Protein AF-A0A8T2ERB6-F1 (afdb_monomer_lite)

Foldseek 3Di:
DDDPVNDDPVVVQVVPVVDDVVVLVVVCVVDPVSVVCCPPPNFPPRPPQFWAWWWWDDQLFIKIWIFGFDDDVPQDGGDDIDIGTDVLCVVFRFDDWDDAQQKIWTAGLQQQWIWIARPQVRDIDIGGDPDGGDPLKAKDWFAAPVLDIDMDIDDDDDDDDFDPFDWDDAPQKIKTWDWDWDQDPNDTFIFTWIWIAHPVVRDIFDTEHDPVTTADPPKDKHWDDDPSHKIKMWIFHPPPQGWIWIWIWPDDDRHYTDIDTLAGTANDDHFRNRPWDKDDDSVQSKIWIWGWDDDDDDDQWTWIWIWIAHYPNDTDIDTPGTDQRPPPDPDDPQDWAQQSEHWHYAPRKTKGWTWTWDQDPNDIFIFTWIWIQDPHVRDIFDTEHDPVTTADPPKAKHKAAAPSPKIKMWIFHPVQQRKIWIWIWPDDDRVYTDIDTLDIARDDDNFPPSYWEKAADNVQSKIWIWWWDDDDVVDPWIWIWIWIAHPPRDTDIDTPGIWDWSWDPDPPTDTDTDTIDTHRHNGNDPSDDDDPPDRDDDDPDPPFDADDAFDDPDDDPDDDFAFDEQQLLLLLLLLLFALFLFLLLLLCLFFNLQRSLCLLVCVCLLPLVLVLQLLLQQCLLHQDAQFLLVLLCVQPNDQRSLLLLLLLLLLLLLVLLVLLLQLLVLVCVVPVVCVDDDVVLVSSVVLLVVLLVQLLQASNSLSVLSSVLSCQLLVLLVVLLVLLVVQFDPVLSVDRADDDHDPLSNLLSSDRNRDSSNLCSNSRNRHDPSLPSSSVSSVSSSVVSSCRNNSSSNSLSGRDDDHSNCSDRLVSLVSSCVRPRNVSSVSNSVSSSSSSSSSSSSSLQSSLSSQLVCQSLQLDFVLQVDADPNHRGSSSSSVVSSVSSSVSNPDDPVLSSLLSLLSVLVSLVSSLSSSLSCVVVVVSRDGSDDDPDDSVVSVVSSVSNNVSSVVSVVSRDPVSCVVNVVSSVVSSVSSVVSVVCVVVVVGHGDDNPSVPPVPPPPDDPDPPDDDD

Sequence (1012 aa):
MTTISDLPEDVVEEILPRVPLTSLSAVRSICKTWNTLSKNRVLCKAAVKKQFLGFIMMDYRVCSMKFHLRNDEGGDLVDDLSIKQVGILDQIEISEVLHCDGLLLFVTKDNSSLVVWNPYLGQTRLIQPSNNFHCSDRYAIGYDNNRNLKILRNFSDYGSSGSNKRGVSFKGNTYILAQGKIRVDSRWKIEAILLSFDFTTERFGPRLQLPFGFYYPQDLFSLSCVREEQLVVLHQSWMVSGELEIWITNKIDPGVVSWTKFLRSISCCRISIQAGSFFINEENQVAVVFDLDEYKGSETCRNQTAYIIGQDEYFKSVNIGEAPNLGRPEKYAPHIYWSNKRGVSFKGNTYILAQGKIRVDSRWKIEAILLSFDFTTERFGPRLQLPFGFYYPQDLFSLSCVREEQLVVLHQSWMVSGELEIWITNKIDPGVVSWTKFLRSISCCRISIQAGSFFINEENQVAVVFDLDEYKGSETCRNQTAYIIGQDEYFKSVNIGEAPNLGRPEKYAPHIYCRPLVCSSYVPSLVKTKQNTKMAISEASKSSHELPVTTAESSGKKATAKKLTLIPLVFLIYFEVAGGPFGEEPAVQAAGPLLAILGFLIFPFIWSIPEALITAELSTAFPGNGGFVIWAHRAFGSFVGSMMGSLKFLSGVINVASFPVLCVTYLDKLFPVLESGWPRNVCIFASTVVLSFLNYTGLAIVGYAAVVLGLVSLSPFLVMSAMAIPKIKPHRWGSLGTKKKDWNLYFNTLFWNLNFWDNVSTLAGEVDEPQKTFPLALLIAVIFTCVAYLIPLFAVTGAVSVDQSRWENGFHAEAAEMIAGKWLKIWIEIGAVLSSIGLFEAQLSSSAYQLEGMAELGFLPKFFGVRSKWFNTPWVGILISALMSLGLSYMNFTDIISSANFLYTLGMFLEFASFIWLRRKLPQLKRPYRVPLKIPGLVVMCLIPSAFLVLILVFATKIVYLICGVMTIGAIGWYFLINYFRKTKIFEFNEVIDDLDNNVNGEHPKVDDHNS

Radius of gyration: 40.87 Å; chains: 1; bounding box: 116×90×105 Å

pLDDT: mean 70.81, std 20.86, range [22.7, 97.44]

Structure (mmCIF, N/CA/C/O backbone):
data_AF-A0A8T2ERB6-F1
#
_entry.id   AF-A0A8T2ERB6-F1
#
loop_
_atom_site.group_PDB
_atom_site.id
_atom_site.type_symbol
_atom_site.label_atom_id
_atom_site.label_alt_id
_atom_site.label_comp_id
_atom_site.label_asym_id
_atom_site.label_entity_id
_atom_site.label_seq_id
_atom_site.pdbx_PDB_ins_code
_atom_site.Cartn_x
_atom_site.Cartn_y
_atom_site.Cartn_z
_atom_site.occupancy
_atom_site.B_iso_or_equiv
_atom_site.auth_seq_id
_atom_site.auth_comp_id
_atom_site.auth_asym_id
_atom_site.auth_atom_id
_atom_site.pdbx_PDB_model_num
ATOM 1 N N . MET A 1 1 ? 10.621 -53.515 16.589 1.00 36.19 1 MET A N 1
ATOM 2 C CA . MET A 1 1 ? 10.397 -52.095 16.931 1.00 36.19 1 MET A CA 1
ATOM 3 C C . MET A 1 1 ? 9.510 -52.066 18.152 1.00 36.19 1 MET A C 1
ATOM 5 O O . MET A 1 1 ? 8.456 -52.682 18.093 1.00 36.19 1 MET A O 1
ATOM 9 N N . THR A 1 2 ? 9.928 -51.401 19.225 1.00 37.09 2 THR A N 1
ATOM 10 C CA . THR A 1 2 ? 9.003 -50.983 20.283 1.00 37.09 2 THR A CA 1
ATOM 11 C C . THR A 1 2 ? 8.103 -49.884 19.730 1.00 37.09 2 THR A C 1
ATOM 13 O O . THR A 1 2 ? 8.566 -48.960 19.057 1.00 37.09 2 THR A O 1
ATOM 16 N N . THR A 1 3 ? 6.806 -50.009 19.962 1.00 45.59 3 THR A N 1
ATOM 17 C CA . THR A 1 3 ? 5.817 -48.974 19.680 1.00 45.59 3 THR A CA 1
ATOM 18 C C . THR A 1 3 ? 5.646 -48.099 20.917 1.00 45.59 3 THR A C 1
ATOM 20 O O . THR A 1 3 ? 5.880 -48.532 22.041 1.00 45.59 3 THR A O 1
ATOM 23 N N . ILE A 1 4 ? 5.216 -46.849 20.744 1.00 50.66 4 ILE A N 1
ATOM 24 C CA . ILE A 1 4 ? 5.045 -45.934 21.887 1.00 50.66 4 ILE A CA 1
ATOM 25 C C . ILE A 1 4 ? 3.852 -46.330 22.792 1.00 50.66 4 ILE A C 1
ATOM 27 O O . ILE A 1 4 ? 3.691 -45.796 23.883 1.00 50.66 4 ILE A O 1
ATOM 31 N N . SER A 1 5 ? 3.042 -47.293 22.337 1.00 53.94 5 SER A N 1
ATOM 32 C CA . SER A 1 5 ? 2.012 -48.021 23.092 1.00 53.94 5 SER A CA 1
ATOM 33 C C . SER A 1 5 ? 2.564 -49.074 24.063 1.00 53.94 5 SER A C 1
ATOM 35 O O . SER A 1 5 ? 1.801 -49.552 24.894 1.00 53.94 5 SER A O 1
ATOM 37 N N . ASP A 1 6 ? 3.856 -49.409 23.985 1.00 56.53 6 ASP A N 1
ATOM 38 C CA . ASP A 1 6 ? 4.522 -50.380 24.869 1.00 56.53 6 ASP A CA 1
ATOM 39 C C . ASP A 1 6 ? 5.173 -49.704 26.102 1.00 56.53 6 ASP A C 1
ATOM 41 O O . ASP A 1 6 ? 5.935 -50.333 26.836 1.00 56.53 6 ASP A O 1
ATOM 45 N N . LEU A 1 7 ? 4.909 -48.407 26.320 1.00 60.31 7 LEU A N 1
ATOM 46 C CA . LEU A 1 7 ? 5.360 -47.652 27.494 1.00 60.31 7 LEU A CA 1
ATOM 47 C C . LEU A 1 7 ? 4.428 -47.878 28.701 1.00 60.31 7 LEU A C 1
ATOM 49 O O . LEU A 1 7 ? 3.208 -47.925 28.519 1.00 60.31 7 LEU A O 1
ATOM 53 N N . PRO A 1 8 ? 4.965 -47.952 29.934 1.00 62.78 8 PRO A N 1
ATOM 54 C CA . PRO A 1 8 ? 4.151 -48.041 31.143 1.00 62.78 8 PRO A CA 1
ATOM 55 C C . PRO A 1 8 ? 3.387 -46.730 31.415 1.00 62.78 8 PRO A C 1
ATOM 57 O O . PRO A 1 8 ? 3.765 -45.648 30.954 1.00 62.78 8 PRO A O 1
ATOM 60 N N . GLU A 1 9 ? 2.257 -46.836 32.124 1.00 54.22 9 GLU A N 1
ATOM 61 C CA . GLU A 1 9 ? 1.271 -45.748 32.231 1.00 54.22 9 GLU A CA 1
ATOM 62 C C . GLU A 1 9 ? 1.795 -44.496 32.956 1.00 54.22 9 GLU A C 1
ATOM 64 O O . GLU A 1 9 ? 1.390 -43.382 32.627 1.00 54.22 9 GLU A O 1
ATOM 69 N N . ASP A 1 10 ? 2.715 -44.669 33.902 1.00 53.75 10 ASP A N 1
ATOM 70 C CA . ASP A 1 10 ? 3.384 -43.608 34.660 1.00 53.75 10 ASP A CA 1
ATOM 71 C C . ASP A 1 10 ? 4.221 -42.685 33.757 1.00 53.75 10 ASP A C 1
ATOM 73 O O . ASP A 1 10 ? 4.076 -41.460 33.801 1.00 53.75 10 ASP A O 1
ATOM 77 N N . VAL A 1 11 ? 5.021 -43.267 32.861 1.00 57.78 11 VAL A N 1
ATOM 78 C CA . VAL A 1 11 ? 5.818 -42.530 31.867 1.00 57.78 11 VAL A CA 1
ATOM 79 C C . VAL A 1 11 ? 4.910 -41.791 30.875 1.00 57.78 11 VAL A C 1
ATOM 81 O O . VAL A 1 11 ? 5.204 -40.664 30.469 1.00 57.78 11 VAL A O 1
ATOM 84 N N . VAL A 1 12 ? 3.768 -42.380 30.508 1.00 58.66 12 VAL A N 1
ATOM 85 C CA . VAL A 1 12 ? 2.775 -41.735 29.629 1.00 58.66 12 VAL A CA 1
ATOM 86 C C . VAL A 1 12 ? 2.089 -40.547 30.325 1.00 58.66 12 VAL A C 1
ATOM 88 O O . VAL A 1 12 ? 1.861 -39.515 29.681 1.00 58.66 12 VAL A O 1
ATOM 91 N N . GLU A 1 13 ? 1.804 -40.645 31.628 1.00 52.09 13 GLU A N 1
ATOM 92 C CA . GLU A 1 13 ? 1.230 -39.551 32.425 1.00 52.09 13 GLU A CA 1
ATOM 93 C C . GLU A 1 13 ? 2.214 -38.383 32.658 1.00 52.09 13 GLU A C 1
ATOM 95 O O . GLU A 1 13 ? 1.760 -37.240 32.753 1.00 52.09 13 GLU A O 1
ATOM 100 N N . GLU A 1 14 ? 3.536 -38.607 32.654 1.00 53.56 14 GLU A N 1
ATOM 101 C CA . GLU A 1 14 ? 4.538 -37.523 32.736 1.00 53.56 14 GLU A CA 1
ATOM 102 C C . GLU A 1 14 ? 4.848 -36.862 31.373 1.00 53.56 14 GLU A C 1
ATOM 104 O O . GLU A 1 14 ? 5.102 -35.654 31.302 1.00 53.56 14 GLU A O 1
ATOM 109 N N . ILE A 1 15 ? 4.807 -37.622 30.270 1.00 59.84 15 ILE A N 1
ATOM 110 C CA . ILE A 1 15 ? 5.082 -37.097 28.921 1.00 59.84 15 ILE A CA 1
ATOM 111 C C . ILE A 1 15 ? 3.943 -36.198 28.423 1.00 59.84 15 ILE A C 1
ATOM 113 O O . ILE A 1 15 ? 4.202 -35.112 27.899 1.00 59.84 15 ILE A O 1
ATOM 117 N N . LEU A 1 16 ? 2.682 -36.620 28.561 1.00 54.81 16 LEU A N 1
ATOM 118 C CA . LEU A 1 16 ? 1.553 -35.934 27.916 1.00 54.81 16 LEU A CA 1
ATOM 119 C C . LEU A 1 16 ? 1.355 -34.459 28.325 1.00 54.81 16 LEU A C 1
ATOM 121 O O . LEU A 1 16 ? 1.078 -33.659 27.429 1.00 54.81 16 LEU A O 1
ATOM 125 N N . PRO A 1 17 ? 1.545 -34.045 29.595 1.00 48.50 17 PRO A N 1
ATOM 126 C CA . PRO A 1 17 ? 1.497 -32.634 29.991 1.00 48.50 17 PRO A CA 1
ATOM 127 C C . PRO A 1 17 ? 2.600 -31.757 29.374 1.00 48.50 17 PRO A C 1
ATOM 129 O O . PRO A 1 17 ? 2.464 -30.535 29.364 1.00 48.50 17 PRO A O 1
ATOM 132 N N . ARG A 1 18 ? 3.691 -32.352 28.870 1.00 50.34 18 ARG A N 1
ATOM 133 C CA . ARG A 1 18 ? 4.835 -31.640 28.267 1.00 50.34 18 ARG A CA 1
ATOM 134 C C . ARG A 1 18 ? 4.725 -31.485 26.743 1.00 50.34 18 ARG A C 1
ATOM 136 O O . ARG A 1 18 ? 5.527 -30.767 26.149 1.00 50.34 18 ARG A O 1
ATOM 143 N N . VAL A 1 19 ? 3.750 -32.131 26.098 1.00 51.59 19 VAL A N 1
ATOM 144 C CA . VAL A 1 19 ? 3.559 -32.083 24.638 1.00 51.59 19 VAL A CA 1
ATOM 145 C C . VAL A 1 19 ? 2.648 -30.907 24.241 1.00 51.59 19 VAL A C 1
ATOM 147 O O . VAL A 1 19 ? 1.550 -30.784 24.785 1.00 51.59 19 VAL A O 1
ATOM 150 N N . PRO A 1 20 ? 3.025 -30.069 23.251 1.00 44.97 20 PRO A N 1
ATOM 151 C CA . PRO A 1 20 ? 2.169 -28.990 22.757 1.00 44.97 20 PRO A CA 1
ATOM 152 C C . PRO A 1 20 ? 0.775 -29.461 22.313 1.00 44.97 20 PRO A C 1
ATOM 154 O O . PRO A 1 20 ? 0.626 -30.425 21.556 1.00 44.97 20 PRO A O 1
ATOM 157 N N . LEU A 1 21 ? -0.261 -28.734 22.745 1.00 43.56 21 LEU A N 1
ATOM 158 C CA . LEU A 1 21 ? -1.674 -29.089 22.536 1.00 43.56 21 LEU A CA 1
ATOM 159 C C . LEU A 1 21 ? -2.077 -29.210 21.056 1.00 43.56 21 LEU A C 1
ATOM 161 O O . LEU A 1 21 ? -2.963 -29.999 20.726 1.00 43.56 21 LEU A O 1
ATOM 165 N N . THR A 1 22 ? -1.407 -28.485 20.157 1.00 46.78 22 THR A N 1
ATOM 166 C CA . THR A 1 22 ? -1.567 -28.612 18.700 1.00 46.78 22 THR A CA 1
ATOM 167 C C . THR A 1 22 ? -1.198 -30.016 18.215 1.00 46.78 22 THR A C 1
ATOM 169 O O . THR A 1 22 ? -2.026 -30.676 17.587 1.00 46.78 22 THR A O 1
ATOM 172 N N . SER A 1 23 ? -0.019 -30.524 18.585 1.00 49.19 23 SER A N 1
ATOM 173 C CA . SER A 1 23 ? 0.424 -31.897 18.295 1.00 49.19 23 SER A CA 1
ATOM 174 C C . SER A 1 23 ? -0.510 -32.937 18.923 1.00 49.19 23 SER A C 1
ATOM 176 O O . SER A 1 23 ? -0.891 -33.914 18.279 1.00 49.19 23 SER A O 1
ATOM 178 N N . LEU A 1 24 ? -0.957 -32.689 20.157 1.00 51.69 24 LEU A N 1
ATOM 179 C CA . LEU A 1 24 ? -1.904 -33.547 20.878 1.00 51.69 24 LEU A CA 1
ATOM 180 C C . LEU A 1 24 ? -3.277 -33.629 20.173 1.00 51.69 24 LEU A C 1
ATOM 182 O O . LEU A 1 24 ? -3.916 -34.684 20.171 1.00 51.69 24 LEU A O 1
ATOM 186 N N . SER A 1 25 ? -3.718 -32.549 19.515 1.00 49.78 25 SER A N 1
ATOM 187 C CA . SER A 1 25 ? -4.937 -32.543 18.692 1.00 49.78 25 SER A CA 1
ATOM 188 C C . SER A 1 25 ? -4.812 -33.404 17.428 1.00 49.78 25 SER A C 1
ATOM 190 O O . SER A 1 25 ? -5.775 -34.077 17.062 1.00 49.78 25 SER A O 1
ATOM 192 N N . ALA A 1 26 ? -3.621 -33.464 16.819 1.00 52.09 26 ALA A N 1
ATOM 193 C CA . ALA A 1 26 ? -3.350 -34.329 15.674 1.00 52.09 26 ALA A CA 1
ATOM 194 C C . ALA A 1 26 ? -3.304 -35.811 16.087 1.00 52.09 26 ALA A C 1
ATOM 196 O O . ALA A 1 26 ? -3.971 -36.637 15.474 1.00 52.09 26 ALA A O 1
ATOM 197 N N . VAL A 1 27 ? -2.617 -36.158 17.182 1.00 54.28 27 VAL A N 1
ATOM 198 C CA . VAL A 1 27 ? -2.558 -37.548 17.687 1.00 54.28 27 VAL A CA 1
ATOM 199 C C . VAL A 1 27 ? -3.957 -38.108 18.005 1.00 54.28 27 VAL A C 1
ATOM 201 O O . VAL A 1 27 ? -4.238 -39.279 17.740 1.00 54.28 27 VAL A O 1
ATOM 204 N N . ARG A 1 28 ? -4.880 -37.264 18.490 1.00 51.28 28 ARG A N 1
ATOM 205 C CA . ARG A 1 28 ? -6.286 -37.627 18.763 1.00 51.28 28 ARG A CA 1
ATOM 206 C C . ARG A 1 28 ? -7.097 -38.065 17.532 1.00 51.28 28 ARG A C 1
ATOM 208 O O . ARG A 1 28 ? -8.116 -38.733 17.727 1.00 51.28 28 ARG A O 1
ATOM 215 N N . SER A 1 29 ? -6.695 -37.712 16.305 1.00 54.12 29 SER A N 1
ATOM 216 C CA . SER A 1 29 ? -7.382 -38.156 15.077 1.00 54.12 29 SER A CA 1
ATOM 217 C C . SER A 1 29 ? -6.906 -39.526 14.580 1.00 54.12 29 SER A C 1
ATOM 219 O O . SER A 1 29 ? -7.647 -40.205 13.874 1.00 54.12 29 SER A O 1
ATOM 221 N N . ILE A 1 30 ? -5.704 -39.954 14.982 1.00 50.56 30 ILE A N 1
ATOM 222 C CA . ILE A 1 30 ? -5.019 -41.135 14.434 1.00 50.56 30 ILE A CA 1
ATOM 223 C C . ILE A 1 30 ? -5.494 -42.440 15.097 1.00 50.56 30 ILE A C 1
ATOM 225 O O . ILE A 1 30 ? -5.525 -43.483 14.447 1.00 50.56 30 ILE A O 1
ATOM 229 N N . CYS A 1 31 ? -5.873 -42.423 16.383 1.00 53.69 31 CYS A N 1
ATOM 230 C CA . CYS A 1 31 ? -6.185 -43.652 17.119 1.00 53.69 31 CYS A CA 1
ATOM 231 C C . CYS A 1 31 ? -7.271 -43.486 18.198 1.00 53.69 31 CYS A C 1
ATOM 233 O O . CYS A 1 31 ? -7.237 -42.561 19.014 1.00 53.69 31 CYS A O 1
ATOM 235 N N . LYS A 1 32 ? -8.206 -44.450 18.258 1.00 61.25 32 LYS A N 1
ATOM 236 C CA . LYS A 1 32 ? -9.266 -44.513 19.283 1.00 61.25 32 LYS A CA 1
ATOM 237 C C . LYS A 1 32 ? -8.700 -44.649 20.703 1.00 61.25 32 LYS A C 1
ATOM 239 O O . LYS A 1 32 ? -9.186 -43.969 21.598 1.00 61.25 32 LYS A O 1
ATOM 244 N N . THR A 1 33 ? -7.658 -45.456 20.908 1.00 59.28 33 THR A N 1
ATOM 245 C CA . THR A 1 33 ? -7.029 -45.663 22.228 1.00 59.28 33 THR A CA 1
ATOM 246 C C . THR A 1 33 ? -6.432 -44.366 22.777 1.00 59.28 33 THR A C 1
ATOM 248 O O . THR A 1 33 ? -6.688 -44.007 23.924 1.00 59.28 33 THR A O 1
ATOM 251 N N . TRP A 1 34 ? -5.734 -43.599 21.930 1.00 61.50 34 TRP A N 1
ATOM 252 C CA . TRP A 1 34 ? -5.220 -42.266 22.270 1.00 61.50 34 TRP A CA 1
ATOM 253 C C . TRP A 1 34 ? -6.338 -41.259 22.563 1.00 61.50 34 TRP A C 1
ATOM 255 O O . TRP A 1 34 ? -6.242 -40.478 23.511 1.00 61.50 34 TRP A O 1
ATOM 265 N N . ASN A 1 35 ? -7.435 -41.309 21.803 1.00 57.19 35 ASN A N 1
ATOM 266 C CA . ASN A 1 35 ? -8.628 -40.506 22.066 1.00 57.19 35 ASN A CA 1
ATOM 267 C C . ASN A 1 35 ? -9.190 -40.801 23.475 1.00 57.19 35 ASN A C 1
ATOM 269 O O . ASN A 1 35 ? -9.388 -39.865 24.246 1.00 57.19 35 ASN A O 1
ATOM 273 N N . THR A 1 36 ? -9.335 -42.078 23.850 1.00 51.94 36 THR A N 1
ATOM 274 C CA . THR A 1 36 ? -9.806 -42.514 25.180 1.00 51.94 36 THR A CA 1
ATOM 275 C C . THR A 1 36 ? -8.845 -42.139 26.314 1.00 51.94 36 THR A C 1
ATOM 277 O O . THR A 1 36 ? -9.280 -41.537 27.294 1.00 51.94 36 THR A O 1
ATOM 280 N N . LEU A 1 37 ? -7.538 -42.402 26.185 1.00 52.97 37 LEU A N 1
ATOM 281 C CA . LEU A 1 37 ? -6.527 -42.004 27.183 1.00 52.97 37 LEU A CA 1
ATOM 282 C C . LEU A 1 37 ? -6.536 -40.485 27.423 1.00 52.97 37 LEU A C 1
ATOM 284 O O . LEU A 1 37 ? -6.601 -40.019 28.563 1.00 52.97 37 LEU A O 1
ATOM 288 N N . SER A 1 38 ? -6.578 -39.704 26.338 1.00 53.06 38 SER A N 1
ATOM 289 C CA . SER A 1 38 ? -6.616 -38.235 26.391 1.00 53.06 38 SER A CA 1
ATOM 290 C C . SER A 1 38 ? -7.948 -37.637 26.871 1.00 53.06 38 SER A C 1
ATOM 292 O O . SER A 1 38 ? -8.026 -36.416 27.025 1.00 53.06 38 SER A O 1
ATOM 294 N N . LYS A 1 39 ? -8.983 -38.465 27.070 1.00 44.03 39 LYS A N 1
ATOM 295 C CA . LYS A 1 39 ? -10.269 -38.099 27.685 1.00 44.03 39 LYS A CA 1
ATOM 296 C C . LYS A 1 39 ? -10.333 -38.501 29.156 1.00 44.03 39 LYS A C 1
ATOM 298 O O . LYS A 1 39 ? -10.782 -37.705 29.967 1.00 44.03 39 LYS A O 1
ATOM 303 N N . ASN A 1 40 ? -9.867 -39.705 29.493 1.00 41.16 40 ASN A N 1
ATOM 304 C CA . ASN A 1 40 ? -10.120 -40.311 30.802 1.00 41.16 40 ASN A CA 1
ATOM 305 C C . ASN A 1 40 ? -9.043 -40.021 31.864 1.00 41.16 40 ASN A C 1
ATOM 307 O O . ASN A 1 40 ? -9.307 -40.261 33.038 1.00 41.16 40 ASN A O 1
ATOM 311 N N . ARG A 1 41 ? -7.836 -39.552 31.495 1.00 44.75 41 ARG A N 1
ATOM 312 C CA . ARG A 1 41 ? -6.744 -39.320 32.474 1.00 44.75 41 ARG A CA 1
ATOM 313 C C . ARG A 1 41 ? -6.082 -37.941 32.424 1.00 44.75 41 ARG A C 1
ATOM 315 O O . ARG A 1 41 ? -5.825 -37.349 33.469 1.00 44.75 41 ARG A O 1
ATOM 322 N N . VAL A 1 42 ? -5.824 -37.412 31.225 1.00 39.97 42 VAL A N 1
ATOM 323 C CA . VAL A 1 42 ? -4.901 -36.270 31.023 1.00 39.97 42 VAL A CA 1
ATOM 324 C C . VAL A 1 42 ? -5.360 -34.953 31.673 1.00 39.97 42 VAL A C 1
ATOM 326 O O . VAL A 1 42 ? -4.518 -34.130 32.020 1.00 39.97 42 VAL A O 1
ATOM 329 N N . LEU A 1 43 ? -6.667 -34.733 31.858 1.00 38.59 43 LEU A N 1
ATOM 330 C CA . LEU A 1 43 ? -7.196 -33.430 32.289 1.00 38.59 43 LEU A CA 1
ATOM 331 C C . LEU A 1 43 ? -7.246 -33.196 33.809 1.00 38.59 43 LEU A C 1
ATOM 333 O O . LEU A 1 43 ? -7.253 -32.037 34.212 1.00 38.59 43 LEU A O 1
ATOM 337 N N . CYS A 1 44 ? -7.254 -34.241 34.648 1.00 34.59 44 CYS A N 1
ATOM 338 C CA . CYS A 1 44 ? -7.618 -34.080 36.068 1.00 34.59 44 CYS A CA 1
ATOM 339 C C . CYS A 1 44 ? -6.506 -34.379 37.091 1.00 34.59 44 CYS A C 1
ATOM 341 O O . CYS A 1 44 ? -6.569 -33.847 38.195 1.00 34.59 44 CYS A O 1
ATOM 343 N N . LYS A 1 45 ? -5.501 -35.221 36.782 1.00 31.41 45 LYS A N 1
ATOM 344 C CA . LYS A 1 45 ? -4.582 -35.763 37.817 1.00 31.41 45 LYS A CA 1
ATOM 345 C C . LYS A 1 45 ? -3.157 -35.200 37.862 1.00 31.41 45 LYS A C 1
ATOM 347 O O . LYS A 1 45 ? -2.577 -35.175 38.945 1.00 31.41 45 LYS A O 1
ATOM 352 N N . ALA A 1 46 ? -2.588 -34.764 36.736 1.00 30.77 46 ALA A N 1
ATOM 353 C CA . ALA A 1 46 ? -1.183 -34.337 36.678 1.00 30.77 46 ALA A CA 1
ATOM 354 C C . ALA A 1 46 ? -1.007 -32.812 36.811 1.00 30.77 46 ALA A C 1
ATOM 356 O O . ALA A 1 46 ? -0.318 -32.339 37.709 1.00 30.77 46 ALA A O 1
ATOM 357 N N . ALA A 1 47 ? -1.654 -32.031 35.939 1.00 35.78 47 ALA A N 1
ATOM 358 C CA . ALA A 1 47 ? -1.412 -30.587 35.827 1.00 35.78 47 ALA A CA 1
ATOM 359 C C . ALA A 1 47 ? -2.091 -29.725 36.914 1.00 35.78 47 ALA A C 1
ATOM 361 O O . ALA A 1 47 ? -1.665 -28.599 37.153 1.00 35.78 47 ALA A O 1
ATOM 362 N N . VAL A 1 48 ? -3.141 -30.234 37.567 1.00 40.69 48 VAL A N 1
ATOM 363 C CA . VAL A 1 48 ? -4.003 -29.451 38.480 1.00 40.69 48 VAL A CA 1
ATOM 364 C C . VAL A 1 48 ? -3.401 -29.294 39.887 1.00 40.69 48 VAL A C 1
ATOM 366 O O . VAL A 1 48 ? -3.703 -28.330 40.582 1.00 40.69 48 VAL A O 1
ATOM 369 N N . LYS A 1 49 ? -2.500 -30.196 40.300 1.00 40.47 49 LYS A N 1
ATOM 370 C CA . LYS A 1 49 ? -2.094 -30.416 41.706 1.00 40.47 49 LYS A CA 1
ATOM 371 C C . LYS A 1 49 ? -1.487 -29.233 42.481 1.00 40.47 49 LYS A C 1
ATOM 373 O O . LYS A 1 49 ? -1.292 -29.368 43.681 1.00 40.47 49 LYS A O 1
ATOM 378 N N . LYS A 1 50 ? -1.132 -28.108 41.844 1.00 40.94 50 LYS A N 1
ATOM 379 C CA . LYS A 1 50 ? -0.492 -26.956 42.528 1.00 40.94 50 LYS A CA 1
ATOM 380 C C . LYS A 1 50 ? -0.910 -25.558 42.041 1.00 40.94 50 LYS A C 1
ATOM 382 O O . LYS A 1 50 ? -0.316 -24.582 42.488 1.00 40.94 50 LYS A O 1
ATOM 387 N N . GLN A 1 51 ? -1.872 -25.421 41.121 1.00 48.12 51 GLN A N 1
ATOM 388 C CA . GLN A 1 51 ? -2.241 -24.107 40.557 1.00 48.12 51 GLN A CA 1
ATOM 389 C C . GLN A 1 51 ? -3.751 -23.976 40.333 1.00 48.12 51 GLN A C 1
ATOM 391 O O . GLN A 1 51 ? -4.309 -24.645 39.463 1.00 48.12 51 GLN A O 1
ATOM 396 N N . PHE A 1 52 ? -4.393 -23.054 41.053 1.00 50.84 52 PHE A N 1
ATOM 397 C CA . PHE A 1 52 ? -5.774 -22.646 40.780 1.00 50.84 52 PHE A CA 1
ATOM 398 C C . PHE A 1 52 ? -5.797 -21.491 39.768 1.00 50.84 52 PHE A C 1
ATOM 400 O O . PHE A 1 52 ? -4.960 -20.587 39.831 1.00 50.84 52 PHE A O 1
ATOM 407 N N . LEU A 1 53 ? -6.762 -21.516 38.841 1.00 51.44 53 LEU A N 1
ATOM 408 C CA . LEU A 1 53 ? -6.990 -20.478 37.829 1.00 51.44 53 LEU A CA 1
ATOM 409 C C . LEU A 1 53 ? -8.454 -20.017 37.880 1.00 51.44 53 LEU A C 1
ATOM 411 O O . LEU A 1 53 ? -9.351 -20.763 37.492 1.00 51.44 53 LEU A O 1
ATOM 415 N N . GLY A 1 54 ? -8.671 -18.783 38.332 1.00 54.72 54 GLY A N 1
ATOM 416 C CA . GLY A 1 54 ? -9.977 -18.126 38.415 1.00 54.72 54 GLY A CA 1
ATOM 417 C C . GLY A 1 54 ? -10.102 -16.898 37.506 1.00 54.72 54 GLY A C 1
ATOM 418 O O . GLY A 1 54 ? -9.137 -16.477 36.865 1.00 54.72 54 GLY A O 1
ATOM 419 N N . PHE A 1 55 ? -11.297 -16.302 37.492 1.00 58.75 55 PHE A N 1
ATOM 420 C CA . PHE A 1 55 ? -11.622 -15.078 36.752 1.00 58.75 55 PHE A CA 1
ATOM 421 C C . PHE A 1 55 ? -12.380 -14.095 37.657 1.00 58.75 55 PHE A C 1
ATOM 423 O O . PHE A 1 55 ? -13.564 -14.298 37.925 1.00 58.75 55 PHE A O 1
ATOM 430 N N . ILE A 1 56 ? -11.690 -13.047 38.110 1.00 57.03 56 ILE A N 1
ATOM 431 C CA . ILE A 1 56 ? -12.196 -11.982 38.990 1.00 57.03 56 ILE A CA 1
ATOM 432 C C . ILE A 1 56 ? -12.603 -10.740 38.174 1.00 57.03 56 ILE A C 1
ATOM 434 O O . ILE A 1 56 ? -12.179 -10.578 37.030 1.00 57.03 56 ILE A O 1
ATOM 438 N N . MET A 1 57 ? -13.420 -9.857 38.754 1.00 57.38 57 MET A N 1
ATOM 439 C CA . MET A 1 57 ? -13.823 -8.575 38.163 1.00 57.38 57 MET A CA 1
ATOM 440 C C . MET A 1 57 ? -13.134 -7.404 38.871 1.00 57.38 57 MET A C 1
ATOM 442 O O . MET A 1 57 ? -13.314 -7.239 40.074 1.00 57.38 57 MET A O 1
ATOM 446 N N . MET A 1 58 ? -12.418 -6.564 38.124 1.00 54.66 58 MET A N 1
ATOM 447 C CA . MET A 1 58 ? -11.798 -5.312 38.594 1.00 54.66 58 MET A CA 1
ATOM 448 C C . MET A 1 58 ? -12.169 -4.204 37.603 1.00 54.66 58 MET A C 1
ATOM 450 O O . MET A 1 58 ? -12.080 -4.441 36.405 1.00 54.66 58 MET A O 1
ATOM 454 N N . ASP A 1 59 ? -12.614 -3.029 38.053 1.00 59.16 59 ASP A N 1
ATOM 455 C CA . ASP A 1 59 ? -12.935 -1.866 37.196 1.00 59.16 59 ASP A CA 1
ATOM 456 C C . ASP A 1 59 ? -13.729 -2.186 35.914 1.00 59.16 59 ASP A C 1
ATOM 458 O O . ASP A 1 59 ? -13.364 -1.797 34.805 1.00 59.16 59 ASP A O 1
ATOM 462 N N . TYR A 1 60 ? -14.830 -2.932 36.070 1.00 59.91 60 TYR A N 1
ATOM 463 C CA . TYR A 1 60 ? -15.689 -3.410 34.972 1.00 59.91 60 TYR A CA 1
ATOM 464 C C . TYR A 1 60 ? -14.984 -4.310 33.932 1.00 59.91 60 TYR A C 1
ATOM 466 O O . TYR A 1 60 ? -15.539 -4.577 32.868 1.00 59.91 60 TYR A O 1
ATOM 474 N N . ARG A 1 61 ? -13.794 -4.833 34.237 1.00 60.94 61 ARG A N 1
ATOM 475 C CA . ARG A 1 61 ? -12.979 -5.709 33.383 1.00 60.94 61 ARG A CA 1
ATOM 476 C C . ARG A 1 61 ? -12.779 -7.076 34.031 1.00 60.94 61 ARG A C 1
ATOM 478 O O . ARG A 1 61 ? -12.722 -7.204 35.254 1.00 60.94 61 ARG A O 1
ATOM 485 N N . VAL A 1 62 ? -12.630 -8.101 33.196 1.00 61.00 62 VAL A N 1
ATOM 486 C CA . VAL A 1 62 ? -12.320 -9.466 33.641 1.00 61.00 62 VAL A CA 1
ATOM 487 C C . VAL A 1 62 ? -10.808 -9.632 33.762 1.00 61.00 62 VAL A C 1
ATOM 489 O O . VAL A 1 62 ? -10.062 -9.395 32.811 1.00 61.00 62 VAL A O 1
ATOM 492 N N . CYS A 1 63 ? -10.356 -10.113 34.915 1.00 57.00 63 CYS A N 1
ATOM 493 C CA . CYS A 1 63 ? -8.967 -10.453 35.186 1.00 57.00 63 CYS A CA 1
ATOM 494 C C . CYS A 1 63 ? -8.835 -11.948 35.480 1.00 57.00 63 CYS A C 1
ATOM 496 O O . CYS A 1 63 ? -9.545 -12.501 36.315 1.00 57.00 63 CYS A O 1
ATOM 498 N N . SER A 1 64 ? -7.888 -12.608 34.819 1.00 62.47 64 SER A N 1
ATOM 499 C CA . SER A 1 64 ? -7.443 -13.941 35.219 1.00 62.47 64 SER A CA 1
ATOM 500 C C . SER A 1 64 ? -6.648 -13.847 36.523 1.00 62.47 64 SER A C 1
ATOM 502 O O . SER A 1 64 ? -5.849 -12.928 36.711 1.00 62.47 64 SER A O 1
ATOM 504 N N . MET A 1 65 ? -6.876 -14.794 37.425 1.00 57.66 65 MET A N 1
ATOM 505 C CA . MET A 1 65 ? -6.281 -14.847 38.757 1.00 57.66 65 MET A CA 1
ATOM 506 C C . MET A 1 65 ? -5.640 -16.219 38.939 1.00 57.66 65 MET A C 1
ATOM 508 O O . MET A 1 65 ? -6.311 -17.237 38.768 1.00 57.66 65 MET A O 1
ATOM 512 N N . LYS A 1 66 ? -4.349 -16.258 39.271 1.00 59.50 66 LYS A N 1
ATOM 513 C CA . LYS A 1 66 ? -3.650 -17.486 39.661 1.00 59.50 66 LYS A CA 1
ATOM 514 C C . LYS A 1 66 ? -3.359 -17.470 41.148 1.00 59.50 66 LYS A C 1
ATOM 516 O O . LYS A 1 66 ? -2.876 -16.463 41.663 1.00 59.50 66 LYS A O 1
ATOM 521 N N . PHE A 1 67 ? -3.640 -18.597 41.791 1.00 56.41 67 PHE A N 1
ATOM 522 C CA . PHE A 1 67 ? -3.426 -18.797 43.215 1.00 56.41 67 PHE A CA 1
ATOM 523 C C . PHE A 1 67 ? -2.592 -20.063 43.430 1.00 56.41 67 PHE A C 1
ATOM 525 O O . PHE A 1 67 ? -2.990 -21.157 43.009 1.00 56.41 67 PHE A O 1
ATOM 532 N N . HIS A 1 68 ? -1.441 -19.905 44.082 1.00 56.94 68 HIS A N 1
ATOM 533 C CA . HIS A 1 68 ? -0.535 -20.994 44.437 1.00 56.94 68 HIS A CA 1
ATOM 534 C C . HIS A 1 68 ? -0.632 -21.250 45.942 1.00 56.94 68 HIS A C 1
ATOM 536 O O . HIS A 1 68 ? -0.329 -20.371 46.744 1.00 56.94 68 HIS A O 1
ATOM 542 N N . LEU A 1 69 ? -1.053 -22.460 46.316 1.00 55.75 69 LEU A N 1
ATOM 543 C CA . LEU A 1 69 ? -1.005 -22.948 47.696 1.00 55.75 69 LEU A CA 1
ATOM 544 C C . LEU A 1 69 ? 0.243 -23.809 47.877 1.00 55.75 69 LEU A C 1
ATOM 546 O O . LEU A 1 69 ? 0.551 -24.645 47.020 1.00 55.75 69 LEU A O 1
ATOM 550 N N . ARG A 1 70 ? 0.935 -23.629 49.001 1.00 53.75 70 ARG A N 1
ATOM 551 C CA . ARG A 1 70 ? 2.169 -24.346 49.313 1.00 53.75 70 ARG A CA 1
ATOM 552 C C . ARG A 1 70 ? 2.178 -24.785 50.774 1.00 53.75 70 ARG A C 1
ATOM 554 O O . ARG A 1 70 ? 1.878 -23.991 51.655 1.00 53.75 70 ARG A O 1
ATOM 561 N N . ASN A 1 71 ? 2.534 -26.047 51.007 1.00 46.44 71 ASN A N 1
ATOM 562 C CA . ASN A 1 71 ? 2.676 -26.609 52.347 1.00 46.44 71 ASN A CA 1
ATOM 563 C C . ASN A 1 71 ? 4.169 -26.642 52.688 1.00 46.44 71 ASN A C 1
ATOM 565 O O . ASN A 1 71 ? 4.815 -27.673 52.514 1.00 46.44 71 ASN A O 1
ATOM 569 N N . ASP A 1 72 ? 4.704 -25.508 53.133 1.00 44.59 72 ASP A N 1
ATOM 570 C CA . ASP A 1 72 ? 5.991 -25.463 53.826 1.00 44.59 72 ASP A CA 1
ATOM 571 C C . ASP A 1 72 ? 5.685 -25.413 55.338 1.00 44.59 72 ASP A C 1
ATOM 573 O O . ASP A 1 72 ? 4.764 -24.719 55.766 1.00 44.59 72 ASP A O 1
ATOM 577 N N . GLU A 1 73 ? 6.436 -26.141 56.170 1.00 44.25 73 GLU A N 1
ATOM 578 C CA . GLU A 1 73 ? 6.162 -26.306 57.619 1.00 44.25 73 GLU A CA 1
ATOM 579 C C . GLU A 1 73 ? 6.392 -25.016 58.455 1.00 44.25 73 GLU A C 1
ATOM 581 O O . GLU A 1 73 ? 6.358 -25.032 59.683 1.00 44.25 73 GLU A O 1
ATOM 586 N N . GLY A 1 74 ? 6.625 -23.883 57.782 1.00 45.25 74 GLY A N 1
ATOM 587 C CA . GLY A 1 74 ? 6.988 -22.574 58.327 1.00 45.25 74 GLY A CA 1
ATOM 588 C C . GLY A 1 74 ? 5.860 -21.536 58.322 1.00 45.25 74 GLY A C 1
ATOM 589 O O . GLY A 1 74 ? 6.111 -20.373 58.025 1.00 45.25 74 GLY A O 1
ATOM 590 N N . GLY A 1 75 ? 4.629 -21.935 58.644 1.00 46.06 75 GLY A N 1
ATOM 591 C CA . GLY A 1 75 ? 3.559 -21.025 59.082 1.00 46.06 75 GLY A CA 1
ATOM 592 C C . GLY A 1 75 ? 2.833 -20.177 58.027 1.00 46.06 75 GLY A C 1
ATOM 593 O O . GLY A 1 75 ? 1.744 -19.693 58.340 1.00 46.06 75 GLY A O 1
ATOM 594 N N . ASP A 1 76 ? 3.353 -20.009 56.804 1.00 47.47 76 ASP A N 1
ATOM 595 C CA . ASP A 1 76 ? 2.664 -19.238 55.758 1.00 47.47 76 ASP A CA 1
ATOM 596 C C . ASP A 1 76 ? 2.397 -20.031 54.463 1.00 47.47 76 ASP A C 1
ATOM 598 O O . ASP A 1 76 ? 3.297 -20.577 53.832 1.00 47.47 76 ASP A O 1
ATOM 602 N N . LEU A 1 77 ? 1.118 -20.096 54.080 1.00 51.78 77 LEU A N 1
ATOM 603 C CA . LEU A 1 77 ? 0.552 -21.020 53.081 1.00 51.78 77 LEU A CA 1
ATOM 604 C C . LEU A 1 77 ? 0.451 -20.419 51.663 1.00 51.78 77 LEU A C 1
ATOM 606 O O . LEU A 1 77 ? -0.095 -21.052 50.751 1.00 51.78 77 LEU A O 1
ATOM 610 N N . VAL A 1 78 ? 0.912 -19.172 51.491 1.00 52.22 78 VAL A N 1
ATOM 611 C CA . VAL A 1 78 ? 0.652 -18.318 50.319 1.00 52.22 78 VAL A CA 1
ATOM 612 C C . VAL A 1 78 ? 1.910 -17.538 49.926 1.00 52.22 78 VAL A C 1
ATOM 614 O O . VAL A 1 78 ? 2.183 -16.488 50.503 1.00 52.22 78 VAL A O 1
ATOM 617 N N . ASP A 1 79 ? 2.633 -18.027 48.914 1.00 50.06 79 ASP A N 1
ATOM 618 C CA . ASP A 1 79 ? 3.799 -17.336 48.334 1.00 50.06 79 ASP A CA 1
ATOM 619 C C . ASP A 1 79 ? 3.387 -16.189 47.387 1.00 50.06 79 ASP A C 1
ATOM 621 O O . ASP A 1 79 ? 3.935 -15.092 47.464 1.00 50.06 79 ASP A O 1
ATOM 625 N N . ASP A 1 80 ? 2.455 -16.442 46.455 1.00 53.53 80 ASP A N 1
ATOM 626 C CA . ASP A 1 80 ? 2.344 -15.634 45.229 1.00 53.53 80 ASP A CA 1
ATOM 627 C C . ASP A 1 80 ? 0.894 -15.485 44.721 1.00 53.53 80 ASP A C 1
ATOM 629 O O . ASP A 1 80 ? 0.166 -16.471 44.549 1.00 53.53 80 ASP A O 1
ATOM 633 N N . LEU A 1 81 ? 0.482 -14.243 44.432 1.00 56.50 81 LEU A N 1
ATOM 634 C CA . LEU A 1 81 ? -0.838 -13.895 43.889 1.00 56.50 81 LEU A CA 1
ATOM 635 C C . LEU A 1 81 ? -0.692 -13.173 42.544 1.00 56.50 81 LEU A C 1
ATOM 637 O O . LEU A 1 81 ? -0.427 -11.973 42.489 1.00 56.50 81 LEU A O 1
ATOM 641 N N . SER A 1 82 ? -0.914 -13.884 41.435 1.00 57.34 82 SER A N 1
ATOM 642 C CA . SER A 1 82 ? -0.735 -13.320 40.089 1.00 57.34 82 SER A CA 1
ATOM 643 C C . SER A 1 82 ? -2.087 -12.977 39.451 1.00 57.34 82 SER A C 1
ATOM 645 O O . SER A 1 82 ? -2.830 -13.880 39.054 1.00 57.34 82 SER A O 1
ATOM 647 N N . ILE A 1 83 ? -2.380 -11.685 39.281 1.00 58.69 83 ILE A N 1
ATOM 648 C CA . ILE A 1 83 ? -3.573 -11.180 38.580 1.00 58.69 83 ILE A CA 1
ATOM 649 C C . ILE A 1 83 ? -3.156 -10.595 37.224 1.00 58.69 83 ILE A C 1
ATOM 651 O O . ILE A 1 83 ? -2.182 -9.847 37.140 1.00 58.69 83 ILE A O 1
ATOM 655 N N . LYS A 1 84 ? -3.872 -10.944 36.147 1.00 54.81 84 LYS A N 1
ATOM 656 C CA . LYS A 1 84 ? -3.628 -10.443 34.781 1.00 54.81 84 LYS A CA 1
ATOM 657 C C . LYS A 1 84 ? -4.942 -10.203 34.039 1.00 54.81 84 LYS A C 1
ATOM 659 O O . LYS A 1 84 ? -5.735 -11.134 33.892 1.00 54.81 84 LYS A O 1
ATOM 664 N N . GLN A 1 85 ? -5.150 -8.981 33.548 1.00 49.91 85 GLN A N 1
ATOM 665 C CA . GLN A 1 85 ? -6.339 -8.598 32.776 1.00 49.91 85 GLN A CA 1
ATOM 666 C C . GLN A 1 85 ? -6.497 -9.459 31.505 1.00 49.91 85 GLN A C 1
ATOM 668 O O . GLN A 1 85 ? -5.510 -9.813 30.856 1.00 49.91 85 GLN A O 1
ATOM 673 N N . VAL A 1 86 ? -7.735 -9.826 31.163 1.00 56.00 86 VAL A N 1
ATOM 674 C CA . VAL A 1 86 ? -8.061 -10.667 30.002 1.00 56.00 86 VAL A CA 1
ATOM 675 C C . VAL A 1 86 ? -8.269 -9.793 28.762 1.00 56.00 86 VAL A C 1
ATOM 677 O O . VAL A 1 86 ? -9.389 -9.389 28.461 1.00 56.00 86 VAL A O 1
ATOM 680 N N . GLY A 1 87 ? -7.185 -9.584 28.005 1.00 46.41 87 GLY A N 1
ATOM 681 C CA . GLY A 1 87 ? -7.115 -8.680 26.842 1.00 46.41 87 GLY A CA 1
ATOM 682 C C . GLY A 1 87 ? -8.201 -8.835 25.762 1.00 46.41 87 GLY A C 1
ATOM 683 O O . GLY A 1 87 ? -8.457 -7.903 25.005 1.00 46.41 87 GLY A O 1
ATOM 684 N N . ILE A 1 88 ? -8.862 -9.995 25.686 1.00 51.84 88 ILE A N 1
ATOM 685 C CA . ILE A 1 88 ? -9.984 -10.269 24.766 1.00 51.84 88 ILE A CA 1
ATOM 686 C C . ILE A 1 88 ? -11.230 -9.423 25.102 1.00 51.84 88 ILE A C 1
ATOM 688 O O . ILE A 1 88 ? -12.063 -9.186 24.227 1.00 51.84 88 ILE A O 1
ATOM 692 N N . LEU A 1 89 ? -11.369 -8.967 26.351 1.00 52.75 89 LEU A N 1
ATOM 693 C CA . LEU A 1 89 ? -12.574 -8.312 26.874 1.00 52.75 89 LEU A CA 1
ATOM 694 C C . LEU A 1 89 ? -12.370 -6.817 27.183 1.00 52.75 89 LEU A C 1
ATOM 696 O O . LEU A 1 89 ? -13.317 -6.146 27.574 1.00 52.75 89 LEU A O 1
ATOM 700 N N . ASP A 1 90 ? -11.174 -6.270 26.946 1.00 54.34 90 ASP A N 1
ATOM 701 C CA . ASP A 1 90 ? -10.773 -4.891 27.286 1.00 54.34 90 ASP A CA 1
ATOM 702 C C . ASP A 1 90 ? -11.643 -3.782 26.664 1.00 54.34 90 ASP A C 1
ATOM 704 O O . ASP A 1 90 ? -11.630 -2.647 27.139 1.00 54.34 90 ASP A O 1
ATOM 708 N N . GLN A 1 91 ? -12.382 -4.102 25.598 1.00 55.12 91 GLN A N 1
ATOM 709 C CA . GLN A 1 91 ? -13.295 -3.193 24.895 1.00 55.12 91 GLN A CA 1
ATOM 710 C C . GLN A 1 91 ? -14.737 -3.226 25.439 1.00 55.12 91 GLN A C 1
ATOM 712 O O . GLN A 1 91 ? -15.593 -2.512 24.920 1.00 55.12 91 GLN A O 1
ATOM 717 N N . ILE A 1 92 ? -15.033 -4.069 26.435 1.00 60.97 92 ILE A N 1
ATOM 718 C CA . ILE A 1 92 ? -16.389 -4.310 26.938 1.00 60.97 92 ILE A CA 1
ATOM 719 C C . ILE A 1 92 ? -16.405 -4.138 28.457 1.00 60.97 92 ILE A C 1
ATOM 721 O O . ILE A 1 92 ? -15.836 -4.940 29.192 1.00 60.97 92 ILE A O 1
ATOM 725 N N . GLU A 1 93 ? -17.118 -3.119 28.937 1.00 59.19 93 GLU A N 1
ATOM 726 C CA . GLU A 1 93 ? -17.387 -2.963 30.367 1.00 59.19 93 GLU A CA 1
ATOM 727 C C . GLU A 1 93 ? -18.463 -3.970 30.810 1.00 59.19 93 GLU A C 1
ATOM 729 O O . GLU A 1 93 ? -19.602 -3.945 30.334 1.00 59.19 93 GLU A O 1
ATOM 734 N N . ILE A 1 94 ? -18.095 -4.869 31.721 1.00 62.66 94 ILE A N 1
ATOM 735 C CA . ILE A 1 94 ? -18.888 -6.016 32.184 1.00 62.66 94 ILE A CA 1
ATOM 736 C C . ILE A 1 94 ? -19.420 -5.752 33.601 1.00 62.66 94 ILE A C 1
ATOM 738 O O . ILE A 1 94 ? -18.706 -5.238 34.463 1.00 62.66 94 ILE A O 1
ATOM 742 N N . SER A 1 95 ? -20.684 -6.106 33.845 1.00 55.50 95 SER A N 1
ATOM 743 C CA . SER A 1 95 ? -21.398 -5.920 35.121 1.00 55.50 95 SER A CA 1
ATOM 744 C C . SER A 1 95 ? -21.615 -7.216 35.907 1.00 55.50 95 SER A C 1
ATOM 746 O O . SER A 1 95 ? -21.563 -7.197 37.135 1.00 55.50 95 SER A O 1
ATOM 748 N N . GLU A 1 96 ? -21.830 -8.349 35.233 1.00 59.06 96 GLU A N 1
ATOM 749 C CA . GLU A 1 96 ? -21.998 -9.664 35.866 1.00 59.06 96 GLU A CA 1
ATOM 750 C C . GLU A 1 96 ? -21.282 -10.762 35.059 1.00 59.06 96 GLU A C 1
ATOM 752 O O . GLU A 1 96 ? -21.200 -10.700 33.830 1.00 59.06 96 GLU A O 1
ATOM 757 N N . VAL A 1 97 ? -20.756 -11.765 35.773 1.00 57.09 97 VAL A N 1
ATOM 758 C CA . VAL A 1 97 ? -20.052 -12.938 35.230 1.00 57.09 97 VAL A CA 1
ATOM 759 C C . VAL A 1 97 ? -20.691 -14.217 35.772 1.00 57.09 97 VAL A C 1
ATOM 761 O O . VAL A 1 97 ? -20.950 -14.325 36.975 1.00 57.09 97 VAL A O 1
ATOM 764 N N . LEU A 1 98 ? -20.902 -15.192 34.889 1.00 58.31 98 LEU A N 1
ATOM 765 C CA . LEU A 1 98 ? -21.469 -16.515 35.158 1.00 58.31 98 LEU A CA 1
ATOM 766 C C . LEU A 1 98 ? -20.649 -17.599 34.437 1.00 58.31 98 LEU A C 1
ATOM 768 O O . LEU A 1 98 ? -20.010 -17.312 33.426 1.00 58.31 98 LEU A O 1
ATOM 772 N N . HIS A 1 99 ? -20.694 -18.847 34.918 1.00 59.66 99 HIS A N 1
ATOM 773 C CA . HIS A 1 99 ? -19.972 -19.982 34.320 1.00 59.66 99 HIS A CA 1
ATOM 774 C C . HIS A 1 99 ? -20.847 -21.234 34.119 1.00 59.66 99 HIS A C 1
ATOM 776 O O . HIS A 1 99 ? -21.797 -21.457 34.875 1.00 59.66 99 HIS A O 1
ATOM 782 N N . CYS A 1 100 ? -20.494 -22.071 33.140 1.00 60.00 100 CYS A N 1
ATOM 783 C CA . CYS A 1 100 ? -20.988 -23.443 32.965 1.00 60.00 100 CYS A CA 1
ATOM 784 C C . CYS A 1 100 ? -19.992 -24.251 32.128 1.00 60.00 100 CYS A C 1
ATOM 786 O O . CYS A 1 100 ? -19.719 -23.862 30.996 1.00 60.00 100 CYS A O 1
ATOM 788 N N . ASP A 1 101 ? -19.495 -25.371 32.660 1.00 58.09 101 ASP A N 1
ATOM 789 C CA . ASP A 1 101 ? -18.772 -26.426 31.930 1.00 58.09 101 ASP A CA 1
ATOM 790 C C . ASP A 1 101 ? -17.709 -25.863 30.950 1.00 58.09 101 ASP A C 1
ATOM 792 O O . ASP A 1 101 ? -17.747 -26.098 29.734 1.00 58.09 101 ASP A O 1
ATOM 796 N N . GLY A 1 102 ? -16.811 -25.023 31.482 1.00 54.97 102 GLY A N 1
ATOM 797 C CA . GLY A 1 102 ? -15.755 -24.318 30.739 1.00 54.97 102 GLY A CA 1
ATOM 798 C C . GLY A 1 102 ? -16.181 -23.161 29.817 1.00 54.97 102 GLY A C 1
ATOM 799 O O . GLY A 1 102 ? -15.367 -22.677 29.029 1.00 54.97 102 GLY A O 1
ATOM 800 N N . LEU A 1 103 ? -17.432 -22.709 29.882 1.00 61.50 103 LEU A N 1
ATOM 801 C CA . LEU A 1 103 ? -17.930 -21.495 29.230 1.00 61.50 103 LEU A CA 1
ATOM 802 C C . LEU A 1 103 ? -18.174 -20.394 30.266 1.00 61.50 103 LEU A C 1
ATOM 804 O O . LEU A 1 103 ? -18.625 -20.664 31.381 1.00 61.50 103 LEU A O 1
ATOM 808 N N . LEU A 1 104 ? -17.930 -19.147 29.869 1.00 62.59 104 LEU A N 1
ATOM 809 C CA . LEU A 1 104 ? -18.249 -17.944 30.633 1.00 62.59 104 LEU A CA 1
ATOM 810 C C . LEU A 1 104 ? -19.342 -17.145 29.916 1.00 62.59 104 LEU A C 1
ATOM 812 O O . LEU A 1 104 ? -19.361 -17.071 28.687 1.00 62.59 104 LEU A O 1
ATOM 816 N N . LEU A 1 105 ? -20.245 -16.543 30.686 1.00 65.19 105 LEU A N 1
ATOM 817 C CA . LEU A 1 105 ? -21.279 -15.622 30.221 1.00 65.19 105 LEU A CA 1
ATOM 818 C C . LEU A 1 105 ? -21.121 -14.292 30.956 1.00 65.19 105 LEU A C 1
ATOM 820 O O . LEU A 1 105 ? -21.097 -14.254 32.186 1.00 65.19 105 LEU A O 1
ATOM 824 N N . PHE A 1 106 ? -21.041 -13.216 30.186 1.00 66.62 106 PHE A N 1
ATOM 825 C CA . PHE A 1 106 ? -20.885 -11.848 30.654 1.00 66.62 106 PHE A CA 1
ATOM 826 C C . PHE A 1 106 ? -22.125 -11.017 30.327 1.00 66.62 106 PHE A C 1
ATOM 828 O O . PHE A 1 106 ? -22.682 -11.139 29.233 1.00 66.62 106 PHE A O 1
ATOM 835 N N . VAL A 1 107 ? -22.514 -10.142 31.251 1.00 64.44 107 VAL A N 1
ATOM 836 C CA . VAL A 1 107 ? -23.519 -9.088 31.042 1.00 64.44 107 VAL A CA 1
ATOM 837 C C . VAL A 1 107 ? -22.791 -7.758 30.864 1.00 64.44 107 VAL A C 1
ATOM 839 O O . VAL A 1 107 ? -21.864 -7.475 31.625 1.00 64.44 107 VAL A O 1
ATOM 842 N N . THR A 1 108 ? -23.170 -6.937 29.881 1.00 67.12 108 THR A N 1
ATOM 843 C CA . THR A 1 108 ? -22.551 -5.613 29.696 1.00 67.12 108 THR A CA 1
ATOM 844 C C . THR A 1 108 ? -23.137 -4.564 30.646 1.00 67.12 108 THR A C 1
ATOM 846 O O . THR A 1 108 ? -24.313 -4.604 31.013 1.00 67.12 108 THR A O 1
ATOM 849 N N . LYS A 1 109 ? -22.311 -3.603 31.073 1.00 60.66 109 LYS A N 1
ATOM 850 C CA . LYS A 1 109 ? -22.650 -2.548 32.050 1.00 60.66 109 LYS A CA 1
ATOM 851 C C . LYS A 1 109 ? -23.815 -1.658 31.621 1.00 60.66 109 LYS A C 1
ATOM 853 O O . LYS A 1 109 ? -24.627 -1.255 32.449 1.00 60.66 109 LYS A O 1
ATOM 858 N N . ASP A 1 110 ? -23.901 -1.372 30.329 1.00 58.88 110 ASP A N 1
ATOM 859 C CA . ASP A 1 110 ? -24.993 -0.623 29.705 1.00 58.88 110 ASP A CA 1
ATOM 860 C C . ASP A 1 110 ? -26.307 -1.421 29.611 1.00 58.88 110 ASP A C 1
ATOM 862 O O . ASP A 1 110 ? -27.345 -0.848 29.291 1.00 58.88 110 ASP A O 1
ATOM 866 N N . ASN A 1 111 ? -26.282 -2.723 29.928 1.00 56.53 111 ASN A N 1
ATOM 867 C CA . ASN A 1 111 ? -27.402 -3.654 29.803 1.00 56.53 111 ASN A CA 1
ATOM 868 C C . ASN A 1 111 ? -27.937 -3.750 28.351 1.00 56.53 111 ASN A C 1
ATOM 870 O O . ASN A 1 111 ? -29.130 -3.967 28.123 1.00 56.53 111 ASN A O 1
ATOM 874 N N . SER A 1 112 ? -27.053 -3.613 27.350 1.00 59.62 112 SER A N 1
ATOM 875 C CA . SER A 1 112 ? -27.404 -3.749 25.924 1.00 59.62 112 SER A CA 1
ATOM 876 C C . SER A 1 112 ? -27.140 -5.137 25.336 1.00 59.62 112 SER A C 1
ATOM 878 O O . SER A 1 112 ? -27.783 -5.508 24.354 1.00 59.62 112 SER A O 1
ATOM 880 N N . SER A 1 113 ? -26.206 -5.918 25.893 1.00 66.00 113 SER A N 1
ATOM 881 C CA . SER A 1 113 ? -25.779 -7.190 25.298 1.00 66.00 113 SER A CA 1
ATOM 882 C C . SER A 1 113 ? -25.289 -8.221 26.324 1.00 66.00 113 SER A C 1
ATOM 884 O O . SER A 1 113 ? -24.978 -7.910 27.475 1.00 66.00 113 SER A O 1
ATOM 886 N N . LEU A 1 114 ? -25.247 -9.481 25.889 1.00 69.56 114 LEU A N 1
ATOM 887 C CA . LEU A 1 114 ? -24.599 -10.586 26.593 1.00 69.56 114 LEU A CA 1
ATOM 888 C C . LEU A 1 114 ? -23.423 -11.094 25.752 1.00 69.56 114 LEU A C 1
ATOM 890 O O . LEU A 1 114 ? -23.525 -11.157 24.527 1.00 69.56 114 LEU A O 1
ATOM 894 N N . VAL A 1 115 ? -22.330 -11.519 26.384 1.00 70.38 115 VAL A N 1
ATOM 895 C CA . VAL A 1 115 ? -21.175 -12.119 25.694 1.00 70.38 115 VAL A CA 1
ATOM 896 C C . VAL A 1 115 ? -20.909 -13.502 26.268 1.00 70.38 115 VAL A C 1
ATOM 898 O O . VAL A 1 115 ? -20.599 -13.632 27.447 1.00 70.38 115 VAL A O 1
ATOM 901 N N . VAL A 1 116 ? -20.986 -14.542 25.441 1.00 69.19 116 VAL A N 1
ATOM 902 C CA . VAL A 1 116 ? -20.461 -15.869 25.797 1.00 69.19 116 VAL A CA 1
ATOM 903 C C . VAL A 1 116 ? -18.999 -15.950 25.369 1.00 69.19 116 VAL A C 1
ATOM 905 O O . VAL A 1 116 ? -18.671 -15.548 24.254 1.00 69.19 116 VAL A O 1
ATOM 908 N N . TRP A 1 117 ? -18.132 -16.518 26.204 1.00 62.81 117 TRP A N 1
ATOM 909 C CA . TRP A 1 117 ? -16.735 -16.819 25.887 1.00 62.81 117 TRP A CA 1
ATOM 910 C C . TRP A 1 117 ? -16.399 -18.274 26.235 1.00 62.81 117 TRP A C 1
ATOM 912 O O . TRP A 1 117 ? -16.780 -18.780 27.288 1.00 62.81 117 TRP A O 1
ATOM 922 N N . ASN A 1 118 ? -15.661 -18.944 25.353 1.00 66.06 118 ASN A N 1
ATOM 923 C CA . ASN A 1 118 ? -14.976 -20.207 25.607 1.00 66.06 118 ASN A CA 1
ATOM 924 C C . ASN A 1 118 ? -13.458 -19.925 25.638 1.00 66.06 118 ASN A C 1
ATOM 926 O O . ASN A 1 118 ? -12.848 -19.837 24.564 1.00 66.06 118 ASN A O 1
ATOM 930 N N . PRO A 1 119 ? -12.836 -19.801 26.828 1.00 57.16 119 PRO A N 1
ATOM 931 C CA . PRO A 1 119 ? -11.398 -19.546 26.958 1.00 57.16 119 PRO A CA 1
ATOM 932 C C . PRO A 1 119 ? -10.494 -20.648 26.383 1.00 57.16 119 PRO A C 1
ATOM 934 O O . PRO A 1 119 ? -9.324 -20.397 26.127 1.00 57.16 119 PRO A O 1
ATOM 937 N N . TYR A 1 120 ? -11.000 -21.871 26.173 1.00 53.94 120 TYR A N 1
ATOM 938 C CA . TYR A 1 120 ? -10.212 -22.998 25.653 1.00 53.94 120 TYR A CA 1
ATOM 939 C C . TYR A 1 120 ? -10.202 -23.069 24.122 1.00 53.94 120 TYR A C 1
ATOM 941 O O . TYR A 1 120 ? -9.212 -23.490 23.528 1.00 53.94 120 TYR A O 1
ATOM 949 N N . LEU A 1 121 ? -11.294 -22.651 23.475 1.00 52.84 121 LEU A N 1
ATOM 950 C CA . LEU A 1 121 ? -11.392 -22.571 22.013 1.00 52.84 121 LEU A CA 1
ATOM 951 C C . LEU A 1 121 ? -11.100 -21.164 21.462 1.00 52.84 121 LEU A C 1
ATOM 953 O O . LEU A 1 121 ? -11.142 -20.982 20.247 1.00 52.84 121 LEU A O 1
ATOM 957 N N . GLY A 1 122 ? -10.867 -20.169 22.327 1.00 56.09 122 GLY A N 1
ATOM 958 C CA . GLY A 1 122 ? -10.689 -18.764 21.936 1.00 56.09 122 GLY A CA 1
ATOM 959 C C . GLY A 1 122 ? -11.933 -18.139 21.287 1.00 56.09 122 GLY A C 1
ATOM 960 O O . GLY A 1 122 ? -11.822 -17.155 20.562 1.00 56.09 122 GLY A O 1
ATOM 961 N N . GLN A 1 123 ? -13.119 -18.726 21.494 1.00 61.28 123 GLN A N 1
ATOM 962 C CA . GLN A 1 123 ? -14.363 -18.314 20.832 1.00 61.28 123 GLN A CA 1
ATOM 963 C C . GLN A 1 123 ? -15.164 -17.370 21.724 1.00 61.28 123 GLN A C 1
ATOM 965 O O . GLN A 1 123 ? -15.577 -17.778 22.808 1.00 61.28 123 GLN A O 1
ATOM 970 N N . THR A 1 124 ? -15.472 -16.161 21.256 1.00 64.94 124 THR A N 1
ATOM 971 C CA . THR A 1 124 ? -16.543 -15.335 21.833 1.00 64.94 124 THR A CA 1
ATOM 972 C C . THR A 1 124 ? -17.768 -15.298 20.917 1.00 64.94 124 THR A C 1
ATOM 974 O O . THR A 1 124 ? -17.684 -15.472 19.700 1.00 64.94 124 THR A O 1
ATOM 977 N N . ARG A 1 125 ? -18.939 -15.080 21.518 1.00 70.31 125 ARG A N 1
ATOM 978 C CA . ARG A 1 125 ? -20.226 -14.900 20.844 1.00 70.31 125 ARG A CA 1
ATOM 979 C C . ARG A 1 125 ? -20.993 -13.785 21.547 1.00 70.31 125 ARG A C 1
ATOM 981 O O . ARG A 1 125 ? -21.531 -13.997 22.633 1.00 70.31 125 ARG A O 1
ATOM 988 N N . LEU A 1 126 ? -21.073 -12.625 20.901 1.00 66.31 126 LEU A N 1
ATOM 989 C CA . LEU A 1 126 ? -22.000 -11.564 21.287 1.00 66.31 126 LEU A CA 1
ATOM 990 C C . LEU A 1 126 ? -23.446 -12.015 21.022 1.00 66.31 126 LEU A C 1
ATOM 992 O O . LEU A 1 126 ? -23.741 -12.645 20.002 1.00 66.31 126 LEU A O 1
ATOM 996 N N . ILE A 1 127 ? -24.344 -11.685 21.943 1.00 65.38 127 ILE A N 1
ATOM 997 C CA . ILE A 1 127 ? -25.779 -11.953 21.887 1.00 65.38 127 ILE A CA 1
ATOM 998 C C . ILE A 1 127 ? -26.487 -10.627 22.180 1.00 65.38 127 ILE A C 1
ATOM 1000 O O . ILE A 1 127 ? -26.530 -10.159 23.318 1.00 65.38 127 ILE A O 1
ATOM 1004 N N . GLN A 1 128 ? -27.021 -10.010 21.128 1.00 55.53 128 GLN A N 1
ATOM 1005 C CA . GLN A 1 128 ? -27.893 -8.841 21.230 1.00 55.53 128 GLN A CA 1
ATOM 1006 C C . GLN A 1 128 ? -29.337 -9.314 21.479 1.00 55.53 128 GLN A C 1
ATOM 1008 O O . GLN A 1 128 ? -29.773 -10.261 20.817 1.00 55.53 128 GLN A O 1
ATOM 1013 N N . PRO A 1 129 ? -30.085 -8.706 22.415 1.00 49.62 129 PRO A N 1
ATOM 1014 C CA . PRO A 1 129 ? -31.476 -9.051 22.662 1.00 49.62 129 PRO A CA 1
ATOM 1015 C C . PRO A 1 129 ? -32.428 -8.344 21.692 1.00 49.62 129 PRO A C 1
ATOM 1017 O O . PRO A 1 129 ? -32.102 -7.319 21.099 1.00 49.62 129 PRO A O 1
ATOM 1020 N N . SER A 1 130 ? -33.660 -8.845 21.618 1.00 43.50 130 SER A N 1
ATOM 1021 C CA . SER A 1 130 ? -34.798 -8.138 21.016 1.00 43.50 130 SER A CA 1
ATOM 1022 C C . SER A 1 130 ? -35.366 -7.024 21.911 1.00 43.50 130 SER A C 1
ATOM 1024 O O . SER A 1 130 ? -35.905 -6.050 21.396 1.00 43.50 130 SER A O 1
ATOM 1026 N N . ASN A 1 131 ? -35.218 -7.151 23.237 1.00 51.75 131 ASN A N 1
ATOM 1027 C CA . ASN A 1 131 ? -35.712 -6.218 24.255 1.00 51.75 131 ASN A CA 1
ATOM 1028 C C . ASN A 1 131 ? -34.591 -5.866 25.247 1.00 51.75 131 ASN A C 1
ATOM 1030 O O . ASN A 1 131 ? -33.933 -6.784 25.747 1.00 51.75 131 ASN A O 1
ATOM 1034 N N . ASN A 1 132 ? -34.450 -4.582 25.605 1.00 50.09 132 ASN A N 1
ATOM 1035 C CA . ASN A 1 132 ? -33.487 -4.074 26.598 1.00 50.09 132 ASN A CA 1
ATOM 1036 C C . ASN A 1 132 ? -33.369 -4.988 27.837 1.00 50.09 132 ASN A C 1
ATOM 1038 O O . ASN A 1 132 ? -34.379 -5.496 28.343 1.00 50.09 132 ASN A O 1
ATOM 1042 N N . PHE A 1 133 ? -32.151 -5.182 28.349 1.00 55.75 133 PHE A N 1
ATOM 1043 C CA . PHE A 1 133 ? -31.948 -5.844 29.637 1.00 55.75 133 PHE A CA 1
ATOM 1044 C C . PHE A 1 133 ? -32.192 -4.857 30.785 1.00 55.75 133 PHE A C 1
ATOM 1046 O O . PHE A 1 133 ? -31.891 -3.668 30.662 1.00 55.75 133 PHE A O 1
ATOM 1053 N N . HIS A 1 134 ? -32.743 -5.335 31.901 1.00 52.28 134 HIS A N 1
ATOM 1054 C CA . HIS A 1 134 ? -32.814 -4.554 33.134 1.00 52.28 134 HIS A CA 1
ATOM 1055 C C . HIS A 1 134 ? -31.724 -5.018 34.105 1.00 52.28 134 HIS A C 1
ATOM 1057 O O . HIS A 1 134 ? -31.423 -6.208 34.179 1.00 52.28 134 HIS A O 1
ATOM 1063 N N . CYS A 1 135 ? -31.154 -4.103 34.891 1.00 47.16 135 CYS A N 1
ATOM 1064 C CA . CYS A 1 135 ? -30.038 -4.402 35.802 1.00 47.16 135 CYS A CA 1
ATOM 1065 C C . CYS A 1 135 ? -30.404 -5.320 36.989 1.00 47.16 135 CYS A C 1
ATOM 1067 O O . CYS A 1 135 ? -29.535 -5.703 37.772 1.00 47.16 135 CYS A O 1
ATOM 1069 N N . SER A 1 136 ? -31.687 -5.663 37.138 1.00 47.44 136 SER A N 1
ATOM 1070 C CA . SER A 1 136 ? -32.207 -6.633 38.107 1.00 47.44 136 SER A CA 1
ATOM 1071 C C . SER A 1 136 ? -32.534 -8.003 37.497 1.00 47.44 136 SER A C 1
ATOM 1073 O O . SER A 1 136 ? -32.858 -8.922 38.254 1.00 47.44 136 SER A O 1
ATOM 1075 N N . ASP A 1 137 ? -32.468 -8.155 36.170 1.00 52.94 137 ASP A N 1
ATOM 1076 C CA . ASP A 1 137 ? -32.679 -9.438 35.495 1.00 52.94 137 ASP A CA 1
ATOM 1077 C C . ASP A 1 137 ? -31.564 -10.427 35.861 1.00 52.94 137 ASP A C 1
ATOM 1079 O O . ASP A 1 137 ? -30.413 -10.042 36.075 1.00 52.94 137 ASP A O 1
ATOM 1083 N N . ARG A 1 138 ? -31.896 -11.719 35.923 1.00 55.91 138 ARG A N 1
ATOM 1084 C CA . ARG A 1 138 ? -30.943 -12.787 36.261 1.00 55.91 138 ARG A CA 1
ATOM 1085 C C . ARG A 1 138 ? -30.795 -13.780 35.126 1.00 55.91 138 ARG A C 1
ATOM 1087 O O . ARG A 1 138 ? -31.778 -14.147 34.486 1.00 55.91 138 ARG A O 1
ATOM 1094 N N . TYR A 1 139 ? -29.568 -14.243 34.920 1.00 58.16 139 TYR A N 1
ATOM 1095 C CA . TYR A 1 139 ? -29.214 -15.145 33.830 1.00 58.16 139 TYR A CA 1
ATOM 1096 C C . TYR A 1 139 ? -28.699 -16.480 34.368 1.00 58.16 139 TYR A C 1
ATOM 1098 O O . TYR A 1 139 ? -28.051 -16.544 35.411 1.00 58.16 139 TYR A O 1
ATOM 1106 N N . ALA A 1 140 ? -28.983 -17.546 33.632 1.00 58.59 140 ALA A N 1
ATOM 1107 C CA . ALA A 1 140 ? -28.424 -18.877 33.828 1.00 58.59 140 ALA A CA 1
ATOM 1108 C C . ALA A 1 140 ? -28.080 -19.485 32.461 1.00 58.59 140 ALA A C 1
ATOM 1110 O O . ALA A 1 140 ? -28.677 -19.123 31.446 1.00 58.59 140 ALA A O 1
ATOM 1111 N N . ILE A 1 141 ? -27.101 -20.385 32.425 1.00 61.00 141 ILE A N 1
ATOM 1112 C CA . ILE A 1 141 ? -26.489 -20.890 31.191 1.00 61.00 141 ILE A CA 1
ATOM 1113 C C . ILE A 1 141 ? -26.241 -22.395 31.300 1.00 61.00 141 ILE A C 1
ATOM 1115 O O . ILE A 1 141 ? -25.723 -22.870 32.310 1.00 61.00 141 ILE A O 1
ATOM 1119 N N . GLY A 1 142 ? -26.614 -23.128 30.255 1.00 61.94 142 GLY A N 1
ATOM 1120 C CA . GLY A 1 142 ? -26.512 -24.584 30.178 1.00 61.94 142 GLY A CA 1
ATOM 1121 C C . GLY A 1 142 ? -26.761 -25.080 28.757 1.00 61.94 142 GLY A C 1
ATOM 1122 O O . GLY A 1 142 ? -26.756 -24.289 27.807 1.00 61.94 142 GLY A O 1
ATOM 1123 N N . TYR A 1 143 ? -26.952 -26.385 28.576 1.00 64.00 143 TYR A N 1
ATOM 1124 C CA . TYR A 1 143 ? -27.061 -26.976 27.239 1.00 64.00 143 TYR A CA 1
ATOM 1125 C C . TYR A 1 143 ? -28.041 -28.148 27.159 1.00 64.00 143 TYR A C 1
ATOM 1127 O O . TYR A 1 143 ? -28.303 -28.833 28.143 1.00 64.00 143 TYR A O 1
ATOM 1135 N N . ASP A 1 144 ? -28.579 -28.381 25.961 1.00 67.44 144 ASP A N 1
ATOM 1136 C CA . ASP A 1 144 ? -29.411 -29.555 25.674 1.00 67.44 144 ASP A CA 1
ATOM 1137 C C . ASP A 1 144 ? -28.575 -30.827 25.409 1.00 67.44 144 ASP A C 1
ATOM 1139 O O . ASP A 1 144 ? -27.352 -30.777 25.256 1.00 67.44 144 ASP A O 1
ATOM 1143 N N . ASN A 1 145 ? -29.245 -31.977 25.275 1.00 64.56 145 ASN A N 1
ATOM 1144 C CA . ASN A 1 145 ? -28.645 -33.257 24.861 1.00 64.56 145 ASN A CA 1
ATOM 1145 C C . ASN A 1 145 ? -27.758 -33.182 23.595 1.00 64.56 145 ASN A C 1
ATOM 1147 O O . ASN A 1 145 ? -26.849 -33.997 23.437 1.00 64.56 145 ASN A O 1
ATOM 1151 N N . ASN A 1 146 ? -27.995 -32.221 22.695 1.00 60.25 146 ASN A N 1
ATOM 1152 C CA . ASN A 1 146 ? -27.216 -32.019 21.468 1.00 60.25 146 ASN A CA 1
ATOM 1153 C C . ASN A 1 146 ? -26.024 -31.059 21.668 1.00 60.25 146 ASN A C 1
ATOM 1155 O O . ASN A 1 146 ? -25.315 -30.746 20.710 1.00 60.25 146 ASN A O 1
ATOM 1159 N N . ARG A 1 147 ? -25.791 -30.598 22.906 1.00 62.25 147 ARG A N 1
ATOM 1160 C CA . ARG A 1 147 ? -24.821 -29.564 23.303 1.00 62.25 147 ARG A CA 1
ATOM 1161 C C . ARG A 1 147 ? -25.066 -28.195 22.654 1.00 62.25 147 ARG A C 1
ATOM 1163 O O . ARG A 1 147 ? -24.129 -27.405 22.520 1.00 62.25 147 ARG A O 1
ATOM 1170 N N . ASN A 1 148 ? -26.308 -27.874 22.280 1.00 63.91 148 ASN A N 1
ATOM 1171 C CA . ASN A 1 148 ? -26.661 -26.498 21.933 1.00 63.91 148 ASN A CA 1
ATOM 1172 C C . ASN A 1 148 ? -26.706 -25.654 23.208 1.00 63.91 148 ASN A C 1
ATOM 1174 O O . ASN A 1 148 ? -27.413 -25.986 24.159 1.00 63.91 148 ASN A O 1
ATOM 1178 N N . LEU A 1 149 ? -25.985 -24.535 23.200 1.00 65.06 149 LEU A N 1
ATOM 1179 C CA . LEU A 1 149 ? -25.972 -23.590 24.309 1.00 65.06 149 LEU A CA 1
ATOM 1180 C C . LEU A 1 149 ? -27.303 -22.832 24.412 1.00 65.06 149 LEU A C 1
ATOM 1182 O O . LEU A 1 149 ? -27.707 -22.168 23.451 1.00 65.06 149 LEU A O 1
ATOM 1186 N N . LYS A 1 150 ? -27.922 -22.871 25.593 1.00 63.31 150 LYS A N 1
ATOM 1187 C CA . LYS A 1 150 ? -29.142 -22.138 25.949 1.00 63.31 150 LYS A CA 1
ATOM 1188 C C . LYS A 1 150 ? -28.863 -21.175 27.110 1.00 63.31 150 LYS A C 1
ATOM 1190 O O . LYS A 1 150 ? -27.993 -21.421 27.945 1.00 63.31 150 LYS A O 1
ATOM 1195 N N . ILE A 1 151 ? -29.608 -20.071 27.150 1.00 67.56 151 ILE A N 1
ATOM 1196 C CA . ILE A 1 151 ? -29.545 -19.064 28.218 1.00 67.56 151 ILE A CA 1
ATOM 1197 C C . ILE A 1 151 ? -30.966 -18.828 28.727 1.00 67.56 151 ILE A C 1
ATOM 1199 O O . ILE A 1 151 ? -31.865 -18.527 27.945 1.00 67.56 151 ILE A O 1
ATOM 1203 N N . LEU A 1 152 ? -31.155 -18.952 30.037 1.00 60.19 152 LEU A N 1
ATOM 1204 C CA . LEU A 1 152 ? -32.396 -18.647 30.740 1.00 60.19 152 LEU A CA 1
ATOM 1205 C C . LEU A 1 152 ? -32.298 -17.221 31.308 1.00 60.19 152 LEU A C 1
ATOM 1207 O O . LEU A 1 152 ? -31.384 -16.942 32.080 1.00 60.19 152 LEU A O 1
ATOM 1211 N N . ARG A 1 153 ? -33.231 -16.331 30.939 1.00 63.47 153 ARG A N 1
ATOM 1212 C CA . ARG A 1 153 ? -33.397 -14.981 31.517 1.00 63.47 153 ARG A CA 1
ATOM 1213 C C . ARG A 1 153 ? -34.620 -14.983 32.433 1.00 63.47 153 ARG A C 1
ATOM 1215 O O . ARG A 1 153 ? -35.726 -15.260 31.977 1.00 63.47 153 ARG A O 1
ATOM 1222 N N . ASN A 1 154 ? -34.422 -14.654 33.704 1.00 55.66 154 ASN A N 1
ATOM 1223 C CA . ASN A 1 154 ? -35.482 -14.408 34.675 1.00 55.66 154 ASN A CA 1
ATOM 1224 C C . ASN A 1 154 ? -35.653 -12.889 34.838 1.00 55.66 154 ASN A C 1
ATOM 1226 O O . ASN A 1 154 ? -34.687 -12.193 35.158 1.00 55.66 154 ASN A O 1
ATOM 1230 N N . PHE A 1 155 ? -36.857 -12.385 34.570 1.00 53.69 155 PHE A N 1
ATOM 1231 C CA . PHE A 1 155 ? -37.154 -10.953 34.513 1.00 53.69 155 PHE A CA 1
ATOM 1232 C C . PHE A 1 155 ? -37.560 -10.421 35.892 1.00 53.69 155 PHE A C 1
ATOM 1234 O O . PHE A 1 155 ? -38.364 -11.046 36.585 1.00 53.69 155 PHE A O 1
ATOM 1241 N N . SER A 1 156 ? -37.040 -9.258 36.284 1.00 42.47 156 SER A N 1
ATOM 1242 C CA . SER A 1 156 ? -37.260 -8.686 37.622 1.00 42.47 156 SER A CA 1
ATOM 1243 C C . SER A 1 156 ? -37.918 -7.307 37.551 1.00 42.47 156 SER A C 1
ATOM 1245 O O . SER A 1 156 ? -37.244 -6.274 37.574 1.00 42.47 156 SER A O 1
ATOM 1247 N N . ASP A 1 157 ? -39.250 -7.305 37.454 1.00 38.03 157 ASP A N 1
ATOM 1248 C CA . ASP A 1 157 ? -40.065 -6.095 37.311 1.00 38.03 157 ASP A CA 1
ATOM 1249 C C . ASP A 1 157 ? -40.225 -5.345 38.651 1.00 38.03 157 ASP A C 1
ATOM 1251 O O . ASP A 1 157 ? -40.869 -5.819 39.590 1.00 38.03 157 ASP A O 1
ATOM 1255 N N . TYR A 1 158 ? -39.608 -4.165 38.736 1.00 29.94 158 TYR A N 1
ATOM 1256 C CA . TYR A 1 158 ? -39.656 -3.243 39.874 1.00 29.94 158 TYR A CA 1
ATOM 1257 C C . TYR A 1 158 ? -39.799 -1.804 39.351 1.00 29.94 158 TYR A C 1
ATOM 1259 O O . TYR A 1 158 ? -38.816 -1.064 39.298 1.00 29.94 158 TYR A O 1
ATOM 1267 N N . GLY A 1 159 ? -41.005 -1.383 38.943 1.00 27.70 159 GLY A N 1
ATOM 1268 C CA . GLY A 1 159 ? -41.120 -0.031 38.375 1.00 27.70 159 GLY A CA 1
ATOM 1269 C C . GLY A 1 159 ? -42.479 0.587 38.045 1.00 27.70 159 GLY A C 1
ATOM 1270 O O . GLY A 1 159 ? -42.471 1.676 37.479 1.00 27.70 159 GLY A O 1
ATOM 1271 N N . SER A 1 160 ? -43.639 0.002 38.376 1.00 25.36 160 SER A N 1
ATOM 1272 C CA . SER A 1 160 ? -44.901 0.768 38.290 1.00 25.36 160 SER A CA 1
ATOM 1273 C C . SER A 1 160 ? -45.987 0.311 39.267 1.00 25.36 160 SER A C 1
ATOM 1275 O O . SER A 1 160 ? -46.124 -0.870 39.577 1.00 25.36 160 SER A O 1
ATOM 1277 N N . SER A 1 161 ? -46.763 1.271 39.775 1.00 28.39 161 SER A N 1
ATOM 1278 C CA . SER A 1 161 ? -47.893 1.026 40.671 1.00 28.39 161 SER A CA 1
ATOM 1279 C C . SER A 1 161 ? -49.174 0.741 39.876 1.00 28.39 161 SER A C 1
ATOM 1281 O O . SER A 1 161 ? -49.787 1.669 39.349 1.00 28.39 161 SER A O 1
ATOM 1283 N N . GLY A 1 162 ? -49.602 -0.524 39.844 1.00 33.16 162 GLY A N 1
ATOM 1284 C CA . GLY A 1 162 ? -50.903 -0.950 39.309 1.00 33.16 162 GLY A CA 1
ATOM 1285 C C . GLY A 1 162 ? -50.838 -1.730 37.988 1.00 33.16 162 GLY A C 1
ATOM 1286 O O . GLY A 1 162 ? -50.127 -1.360 37.058 1.00 33.16 162 GLY A O 1
ATOM 1287 N N . SER A 1 163 ? -51.654 -2.788 37.891 1.00 36.62 163 SER A N 1
ATOM 1288 C CA . SER A 1 163 ? -51.782 -3.741 36.766 1.00 36.62 163 SER A CA 1
ATOM 1289 C C . SER A 1 163 ? -50.537 -4.603 36.457 1.00 36.62 163 SER A C 1
ATOM 1291 O O . SER A 1 163 ? -49.621 -4.197 35.743 1.00 36.62 163 SER A O 1
ATOM 1293 N N . ASN A 1 164 ? -50.550 -5.862 36.919 1.00 34.41 164 ASN A N 1
ATOM 1294 C CA . ASN A 1 164 ? -49.635 -6.907 36.436 1.00 34.41 164 ASN A CA 1
ATOM 1295 C C . ASN A 1 164 ? -49.997 -7.298 34.988 1.00 34.41 164 ASN A C 1
ATOM 1297 O O . ASN A 1 164 ? -50.871 -8.142 34.775 1.00 34.41 164 ASN A O 1
ATOM 1301 N N . LYS A 1 165 ? -49.335 -6.712 33.984 1.00 45.38 165 LYS A N 1
ATOM 1302 C CA . LYS A 1 165 ? -49.624 -6.974 32.561 1.00 45.38 165 LYS A CA 1
ATOM 1303 C C . LYS A 1 165 ? -49.020 -8.303 32.093 1.00 45.38 165 LYS A C 1
ATOM 1305 O O . LYS A 1 165 ? -47.931 -8.341 31.525 1.00 45.38 165 LYS A O 1
ATOM 1310 N N . ARG A 1 166 ? -49.732 -9.406 32.332 1.00 44.88 166 ARG A N 1
ATOM 1311 C CA . ARG A 1 166 ? -49.368 -10.727 31.795 1.00 44.88 166 ARG A CA 1
ATOM 1312 C C . ARG A 1 166 ? -49.625 -10.783 30.285 1.00 44.88 166 ARG A C 1
ATOM 1314 O O . ARG A 1 166 ? -50.641 -10.282 29.810 1.00 44.88 166 ARG A O 1
ATOM 1321 N N . GLY A 1 167 ? -48.717 -11.420 29.549 1.00 42.56 167 GLY A N 1
ATOM 1322 C CA . GLY A 1 167 ? -48.993 -11.886 28.189 1.00 42.56 167 GLY A CA 1
ATOM 1323 C C . GLY A 1 167 ? -49.791 -13.194 28.206 1.00 42.56 167 GLY A C 1
ATOM 1324 O O . GLY A 1 167 ? -49.734 -13.942 29.183 1.00 42.56 167 GLY A O 1
ATOM 1325 N N . VAL A 1 168 ? -50.511 -13.470 27.121 1.00 48.69 168 VAL A N 1
ATOM 1326 C CA . VAL A 1 168 ? -51.305 -14.690 26.916 1.00 48.69 168 VAL A CA 1
ATOM 1327 C C . VAL A 1 168 ? -50.817 -15.392 25.650 1.00 48.69 168 VAL A C 1
ATOM 1329 O O . VAL A 1 168 ? -50.704 -14.768 24.594 1.00 48.69 168 VAL A O 1
ATOM 1332 N N . SER A 1 169 ? -50.515 -16.685 25.750 1.00 46.44 169 SER A N 1
ATOM 1333 C CA . SER A 1 169 ? -50.149 -17.516 24.598 1.00 46.44 169 SER A CA 1
ATOM 1334 C C . SER A 1 169 ? -51.403 -17.980 23.857 1.00 46.44 169 SER A C 1
ATOM 1336 O O . SER A 1 169 ? -52.375 -18.393 24.483 1.00 46.44 169 SER A O 1
ATOM 1338 N N . PHE A 1 170 ? -51.388 -17.914 22.528 1.00 51.19 170 PHE A N 1
ATOM 1339 C CA . PHE A 1 170 ? -52.532 -18.216 21.671 1.00 51.19 170 PHE A CA 1
ATOM 1340 C C . PHE A 1 170 ? -52.061 -18.685 20.289 1.00 51.19 170 PHE A C 1
ATOM 1342 O O . PHE A 1 170 ? -51.293 -17.990 19.624 1.00 51.19 170 PHE A O 1
ATOM 1349 N N . LYS A 1 171 ? -52.509 -19.872 19.854 1.00 51.47 171 LYS A N 1
ATOM 1350 C CA . LYS A 1 171 ? -52.203 -20.473 18.534 1.00 51.47 171 LYS A CA 1
ATOM 1351 C C . LYS A 1 171 ? -50.712 -20.410 18.140 1.00 51.47 171 LYS A C 1
ATOM 1353 O O . LYS A 1 171 ? -50.371 -20.098 17.005 1.00 51.47 171 LYS A O 1
ATOM 1358 N N . GLY A 1 172 ? -49.825 -20.703 19.097 1.00 47.38 172 GLY A N 1
ATOM 1359 C CA . GLY A 1 172 ? -48.365 -20.726 18.910 1.00 47.38 172 GLY A CA 1
ATOM 1360 C C . GLY A 1 172 ? -47.649 -19.375 19.051 1.00 47.38 172 GLY A C 1
ATOM 1361 O O . GLY A 1 172 ? -46.423 -19.353 19.077 1.00 47.38 172 GLY A O 1
ATOM 1362 N N . ASN A 1 173 ? -48.387 -18.272 19.206 1.00 50.19 173 ASN A N 1
ATOM 1363 C CA . ASN A 1 173 ? -47.864 -16.909 19.335 1.00 50.19 173 ASN A CA 1
ATOM 1364 C C . ASN A 1 173 ? -48.146 -16.343 20.739 1.00 50.19 173 ASN A C 1
ATOM 1366 O O . ASN A 1 173 ? -49.109 -16.748 21.388 1.00 50.19 173 ASN A O 1
ATOM 1370 N N . THR A 1 174 ? -47.360 -15.369 21.209 1.00 51.72 174 THR A N 1
ATOM 1371 C CA . THR A 1 174 ? -47.618 -14.690 22.501 1.00 51.72 174 THR A CA 1
ATOM 1372 C C . THR A 1 174 ? -48.171 -13.292 22.274 1.00 51.72 174 THR A C 1
ATOM 1374 O O . THR A 1 174 ? -47.553 -12.483 21.585 1.00 51.72 174 THR A O 1
ATOM 1377 N N . TYR A 1 175 ? -49.311 -12.990 22.893 1.00 53.50 175 TYR A N 1
ATOM 1378 C CA . TYR A 1 175 ? -50.008 -11.711 22.798 1.00 53.50 175 TYR A CA 1
ATOM 1379 C C . TYR A 1 175 ? -49.836 -10.916 24.096 1.00 53.50 175 TYR A C 1
ATOM 1381 O O . TYR A 1 175 ? -50.068 -11.434 25.188 1.00 53.50 175 TYR A O 1
ATOM 1389 N N . ILE A 1 176 ? -49.405 -9.659 23.992 1.00 56.12 176 ILE A N 1
ATOM 1390 C CA . ILE A 1 176 ? -49.011 -8.814 25.128 1.00 56.12 176 ILE A CA 1
ATOM 1391 C C . ILE A 1 176 ? -49.742 -7.471 25.052 1.00 56.12 176 ILE A C 1
ATOM 1393 O O . ILE A 1 176 ? -49.740 -6.812 24.011 1.00 56.12 176 ILE A O 1
ATOM 1397 N N . LEU A 1 177 ? -50.331 -7.050 26.174 1.00 56.94 177 LEU A N 1
ATOM 1398 C CA . LEU A 1 177 ? -50.877 -5.704 26.354 1.00 56.94 177 LEU A CA 1
ATOM 1399 C C . LEU A 1 177 ? -49.740 -4.694 26.563 1.00 56.94 177 LEU A C 1
ATOM 1401 O O . LEU A 1 177 ? -49.069 -4.711 27.597 1.00 56.94 177 LEU A O 1
ATOM 1405 N N . ALA A 1 178 ? -49.553 -3.789 25.606 1.00 53.88 178 ALA A N 1
ATOM 1406 C CA . ALA A 1 178 ? -48.571 -2.712 25.660 1.00 53.88 178 ALA A CA 1
ATOM 1407 C C . ALA A 1 178 ? -49.244 -1.328 25.612 1.00 53.88 178 ALA A C 1
ATOM 1409 O O . ALA A 1 178 ? -50.417 -1.185 25.267 1.00 53.88 178 ALA A O 1
ATOM 1410 N N . GLN A 1 179 ? -48.488 -0.294 25.985 1.00 57.44 179 GLN A N 1
ATOM 1411 C CA . GLN A 1 179 ? -48.954 1.094 26.016 1.00 57.44 179 GLN A CA 1
ATOM 1412 C C . GLN A 1 179 ? -48.266 1.887 24.902 1.00 57.44 179 GLN A C 1
ATOM 1414 O O . GLN A 1 179 ? -47.039 1.997 24.884 1.00 57.44 179 GLN A O 1
ATOM 1419 N N . GLY A 1 180 ? -49.044 2.454 23.983 1.00 51.03 180 GLY A N 1
ATOM 1420 C CA . GLY A 1 180 ? -48.553 3.425 23.009 1.00 51.03 180 GLY A CA 1
ATOM 1421 C C . GLY A 1 180 ? -48.802 4.858 23.481 1.00 51.03 180 GLY A C 1
ATOM 1422 O O . GLY A 1 180 ? -49.701 5.126 24.276 1.00 51.03 180 GLY A O 1
ATOM 1423 N N . LYS A 1 181 ? -48.011 5.810 22.981 1.00 56.03 181 LYS A N 1
ATOM 1424 C CA . LYS A 1 181 ? -48.256 7.249 23.156 1.00 56.03 181 LYS A CA 1
ATOM 1425 C C . LYS A 1 181 ? -48.441 7.885 21.786 1.00 56.03 181 LYS A C 1
ATOM 1427 O O . LYS A 1 181 ? -47.514 7.871 20.979 1.00 56.03 181 LYS A O 1
ATOM 1432 N N . ILE A 1 182 ? -49.613 8.468 21.548 1.00 56.59 182 ILE A N 1
ATOM 1433 C CA . ILE A 1 182 ? -49.924 9.213 20.324 1.00 56.59 182 ILE A CA 1
ATOM 1434 C C . ILE A 1 182 ? -50.171 10.678 20.682 1.00 56.59 182 ILE A C 1
ATOM 1436 O O . ILE A 1 182 ? -50.755 11.005 21.717 1.00 56.59 182 ILE A O 1
ATOM 1440 N N . ARG A 1 183 ? -49.692 11.577 19.824 1.00 55.94 183 ARG A N 1
ATOM 1441 C CA . ARG A 1 183 ? -49.872 13.020 19.968 1.00 55.94 183 ARG A CA 1
ATOM 1442 C C . ARG A 1 183 ? -51.106 13.447 19.174 1.00 55.94 183 ARG A C 1
ATOM 1444 O O . ARG A 1 183 ? -51.102 13.352 17.952 1.00 55.94 183 ARG A O 1
ATOM 1451 N N . VAL A 1 184 ? -52.148 13.893 19.870 1.00 56.94 184 VAL A N 1
ATOM 1452 C CA . VAL A 1 184 ? -53.439 14.312 19.300 1.00 56.94 184 VAL A CA 1
ATOM 1453 C C . VAL A 1 184 ? -53.777 15.684 19.879 1.00 56.94 184 VAL A C 1
ATOM 1455 O O . VAL A 1 184 ? -53.689 15.873 21.093 1.00 56.94 184 VAL A O 1
ATOM 1458 N N . ASP A 1 185 ? -54.117 16.650 19.026 1.00 48.88 185 ASP A N 1
ATOM 1459 C CA . ASP A 1 185 ? -54.464 18.029 19.415 1.00 48.88 185 ASP A CA 1
ATOM 1460 C C . ASP A 1 185 ? -53.418 18.660 20.357 1.00 48.88 185 ASP A C 1
ATOM 1462 O O . ASP A 1 185 ? -53.713 19.157 21.447 1.00 48.88 185 ASP A O 1
ATOM 1466 N N . SER A 1 186 ? -52.147 18.548 19.956 1.00 48.59 186 SER A N 1
ATOM 1467 C CA . SER A 1 186 ? -50.942 18.967 20.693 1.00 48.59 186 SER A CA 1
ATOM 1468 C C . SER A 1 186 ? -50.689 18.307 22.058 1.00 48.59 186 SER A C 1
ATOM 1470 O O . SER A 1 186 ? -49.596 18.486 22.603 1.00 48.59 186 SER A O 1
ATOM 1472 N N . ARG A 1 187 ? -51.608 17.488 22.585 1.00 48.22 187 ARG A N 1
ATOM 1473 C CA . ARG A 1 187 ? -51.449 16.729 23.838 1.00 48.22 187 ARG A CA 1
ATOM 1474 C C . ARG A 1 187 ? -51.078 15.266 23.578 1.00 48.22 187 ARG A C 1
ATOM 1476 O O . ARG A 1 187 ? -51.348 14.707 22.519 1.00 48.22 187 ARG A O 1
ATOM 1483 N N . TRP A 1 188 ? -50.436 14.637 24.557 1.00 52.59 188 TRP A N 1
ATOM 1484 C CA . TRP A 1 188 ? -50.169 13.198 24.535 1.00 52.59 188 TRP A CA 1
ATOM 1485 C C . TRP A 1 188 ? -51.385 12.440 25.075 1.00 52.59 188 TRP A C 1
ATOM 1487 O O . TRP A 1 188 ? -51.776 12.655 26.222 1.00 52.59 188 TRP A O 1
ATOM 1497 N N . LYS A 1 189 ? -51.954 11.543 24.266 1.00 53.00 189 LYS A N 1
ATOM 1498 C CA . LYS A 1 189 ? -52.914 10.517 24.698 1.00 53.00 189 LYS A CA 1
ATOM 1499 C C . LYS A 1 189 ? -52.194 9.169 24.780 1.00 53.00 189 LYS A C 1
ATOM 1501 O O . LYS A 1 189 ? -51.229 8.934 24.045 1.00 53.00 189 LYS A O 1
ATOM 1506 N N . ILE A 1 190 ? -52.646 8.301 25.680 1.00 57.69 190 ILE A N 1
ATOM 1507 C CA . ILE A 1 190 ? -52.118 6.941 25.821 1.00 57.69 190 ILE A CA 1
ATOM 1508 C C . ILE A 1 190 ? -53.111 5.984 25.154 1.00 57.69 190 ILE A C 1
ATOM 1510 O O . ILE A 1 190 ? -54.306 6.028 25.442 1.00 57.69 190 ILE A O 1
ATOM 1514 N N . GLU A 1 191 ? -52.620 5.177 24.217 1.00 59.31 191 GLU A N 1
ATOM 1515 C CA . GLU A 1 191 ? -53.379 4.110 23.556 1.00 59.31 191 GLU A CA 1
ATOM 1516 C C . GLU A 1 191 ? -53.041 2.766 24.208 1.00 59.31 191 GLU A C 1
ATOM 1518 O O . GLU A 1 191 ? -51.883 2.509 24.559 1.00 59.31 191 GLU A O 1
ATOM 1523 N N . ALA A 1 192 ? -54.037 1.897 24.364 1.00 62.12 192 ALA A N 1
ATOM 1524 C CA . ALA A 1 192 ? -53.795 0.500 24.700 1.00 62.12 192 ALA A CA 1
ATOM 1525 C C . ALA A 1 192 ? -53.668 -0.286 23.388 1.00 62.12 192 ALA A C 1
ATOM 1527 O O . ALA A 1 192 ? -54.569 -0.253 22.548 1.00 62.12 192 ALA A O 1
ATOM 1528 N N . ILE A 1 193 ? -52.552 -0.993 23.208 1.00 64.75 193 ILE A N 1
ATOM 1529 C CA . ILE A 1 193 ? -52.275 -1.778 22.000 1.00 64.75 193 ILE A CA 1
ATOM 1530 C C . ILE A 1 193 ? -51.965 -3.227 22.358 1.00 64.75 193 ILE A C 1
ATOM 1532 O O . ILE A 1 193 ? -51.332 -3.520 23.374 1.00 64.75 193 ILE A O 1
ATOM 1536 N N . LEU A 1 194 ? -52.391 -4.139 21.492 1.00 67.00 194 LEU A N 1
ATOM 1537 C CA . LEU A 1 194 ? -52.072 -5.555 21.583 1.00 67.00 194 LEU A CA 1
ATOM 1538 C C . LEU A 1 194 ? -50.925 -5.861 20.606 1.00 67.00 194 LEU A C 1
ATOM 1540 O O . LEU A 1 194 ? -50.985 -5.515 19.424 1.00 67.00 194 LEU A O 1
ATOM 1544 N N . LEU A 1 195 ? -49.858 -6.480 21.108 1.00 57.28 195 LEU A N 1
ATOM 1545 C CA . LEU A 1 195 ? -48.698 -6.906 20.321 1.00 57.28 195 LEU A CA 1
ATOM 1546 C C . LEU A 1 195 ? -48.640 -8.431 20.278 1.00 57.28 195 LEU A C 1
ATOM 1548 O O . LEU A 1 195 ? -48.693 -9.063 21.328 1.00 57.28 195 LEU A O 1
ATOM 1552 N N . SER A 1 196 ? -48.484 -9.017 19.092 1.00 57.75 196 SER A N 1
ATOM 1553 C CA . SER A 1 196 ? -48.258 -10.456 18.912 1.00 57.75 196 SER A CA 1
ATOM 1554 C C . SER A 1 196 ? -46.790 -10.739 18.591 1.00 57.75 196 SER A C 1
ATOM 1556 O O . SER A 1 196 ? -46.239 -10.106 17.690 1.00 57.75 196 SER A O 1
ATOM 1558 N N . PHE A 1 197 ? -46.171 -11.706 19.263 1.00 44.53 197 PHE A N 1
ATOM 1559 C CA . PHE A 1 197 ? -44.863 -12.257 18.906 1.00 44.53 197 PHE A CA 1
ATOM 1560 C C . PHE A 1 197 ? -45.026 -13.647 18.282 1.00 44.53 197 PHE A C 1
ATOM 1562 O O . PHE A 1 197 ? -45.652 -14.522 18.883 1.00 44.53 197 PHE A O 1
ATOM 1569 N N . ASP A 1 198 ? -44.458 -13.824 17.092 1.00 47.41 198 ASP A N 1
ATOM 1570 C CA . ASP A 1 198 ? -44.427 -15.071 16.331 1.00 47.41 198 ASP A CA 1
ATOM 1571 C C . ASP A 1 198 ? -43.075 -15.771 16.523 1.00 47.41 198 ASP A C 1
ATOM 1573 O O . ASP A 1 198 ? -42.024 -15.262 16.125 1.00 47.41 198 ASP A O 1
ATOM 1577 N N . PHE A 1 199 ? -43.114 -16.958 17.132 1.00 40.66 199 PHE A N 1
ATOM 1578 C CA . PHE A 1 199 ? -41.931 -17.775 17.418 1.00 40.66 199 PHE A CA 1
ATOM 1579 C C . PHE A 1 199 ? -41.405 -18.544 16.198 1.00 40.66 199 PHE A C 1
ATOM 1581 O O . PHE A 1 199 ? -40.282 -19.037 16.236 1.00 40.66 199 PHE A O 1
ATOM 1588 N N . THR A 1 200 ? -42.179 -18.649 15.115 1.00 42.53 200 THR A N 1
ATOM 1589 C CA . THR A 1 200 ? -41.762 -19.321 13.872 1.00 42.53 200 THR A CA 1
ATOM 1590 C C . THR A 1 200 ? -40.977 -18.395 12.944 1.00 42.53 200 THR A C 1
ATOM 1592 O O . THR A 1 200 ? -40.097 -18.861 12.222 1.00 42.53 200 THR A O 1
ATOM 1595 N N . THR A 1 201 ? -41.242 -17.082 12.993 1.00 44.03 201 THR A N 1
ATOM 1596 C CA . THR A 1 201 ? -40.482 -16.058 12.245 1.00 44.03 201 THR A CA 1
ATOM 1597 C C . THR A 1 201 ? -39.579 -15.173 13.115 1.00 44.03 201 THR A C 1
ATOM 1599 O O . THR A 1 201 ? -38.875 -14.314 12.575 1.00 44.03 201 THR A O 1
ATOM 1602 N N . GLU A 1 202 ? -39.575 -15.396 14.436 1.00 47.06 202 GLU A N 1
ATOM 1603 C CA . GLU A 1 202 ? -38.861 -14.632 15.478 1.00 47.06 202 GLU A CA 1
ATOM 1604 C C . GLU A 1 202 ? -39.149 -13.115 15.442 1.00 47.06 202 GLU A C 1
ATOM 1606 O O . GLU A 1 202 ? -38.254 -12.280 15.618 1.00 47.06 202 GLU A O 1
ATOM 1611 N N . ARG A 1 203 ? -40.404 -12.723 15.175 1.00 43.66 203 ARG A N 1
ATOM 1612 C CA . ARG A 1 203 ? -40.788 -11.320 14.932 1.00 43.66 203 ARG A CA 1
ATOM 1613 C C . ARG A 1 203 ? -42.049 -10.895 15.669 1.00 43.66 203 ARG A C 1
ATOM 1615 O O . ARG A 1 203 ? -42.981 -11.666 15.873 1.00 43.66 203 ARG A O 1
ATOM 1622 N N . PHE A 1 204 ? -42.103 -9.605 15.994 1.00 46.16 204 PHE A N 1
ATOM 1623 C CA . PHE A 1 204 ? -43.348 -8.949 16.375 1.00 46.16 204 PHE A CA 1
ATOM 1624 C C . PHE A 1 204 ? -44.200 -8.652 15.135 1.00 46.16 204 PHE A C 1
ATOM 1626 O O . PHE A 1 204 ? -43.705 -8.114 14.142 1.00 46.16 204 PHE A O 1
ATOM 1633 N N . GLY A 1 205 ? -45.487 -8.977 15.220 1.00 54.47 205 GLY A N 1
ATOM 1634 C CA . GLY A 1 205 ? -46.506 -8.550 14.266 1.00 54.47 205 GLY A CA 1
ATOM 1635 C C . GLY A 1 205 ? -46.841 -7.055 14.395 1.00 54.47 205 GLY A C 1
ATOM 1636 O O . GLY A 1 205 ? -46.387 -6.385 15.329 1.00 54.47 205 GLY A O 1
ATOM 1637 N N . PRO A 1 206 ? -47.636 -6.503 13.463 1.00 62.19 206 PRO A N 1
ATOM 1638 C CA . PRO A 1 206 ? -48.079 -5.112 13.529 1.00 62.19 206 PRO A CA 1
ATOM 1639 C C . PRO A 1 206 ? -49.017 -4.875 14.727 1.00 62.19 206 PRO A C 1
ATOM 1641 O O . PRO A 1 206 ? -49.607 -5.806 15.274 1.00 62.19 206 PRO A O 1
ATOM 1644 N N . ARG A 1 207 ? -49.160 -3.607 15.137 1.00 67.12 207 ARG A N 1
ATOM 1645 C CA . ARG A 1 207 ? -49.980 -3.222 16.299 1.00 67.12 207 ARG A CA 1
ATOM 1646 C C . ARG A 1 207 ? -51.455 -3.548 16.060 1.00 67.12 207 ARG A C 1
ATOM 1648 O O . ARG A 1 207 ? -52.051 -3.028 15.120 1.00 67.12 207 ARG A O 1
ATOM 1655 N N . LEU A 1 208 ? -52.045 -4.342 16.947 1.00 71.56 208 LEU A N 1
ATOM 1656 C CA . LEU A 1 208 ? -53.472 -4.653 16.958 1.00 71.56 208 LEU A CA 1
ATOM 1657 C C . LEU A 1 208 ? -54.202 -3.688 17.908 1.00 71.56 208 LEU A C 1
ATOM 1659 O O . LEU A 1 208 ? -53.732 -3.428 19.018 1.00 71.56 208 LEU A O 1
ATOM 1663 N N . GLN A 1 209 ? -55.344 -3.147 17.477 1.00 70.94 209 GLN A N 1
ATOM 1664 C CA . GLN A 1 209 ? -56.128 -2.194 18.273 1.00 70.94 209 GLN A CA 1
ATOM 1665 C C . GLN A 1 209 ? -57.098 -2.895 19.238 1.00 70.94 209 GLN A C 1
ATOM 1667 O O . GLN A 1 209 ? -57.667 -3.949 18.939 1.00 70.94 209 GLN A O 1
ATOM 1672 N N . LEU A 1 210 ? -57.293 -2.277 20.403 1.00 75.31 210 LEU A N 1
ATOM 1673 C CA . LEU A 1 210 ? -58.259 -2.684 21.425 1.00 75.31 210 LEU A CA 1
ATOM 1674 C C . LEU A 1 210 ? -59.555 -1.862 21.293 1.00 75.31 210 LEU A C 1
ATOM 1676 O O . LEU A 1 210 ? -59.488 -0.709 20.862 1.00 75.31 210 LEU A O 1
ATOM 1680 N N . PRO A 1 211 ? -60.729 -2.413 21.661 1.00 72.00 211 PRO A N 1
ATOM 1681 C CA . PRO A 1 211 ? -62.029 -1.849 21.270 1.00 72.00 211 PRO A CA 1
ATOM 1682 C C . PRO A 1 211 ? -62.346 -0.478 21.889 1.00 72.00 211 PRO A C 1
ATOM 1684 O O . PRO A 1 211 ? -63.162 0.259 21.347 1.00 72.00 211 PRO A O 1
ATOM 1687 N N . PHE A 1 212 ? -61.675 -0.116 22.986 1.00 68.94 212 PHE A N 1
ATOM 1688 C CA . PHE A 1 212 ? -61.795 1.175 23.677 1.00 68.94 212 PHE A CA 1
ATOM 1689 C C . PHE A 1 212 ? -60.746 2.221 23.235 1.00 68.94 212 PHE A C 1
ATOM 1691 O O . PHE A 1 212 ? -60.916 3.410 23.493 1.00 68.94 212 PHE A O 1
ATOM 1698 N N . GLY A 1 213 ? -59.681 1.822 22.526 1.00 63.34 213 GLY A N 1
ATOM 1699 C CA . GLY A 1 213 ? -58.682 2.730 21.940 1.00 63.34 213 GLY A CA 1
ATOM 1700 C C . GLY A 1 213 ? -57.828 3.519 22.947 1.00 63.34 213 GLY A C 1
ATOM 1701 O O . GLY A 1 213 ? -56.727 3.095 23.310 1.00 63.34 213 GLY A O 1
ATOM 1702 N N . PHE A 1 214 ? -58.305 4.702 23.350 1.00 60.78 214 PHE A N 1
ATOM 1703 C CA . PHE A 1 214 ? -57.630 5.586 24.310 1.00 60.78 214 PHE A CA 1
ATOM 1704 C C . PHE A 1 214 ? -58.190 5.384 25.716 1.00 60.78 214 PHE A C 1
ATOM 1706 O O . PHE A 1 214 ? -59.401 5.286 25.888 1.00 60.78 214 PHE A O 1
ATOM 1713 N N . TYR A 1 215 ? -57.315 5.397 26.719 1.00 62.25 215 TYR A N 1
ATOM 1714 C CA . TYR A 1 215 ? -57.686 5.160 28.114 1.00 62.25 215 TYR A CA 1
ATOM 1715 C C . TYR A 1 215 ? -56.941 6.128 29.054 1.00 62.25 215 TYR A C 1
ATOM 1717 O O . TYR A 1 215 ? -55.884 6.677 28.714 1.00 62.25 215 TYR A O 1
ATOM 1725 N N . TYR A 1 216 ? -57.497 6.368 30.238 1.00 59.31 216 TYR A N 1
ATOM 1726 C CA . TYR A 1 216 ? -56.909 7.194 31.292 1.00 59.31 216 TYR A CA 1
ATOM 1727 C C . TYR A 1 216 ? -55.921 6.385 32.146 1.00 59.31 216 TYR A C 1
ATOM 1729 O O . TYR A 1 216 ? -56.110 5.187 32.324 1.00 59.31 216 TYR A O 1
ATOM 1737 N N . PRO A 1 217 ? -54.892 7.003 32.761 1.00 56.03 217 PRO A N 1
ATOM 1738 C CA . PRO A 1 217 ? -53.915 6.286 33.595 1.00 56.03 217 PRO A CA 1
ATOM 1739 C C . PRO A 1 217 ? -54.495 5.484 34.776 1.00 56.03 217 PRO A C 1
ATOM 1741 O O . PRO A 1 217 ? -53.764 4.705 35.382 1.00 56.03 217 PRO A O 1
ATOM 1744 N N . GLN A 1 218 ? -55.767 5.706 35.121 1.00 57.12 218 GLN A N 1
ATOM 1745 C CA . GLN A 1 218 ? -56.517 5.022 36.173 1.00 57.12 218 GLN A CA 1
ATOM 1746 C C . GLN A 1 218 ? -57.486 3.937 35.657 1.00 57.12 218 GLN A C 1
ATOM 1748 O O . GLN A 1 218 ? -58.039 3.210 36.481 1.00 57.12 218 GLN A O 1
ATOM 1753 N N . ASP A 1 219 ? -57.717 3.824 34.342 1.00 60.97 219 ASP A N 1
ATOM 1754 C CA . ASP A 1 219 ? -58.561 2.762 33.778 1.00 60.97 219 ASP A CA 1
ATOM 1755 C C . ASP A 1 219 ? -57.842 1.406 33.895 1.00 60.97 219 ASP A C 1
ATOM 1757 O O . ASP A 1 219 ? -56.626 1.301 33.696 1.00 60.97 219 ASP A O 1
ATOM 1761 N N . LEU A 1 220 ? -58.596 0.353 34.214 1.00 61.78 220 LEU A N 1
ATOM 1762 C CA . LEU A 1 220 ? -58.067 -0.989 34.463 1.00 61.78 220 LEU A CA 1
ATOM 1763 C C . LEU A 1 220 ? -58.443 -1.942 33.329 1.00 61.78 220 LEU A C 1
ATOM 1765 O O . LEU A 1 220 ? -59.560 -1.907 32.818 1.00 61.78 220 LEU A O 1
ATOM 1769 N N . PHE A 1 221 ? -57.518 -2.821 32.942 1.00 66.62 221 PHE A N 1
ATOM 1770 C CA . PHE A 1 221 ? -57.756 -3.808 31.890 1.00 66.62 221 PHE A CA 1
ATOM 1771 C C . PHE A 1 221 ? -56.931 -5.086 32.076 1.00 66.62 221 PHE A C 1
ATOM 1773 O O . PHE A 1 221 ? -55.812 -5.055 32.592 1.00 66.62 221 PHE A O 1
ATOM 1780 N N . SER A 1 222 ? -57.496 -6.214 31.642 1.00 62.75 222 SER A N 1
ATOM 1781 C CA . SER A 1 222 ? -56.905 -7.556 31.739 1.00 62.75 222 SER A CA 1
ATOM 1782 C C . SER A 1 222 ? -57.174 -8.351 30.455 1.00 62.75 222 SER A C 1
ATOM 1784 O O . SER A 1 222 ? -58.207 -8.154 29.814 1.00 62.75 222 SER A O 1
ATOM 1786 N N . LEU A 1 223 ? -56.253 -9.242 30.076 1.00 63.81 223 LEU A N 1
ATOM 1787 C CA . LEU A 1 223 ? -56.333 -10.099 28.884 1.00 63.81 223 LEU A CA 1
ATOM 1788 C C . LEU A 1 223 ? -56.424 -11.568 29.313 1.00 63.81 223 LEU A C 1
ATOM 1790 O O . LEU A 1 223 ? -55.683 -12.012 30.189 1.00 63.81 223 LEU A O 1
ATOM 1794 N N . SER A 1 224 ? -57.309 -12.319 28.665 1.00 64.06 224 SER A N 1
ATOM 1795 C CA . SER A 1 224 ? -57.519 -13.754 28.869 1.00 64.06 224 SER A CA 1
ATOM 1796 C C . SER A 1 224 ? -57.773 -14.454 27.526 1.00 64.06 224 SER A C 1
ATOM 1798 O O . SER A 1 224 ? -57.887 -13.801 26.484 1.00 64.06 224 SER A O 1
ATOM 1800 N N . CYS A 1 225 ? -57.863 -15.783 27.532 1.00 62.81 225 CYS A N 1
ATOM 1801 C CA . CYS A 1 225 ? -58.263 -16.576 26.368 1.00 62.81 225 CYS A CA 1
ATOM 1802 C C . CYS A 1 225 ? -59.372 -17.565 26.738 1.00 62.81 225 CYS A C 1
ATOM 1804 O O . CYS A 1 225 ? -59.490 -17.987 27.890 1.00 62.81 225 CYS A O 1
ATOM 1806 N N . VAL A 1 226 ? -60.194 -17.924 25.754 1.00 60.97 226 VAL A N 1
ATOM 1807 C CA . VAL A 1 226 ? -61.321 -18.849 25.908 1.00 60.97 226 VAL A CA 1
ATOM 1808 C C . VAL A 1 226 ? -61.131 -20.012 24.952 1.00 60.97 226 VAL A C 1
ATOM 1810 O O . VAL A 1 226 ? -60.912 -19.808 23.757 1.00 60.97 226 VAL A O 1
ATOM 1813 N N . ARG A 1 227 ? -61.173 -21.231 25.509 1.00 56.97 227 ARG A N 1
ATOM 1814 C CA . ARG A 1 227 ? -61.029 -22.514 24.789 1.00 56.97 227 ARG A CA 1
ATOM 1815 C C . ARG A 1 227 ? -59.760 -22.618 23.918 1.00 56.97 227 ARG A C 1
ATOM 1817 O O . ARG A 1 227 ? -59.706 -23.445 23.024 1.00 56.97 227 ARG A O 1
ATOM 1824 N N . GLU A 1 228 ? -58.760 -21.766 24.170 1.00 55.91 228 GLU A N 1
ATOM 1825 C CA . GLU A 1 228 ? -57.584 -21.519 23.310 1.00 55.91 228 GLU A CA 1
ATOM 1826 C C . GLU A 1 228 ? -57.916 -21.077 21.860 1.00 55.91 228 GLU A C 1
ATOM 1828 O O . GLU A 1 228 ? -57.031 -20.986 21.007 1.00 55.91 228 GLU A O 1
ATOM 1833 N N . GLU A 1 229 ? -59.175 -20.711 21.579 1.00 59.16 229 GLU A N 1
ATOM 1834 C CA . GLU A 1 229 ? -59.669 -20.368 20.237 1.00 59.16 229 GLU A CA 1
ATOM 1835 C C . GLU A 1 229 ? -59.998 -18.884 20.030 1.00 59.16 229 GLU A C 1
ATOM 1837 O O . GLU A 1 229 ? -59.888 -18.413 18.892 1.00 59.16 229 GLU A O 1
ATOM 1842 N N . GLN A 1 230 ? -60.298 -18.139 21.103 1.00 71.38 230 GLN A N 1
ATOM 1843 C CA . GLN A 1 230 ? -60.589 -16.695 21.081 1.00 71.38 230 GLN A CA 1
ATOM 1844 C C . GLN A 1 230 ? -59.872 -15.948 22.226 1.00 71.38 230 GLN A C 1
ATOM 1846 O O . GLN A 1 230 ? -59.610 -16.519 23.289 1.00 71.38 230 GLN A O 1
ATOM 1851 N N . LEU A 1 231 ? -59.561 -14.660 22.027 1.00 75.12 231 LEU A N 1
ATOM 1852 C CA . LEU A 1 231 ? -59.055 -13.763 23.076 1.00 75.12 231 LEU A CA 1
ATOM 1853 C C . LEU A 1 231 ? -60.203 -12.945 23.679 1.00 75.12 231 LEU A C 1
ATOM 1855 O O . LEU A 1 231 ? -61.158 -12.585 22.989 1.00 75.12 231 LEU A O 1
ATOM 1859 N N . VAL A 1 232 ? -60.081 -12.606 24.962 1.00 73.25 232 VAL A N 1
ATOM 1860 C CA . VAL A 1 232 ? -61.054 -11.776 25.684 1.00 73.25 232 VAL A CA 1
ATOM 1861 C C . VAL A 1 232 ? -60.323 -10.697 26.472 1.00 73.25 232 VAL A C 1
ATOM 1863 O O . VAL A 1 232 ? -59.328 -10.977 27.141 1.00 73.25 232 VAL A O 1
ATOM 1866 N N . VAL A 1 233 ? -60.829 -9.467 26.422 1.00 76.25 233 VAL A N 1
ATOM 1867 C CA . VAL A 1 233 ? -60.329 -8.330 27.201 1.00 76.25 233 VAL A CA 1
ATOM 1868 C C . VAL A 1 233 ? -61.439 -7.794 28.092 1.00 76.25 233 VAL A C 1
ATOM 1870 O O . VAL A 1 233 ? -62.541 -7.505 27.629 1.00 76.25 233 VAL A O 1
ATOM 1873 N N . LEU A 1 234 ? -61.121 -7.645 29.373 1.00 72.88 234 LEU A N 1
ATOM 1874 C CA . LEU A 1 234 ? -61.934 -6.929 30.348 1.00 72.88 234 LEU A CA 1
ATOM 1875 C C . LEU A 1 234 ? -61.374 -5.512 30.482 1.00 72.88 234 LEU A C 1
ATOM 1877 O O . LEU A 1 234 ? -60.157 -5.344 30.571 1.00 72.88 234 LEU A O 1
ATOM 1881 N N . HIS A 1 235 ? -62.254 -4.515 30.506 1.00 75.69 235 HIS A N 1
ATOM 1882 C CA . HIS A 1 235 ? -61.941 -3.100 30.706 1.00 75.69 235 HIS A CA 1
ATOM 1883 C C . HIS A 1 235 ? -62.897 -2.510 31.752 1.00 75.69 235 HIS A C 1
ATOM 1885 O O . HIS A 1 235 ? -64.096 -2.769 31.695 1.00 75.69 235 HIS A O 1
ATOM 1891 N N . GLN A 1 236 ? -62.386 -1.724 32.701 1.00 70.38 236 GLN A N 1
ATOM 1892 C CA . GLN A 1 236 ? -63.199 -0.959 33.648 1.00 70.38 236 GLN A CA 1
ATOM 1893 C C . GLN A 1 236 ? -62.744 0.503 33.653 1.00 70.38 236 GLN A C 1
ATOM 1895 O O . GLN A 1 236 ? -61.573 0.791 33.923 1.00 70.38 236 GLN A O 1
ATOM 1900 N N . SER A 1 237 ? -63.670 1.420 33.358 1.00 66.25 237 SER A N 1
ATOM 1901 C CA . SER A 1 237 ? -63.362 2.853 33.297 1.00 66.25 237 SER A CA 1
ATOM 1902 C C . SER A 1 237 ? -63.356 3.504 34.682 1.00 66.25 237 SER A C 1
ATOM 1904 O O . SER A 1 237 ? -64.159 3.190 35.563 1.00 66.25 237 SER A O 1
ATOM 1906 N N . TRP A 1 238 ? -62.453 4.464 34.858 1.00 60.81 238 TRP A N 1
ATOM 1907 C CA . TRP A 1 238 ? -62.344 5.307 36.037 1.00 60.81 238 TRP A CA 1
ATOM 1908 C C . TRP A 1 238 ? -63.299 6.508 36.009 1.00 60.81 238 TRP A C 1
ATOM 1910 O O . TRP A 1 238 ? -63.753 6.934 37.075 1.00 60.81 238 TRP A O 1
ATOM 1920 N N . MET A 1 239 ? -63.569 7.073 34.821 1.00 51.47 239 MET A N 1
ATOM 1921 C CA . MET A 1 239 ? -64.332 8.322 34.662 1.00 51.47 239 MET A CA 1
ATOM 1922 C C . MET A 1 239 ? -65.847 8.134 34.733 1.00 51.47 239 MET A C 1
ATOM 1924 O O . MET A 1 239 ? -66.515 8.924 35.398 1.00 51.47 239 MET A O 1
ATOM 1928 N N . VAL A 1 240 ? -66.389 7.111 34.068 1.00 54.62 240 VAL A N 1
ATOM 1929 C CA . VAL A 1 240 ? -67.791 6.707 34.262 1.00 54.62 240 VAL A CA 1
ATOM 1930 C C . VAL A 1 240 ? -67.847 5.777 35.477 1.00 54.62 240 VAL A C 1
ATOM 1932 O O . VAL A 1 240 ? -66.861 5.113 35.794 1.00 54.62 240 VAL A O 1
ATOM 1935 N N . SER A 1 241 ? -68.951 5.773 36.227 1.00 52.50 241 SER A N 1
ATOM 1936 C CA . SER A 1 241 ? -69.016 5.239 37.596 1.00 52.50 241 SER A CA 1
ATOM 1937 C C . SER A 1 241 ? -68.932 3.706 37.687 1.00 52.50 241 SER A C 1
ATOM 1939 O O . SER A 1 241 ? -69.927 3.033 37.942 1.00 52.50 241 SER A O 1
ATOM 1941 N N . GLY A 1 242 ? -67.723 3.166 37.516 1.00 56.06 242 GLY A N 1
ATOM 1942 C CA . GLY A 1 242 ? -67.412 1.743 37.655 1.00 56.06 242 GLY A CA 1
ATOM 1943 C C . GLY A 1 242 ? -67.804 0.878 36.457 1.00 56.06 242 GLY A C 1
ATOM 1944 O O . GLY A 1 242 ? -67.758 -0.340 36.590 1.00 56.06 242 GLY A O 1
ATOM 1945 N N . GLU A 1 243 ? -68.170 1.470 35.313 1.00 65.12 243 GLU A N 1
ATOM 1946 C CA . GLU A 1 243 ? -68.591 0.720 34.121 1.00 65.12 243 GLU A CA 1
ATOM 1947 C C . GLU A 1 243 ? -67.552 -0.332 33.719 1.00 65.12 243 GLU A C 1
ATOM 1949 O O . GLU A 1 243 ? -66.421 -0.001 33.347 1.00 65.12 243 GLU A O 1
ATOM 1954 N N . LEU A 1 244 ? -67.962 -1.599 33.802 1.00 70.00 244 LEU A N 1
ATOM 1955 C CA . LEU A 1 244 ? -67.170 -2.762 33.428 1.00 70.00 244 LEU A CA 1
ATOM 1956 C C . LEU A 1 244 ? -67.679 -3.325 32.100 1.00 70.00 244 LEU A C 1
ATOM 1958 O O . LEU A 1 244 ? -68.869 -3.583 31.919 1.00 70.00 244 LEU A O 1
ATOM 1962 N N . GLU A 1 245 ? -66.755 -3.540 31.172 1.00 74.88 245 GLU A N 1
ATOM 1963 C CA . GLU A 1 245 ? -67.009 -4.103 29.854 1.00 74.88 245 GLU A CA 1
ATOM 1964 C C . GLU A 1 245 ? -66.144 -5.341 29.625 1.00 74.88 245 GLU A C 1
ATOM 1966 O O . GLU A 1 245 ? -64.955 -5.358 29.950 1.00 74.88 245 GLU A O 1
ATOM 1971 N N . ILE A 1 246 ? -66.722 -6.367 29.001 1.00 75.44 246 ILE A N 1
ATOM 1972 C CA . ILE A 1 246 ? -65.990 -7.559 28.564 1.00 75.44 246 ILE A CA 1
ATOM 1973 C C . ILE A 1 246 ? -66.187 -7.713 27.059 1.00 75.44 246 ILE A C 1
ATOM 1975 O O . ILE A 1 246 ? -67.317 -7.720 26.568 1.00 75.44 246 ILE A O 1
ATOM 1979 N N . TRP A 1 247 ? -65.076 -7.823 26.336 1.00 79.94 247 TRP A N 1
ATOM 1980 C CA . TRP A 1 247 ? -65.009 -7.861 24.879 1.00 79.94 247 TRP A CA 1
ATOM 1981 C C . TRP A 1 247 ? -64.307 -9.135 24.407 1.00 79.94 247 TRP A C 1
ATOM 1983 O O . TRP A 1 247 ? -63.200 -9.423 24.856 1.00 79.94 247 TRP A O 1
ATOM 1993 N N . ILE A 1 248 ? -64.916 -9.873 23.479 1.00 82.12 248 ILE A N 1
ATOM 1994 C CA . ILE A 1 248 ? -64.383 -11.115 22.891 1.00 82.12 248 ILE A CA 1
ATOM 1995 C C . ILE A 1 248 ? -64.030 -10.917 21.413 1.00 82.12 248 ILE A C 1
ATOM 1997 O O . ILE A 1 248 ? -64.663 -10.117 20.722 1.00 82.12 248 ILE A O 1
ATOM 2001 N N . THR A 1 249 ? -63.005 -11.610 20.913 1.00 82.69 249 THR A N 1
ATOM 2002 C CA . THR A 1 249 ? -62.588 -11.509 19.508 1.00 82.69 249 THR A CA 1
ATOM 2003 C C . THR A 1 249 ? -63.413 -12.381 18.563 1.00 82.69 249 THR A C 1
ATOM 2005 O O . THR A 1 249 ? -63.248 -13.598 18.555 1.00 82.69 249 THR A O 1
ATOM 2008 N N . ASN A 1 250 ? -64.161 -11.767 17.645 1.00 77.06 250 ASN A N 1
ATOM 2009 C CA . ASN A 1 250 ? -64.810 -12.478 16.534 1.00 77.06 250 ASN A CA 1
ATOM 2010 C C . ASN A 1 250 ? -63.791 -13.060 15.545 1.00 77.06 250 ASN A C 1
ATOM 2012 O O . ASN A 1 250 ? -64.058 -14.054 14.873 1.00 77.06 250 ASN A O 1
ATOM 2016 N N . LYS A 1 251 ? -62.654 -12.372 15.382 1.00 73.62 251 LYS A N 1
ATOM 2017 C CA . LYS A 1 251 ? -61.616 -12.721 14.410 1.00 73.62 251 LYS A CA 1
ATOM 2018 C C . LYS A 1 251 ? -60.257 -12.181 14.846 1.00 73.62 251 LYS A C 1
ATOM 2020 O O . LYS A 1 251 ? -60.165 -11.017 15.243 1.00 73.62 251 LYS A O 1
ATOM 2025 N N . ILE A 1 252 ? -59.225 -13.014 14.709 1.00 70.75 252 ILE A N 1
ATOM 2026 C CA . ILE A 1 252 ? -57.807 -12.677 14.879 1.00 70.75 252 ILE A CA 1
ATOM 2027 C C . ILE A 1 252 ? -57.054 -13.249 13.671 1.00 70.75 252 ILE A C 1
ATOM 2029 O O . ILE A 1 252 ? -56.886 -14.462 13.575 1.00 70.75 252 ILE A O 1
ATOM 2033 N N . ASP A 1 253 ? -56.581 -12.371 12.792 1.00 67.19 253 ASP A N 1
ATOM 2034 C CA . ASP A 1 253 ? -55.641 -12.677 11.706 1.00 67.19 253 ASP A CA 1
ATOM 2035 C C . ASP A 1 253 ? -54.283 -11.999 11.994 1.00 67.19 253 ASP A C 1
ATOM 2037 O O . ASP A 1 253 ? -54.218 -11.080 12.820 1.00 67.19 253 ASP A O 1
ATOM 2041 N N . PRO A 1 254 ? -53.192 -12.369 11.292 1.00 58.22 254 PRO A N 1
ATOM 2042 C CA . PRO A 1 254 ? -51.917 -11.649 11.337 1.00 58.22 254 PRO A CA 1
ATOM 2043 C C . PRO A 1 254 ? -52.045 -10.167 10.925 1.00 58.22 254 PRO A C 1
ATOM 2045 O O . PRO A 1 254 ? -51.895 -9.798 9.764 1.00 58.22 254 PRO A O 1
ATOM 2048 N N . GLY A 1 255 ? -52.313 -9.305 11.908 1.00 60.59 255 GLY A N 1
ATOM 2049 C CA . GLY A 1 255 ? -52.441 -7.855 11.751 1.00 60.59 255 GLY A CA 1
ATOM 2050 C C . GLY A 1 255 ? -53.862 -7.293 11.674 1.00 60.59 255 GLY A C 1
ATOM 2051 O O . GLY A 1 255 ? -54.002 -6.086 11.492 1.00 60.59 255 GLY A O 1
ATOM 2052 N N . VAL A 1 256 ? -54.904 -8.108 11.875 1.00 73.12 256 VAL A N 1
ATOM 2053 C CA . VAL A 1 256 ? -56.285 -7.622 12.053 1.00 73.12 256 VAL A CA 1
ATOM 2054 C C . VAL A 1 256 ? -56.943 -8.339 13.229 1.00 73.12 256 VAL A C 1
ATOM 2056 O O . VAL A 1 256 ? -56.953 -9.566 13.291 1.00 73.12 256 VAL A O 1
ATOM 2059 N N . VAL A 1 257 ? -57.543 -7.572 14.139 1.00 78.81 257 VAL A N 1
ATOM 2060 C CA . VAL A 1 257 ? -58.396 -8.082 15.221 1.00 78.81 257 VAL A CA 1
ATOM 2061 C C . VAL A 1 257 ? -59.742 -7.363 15.185 1.00 78.81 257 VAL A C 1
ATOM 2063 O O . VAL A 1 257 ? -59.808 -6.180 14.856 1.00 78.81 257 VAL A O 1
ATOM 2066 N N . SER A 1 258 ? -60.818 -8.076 15.509 1.00 80.88 258 SER A N 1
ATOM 2067 C CA . SER A 1 258 ? -62.167 -7.510 15.628 1.00 80.88 258 SER A CA 1
ATOM 2068 C C . SER A 1 258 ? -62.862 -8.057 16.868 1.00 80.88 258 SER A C 1
ATOM 2070 O O . SER A 1 258 ? -62.715 -9.239 17.182 1.00 80.88 258 SER A O 1
ATOM 2072 N N . TRP A 1 259 ? -63.602 -7.194 17.564 1.00 85.12 259 TRP A N 1
ATOM 2073 C CA . TRP A 1 259 ? -64.159 -7.453 18.891 1.00 85.12 259 TRP A CA 1
ATOM 2074 C C . TRP A 1 259 ? -65.684 -7.283 18.896 1.00 85.12 259 TRP A C 1
ATOM 2076 O O . TRP A 1 259 ? -66.200 -6.362 18.263 1.00 85.12 259 TRP A O 1
ATOM 2086 N N . THR A 1 260 ? -66.394 -8.100 19.672 1.00 83.44 260 THR A N 1
ATOM 2087 C CA . THR A 1 260 ? -67.778 -7.841 20.107 1.00 83.44 260 THR A CA 1
ATOM 2088 C C . THR A 1 260 ? -67.855 -7.716 21.619 1.00 83.44 260 THR A C 1
ATOM 2090 O O . THR A 1 260 ? -67.011 -8.231 22.353 1.00 83.44 260 THR A O 1
ATOM 2093 N N . LYS A 1 261 ? -68.871 -6.994 22.094 1.00 77.94 261 LYS A N 1
ATOM 2094 C CA . LYS A 1 261 ? -69.134 -6.803 23.517 1.00 77.94 261 LYS A CA 1
ATOM 2095 C C . LYS A 1 261 ? -69.917 -8.010 24.040 1.00 77.94 261 LYS A C 1
ATOM 2097 O O . LYS A 1 261 ? -71.059 -8.210 23.639 1.00 77.94 261 LYS A O 1
ATOM 2102 N N . PHE A 1 262 ? -69.284 -8.812 24.894 1.00 73.00 262 PHE A N 1
ATOM 2103 C CA . PHE A 1 262 ? -69.834 -10.056 25.446 1.00 73.00 262 PHE A CA 1
ATOM 2104 C C . PHE A 1 262 ? -70.856 -9.789 26.559 1.00 73.00 262 PHE A C 1
ATOM 2106 O O . PHE A 1 262 ? -71.903 -10.425 26.608 1.00 73.00 262 PHE A O 1
ATOM 2113 N N . LEU A 1 263 ? -70.581 -8.806 27.424 1.00 69.50 263 LEU A N 1
ATOM 2114 C CA . LEU A 1 263 ? -71.504 -8.351 28.469 1.00 69.50 263 LEU A CA 1
ATOM 2115 C C . LEU A 1 263 ? -71.713 -6.836 28.384 1.00 69.50 263 LEU A C 1
ATOM 2117 O O . LEU A 1 263 ? -70.776 -6.063 28.155 1.00 69.50 263 LEU A O 1
ATOM 2121 N N . ARG A 1 264 ? -72.972 -6.412 28.537 1.00 62.22 264 ARG A N 1
ATOM 2122 C CA . ARG A 1 264 ? -73.365 -4.997 28.540 1.00 62.22 264 ARG A CA 1
ATOM 2123 C C . ARG A 1 264 ? -72.964 -4.356 29.873 1.00 62.22 264 ARG A C 1
ATOM 2125 O O . ARG A 1 264 ? -72.841 -5.055 30.867 1.00 62.22 264 ARG A O 1
ATOM 2132 N N . SER A 1 265 ? -72.718 -3.044 29.858 1.00 58.75 265 SER A N 1
ATOM 2133 C CA . SER A 1 265 ? -72.205 -2.309 31.023 1.00 58.75 265 SER A CA 1
ATOM 2134 C C . SER A 1 265 ? -73.095 -2.489 32.254 1.00 58.75 265 SER A C 1
ATOM 2136 O O . SER A 1 265 ? -74.316 -2.402 32.131 1.00 58.75 265 SER A O 1
ATOM 2138 N N . ILE A 1 266 ? -72.475 -2.707 33.416 1.00 60.78 266 ILE A N 1
ATOM 2139 C CA . ILE A 1 266 ? -73.148 -2.830 34.712 1.00 60.78 266 ILE A CA 1
ATOM 2140 C C . ILE A 1 266 ? -72.484 -1.855 35.686 1.00 60.78 266 ILE A C 1
ATOM 2142 O O . ILE A 1 266 ? -71.266 -1.887 35.875 1.00 60.78 266 ILE A O 1
ATOM 2146 N N . SER A 1 267 ? -73.271 -0.985 36.318 1.00 57.00 267 SER A N 1
ATOM 2147 C CA . SER A 1 267 ? -72.783 0.050 37.238 1.00 57.00 267 SER A CA 1
ATOM 2148 C C . SER A 1 267 ? -72.677 -0.447 38.689 1.00 57.00 267 SER A C 1
ATOM 2150 O O . SER A 1 267 ? -73.169 0.206 39.611 1.00 57.00 267 SER A O 1
ATOM 2152 N N . CYS A 1 268 ? -72.065 -1.617 38.909 1.00 51.53 268 CYS A N 1
ATOM 2153 C CA . CYS A 1 268 ? -71.935 -2.241 40.230 1.00 51.53 268 CYS A CA 1
ATOM 2154 C C . CYS A 1 268 ? -70.465 -2.356 40.689 1.00 51.53 268 CYS A C 1
ATOM 2156 O O . CYS A 1 268 ? -69.764 -3.308 40.360 1.00 51.53 268 CYS A O 1
ATOM 2158 N N . CYS A 1 269 ? -70.043 -1.401 41.527 1.00 52.81 269 CYS A N 1
ATOM 2159 C CA . CYS A 1 269 ? -68.750 -1.350 42.229 1.00 52.81 269 CYS A CA 1
ATOM 2160 C C . CYS A 1 269 ? -67.478 -1.235 41.353 1.00 52.81 269 CYS A C 1
ATOM 2162 O O . CYS A 1 269 ? -67.321 -1.842 40.297 1.00 52.81 269 CYS A O 1
ATOM 2164 N N . ARG A 1 270 ? -66.499 -0.461 41.842 1.00 53.81 270 ARG A N 1
ATOM 2165 C CA . ARG A 1 270 ? -65.124 -0.511 41.320 1.00 53.81 270 ARG A CA 1
ATOM 2166 C C . ARG A 1 270 ? -64.470 -1.800 41.815 1.00 53.81 270 ARG A C 1
ATOM 2168 O O . ARG A 1 270 ? -64.505 -2.060 43.014 1.00 53.81 270 ARG A O 1
ATOM 2175 N N . ILE A 1 271 ? -63.889 -2.573 40.902 1.00 57.12 271 ILE A N 1
ATOM 2176 C CA . ILE A 1 271 ? -63.223 -3.849 41.185 1.00 57.12 271 ILE A CA 1
ATOM 2177 C C . ILE A 1 271 ? -61.711 -3.592 41.216 1.00 57.12 271 ILE A C 1
ATOM 2179 O O . ILE A 1 271 ? -61.168 -2.884 40.363 1.00 57.12 271 ILE A O 1
ATOM 2183 N N . SER A 1 272 ? -61.000 -4.138 42.200 1.00 51.84 272 SER A N 1
ATOM 2184 C CA . SER A 1 272 ? -59.563 -3.903 42.394 1.00 51.84 272 SER A CA 1
ATOM 2185 C C . SER A 1 272 ? -58.716 -4.847 41.531 1.00 51.84 272 SER A C 1
ATOM 2187 O O . SER A 1 272 ? -58.007 -5.732 42.014 1.00 51.84 272 SER A O 1
ATOM 2189 N N . ILE A 1 273 ? -58.738 -4.624 40.208 1.00 51.28 273 ILE A N 1
ATOM 2190 C CA . ILE A 1 273 ? -58.050 -5.435 39.176 1.00 51.28 273 ILE A CA 1
ATOM 2191 C C . ILE A 1 273 ? -56.506 -5.242 39.213 1.00 51.28 273 ILE A C 1
ATOM 2193 O O . ILE A 1 273 ? -55.835 -5.009 38.208 1.00 51.28 273 ILE A O 1
ATOM 2197 N N . GLN A 1 274 ? -55.894 -5.347 40.395 1.00 43.31 274 GLN A N 1
ATOM 2198 C CA . GLN A 1 274 ? -54.445 -5.343 40.614 1.00 43.31 274 GLN A CA 1
ATOM 2199 C C . GLN A 1 274 ? -53.802 -6.708 40.287 1.00 43.31 274 GLN A C 1
ATOM 2201 O O . GLN A 1 274 ? -52.607 -6.765 39.972 1.00 43.31 274 GLN A O 1
ATOM 2206 N N . ALA A 1 275 ? -54.578 -7.802 40.339 1.00 41.66 275 ALA A N 1
ATOM 2207 C CA . ALA A 1 275 ? -54.079 -9.172 40.154 1.00 41.66 275 ALA A CA 1
ATOM 2208 C C . ALA A 1 275 ? -55.028 -10.151 39.416 1.00 41.66 275 ALA A C 1
ATOM 2210 O O . ALA A 1 275 ? -54.666 -11.317 39.247 1.00 41.66 275 ALA A O 1
ATOM 2211 N N . GLY A 1 276 ? -56.216 -9.710 38.984 1.00 43.12 276 GLY A N 1
ATOM 2212 C CA . GLY A 1 276 ? -57.292 -10.584 38.500 1.00 43.12 276 GLY A CA 1
ATOM 2213 C C . GLY A 1 276 ? -57.051 -11.227 37.126 1.00 43.12 276 GLY A C 1
ATOM 2214 O O . GLY A 1 276 ? -57.068 -10.555 36.091 1.00 43.12 276 GLY A O 1
ATOM 2215 N N . SER A 1 277 ? -56.922 -12.555 37.111 1.00 47.22 277 SER A N 1
ATOM 2216 C CA . SER A 1 277 ? -57.340 -13.385 35.974 1.00 47.22 277 SER A CA 1
ATOM 2217 C C . SER A 1 277 ? -58.865 -13.497 35.957 1.00 47.22 277 SER A C 1
ATOM 2219 O O . SER A 1 277 ? -59.474 -13.615 37.018 1.00 47.22 277 SER A O 1
ATOM 2221 N N . PHE A 1 278 ? -59.476 -13.522 34.776 1.00 59.47 278 PHE A N 1
ATOM 2222 C CA . PHE A 1 278 ? -60.915 -13.728 34.605 1.00 59.47 278 PHE A CA 1
ATOM 2223 C C . PHE A 1 278 ? -61.170 -14.746 33.487 1.00 59.47 278 PHE A C 1
ATOM 2225 O O . PHE A 1 278 ? -60.325 -14.936 32.604 1.00 59.47 278 PHE A O 1
ATOM 2232 N N . PHE A 1 279 ? -62.332 -15.390 33.519 1.00 55.88 279 PHE A N 1
ATOM 2233 C CA . PHE A 1 279 ? -62.807 -16.260 32.442 1.00 55.88 279 PHE A CA 1
ATOM 2234 C C . PHE A 1 279 ? -64.297 -16.031 32.195 1.00 55.88 279 PHE A C 1
ATOM 2236 O O . PHE A 1 279 ? -64.999 -15.463 33.033 1.00 55.88 279 PHE A O 1
ATOM 2243 N N . ILE A 1 280 ? -64.779 -16.484 31.040 1.00 64.31 280 ILE A N 1
ATOM 2244 C CA . ILE A 1 280 ? -66.199 -16.464 30.683 1.00 64.31 280 ILE A CA 1
ATOM 2245 C C . ILE A 1 280 ? -66.681 -17.875 30.340 1.00 64.31 280 ILE A C 1
ATOM 2247 O O . ILE A 1 280 ? -65.900 -18.735 29.930 1.00 64.31 280 ILE A O 1
ATOM 2251 N N . ASN A 1 281 ? -67.978 -18.099 30.502 1.00 64.38 281 ASN A N 1
ATOM 2252 C CA . ASN A 1 281 ? -68.703 -19.268 30.039 1.00 64.38 281 ASN A CA 1
ATOM 2253 C C . ASN A 1 281 ? -69.706 -18.801 28.975 1.00 64.38 281 ASN A C 1
ATOM 2255 O O . ASN A 1 281 ? -70.719 -18.178 29.295 1.00 64.38 281 ASN A O 1
ATOM 2259 N N . GLU A 1 282 ? -69.392 -19.083 27.711 1.00 63.31 282 GLU A N 1
ATOM 2260 C CA . GLU A 1 282 ? -70.184 -18.675 26.544 1.00 63.31 282 GLU A CA 1
ATOM 2261 C C . GLU A 1 282 ? -71.579 -19.316 26.534 1.00 63.31 282 GLU A C 1
ATOM 2263 O O . GLU A 1 282 ? -72.560 -18.641 26.230 1.00 63.31 282 GLU A O 1
ATOM 2268 N N . GLU A 1 283 ? -71.686 -20.587 26.933 1.00 63.59 283 GLU A N 1
ATOM 2269 C CA . GLU A 1 283 ? -72.943 -21.354 26.944 1.00 63.59 283 GLU A CA 1
ATOM 2270 C C . GLU A 1 283 ? -73.955 -20.808 27.958 1.00 63.59 283 GLU A C 1
ATOM 2272 O O . GLU A 1 283 ? -75.157 -20.892 27.732 1.00 63.59 283 GLU A O 1
ATOM 2277 N N . ASN A 1 284 ? -73.470 -20.222 29.057 1.00 63.66 284 ASN A N 1
ATOM 2278 C CA . ASN A 1 284 ? -74.307 -19.661 30.121 1.00 63.66 284 ASN A CA 1
ATOM 2279 C C . ASN A 1 284 ? -74.331 -18.121 30.135 1.00 63.66 284 ASN A C 1
ATOM 2281 O O . ASN A 1 284 ? -74.994 -17.545 30.990 1.00 63.66 284 ASN A O 1
ATOM 2285 N N . GLN A 1 285 ? -73.611 -17.452 29.222 1.00 69.00 285 GLN A N 1
ATOM 2286 C CA . GLN A 1 285 ? -73.484 -15.985 29.154 1.00 69.00 285 GLN A CA 1
ATOM 2287 C C . GLN A 1 285 ? -73.044 -15.332 30.484 1.00 69.00 285 GLN A C 1
ATOM 2289 O O . GLN A 1 285 ? -73.555 -14.288 30.890 1.00 69.00 285 GLN A O 1
ATOM 2294 N N . VAL A 1 286 ? -72.077 -15.956 31.169 1.00 68.00 286 VAL A N 1
ATOM 2295 C CA . VAL A 1 286 ? -71.565 -15.518 32.482 1.00 68.00 286 VAL A CA 1
ATOM 2296 C C . VAL A 1 286 ? -70.055 -15.295 32.436 1.00 68.00 286 VAL A C 1
ATOM 2298 O O . VAL A 1 286 ? -69.314 -16.139 31.936 1.00 68.00 286 VAL A O 1
ATOM 2301 N N . ALA A 1 287 ? -69.583 -14.196 33.017 1.00 64.75 287 ALA A N 1
ATOM 2302 C CA . ALA A 1 287 ? -68.183 -13.966 33.359 1.00 64.75 287 ALA A CA 1
ATOM 2303 C C . ALA A 1 287 ? -67.930 -14.222 34.852 1.00 64.75 287 ALA A C 1
ATOM 2305 O O . ALA A 1 287 ? -68.793 -13.967 35.692 1.00 64.75 287 ALA A O 1
ATOM 2306 N N . VAL A 1 288 ? -66.725 -14.681 35.194 1.00 64.06 288 VAL A N 1
ATOM 2307 C CA . VAL A 1 288 ? -66.254 -14.768 36.583 1.00 64.06 288 VAL A CA 1
ATOM 2308 C C . VAL A 1 288 ? -64.971 -13.953 36.721 1.00 64.06 288 VAL A C 1
ATOM 2310 O O . VAL A 1 288 ? -63.950 -14.252 36.092 1.00 64.06 288 VAL A O 1
ATOM 2313 N N . VAL A 1 289 ? -65.046 -12.902 37.536 1.00 60.50 289 VAL A N 1
ATOM 2314 C CA . VAL A 1 289 ? -63.980 -11.919 37.774 1.00 60.50 289 VAL A CA 1
ATOM 2315 C C . VAL A 1 289 ? -63.524 -12.034 39.228 1.00 60.50 289 VAL A 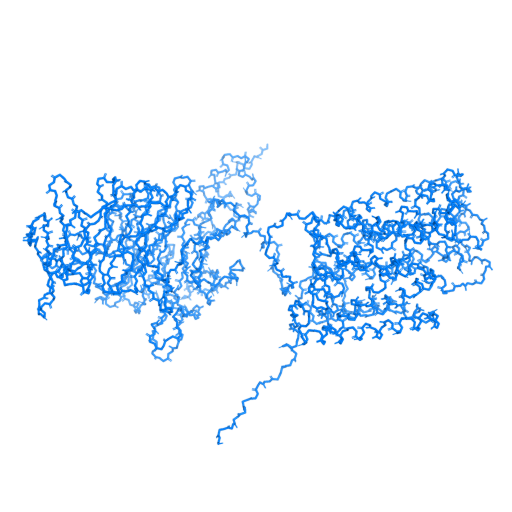C 1
ATOM 2317 O O . VAL A 1 289 ? -64.354 -12.091 40.130 1.00 60.50 289 VAL A O 1
ATOM 2320 N N . PHE A 1 290 ? -62.213 -12.089 39.462 1.00 57.56 290 PHE A N 1
ATOM 2321 C CA . PHE A 1 290 ? -61.630 -12.362 40.781 1.00 57.56 290 PHE A CA 1
ATOM 2322 C C . PHE A 1 290 ? -60.946 -11.113 41.350 1.00 57.56 290 PHE A C 1
ATOM 2324 O O . PHE A 1 290 ? -60.121 -10.501 40.665 1.00 57.56 290 PHE A O 1
ATOM 2331 N N . ASP A 1 291 ? -61.269 -10.765 42.598 1.00 55.50 291 ASP A N 1
ATOM 2332 C CA . ASP A 1 291 ? -60.880 -9.507 43.250 1.00 55.50 291 ASP A CA 1
ATOM 2333 C C . ASP A 1 291 ? -60.372 -9.682 44.700 1.00 55.50 291 ASP A C 1
ATOM 2335 O O . ASP A 1 291 ? -60.449 -10.770 45.281 1.00 55.50 291 ASP A O 1
ATOM 2339 N N . LEU A 1 292 ? -59.835 -8.597 45.271 1.00 53.19 292 LEU A N 1
ATOM 2340 C CA . LEU A 1 292 ? -59.281 -8.481 46.622 1.00 53.19 292 LEU A CA 1
ATOM 2341 C C . LEU A 1 292 ? -59.827 -7.231 47.337 1.00 53.19 292 LEU A C 1
ATOM 2343 O O . LEU A 1 292 ? -59.491 -6.109 46.951 1.00 53.19 292 LEU A O 1
ATOM 2347 N N . ASP A 1 293 ? -60.583 -7.433 48.420 1.00 51.56 293 ASP A N 1
ATOM 2348 C CA . ASP A 1 293 ? -61.274 -6.374 49.179 1.00 51.56 293 ASP A CA 1
ATOM 2349 C C . ASP A 1 293 ? -60.353 -5.214 49.653 1.00 51.56 293 ASP A C 1
ATOM 2351 O O . ASP A 1 293 ? -59.157 -5.393 49.920 1.00 51.56 293 ASP A O 1
ATOM 2355 N N . GLU A 1 294 ? -60.918 -4.006 49.807 1.00 45.28 294 GLU A N 1
ATOM 2356 C CA . GLU A 1 294 ? -60.185 -2.810 50.261 1.00 45.28 294 GLU A CA 1
ATOM 2357 C C . GLU A 1 294 ? -59.734 -2.861 51.737 1.00 45.28 294 GLU A C 1
ATOM 2359 O O . GLU A 1 294 ? -60.379 -3.429 52.619 1.00 45.28 294 GLU A O 1
ATOM 2364 N N . TYR A 1 295 ? -58.595 -2.218 52.016 1.00 39.91 295 TYR A N 1
ATOM 2365 C CA . TYR A 1 295 ? -57.846 -2.365 53.266 1.00 39.91 295 TYR A CA 1
ATOM 2366 C C . TYR A 1 295 ? -58.403 -1.521 54.428 1.00 39.91 295 TYR A C 1
ATOM 2368 O O . TYR A 1 295 ? -58.180 -0.310 54.500 1.00 39.91 295 TYR A O 1
ATOM 2376 N N . LYS A 1 296 ? -59.057 -2.170 55.400 1.00 41.50 296 LYS A N 1
ATOM 2377 C CA . LYS A 1 296 ? -59.592 -1.530 56.616 1.00 41.50 296 LYS A CA 1
ATOM 2378 C C . LYS A 1 296 ? -58.632 -1.585 57.811 1.00 41.50 296 LYS A C 1
ATOM 2380 O O . LYS A 1 296 ? -58.888 -2.267 58.795 1.00 41.50 296 LYS A O 1
ATOM 2385 N N . GLY A 1 297 ? -57.562 -0.793 57.746 1.00 40.66 297 GLY A N 1
ATOM 2386 C CA . GLY A 1 297 ? -56.883 -0.196 58.912 1.00 40.66 297 GLY A CA 1
ATOM 2387 C C . GLY A 1 297 ? -56.060 -1.090 59.857 1.00 40.66 297 GLY A C 1
ATOM 2388 O O . GLY A 1 297 ? -54.937 -0.709 60.180 1.00 40.66 297 GLY A O 1
ATOM 2389 N N . SER A 1 298 ? -56.584 -2.228 60.323 1.00 36.03 298 SER A N 1
ATOM 2390 C CA . SER A 1 298 ? -56.043 -2.971 61.479 1.00 36.03 298 SER A CA 1
ATOM 2391 C C . SER A 1 298 ? -55.914 -4.490 61.305 1.00 36.03 298 SER A C 1
ATOM 2393 O O . SER A 1 298 ? -55.356 -5.139 62.187 1.00 36.03 298 SER A O 1
ATOM 2395 N N . GLU A 1 299 ? -56.398 -5.069 60.205 1.00 42.19 299 GLU A N 1
ATOM 2396 C CA . GLU A 1 299 ? -56.355 -6.521 59.967 1.00 42.19 299 GLU A CA 1
ATOM 2397 C C . GLU A 1 299 ? -55.336 -6.909 58.886 1.00 42.19 299 GLU A C 1
ATOM 2399 O O . GLU A 1 299 ? -55.051 -6.154 57.955 1.00 42.19 299 GLU A O 1
ATOM 2404 N N . THR A 1 300 ? -54.737 -8.094 59.036 1.00 41.44 300 THR A N 1
ATOM 2405 C CA . THR A 1 300 ? -53.539 -8.520 58.289 1.00 41.44 300 THR A CA 1
ATOM 2406 C C . THR A 1 300 ? -53.812 -9.521 57.162 1.00 41.44 300 THR A C 1
ATOM 2408 O O . THR A 1 300 ? -52.858 -10.043 56.584 1.00 41.44 300 THR A O 1
ATOM 2411 N N . CYS A 1 301 ? -55.078 -9.728 56.792 1.00 42.31 301 CYS A N 1
ATOM 2412 C CA . CYS A 1 301 ? -55.530 -10.475 55.611 1.00 42.31 301 CYS A CA 1
ATOM 2413 C C . CYS A 1 301 ? -56.478 -9.602 54.762 1.00 42.31 301 CYS A C 1
ATOM 2415 O O . CYS A 1 301 ? -56.978 -8.579 55.224 1.00 42.31 301 CYS A O 1
ATOM 2417 N N . ARG A 1 302 ? -56.731 -10.004 53.512 1.00 49.22 302 ARG A N 1
ATOM 2418 C CA . ARG A 1 302 ? -57.865 -9.521 52.693 1.00 49.22 302 ARG A CA 1
ATOM 2419 C C . ARG A 1 302 ? -58.738 -10.727 52.359 1.00 49.22 302 ARG A C 1
ATOM 2421 O O . ARG A 1 302 ? -58.231 -11.841 52.423 1.00 49.22 302 ARG A O 1
ATOM 2428 N N . ASN A 1 303 ? -59.988 -10.551 51.943 1.00 50.91 303 ASN A N 1
ATOM 2429 C CA . ASN A 1 303 ? -60.742 -11.656 51.340 1.00 50.91 303 ASN A CA 1
ATOM 2430 C C . ASN A 1 303 ? -60.529 -11.709 49.828 1.00 50.91 303 ASN A C 1
ATOM 2432 O O . ASN A 1 303 ? -60.174 -10.709 49.200 1.00 50.91 303 ASN A O 1
ATOM 2436 N N . GLN A 1 304 ? -60.714 -12.901 49.263 1.00 51.59 304 GLN A N 1
ATOM 2437 C CA . GLN A 1 304 ? -60.737 -13.134 47.826 1.00 51.59 304 GLN A CA 1
ATOM 2438 C C . GLN A 1 304 ? -62.195 -13.298 47.399 1.00 51.59 304 GLN A C 1
ATOM 2440 O O . GLN A 1 304 ? -62.890 -14.183 47.900 1.00 51.59 304 GLN A O 1
ATOM 2445 N N . THR A 1 305 ? -62.655 -12.459 46.475 1.00 56.09 305 THR A N 1
ATOM 2446 C CA . THR A 1 305 ? -64.066 -12.417 46.072 1.00 56.09 305 THR A CA 1
ATOM 2447 C C . THR A 1 305 ? -64.186 -12.740 44.586 1.00 56.09 305 THR A C 1
ATOM 2449 O O . THR A 1 305 ? -63.596 -12.063 43.746 1.00 56.09 305 THR A O 1
ATOM 2452 N N . ALA A 1 306 ? -64.942 -13.788 44.251 1.00 54.59 306 ALA A N 1
ATOM 2453 C CA . ALA A 1 306 ? -65.363 -14.066 42.882 1.00 54.59 306 ALA A CA 1
ATOM 2454 C C . ALA A 1 306 ? -66.678 -13.334 42.614 1.00 54.59 306 ALA A C 1
ATOM 2456 O O . ALA A 1 306 ? -67.707 -13.655 43.210 1.00 54.59 306 ALA A O 1
ATOM 2457 N N . TYR A 1 307 ? -66.661 -12.378 41.695 1.00 63.25 307 TYR A N 1
ATOM 2458 C CA . TYR A 1 307 ? -67.867 -11.782 41.144 1.00 63.25 307 TYR A CA 1
ATOM 2459 C C . TYR A 1 307 ? -68.316 -12.611 39.945 1.00 63.25 307 TYR A C 1
ATOM 2461 O O . TYR A 1 307 ? -67.653 -12.643 38.906 1.00 63.25 307 TYR A O 1
ATOM 2469 N N . ILE A 1 308 ? -69.437 -13.307 40.116 1.00 65.25 308 ILE A N 1
ATOM 2470 C CA . ILE A 1 308 ? -70.155 -13.987 39.042 1.00 65.25 308 ILE A CA 1
ATOM 2471 C C . ILE A 1 308 ? -71.090 -12.950 38.417 1.00 65.25 308 ILE A C 1
ATOM 2473 O O . ILE A 1 308 ? -71.941 -12.390 39.112 1.00 65.25 308 ILE A O 1
ATOM 2477 N N . ILE A 1 309 ? -70.895 -12.679 37.129 1.00 70.00 309 ILE A N 1
ATOM 2478 C CA . ILE A 1 309 ? -71.536 -11.592 36.387 1.00 70.00 309 ILE A CA 1
ATOM 2479 C C . ILE A 1 309 ? -72.253 -12.192 35.175 1.00 70.00 309 ILE A C 1
ATOM 2481 O O . ILE A 1 309 ? -71.602 -12.743 34.290 1.00 70.00 309 ILE A O 1
ATOM 2485 N N . GLY A 1 310 ? -73.580 -12.109 35.139 1.00 64.38 310 GLY A N 1
ATOM 2486 C CA . GLY A 1 310 ? -74.419 -12.564 34.027 1.00 64.38 310 GLY A CA 1
ATOM 2487 C C . GLY A 1 310 ? -75.052 -11.411 33.247 1.00 64.38 310 GLY A C 1
ATOM 2488 O O . GLY A 1 310 ? -74.716 -10.243 33.440 1.00 64.38 310 GLY A O 1
ATOM 2489 N N . GLN A 1 311 ? -75.995 -11.753 32.369 1.00 63.88 311 GLN A N 1
ATOM 2490 C CA . GLN A 1 311 ? -76.892 -10.779 31.736 1.00 63.88 311 GLN A CA 1
ATOM 2491 C C . GLN A 1 311 ? -77.931 -10.237 32.746 1.00 63.88 311 GLN A C 1
ATOM 2493 O O . GLN A 1 311 ? -78.015 -10.716 33.877 1.00 63.88 311 GLN A O 1
ATOM 2498 N N . ASP A 1 312 ? -78.686 -9.209 32.344 1.00 62.78 312 ASP A N 1
ATOM 2499 C CA . ASP A 1 312 ? -79.771 -8.578 33.119 1.00 62.78 312 ASP A CA 1
ATOM 2500 C C . ASP A 1 312 ? -79.392 -8.192 34.564 1.00 62.78 312 ASP A C 1
ATOM 2502 O O . ASP A 1 312 ? -80.094 -8.495 35.526 1.00 62.78 312 ASP A O 1
ATOM 2506 N N . GLU A 1 313 ? -78.236 -7.530 34.703 1.00 59.88 313 GLU A N 1
ATOM 2507 C CA . GLU A 1 313 ? -77.650 -7.067 35.976 1.00 59.88 313 GLU A CA 1
ATOM 2508 C C . GLU A 1 313 ? -77.415 -8.177 37.024 1.00 59.88 313 GLU A C 1
ATOM 2510 O O . GLU A 1 313 ? -77.181 -7.887 38.200 1.00 59.88 313 GLU A O 1
ATOM 2515 N N . TYR A 1 314 ? -77.407 -9.456 36.619 1.00 62.69 314 TYR A N 1
ATOM 2516 C CA . TYR A 1 314 ? -77.126 -10.569 37.526 1.00 62.69 314 TYR A CA 1
ATOM 2517 C C . TYR A 1 314 ? -75.696 -10.487 38.075 1.00 62.69 314 TYR A C 1
ATOM 2519 O O . TYR A 1 314 ? -74.727 -10.884 37.426 1.00 62.69 314 TYR A O 1
ATOM 2527 N N . PHE A 1 315 ? -75.575 -10.007 39.309 1.00 65.94 315 PHE A N 1
ATOM 2528 C CA . PHE A 1 315 ? -74.322 -9.888 40.040 1.00 65.94 315 PHE A CA 1
ATOM 2529 C C . PHE A 1 315 ? -74.383 -10.721 41.320 1.00 65.94 315 PHE A C 1
ATOM 2531 O O . PHE A 1 315 ? -75.235 -10.507 42.186 1.00 65.94 315 PHE A O 1
ATOM 2538 N N . LYS A 1 316 ? -73.450 -11.664 41.468 1.00 63.88 316 LYS A N 1
ATOM 2539 C CA . LYS A 1 316 ? -73.305 -12.472 42.681 1.00 63.88 316 LYS A CA 1
ATOM 2540 C C . LYS A 1 316 ? -71.847 -12.539 43.115 1.00 63.88 316 LYS A C 1
ATOM 2542 O O . LYS A 1 316 ? -71.043 -13.265 42.534 1.00 63.88 316 LYS A O 1
ATOM 2547 N N . SER A 1 317 ? -71.527 -11.826 44.190 1.00 61.66 317 SER A N 1
ATOM 2548 C CA . SER A 1 317 ? -70.278 -12.003 44.928 1.00 61.66 317 SER A CA 1
ATOM 2549 C C . SER A 1 317 ? -70.281 -13.335 45.683 1.00 61.66 317 SER A C 1
ATOM 2551 O O . SER A 1 317 ? -71.205 -13.623 46.449 1.00 61.66 317 SER A O 1
ATOM 2553 N N . VAL A 1 318 ? -69.224 -14.121 45.513 1.00 56.72 318 VAL A N 1
ATOM 2554 C CA . VAL A 1 318 ? -68.925 -15.322 46.294 1.00 56.72 318 VAL A CA 1
ATOM 2555 C C . VAL A 1 318 ? -67.568 -15.108 46.954 1.00 56.72 318 VAL A C 1
ATOM 2557 O O . VAL A 1 318 ? -66.543 -15.066 46.275 1.00 56.72 318 VAL A O 1
ATOM 2560 N N . ASN A 1 319 ? -67.559 -14.957 48.280 1.00 58.47 319 ASN A N 1
ATOM 2561 C CA . ASN A 1 319 ? -66.319 -14.957 49.052 1.00 58.47 319 ASN A CA 1
ATOM 2562 C C . ASN A 1 319 ? -65.720 -16.374 48.986 1.00 58.47 319 ASN A C 1
ATOM 2564 O O . ASN A 1 319 ? -66.374 -17.344 49.372 1.00 58.47 319 ASN A O 1
ATOM 2568 N N . ILE A 1 320 ? -64.508 -16.484 48.445 1.00 50.34 320 ILE A N 1
ATOM 2569 C CA . ILE A 1 320 ? -63.790 -17.748 48.215 1.00 50.34 320 ILE A CA 1
ATOM 2570 C C . ILE A 1 320 ? -62.899 -18.107 49.426 1.00 50.34 320 ILE A C 1
ATOM 2572 O O . ILE A 1 320 ? -62.281 -19.170 49.458 1.00 50.34 320 ILE A O 1
ATOM 2576 N N . GLY A 1 321 ? -62.836 -17.226 50.427 1.00 47.88 321 GLY A N 1
ATOM 2577 C CA . GLY A 1 321 ? -62.016 -17.328 51.630 1.00 47.88 321 GLY A CA 1
ATOM 2578 C C . GLY A 1 321 ? -61.040 -16.159 51.779 1.00 47.88 321 GLY A C 1
ATOM 2579 O O . GLY A 1 321 ? -60.941 -15.274 50.924 1.00 47.88 321 GLY A O 1
ATOM 2580 N N . GLU A 1 322 ? -60.280 -16.178 52.874 1.00 43.53 322 GLU A N 1
ATOM 2581 C CA . GLU A 1 322 ? -59.181 -15.236 53.091 1.00 43.53 322 GLU A CA 1
ATOM 2582 C C . GLU A 1 322 ? -58.130 -15.371 51.979 1.00 43.53 322 GLU A C 1
ATOM 2584 O O . GLU A 1 322 ? -57.507 -16.420 51.792 1.00 43.53 322 GLU A O 1
ATOM 2589 N N . ALA A 1 323 ? -57.896 -14.278 51.258 1.00 38.94 323 ALA A N 1
ATOM 2590 C CA . ALA A 1 323 ? -56.753 -14.147 50.382 1.00 38.94 323 ALA A CA 1
ATOM 2591 C C . ALA A 1 323 ? -55.471 -14.076 51.233 1.00 38.94 323 ALA A C 1
ATOM 2593 O O . ALA A 1 323 ? -55.348 -13.182 52.081 1.00 38.94 323 ALA A O 1
ATOM 2594 N N . PRO A 1 324 ? -54.475 -14.946 50.984 1.00 33.44 324 PRO A N 1
ATOM 2595 C CA . PRO A 1 324 ? -53.177 -14.845 51.637 1.00 33.44 324 PRO A CA 1
ATOM 2596 C C . PRO A 1 324 ? -52.582 -13.465 51.349 1.00 33.44 324 PRO A C 1
ATOM 2598 O O . PRO A 1 324 ? -52.520 -13.037 50.193 1.00 33.44 324 PRO A O 1
ATOM 2601 N N . ASN A 1 325 ? -52.182 -12.747 52.400 1.00 33.50 325 ASN A N 1
ATOM 2602 C CA . ASN A 1 325 ? -51.798 -11.345 52.281 1.00 33.50 325 ASN A CA 1
ATOM 2603 C C . ASN A 1 325 ? -50.615 -11.176 51.315 1.00 33.50 325 ASN A C 1
ATOM 2605 O O . ASN A 1 325 ? -49.482 -11.550 51.613 1.00 33.50 325 ASN A O 1
ATOM 2609 N N . LEU A 1 326 ? -50.882 -10.567 50.157 1.00 30.81 326 LEU A N 1
ATOM 2610 C CA . LEU A 1 326 ? -49.923 -10.372 49.067 1.00 30.81 326 LEU A CA 1
ATOM 2611 C C . LEU A 1 326 ? -48.918 -9.227 49.317 1.00 30.81 326 LEU A C 1
ATOM 2613 O O . LEU A 1 326 ? -48.333 -8.687 48.377 1.00 30.81 326 LEU A O 1
ATOM 2617 N N . GLY A 1 327 ? -48.631 -8.920 50.587 1.00 35.09 327 GLY A N 1
ATOM 2618 C CA . GLY A 1 327 ? -47.454 -8.176 51.052 1.00 35.09 327 GLY A CA 1
ATOM 2619 C C . GLY A 1 327 ? -46.145 -8.950 50.830 1.00 35.09 327 GLY A C 1
ATOM 2620 O O . GLY A 1 327 ? -45.408 -9.224 51.773 1.00 35.09 327 GLY A O 1
ATOM 2621 N N . ARG A 1 328 ? -45.869 -9.282 49.560 1.00 31.62 328 ARG A N 1
ATOM 2622 C CA . ARG A 1 328 ? -45.022 -10.384 49.059 1.00 31.62 328 ARG A CA 1
ATOM 2623 C C . ARG A 1 328 ? -45.602 -11.770 49.413 1.00 31.62 328 ARG A C 1
ATOM 2625 O O . ARG A 1 328 ? -45.929 -12.031 50.563 1.00 31.62 328 ARG A O 1
ATOM 2632 N N . PRO A 1 329 ? -45.758 -12.663 48.419 1.00 28.83 329 PRO A N 1
ATOM 2633 C CA . PRO A 1 329 ? -46.721 -13.768 48.475 1.00 28.83 329 PRO A CA 1
ATOM 2634 C C . PRO A 1 329 ? -46.320 -14.858 49.473 1.00 28.83 329 PRO A C 1
ATOM 2636 O O . PRO A 1 329 ? -45.149 -15.231 49.486 1.00 28.83 329 PRO A O 1
ATOM 2639 N N . GLU A 1 330 ? -47.258 -15.423 50.246 1.00 29.17 330 GLU A N 1
ATOM 2640 C CA . GLU A 1 330 ? -47.040 -16.717 50.916 1.00 29.17 330 GLU A CA 1
ATOM 2641 C C . GLU A 1 330 ? -48.314 -17.473 51.336 1.00 29.17 330 GLU A C 1
ATOM 2643 O O . GLU A 1 330 ? -49.215 -16.898 51.945 1.00 29.17 330 GLU A O 1
ATOM 2648 N N . LYS A 1 331 ? -48.293 -18.792 51.077 1.00 30.11 331 LYS A N 1
ATOM 2649 C CA . LYS A 1 331 ? -49.395 -19.776 51.058 1.00 30.11 331 LYS A CA 1
ATOM 2650 C C . LYS A 1 331 ? -50.473 -19.478 49.990 1.00 30.11 331 LYS A C 1
ATOM 2652 O O . LYS A 1 331 ? -50.641 -18.340 49.581 1.00 30.11 331 LYS A O 1
ATOM 2657 N N . TYR A 1 332 ? -51.222 -20.441 49.434 1.00 30.27 332 TYR A N 1
ATOM 2658 C CA . TYR A 1 332 ? -51.271 -21.902 49.654 1.00 30.27 332 TYR A CA 1
ATOM 2659 C C . TYR A 1 332 ? -50.559 -22.764 48.588 1.00 30.27 332 TYR A C 1
ATOM 2661 O O . TYR A 1 332 ? -50.617 -23.991 48.657 1.00 30.27 332 TYR A O 1
ATOM 2669 N N . ALA A 1 333 ? -49.799 -22.169 47.665 1.00 29.06 333 ALA A N 1
ATOM 2670 C CA . ALA A 1 333 ? -48.599 -22.870 47.199 1.00 29.06 333 ALA A CA 1
ATOM 2671 C C . ALA A 1 333 ? -47.572 -22.880 48.357 1.00 29.06 333 ALA A C 1
ATOM 2673 O O . ALA A 1 333 ? -47.664 -22.035 49.244 1.00 29.06 333 ALA A O 1
ATOM 2674 N N . PRO A 1 334 ? -46.571 -23.772 48.403 1.00 34.31 334 PRO A N 1
ATOM 2675 C CA . PRO A 1 334 ? -45.417 -23.574 49.275 1.00 34.31 334 PRO A CA 1
ATOM 2676 C C . PRO A 1 334 ? -44.453 -22.644 48.529 1.00 34.31 334 PRO A C 1
ATOM 2678 O O . PRO A 1 334 ? -43.822 -23.088 47.565 1.00 34.31 334 PRO A O 1
ATOM 2681 N N . HIS A 1 335 ? -44.378 -21.355 48.876 1.00 42.44 335 HIS A N 1
ATOM 2682 C CA . HIS A 1 335 ? -43.802 -20.378 47.945 1.00 42.44 335 HIS A CA 1
ATOM 2683 C C . HIS A 1 335 ? -42.296 -20.521 47.849 1.00 42.44 335 HIS A C 1
ATOM 2685 O O . HIS A 1 335 ? -41.576 -20.469 48.841 1.00 42.44 335 HIS A O 1
ATOM 2691 N N . ILE A 1 336 ? -41.845 -20.665 46.609 1.00 41.84 336 ILE A N 1
ATOM 2692 C CA . ILE A 1 336 ? -40.445 -20.622 46.231 1.00 41.84 336 ILE A CA 1
ATOM 2693 C C . ILE A 1 336 ? -40.097 -19.150 46.025 1.00 41.84 336 ILE A C 1
ATOM 2695 O O . ILE A 1 336 ? -40.370 -18.580 44.968 1.00 41.84 336 ILE A O 1
ATOM 2699 N N . TYR A 1 337 ? -39.501 -18.520 47.034 1.00 44.72 337 TYR A N 1
ATOM 2700 C CA . TYR A 1 337 ? -38.808 -17.258 46.816 1.00 44.72 337 TYR A CA 1
ATOM 2701 C C . TYR A 1 337 ? -37.464 -17.574 46.166 1.00 44.72 337 TYR A C 1
ATOM 2703 O O . TYR A 1 337 ? -36.598 -18.204 46.780 1.00 44.72 337 TYR A O 1
ATOM 2711 N N . TRP A 1 338 ? -37.271 -17.119 44.930 1.00 44.28 338 TRP A N 1
ATOM 2712 C CA . TRP A 1 338 ? -35.947 -17.066 44.318 1.00 44.28 338 TRP A CA 1
ATOM 2713 C C . TRP A 1 338 ? -35.015 -16.280 45.240 1.00 44.28 338 TRP A C 1
ATOM 2715 O O . TRP A 1 338 ? -35.277 -15.111 45.535 1.00 44.28 338 TRP A O 1
ATOM 2725 N N . SER A 1 339 ? -33.953 -16.918 45.741 1.00 46.75 339 SER A N 1
ATOM 2726 C CA . SER A 1 339 ? -32.973 -16.180 46.533 1.00 46.75 339 SER A CA 1
ATOM 2727 C C . SER A 1 339 ? -32.213 -15.226 45.609 1.00 46.75 339 SER A C 1
ATOM 2729 O O . SER A 1 339 ? -32.008 -15.518 44.432 1.00 46.75 339 SER A O 1
ATOM 2731 N N . ASN A 1 340 ? -31.774 -14.076 46.122 1.00 44.56 340 ASN A N 1
ATOM 2732 C CA . ASN A 1 340 ? -31.035 -13.080 45.333 1.00 44.56 340 ASN A CA 1
ATOM 2733 C C . ASN A 1 340 ? -29.548 -13.487 45.155 1.00 44.56 340 ASN A C 1
ATOM 2735 O O . ASN A 1 340 ? -28.647 -12.658 45.267 1.00 44.56 340 ASN A O 1
ATOM 2739 N N . LYS A 1 341 ? -29.298 -14.792 44.976 1.00 50.09 341 LYS A N 1
ATOM 2740 C CA . LYS A 1 341 ? -27.992 -15.456 44.874 1.00 50.09 341 LYS A CA 1
ATOM 2741 C C . LYS A 1 341 ? -27.790 -15.974 43.447 1.00 50.09 341 LYS A C 1
ATOM 2743 O O . LYS A 1 341 ? -28.752 -16.284 42.749 1.00 50.09 341 LYS A O 1
ATOM 2748 N N . ARG A 1 342 ? -26.529 -16.103 43.033 1.00 53.06 342 ARG A N 1
ATOM 2749 C CA . ARG A 1 342 ? -26.154 -16.686 41.734 1.00 53.06 342 ARG A CA 1
ATOM 2750 C C . ARG A 1 342 ? -26.419 -18.200 41.726 1.00 53.06 342 ARG A C 1
ATOM 2752 O O . ARG A 1 342 ? -26.268 -18.860 42.753 1.00 53.06 342 ARG A O 1
ATOM 2759 N N . GLY A 1 343 ? -26.823 -18.735 40.574 1.00 59.97 343 GLY A N 1
ATOM 2760 C CA . GLY A 1 343 ? -26.924 -20.180 40.342 1.00 59.97 343 GLY A CA 1
ATOM 2761 C C . GLY A 1 343 ? -25.577 -20.787 39.941 1.00 59.97 343 GLY A C 1
ATOM 2762 O O . GLY A 1 343 ? -24.717 -20.091 39.404 1.00 59.97 343 GLY A O 1
ATOM 2763 N N . VAL A 1 344 ? -25.411 -22.089 40.170 1.00 61.69 344 VAL A N 1
ATOM 2764 C CA . VAL A 1 344 ? -24.232 -22.871 39.763 1.00 61.69 344 VAL A CA 1
ATOM 2765 C C . VAL A 1 344 ? -24.658 -23.870 38.699 1.00 61.69 344 VAL A C 1
ATOM 2767 O O . VAL A 1 344 ? -25.523 -24.707 38.952 1.00 61.69 344 VAL A O 1
ATOM 2770 N N . SER A 1 345 ? -24.059 -23.804 37.513 1.00 64.44 345 SER A N 1
ATOM 2771 C CA . SER A 1 345 ? -24.251 -24.845 36.502 1.00 64.44 345 SER A CA 1
ATOM 2772 C C . SER A 1 345 ? -23.342 -26.041 36.755 1.00 64.44 345 SER A C 1
ATOM 2774 O O . SER A 1 345 ? -22.190 -25.893 37.158 1.00 64.44 345 SER A O 1
ATOM 2776 N N . PHE A 1 346 ? -23.906 -27.229 36.565 1.00 62.19 346 PHE A N 1
ATOM 2777 C CA . PHE A 1 346 ? -23.306 -28.511 36.897 1.00 62.19 346 PHE A CA 1
ATOM 2778 C C . PHE A 1 346 ? -23.877 -29.586 35.967 1.00 62.19 346 PHE A C 1
ATOM 2780 O O . PHE A 1 346 ? -25.086 -29.839 35.973 1.00 62.19 346 PHE A O 1
ATOM 2787 N N . LYS A 1 347 ? -23.008 -30.220 35.167 1.00 65.06 347 LYS A N 1
ATOM 2788 C CA . LYS A 1 347 ? -23.381 -31.259 34.186 1.00 65.06 347 LYS A CA 1
ATOM 2789 C C . LYS A 1 347 ? -24.482 -30.771 33.225 1.00 65.06 347 LYS A C 1
ATOM 2791 O O . LYS A 1 347 ? -25.471 -31.463 33.001 1.00 65.06 347 LYS A O 1
ATOM 2796 N N . GLY A 1 348 ? -24.329 -29.545 32.715 1.00 60.94 348 GLY A N 1
ATOM 2797 C CA . GLY A 1 348 ? -25.248 -28.902 31.762 1.00 60.94 348 GLY A CA 1
ATOM 2798 C C . GLY A 1 348 ? -26.531 -28.281 32.330 1.00 60.94 348 GLY A C 1
ATOM 2799 O O . GLY A 1 348 ? -27.151 -27.475 31.635 1.00 60.94 348 GLY A O 1
ATOM 2800 N N . ASN A 1 349 ? -26.895 -28.580 33.581 1.00 65.56 349 ASN A N 1
ATOM 2801 C CA . ASN A 1 349 ? -28.087 -28.055 34.258 1.00 65.56 349 ASN A CA 1
ATOM 2802 C C . ASN A 1 349 ? -27.712 -26.965 35.272 1.00 65.56 349 ASN A C 1
ATOM 2804 O O . ASN A 1 349 ? -26.671 -27.067 35.920 1.00 65.56 349 ASN A O 1
ATOM 2808 N N . THR A 1 350 ? -28.554 -25.941 35.467 1.00 67.88 350 THR A N 1
ATOM 2809 C CA . THR A 1 350 ? -28.302 -24.911 36.500 1.00 67.88 350 THR A CA 1
ATOM 2810 C C . THR A 1 350 ? -29.017 -25.250 37.799 1.00 67.88 350 THR A C 1
ATOM 2812 O O . THR A 1 350 ? -30.227 -25.462 37.812 1.00 67.88 350 THR A O 1
ATOM 2815 N N . TYR A 1 351 ? -28.273 -25.237 38.901 1.00 67.50 351 TYR A N 1
ATOM 2816 C CA . TYR A 1 351 ? -28.764 -25.422 40.258 1.00 67.50 351 TYR A CA 1
ATOM 2817 C C . TYR A 1 351 ? -28.832 -24.065 40.965 1.00 67.50 351 TYR A C 1
ATOM 2819 O O . TYR A 1 351 ? -27.855 -23.315 41.006 1.00 67.50 351 TYR A O 1
ATOM 2827 N N . ILE A 1 352 ? -30.003 -23.727 41.498 1.00 67.00 352 ILE A N 1
ATOM 2828 C CA . ILE A 1 352 ? -30.318 -22.413 42.063 1.00 67.00 352 ILE A CA 1
ATOM 2829 C C . ILE A 1 352 ? -30.802 -22.592 43.501 1.00 67.00 352 ILE A C 1
ATOM 2831 O O . ILE A 1 352 ? -31.662 -23.428 43.786 1.00 67.00 352 ILE A O 1
ATOM 2835 N N . LEU A 1 353 ? -30.255 -21.782 44.407 1.00 65.25 353 LEU A N 1
ATOM 2836 C CA . LEU A 1 353 ? -30.722 -21.679 45.786 1.00 65.25 353 LEU A CA 1
ATOM 2837 C C . LEU A 1 353 ? -32.038 -20.892 45.833 1.00 65.25 353 LEU A C 1
ATOM 2839 O O . LEU A 1 353 ? -32.116 -19.756 45.354 1.00 65.25 353 LEU A O 1
ATOM 2843 N N . ALA A 1 354 ? -33.057 -21.457 46.466 1.00 62.97 354 ALA A N 1
ATOM 2844 C CA . ALA A 1 354 ? -34.325 -20.792 46.728 1.00 62.97 354 ALA A CA 1
ATOM 2845 C C . ALA A 1 354 ? -34.778 -21.028 48.174 1.00 62.97 354 ALA A C 1
ATOM 2847 O O . ALA A 1 354 ? -34.240 -21.868 48.895 1.00 62.97 354 ALA A O 1
ATOM 2848 N N . GLN A 1 355 ? -35.754 -20.241 48.612 1.00 62.72 355 GLN A N 1
ATOM 2849 C CA . GLN A 1 355 ? -36.295 -20.284 49.966 1.00 62.72 355 GLN A CA 1
ATOM 2850 C C . GLN A 1 355 ? -37.737 -20.779 49.880 1.00 62.72 355 GLN A C 1
ATOM 2852 O O . GLN A 1 355 ? -38.562 -20.140 49.225 1.00 62.72 355 GLN A O 1
ATOM 2857 N N . GLY A 1 356 ? -38.038 -21.904 50.522 1.00 58.78 356 GLY A N 1
ATOM 2858 C CA . GLY A 1 356 ? -39.410 -22.335 50.779 1.00 58.78 356 GLY A CA 1
ATOM 2859 C C . GLY A 1 356 ? -39.840 -21.906 52.180 1.00 58.78 356 GLY A C 1
ATOM 2860 O O . GLY A 1 356 ? -39.000 -21.734 53.061 1.00 58.78 356 GLY A O 1
ATOM 2861 N N . LYS A 1 357 ? -41.143 -21.775 52.440 1.00 60.50 357 LYS A N 1
ATOM 2862 C CA . LYS A 1 357 ? -41.660 -21.786 53.818 1.00 60.50 357 LYS A CA 1
ATOM 2863 C C . LYS A 1 357 ? -42.546 -23.009 54.025 1.00 60.50 357 LYS A C 1
ATOM 2865 O O . LYS A 1 357 ? -43.374 -23.342 53.181 1.00 60.50 357 LYS A O 1
ATOM 2870 N N . ILE A 1 358 ? -42.388 -23.659 55.175 1.00 60.91 358 ILE A N 1
ATOM 2871 C CA . ILE A 1 358 ? -43.186 -24.819 55.597 1.00 60.91 358 ILE A CA 1
ATOM 2872 C C . ILE A 1 358 ? -43.852 -24.514 56.946 1.00 60.91 358 ILE A C 1
ATOM 2874 O O . ILE A 1 358 ? -43.340 -23.739 57.762 1.00 60.91 358 ILE A O 1
ATOM 2878 N N . ARG A 1 359 ? -45.035 -25.098 57.184 1.00 56.88 359 ARG A N 1
ATOM 2879 C CA . ARG A 1 359 ? -45.693 -25.092 58.499 1.00 56.88 359 ARG A CA 1
ATOM 2880 C C . ARG A 1 359 ? -45.176 -26.276 59.314 1.00 56.88 359 ARG A C 1
ATOM 2882 O O . ARG A 1 359 ? -45.402 -27.413 58.922 1.00 56.88 359 ARG A O 1
ATOM 2889 N N . VAL A 1 360 ? -44.523 -26.006 60.439 1.00 57.62 360 VAL A N 1
ATOM 2890 C CA . VAL A 1 360 ? -44.081 -27.031 61.398 1.00 57.62 360 VAL A CA 1
ATOM 2891 C C . VAL A 1 360 ? -44.469 -26.545 62.789 1.00 57.62 360 VAL A C 1
ATOM 2893 O O . VAL A 1 360 ? -44.171 -25.402 63.138 1.00 57.62 360 VAL A O 1
ATOM 2896 N N . ASP A 1 361 ? -45.176 -27.378 63.553 1.00 50.53 361 ASP A N 1
ATOM 2897 C CA . ASP A 1 361 ? -45.641 -27.088 64.920 1.00 50.53 361 ASP A CA 1
ATOM 2898 C C . ASP A 1 361 ? -46.349 -25.723 65.023 1.00 50.53 361 ASP A C 1
ATOM 2900 O O . ASP A 1 361 ? -45.981 -24.837 65.797 1.00 50.53 361 ASP A O 1
ATOM 2904 N N . SER A 1 362 ? -47.329 -25.521 64.134 1.00 54.34 362 SER A N 1
ATOM 2905 C CA . SER A 1 362 ? -48.099 -24.284 63.913 1.00 54.34 362 SER A CA 1
ATOM 2906 C C . SER A 1 362 ? -47.319 -23.026 63.495 1.00 54.34 362 SER A C 1
ATOM 2908 O O . SER A 1 362 ? -47.945 -22.100 62.973 1.00 54.34 362 SER A O 1
ATOM 2910 N N . ARG A 1 363 ? -45.985 -22.994 63.607 1.00 51.03 363 ARG A N 1
ATOM 2911 C CA . ARG A 1 363 ? -45.122 -21.880 63.174 1.00 51.03 363 ARG A CA 1
ATOM 2912 C C . ARG A 1 363 ? -44.715 -22.004 61.697 1.00 51.03 363 ARG A C 1
ATOM 2914 O O . ARG A 1 363 ? -44.777 -23.080 61.100 1.00 51.03 363 ARG A O 1
ATOM 2921 N N . TRP A 1 364 ? -44.322 -20.887 61.078 1.00 58.69 364 TRP A N 1
ATOM 2922 C CA . TRP A 1 364 ? -43.604 -20.906 59.795 1.00 58.69 364 TRP A CA 1
ATOM 2923 C C . TRP A 1 364 ? -42.115 -21.117 60.079 1.00 58.69 364 TRP A C 1
ATOM 2925 O O . TRP A 1 364 ? -41.538 -20.380 60.877 1.00 58.69 364 TRP A O 1
ATOM 2935 N N . LYS A 1 365 ? -41.501 -22.099 59.418 1.00 57.88 365 LYS A N 1
ATOM 2936 C CA . LYS A 1 365 ? -40.042 -22.235 59.302 1.00 57.88 365 LYS A CA 1
ATOM 2937 C C . LYS A 1 365 ? -39.666 -21.993 57.840 1.00 57.88 365 LYS A C 1
ATOM 2939 O O . LYS A 1 365 ? -40.442 -22.347 56.950 1.00 57.88 365 LYS A O 1
ATOM 2944 N N . ILE A 1 366 ? -38.510 -21.379 57.598 1.00 64.88 366 ILE A N 1
ATOM 2945 C CA . ILE A 1 366 ? -37.986 -21.180 56.243 1.00 64.88 366 ILE A CA 1
ATOM 2946 C C . ILE A 1 366 ? -37.017 -22.330 55.951 1.00 64.88 366 ILE A C 1
ATOM 2948 O O . ILE A 1 366 ? -36.096 -22.577 56.730 1.00 64.88 366 ILE A O 1
ATOM 2952 N N . GLU A 1 367 ? -37.274 -23.069 54.874 1.00 67.25 367 GLU A N 1
ATOM 2953 C CA . GLU A 1 367 ? -36.399 -24.123 54.357 1.00 67.25 367 GLU A CA 1
ATOM 2954 C C . GLU A 1 367 ? -35.496 -23.549 53.261 1.00 67.25 367 GLU A C 1
ATOM 2956 O O . GLU A 1 367 ? -35.948 -22.786 52.399 1.00 67.25 367 GLU A O 1
ATOM 2961 N N . ALA A 1 368 ? -34.215 -23.913 53.278 1.00 66.69 368 ALA A N 1
ATOM 2962 C CA . ALA A 1 368 ? -33.331 -23.647 52.151 1.00 66.69 368 ALA A CA 1
ATOM 2963 C C . ALA A 1 368 ? -33.430 -24.836 51.186 1.00 66.69 368 ALA A C 1
ATOM 2965 O O . ALA A 1 368 ? -33.103 -25.968 51.547 1.00 66.69 368 ALA A O 1
ATOM 2966 N N . ILE A 1 369 ? -33.891 -24.579 49.962 1.00 72.44 369 ILE A N 1
ATOM 2967 C CA . ILE A 1 369 ? -34.095 -25.602 48.933 1.00 72.44 369 ILE A CA 1
ATOM 2968 C C . ILE A 1 369 ? -33.200 -25.342 47.728 1.00 72.44 369 ILE A C 1
ATOM 2970 O O . ILE A 1 369 ? -32.951 -24.201 47.332 1.00 72.44 369 ILE A O 1
ATOM 2974 N N . LEU A 1 370 ? -32.731 -26.427 47.126 1.00 70.69 370 LEU A N 1
ATOM 2975 C CA . LEU A 1 370 ? -31.963 -26.414 45.893 1.00 70.69 370 LEU A CA 1
ATOM 2976 C C . LEU A 1 370 ? -32.879 -26.856 44.742 1.00 70.69 370 LEU A C 1
ATOM 2978 O O . LEU A 1 370 ? -33.574 -27.869 44.840 1.00 70.69 370 LEU A O 1
ATOM 2982 N N . LEU A 1 371 ? -32.902 -26.080 43.660 1.00 69.81 371 LEU A N 1
ATOM 2983 C CA . LEU A 1 371 ? -33.722 -26.328 42.471 1.00 69.81 371 LEU A CA 1
ATOM 2984 C C . LEU A 1 371 ? -32.824 -26.510 41.255 1.00 69.81 371 LEU A C 1
ATOM 2986 O O . LEU A 1 371 ? -31.975 -25.660 41.004 1.00 69.81 371 LEU A O 1
ATOM 2990 N N . SER A 1 372 ? -33.034 -27.568 40.476 1.00 68.00 372 SER A N 1
ATOM 2991 C CA . SER A 1 372 ? -32.391 -27.738 39.171 1.00 68.00 372 SER A CA 1
ATOM 2992 C C . SER A 1 372 ? -33.296 -27.238 38.044 1.00 68.00 372 SER A C 1
ATOM 2994 O O . SER A 1 372 ? -34.496 -27.509 38.043 1.00 68.00 372 SER A O 1
ATOM 2996 N N . PHE A 1 373 ? -32.729 -26.537 37.063 1.00 64.44 373 PHE A N 1
ATOM 2997 C CA . PHE A 1 373 ? -33.340 -26.328 35.750 1.00 64.44 373 PHE A CA 1
ATOM 2998 C C . PHE A 1 373 ? -32.641 -27.218 34.723 1.00 64.44 373 PHE A C 1
ATOM 3000 O O . 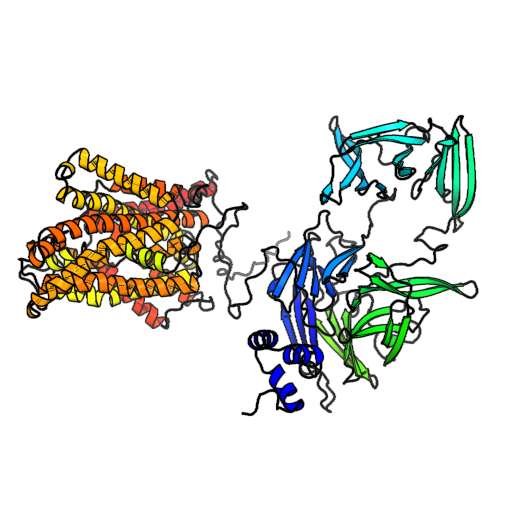PHE A 1 373 ? -31.417 -27.154 34.579 1.00 64.44 373 PHE A O 1
ATOM 3007 N N . ASP A 1 374 ? -33.422 -28.038 34.026 1.00 63.41 374 ASP A N 1
ATOM 3008 C CA . ASP A 1 374 ? -32.959 -28.890 32.936 1.00 63.41 374 ASP A CA 1
ATOM 3009 C C . ASP A 1 374 ? -33.160 -28.189 31.587 1.00 63.41 374 ASP A C 1
ATOM 3011 O O . ASP A 1 374 ? -34.289 -27.938 31.162 1.00 63.41 374 ASP A O 1
ATOM 3015 N N . PHE A 1 375 ? -32.060 -27.904 30.887 1.00 62.97 375 PHE A N 1
ATOM 3016 C CA . PHE A 1 375 ? -32.076 -27.260 29.568 1.00 62.97 375 PHE A CA 1
ATOM 3017 C C . PHE A 1 375 ? -32.443 -28.215 28.420 1.00 62.97 375 PHE A C 1
ATOM 3019 O O . PHE A 1 375 ? -32.693 -27.756 27.300 1.00 62.97 375 PHE A O 1
ATOM 3026 N N . THR A 1 376 ? -32.508 -29.525 28.670 1.00 64.00 376 THR A N 1
ATOM 3027 C CA . THR A 1 376 ? -32.992 -30.520 27.706 1.00 64.00 376 THR A CA 1
ATOM 3028 C C . THR A 1 376 ? -34.516 -30.573 27.678 1.00 64.00 376 THR A C 1
ATOM 3030 O O . THR A 1 376 ? -35.090 -30.474 26.596 1.00 64.00 376 THR A O 1
ATOM 3033 N N . THR A 1 377 ? -35.181 -30.699 28.834 1.00 61.91 377 THR A N 1
ATOM 3034 C CA . THR A 1 377 ? -36.659 -30.703 28.913 1.00 61.91 377 THR A CA 1
ATOM 3035 C C . THR A 1 377 ? -37.289 -29.322 29.119 1.00 61.91 377 THR A C 1
ATOM 3037 O O . THR A 1 377 ? -38.513 -29.209 29.048 1.00 61.91 377 THR A O 1
ATOM 3040 N N . GLU A 1 378 ? -36.470 -28.289 29.353 1.00 65.38 378 GLU A N 1
ATOM 3041 C CA . GLU A 1 378 ? -36.857 -26.894 29.634 1.00 65.38 378 GLU A CA 1
ATOM 3042 C C . GLU A 1 378 ? -37.779 -26.756 30.859 1.00 65.38 378 GLU A C 1
ATOM 3044 O O . GLU A 1 378 ? -38.735 -25.978 30.883 1.00 65.38 378 GLU A O 1
ATOM 3049 N N . ARG A 1 379 ? -37.493 -27.547 31.901 1.00 57.59 379 ARG A N 1
ATOM 3050 C CA . ARG A 1 379 ? -38.316 -27.673 33.112 1.00 57.59 379 ARG A CA 1
ATOM 3051 C C . ARG A 1 379 ? -37.482 -27.572 34.382 1.00 57.59 379 ARG A C 1
ATOM 3053 O O . ARG A 1 379 ? -36.305 -27.928 34.414 1.00 57.59 379 ARG A O 1
ATOM 3060 N N . PHE A 1 380 ? -38.131 -27.135 35.457 1.00 59.75 380 PHE A N 1
ATOM 3061 C CA . PHE A 1 380 ? -37.582 -27.258 36.803 1.00 59.75 380 PHE A CA 1
ATOM 3062 C C . PHE A 1 380 ? -37.793 -28.674 37.345 1.00 59.75 380 PHE A C 1
ATOM 3064 O O . PHE A 1 380 ? -38.874 -29.249 37.207 1.00 59.75 380 PHE A O 1
ATOM 3071 N N . GLY A 1 381 ? -36.752 -29.218 37.971 1.00 58.16 381 GLY A N 1
ATOM 3072 C CA . GLY A 1 381 ? -36.798 -30.475 38.704 1.00 58.16 381 GLY A CA 1
ATOM 3073 C C . GLY A 1 381 ? -37.484 -30.352 40.075 1.00 58.16 381 GLY A C 1
ATOM 3074 O O . GLY A 1 381 ? -37.898 -29.264 40.487 1.00 58.16 381 GLY A O 1
ATOM 3075 N N . PRO A 1 382 ? -37.608 -31.472 40.807 1.00 65.44 382 PRO A N 1
ATOM 3076 C CA . PRO A 1 382 ? -38.130 -31.485 42.173 1.00 65.44 382 PRO A CA 1
ATOM 3077 C C . PRO A 1 382 ? -37.217 -30.723 43.151 1.00 65.44 382 PRO A C 1
ATOM 3079 O O . PRO A 1 382 ? -36.046 -30.461 42.875 1.00 65.44 382 PRO A O 1
ATOM 3082 N N . ARG A 1 383 ? -37.753 -30.403 44.336 1.00 69.62 383 ARG A N 1
ATOM 3083 C CA . ARG A 1 383 ? -36.996 -29.754 45.419 1.00 69.62 383 ARG A CA 1
ATOM 3084 C C . ARG A 1 383 ? -35.949 -30.708 45.990 1.00 69.62 383 ARG A C 1
ATOM 3086 O O . ARG A 1 383 ? -36.296 -31.794 46.446 1.00 69.62 383 ARG A O 1
ATOM 3093 N N . LEU A 1 384 ? -34.697 -30.269 46.027 1.00 74.69 384 LEU A N 1
ATOM 3094 C CA . LEU A 1 384 ? -33.589 -30.970 46.670 1.00 74.69 384 LEU A CA 1
ATOM 3095 C C . LEU A 1 384 ? -33.286 -30.312 48.027 1.00 74.69 384 LEU A C 1
ATOM 3097 O O . LEU A 1 384 ? -33.274 -29.085 48.136 1.00 74.69 384 LEU A O 1
ATOM 3101 N N . GLN A 1 385 ? -33.052 -31.118 49.066 1.00 74.06 385 GLN A N 1
ATOM 3102 C CA . GLN A 1 385 ? -32.797 -30.625 50.426 1.00 74.06 385 GLN A CA 1
ATOM 3103 C C . GLN A 1 385 ? -31.313 -30.297 50.668 1.00 74.06 385 GLN A C 1
ATOM 3105 O O . GLN A 1 385 ? -30.408 -30.962 50.157 1.00 74.06 385 GLN A O 1
ATOM 3110 N N . LEU A 1 386 ? -31.072 -29.268 51.481 1.00 78.56 386 LEU A N 1
ATOM 3111 C CA . LEU A 1 386 ? -29.745 -28.847 51.942 1.00 78.56 386 LEU A CA 1
ATOM 3112 C C . LEU A 1 386 ? -29.464 -29.396 53.355 1.00 78.56 386 LEU A C 1
ATOM 3114 O O . LEU A 1 386 ? -30.410 -29.596 54.118 1.00 78.56 386 LEU A O 1
ATOM 3118 N N . PRO A 1 387 ? -28.192 -29.642 53.730 1.00 75.81 387 PRO A N 1
ATOM 3119 C CA . PRO A 1 387 ? -27.850 -30.459 54.903 1.00 75.81 387 PRO A CA 1
ATOM 3120 C C . PRO A 1 387 ? -28.252 -29.844 56.251 1.00 75.81 387 PRO A C 1
ATOM 3122 O O . PRO A 1 387 ? -28.423 -30.568 57.226 1.00 75.81 387 PRO A O 1
ATOM 3125 N N . PHE A 1 388 ? -28.437 -28.524 56.299 1.00 70.00 388 PHE A N 1
ATOM 3126 C CA . PHE A 1 388 ? -28.901 -27.772 57.470 1.00 70.00 388 PHE A CA 1
ATOM 3127 C C . PHE A 1 388 ? -30.438 -27.634 57.548 1.00 70.00 388 PHE A C 1
ATOM 3129 O O . PHE A 1 388 ? -30.973 -27.321 58.609 1.00 70.00 388 PHE A O 1
ATOM 3136 N N . GLY A 1 389 ? -31.175 -27.909 56.463 1.00 64.62 389 GLY A N 1
ATOM 3137 C CA . GLY A 1 389 ? -32.644 -27.920 56.432 1.00 64.62 389 GLY A CA 1
ATOM 3138 C C . GLY A 1 389 ? -33.310 -26.557 56.678 1.00 64.62 389 GLY A C 1
ATOM 3139 O O . GLY A 1 389 ? -33.618 -25.826 55.732 1.00 64.62 389 GLY A O 1
ATOM 3140 N N . PHE A 1 390 ? -33.575 -26.238 57.948 1.00 61.38 390 PHE A N 1
ATOM 3141 C CA . PHE A 1 390 ? -34.179 -24.972 58.377 1.00 61.38 390 PHE A CA 1
ATOM 3142 C C . PHE A 1 390 ? -33.101 -23.990 58.837 1.00 61.38 390 PHE A C 1
ATOM 3144 O O . PHE A 1 390 ? -32.194 -24.366 59.572 1.00 61.38 390 PHE A O 1
ATOM 3151 N N . TYR A 1 391 ? -33.241 -22.725 58.453 1.00 63.22 391 TYR A N 1
ATOM 3152 C CA . TYR A 1 391 ? -32.254 -21.678 58.726 1.00 63.22 391 TYR A CA 1
ATOM 3153 C C . TYR A 1 391 ? -32.937 -20.395 59.229 1.00 63.22 391 TYR A C 1
ATOM 3155 O O . TYR A 1 391 ? -34.135 -20.179 59.002 1.00 63.22 391 TYR A O 1
ATOM 3163 N N . TYR A 1 392 ? -32.194 -19.534 59.924 1.00 62.88 392 TYR A N 1
ATOM 3164 C CA . TYR A 1 392 ? -32.694 -18.231 60.370 1.00 62.88 392 TYR A CA 1
ATOM 3165 C C . TYR A 1 392 ? -32.584 -17.183 59.256 1.00 62.88 392 TYR A C 1
ATOM 3167 O O . TYR A 1 392 ? -31.639 -17.231 58.477 1.00 62.88 392 TYR A O 1
ATOM 3175 N N . PRO A 1 393 ? -33.467 -16.165 59.183 1.00 58.81 393 PRO A N 1
ATOM 3176 C CA . PRO A 1 393 ? -33.418 -15.143 58.125 1.00 58.81 393 PRO A CA 1
ATOM 3177 C C . PRO A 1 393 ? -32.101 -14.351 58.013 1.00 58.81 393 PRO A C 1
ATOM 3179 O O . PRO A 1 393 ? -31.920 -13.624 57.037 1.00 58.81 393 PRO A O 1
ATOM 3182 N N . GLN A 1 394 ? -31.221 -14.455 59.014 1.00 60.72 394 GLN A N 1
ATOM 3183 C CA . GLN A 1 394 ? -29.892 -13.841 59.062 1.00 60.72 394 GLN A CA 1
ATOM 3184 C C . GLN A 1 394 ? -28.748 -14.803 58.690 1.00 60.72 394 GLN A C 1
ATOM 3186 O O . GLN A 1 394 ? -27.637 -14.329 58.455 1.00 60.72 394 GLN A O 1
ATOM 3191 N N . ASP A 1 395 ? -28.990 -16.118 58.627 1.00 65.31 395 ASP A N 1
ATOM 3192 C CA . ASP A 1 395 ? -27.974 -17.088 58.214 1.00 65.31 395 ASP A CA 1
ATOM 3193 C C . ASP A 1 395 ? -27.623 -16.872 56.738 1.00 65.31 395 ASP A C 1
ATOM 3195 O O . ASP A 1 395 ? -28.492 -16.640 55.887 1.00 65.31 395 ASP A O 1
ATOM 3199 N N . LEU A 1 396 ? -26.337 -16.982 56.416 1.00 64.75 396 LEU A N 1
ATOM 3200 C CA . LEU A 1 396 ? -25.838 -16.767 55.064 1.00 64.75 396 LEU A CA 1
ATOM 3201 C C . LEU A 1 396 ? -25.435 -18.091 54.432 1.00 64.75 396 LEU A C 1
ATOM 3203 O O . LEU A 1 396 ? -24.853 -18.956 55.075 1.00 64.75 396 LEU A O 1
ATOM 3207 N N . PHE A 1 397 ? -25.728 -18.244 53.145 1.00 70.69 397 PHE A N 1
ATOM 3208 C CA . PHE A 1 397 ? -25.314 -19.412 52.379 1.00 70.69 397 PHE A CA 1
ATOM 3209 C C . PHE A 1 397 ? -24.912 -19.043 50.950 1.00 70.69 397 PHE A C 1
ATOM 3211 O O . PHE A 1 397 ? -25.381 -18.045 50.382 1.00 70.69 397 PHE A O 1
ATOM 3218 N N . SER A 1 398 ? -24.007 -19.844 50.392 1.00 67.38 398 SER A N 1
ATOM 3219 C CA . SER A 1 398 ? -23.495 -19.737 49.025 1.00 67.38 398 SER A CA 1
ATOM 3220 C C . SER A 1 398 ? -23.286 -21.136 48.442 1.00 67.38 398 SER A C 1
ATOM 3222 O O . SER A 1 398 ? -23.016 -22.084 49.180 1.00 67.38 398 SER A O 1
ATOM 3224 N N . LEU A 1 399 ? -23.424 -21.272 47.124 1.00 71.56 399 LEU A N 1
ATOM 3225 C CA . LEU A 1 399 ? -23.269 -22.532 46.393 1.00 71.56 399 LEU A CA 1
ATOM 3226 C C . LEU A 1 399 ? -22.056 -22.429 45.464 1.00 71.56 399 LEU A C 1
ATOM 3228 O O . LEU A 1 399 ? -21.832 -21.390 44.846 1.00 71.56 399 LEU A O 1
ATOM 3232 N N . SER A 1 400 ? -21.303 -23.517 45.356 1.00 67.94 400 SER A N 1
ATOM 3233 C CA . SER A 1 400 ? -20.168 -23.684 44.450 1.00 67.94 400 SER A CA 1
ATOM 3234 C C . SER A 1 400 ? -20.133 -25.122 43.914 1.00 67.94 400 SER A C 1
ATOM 3236 O O . SER A 1 400 ? -20.961 -25.961 44.283 1.00 67.94 400 SER A O 1
ATOM 3238 N N . CYS A 1 401 ? -19.180 -25.425 43.038 1.00 66.56 401 CYS A N 1
ATOM 3239 C CA . CYS A 1 401 ? -18.871 -26.780 42.583 1.00 66.56 401 CYS A CA 1
ATOM 3240 C C . CYS A 1 401 ? -17.386 -27.097 42.806 1.00 66.56 401 CYS A C 1
ATOM 3242 O O . CYS A 1 401 ? -16.569 -26.195 42.991 1.00 66.56 401 CYS A O 1
ATOM 3244 N N . VAL A 1 402 ? -17.023 -28.377 42.786 1.00 62.22 402 VAL A N 1
ATOM 3245 C CA . VAL A 1 402 ? -15.633 -28.852 42.873 1.00 62.22 402 VAL A CA 1
ATOM 3246 C C . VAL A 1 402 ? -15.373 -29.828 41.737 1.00 62.22 402 VAL A C 1
ATOM 3248 O O . VAL A 1 402 ? -16.143 -30.771 41.540 1.00 62.22 402 VAL A O 1
ATOM 3251 N N . ARG A 1 403 ? -14.298 -29.570 40.975 1.00 57.62 403 ARG A N 1
ATOM 3252 C CA . ARG A 1 403 ? -13.834 -30.374 39.824 1.00 57.62 403 ARG A CA 1
ATOM 3253 C C . ARG A 1 403 ? -14.899 -30.627 38.741 1.00 57.62 403 ARG A C 1
ATOM 3255 O O . ARG A 1 403 ? -14.754 -31.547 37.951 1.00 57.62 403 ARG A O 1
ATOM 3262 N N . GLU A 1 404 ? -15.976 -29.835 38.728 1.00 58.12 404 GLU A N 1
ATOM 3263 C CA . GLU A 1 404 ? -17.225 -30.079 37.978 1.00 58.12 404 GLU A CA 1
ATOM 3264 C C . GLU A 1 404 ? -17.910 -31.446 38.278 1.00 58.12 404 GLU A C 1
ATOM 3266 O O . GLU A 1 404 ? -18.876 -31.828 37.616 1.00 58.12 404 GLU A O 1
ATOM 3271 N N . GLU A 1 405 ? -17.483 -32.166 39.327 1.00 60.53 405 GLU A N 1
ATOM 3272 C CA . GLU A 1 405 ? -17.975 -33.508 39.694 1.00 60.53 405 GLU A CA 1
ATOM 3273 C C . GLU A 1 405 ? -18.937 -33.514 40.893 1.00 60.53 405 GLU A C 1
ATOM 3275 O O . GLU A 1 405 ? -19.856 -34.342 40.923 1.00 60.53 405 GLU A O 1
ATOM 3280 N N . GLN A 1 406 ? -18.788 -32.557 41.819 1.00 72.19 406 GLN A N 1
ATOM 3281 C CA . GLN A 1 406 ? -19.589 -32.410 43.045 1.00 72.19 406 GLN A CA 1
ATOM 3282 C C . GLN A 1 406 ? -20.057 -30.957 43.254 1.00 72.19 406 GLN A C 1
ATOM 3284 O O . GLN A 1 406 ? -19.396 -30.011 42.820 1.00 72.19 406 GLN A O 1
ATOM 3289 N N . LEU A 1 407 ? -21.182 -30.772 43.954 1.00 74.81 407 LEU A N 1
ATOM 3290 C CA . LEU A 1 407 ? -21.615 -29.468 44.471 1.00 74.81 407 LEU A CA 1
ATOM 3291 C C . LEU A 1 407 ? -21.108 -29.274 45.904 1.00 74.81 407 LEU A C 1
ATOM 3293 O O . LEU A 1 407 ? -20.949 -30.237 46.657 1.00 74.81 407 LEU A O 1
ATOM 3297 N N . VAL A 1 408 ? -20.896 -28.018 46.291 1.00 73.81 408 VAL A N 1
ATOM 3298 C CA . VAL A 1 408 ? -20.505 -27.628 47.650 1.00 73.81 408 VAL A CA 1
ATOM 3299 C C . VAL A 1 408 ? -21.372 -26.462 48.105 1.00 73.81 408 VAL A C 1
ATOM 3301 O O . VAL A 1 408 ? -21.529 -25.484 47.376 1.00 73.81 408 VAL A O 1
ATOM 3304 N N . VAL A 1 409 ? -21.925 -26.544 49.313 1.00 77.88 409 VAL A N 1
ATOM 3305 C CA . VAL A 1 409 ? -22.654 -25.448 49.959 1.00 77.88 409 VAL A CA 1
ATOM 3306 C C . VAL A 1 409 ? -21.884 -24.974 51.187 1.00 77.88 409 VAL A C 1
ATOM 3308 O O . VAL A 1 409 ? -21.455 -25.774 52.016 1.00 77.88 409 VAL A O 1
ATOM 3311 N N . LEU A 1 410 ? -21.706 -23.661 51.286 1.00 74.00 410 LEU A N 1
ATOM 3312 C CA . LEU A 1 410 ? -21.203 -22.982 52.475 1.00 74.00 410 LEU A CA 1
ATOM 3313 C C . LEU A 1 410 ? -22.407 -22.391 53.210 1.00 74.00 410 LEU A C 1
ATOM 3315 O O . LEU A 1 410 ? -23.250 -21.748 52.579 1.00 74.00 410 LEU A O 1
ATOM 3319 N N . HIS A 1 411 ? -22.483 -22.608 54.520 1.00 79.50 411 HIS A N 1
ATOM 3320 C CA . HIS A 1 411 ? -23.468 -22.034 55.439 1.00 79.50 411 HIS A CA 1
ATOM 3321 C C . HIS A 1 411 ? -22.734 -21.329 56.582 1.00 79.50 411 HIS A C 1
ATOM 3323 O O . HIS A 1 411 ? -21.731 -21.834 57.077 1.00 79.50 411 HIS A O 1
ATOM 3329 N N . GLN A 1 412 ? -23.214 -20.155 56.985 1.00 74.38 412 GLN A N 1
ATOM 3330 C CA . GLN A 1 412 ? -22.749 -19.444 58.170 1.00 74.38 412 GLN A CA 1
ATOM 3331 C C . GLN A 1 412 ? -23.938 -19.154 59.088 1.00 74.38 412 GLN A C 1
ATOM 3333 O O . GLN A 1 412 ? -24.920 -18.528 58.673 1.00 74.38 412 GLN A O 1
ATOM 3338 N N . SER A 1 413 ? -23.830 -19.617 60.332 1.00 70.75 413 SER A N 1
ATOM 3339 C CA . SER A 1 413 ? -24.848 -19.496 61.376 1.00 70.75 413 SER A CA 1
ATOM 3340 C C . SER A 1 413 ? -24.825 -18.108 62.013 1.00 70.75 413 SER A C 1
ATOM 3342 O O . SER A 1 413 ? -23.788 -17.643 62.493 1.00 70.75 413 SER A O 1
ATOM 3344 N N . TRP A 1 414 ? -25.981 -17.445 62.082 1.00 63.44 414 TRP A N 1
ATOM 3345 C CA . TRP A 1 414 ? -26.112 -16.176 62.800 1.00 63.44 414 TRP A CA 1
ATOM 3346 C C . TRP A 1 414 ? -26.149 -16.360 64.324 1.00 63.44 414 TRP A C 1
ATOM 3348 O O . TRP A 1 414 ? -25.695 -15.482 65.060 1.00 63.44 414 TRP A O 1
ATOM 3358 N N . MET A 1 415 ? -26.687 -17.488 64.809 1.00 54.31 415 MET A N 1
ATOM 3359 C CA . MET A 1 415 ? -26.876 -17.729 66.248 1.00 54.31 415 MET A CA 1
ATOM 3360 C C . MET A 1 415 ? -25.618 -18.213 66.973 1.00 54.31 415 MET A C 1
ATOM 3362 O O . MET A 1 415 ? -25.444 -17.891 68.146 1.00 54.31 415 MET A O 1
ATOM 3366 N N . VAL A 1 416 ? -24.745 -18.970 66.305 1.00 55.66 416 VAL A N 1
ATOM 3367 C CA . VAL A 1 416 ? -23.543 -19.555 66.922 1.00 55.66 416 VAL A CA 1
ATOM 3368 C C . VAL A 1 416 ? -22.317 -18.773 66.462 1.00 55.66 416 VAL A C 1
ATOM 3370 O O . VAL A 1 416 ? -21.658 -19.176 65.521 1.00 55.66 416 VAL A O 1
ATOM 3373 N N . SER A 1 417 ? -22.069 -17.606 67.066 1.00 54.59 417 SER A N 1
ATOM 3374 C CA . SER A 1 417 ? -20.824 -16.807 66.955 1.00 54.59 417 SER A CA 1
ATOM 3375 C C . SER A 1 417 ? -20.206 -16.565 65.556 1.00 54.59 417 SER A C 1
ATOM 3377 O O . SER A 1 417 ? -19.054 -16.155 65.481 1.00 54.59 417 SER A O 1
ATOM 3379 N N . GLY A 1 418 ? -20.950 -16.732 64.455 1.00 58.12 418 GLY A N 1
ATOM 3380 C CA . GLY A 1 418 ? -20.404 -16.663 63.092 1.00 58.12 418 GLY A CA 1
ATOM 3381 C C . GLY A 1 418 ? -19.820 -17.983 62.565 1.00 58.12 418 GLY A C 1
ATOM 3382 O O . GLY A 1 418 ? -19.116 -17.958 61.560 1.00 58.12 418 GLY A O 1
ATOM 3383 N N . GLU A 1 419 ? -20.122 -19.112 63.209 1.00 71.00 419 GLU A N 1
ATOM 3384 C CA . GLU A 1 419 ? -19.743 -20.472 62.816 1.00 71.00 419 GLU A CA 1
ATOM 3385 C C . GLU A 1 419 ? -20.008 -20.729 61.330 1.00 71.00 419 GLU A C 1
ATOM 3387 O O . GLU A 1 419 ? -21.128 -20.546 60.840 1.00 71.00 419 GLU A O 1
ATOM 3392 N N . LEU A 1 420 ? -18.962 -21.166 60.629 1.00 74.50 420 LEU A N 1
ATOM 3393 C CA . LEU A 1 420 ? -18.944 -21.390 59.190 1.00 74.50 420 LEU A CA 1
ATOM 3394 C C . LEU A 1 420 ? -18.747 -22.880 58.904 1.00 74.50 420 LEU A C 1
ATOM 3396 O O . LEU A 1 420 ? -17.742 -23.484 59.289 1.00 74.50 420 LEU A O 1
ATOM 3400 N N . GLU A 1 421 ? -19.705 -23.464 58.189 1.00 79.50 421 GLU A N 1
ATOM 3401 C CA . GLU A 1 421 ? -19.697 -24.858 57.762 1.00 79.50 421 GLU A CA 1
ATOM 3402 C C . GLU A 1 421 ? -19.656 -24.966 56.239 1.00 79.50 421 GLU A C 1
ATOM 3404 O O . GLU A 1 421 ? -20.377 -24.269 55.521 1.00 79.50 421 GLU A O 1
ATOM 3409 N N . ILE A 1 422 ? -18.852 -25.898 55.733 1.00 77.00 422 ILE A N 1
ATOM 3410 C CA . ILE A 1 422 ? -18.779 -26.226 54.309 1.00 77.00 422 ILE A CA 1
ATOM 3411 C C . ILE A 1 422 ? -19.132 -27.699 54.136 1.00 77.00 422 ILE A C 1
ATOM 3413 O O . ILE A 1 422 ? -18.571 -28.568 54.805 1.00 77.00 422 ILE A O 1
ATOM 3417 N N . TRP A 1 423 ? -20.060 -27.976 53.222 1.00 80.94 423 TRP A N 1
ATOM 3418 C CA . TRP A 1 423 ? -20.614 -29.301 52.962 1.00 80.94 423 TRP A CA 1
ATOM 3419 C C . TRP A 1 423 ? -20.499 -29.656 51.477 1.00 80.94 423 TRP A C 1
ATOM 3421 O O . TRP A 1 423 ? -20.929 -28.878 50.627 1.00 80.94 423 TRP A O 1
ATOM 3431 N N . ILE A 1 424 ? -19.974 -30.840 51.157 1.00 81.69 424 ILE A N 1
ATOM 3432 C CA . ILE A 1 424 ? -19.777 -31.354 49.790 1.00 81.69 424 ILE A CA 1
ATOM 3433 C C . ILE A 1 424 ? -20.743 -32.506 49.488 1.00 81.69 424 ILE A C 1
ATOM 3435 O O . ILE A 1 424 ? -21.125 -33.254 50.386 1.00 81.69 424 ILE A O 1
ATOM 3439 N N . THR A 1 425 ? -21.181 -32.661 48.236 1.00 81.12 425 THR A N 1
ATOM 3440 C CA . THR A 1 425 ? -22.105 -33.743 47.864 1.00 81.12 425 THR A CA 1
ATOM 3441 C C . THR A 1 425 ? -21.411 -35.088 47.669 1.00 81.12 425 THR A C 1
ATOM 3443 O O . THR A 1 425 ? -20.538 -35.213 46.810 1.00 81.12 425 THR A O 1
ATOM 3446 N N . ASN A 1 426 ? -21.900 -36.133 48.338 1.00 79.31 426 ASN A N 1
ATOM 3447 C CA . ASN A 1 426 ? -21.513 -37.521 48.053 1.00 79.31 426 ASN A CA 1
ATOM 3448 C C . ASN A 1 426 ? -22.173 -38.036 46.766 1.00 79.31 426 ASN A C 1
ATOM 3450 O O . ASN A 1 426 ? -21.584 -38.818 46.025 1.00 79.31 426 ASN A O 1
ATOM 3454 N N . LYS A 1 427 ? -23.427 -37.631 46.526 1.00 75.75 427 LYS A N 1
ATOM 3455 C CA . LYS A 1 427 ? -24.248 -38.096 45.403 1.00 75.75 427 LYS A CA 1
ATOM 3456 C C . LYS A 1 427 ? -25.286 -37.043 45.018 1.00 75.75 427 LYS A C 1
ATOM 3458 O O . LYS A 1 427 ? -25.914 -36.464 45.905 1.00 75.75 427 LYS A O 1
ATOM 3463 N N . ILE A 1 428 ? -25.480 -36.851 43.711 1.00 74.50 428 ILE A N 1
ATOM 3464 C CA . ILE A 1 428 ? -26.519 -36.009 43.100 1.00 74.50 428 ILE A CA 1
ATOM 3465 C C . ILE A 1 428 ? -27.154 -36.803 41.948 1.00 74.50 428 ILE A C 1
ATOM 3467 O O . ILE A 1 428 ? -26.483 -37.058 40.949 1.00 74.50 428 ILE A O 1
ATOM 3471 N N . ASP A 1 429 ? -28.437 -37.137 42.081 1.00 67.31 429 ASP A N 1
ATOM 3472 C CA . ASP A 1 429 ? -29.299 -37.712 41.037 1.00 67.31 429 ASP A CA 1
ATOM 3473 C C . ASP A 1 429 ? -30.487 -36.761 40.761 1.00 67.31 429 ASP A C 1
ATOM 3475 O O . ASP A 1 429 ? -30.797 -35.908 41.602 1.00 67.31 429 ASP A O 1
ATOM 3479 N N . PRO A 1 430 ? -31.226 -36.919 39.642 1.00 55.78 430 PRO A N 1
ATOM 3480 C CA . PRO A 1 430 ? -32.480 -36.202 39.388 1.00 55.78 430 PRO A CA 1
ATOM 3481 C C . PRO A 1 430 ? -33.571 -36.504 40.438 1.00 55.78 430 PRO A C 1
ATOM 3483 O O . PRO A 1 430 ? -34.416 -37.375 40.256 1.00 55.78 430 PRO A O 1
ATOM 3486 N N . GLY A 1 431 ? -33.550 -35.769 41.553 1.00 60.62 431 GLY A N 1
ATOM 3487 C CA . GLY A 1 431 ? -34.495 -35.896 42.669 1.00 60.62 431 GLY A CA 1
ATOM 3488 C C . GLY A 1 431 ? -33.896 -36.300 44.016 1.00 60.62 431 GLY A C 1
ATOM 3489 O O . GLY A 1 431 ? -34.623 -36.282 45.006 1.00 60.62 431 GLY A O 1
ATOM 3490 N N . VAL A 1 432 ? -32.597 -36.614 44.097 1.00 73.88 432 VAL A N 1
ATOM 3491 C CA . VAL A 1 432 ? -31.932 -36.972 45.364 1.00 73.88 432 VAL A CA 1
ATOM 3492 C C . VAL A 1 432 ? -30.552 -36.325 45.448 1.00 73.88 432 VAL A C 1
ATOM 3494 O O . VAL A 1 432 ? -29.750 -36.427 44.523 1.00 73.88 432 VAL A O 1
ATOM 3497 N N . VAL A 1 433 ? -30.246 -35.710 46.591 1.00 79.88 433 VAL A N 1
ATOM 3498 C CA . VAL A 1 433 ? -28.910 -35.202 46.929 1.00 79.88 433 VAL A CA 1
ATOM 3499 C C . VAL A 1 433 ? -28.511 -35.679 48.325 1.00 79.88 433 VAL A C 1
ATOM 3501 O O . VAL A 1 433 ? -29.365 -35.863 49.190 1.00 79.88 433 VAL A O 1
ATOM 3504 N N . SER A 1 434 ? -27.218 -35.901 48.546 1.00 81.81 434 SER A N 1
ATOM 3505 C CA . SER A 1 434 ? -26.655 -36.276 49.851 1.00 81.81 434 SER A CA 1
ATOM 3506 C C . SER A 1 434 ? -25.315 -35.582 50.075 1.00 81.81 434 SER A C 1
ATOM 3508 O O . SER A 1 434 ? -24.565 -35.375 49.120 1.00 81.81 434 SER A O 1
ATOM 3510 N N . TRP A 1 435 ? -25.023 -35.227 51.327 1.00 85.06 435 TRP A N 1
ATOM 3511 C CA . TRP A 1 435 ? -23.949 -34.306 51.704 1.00 85.06 435 TRP A CA 1
ATOM 3512 C C . TRP A 1 435 ? -23.066 -34.880 52.823 1.00 85.06 435 TRP A C 1
ATOM 3514 O O . TRP A 1 435 ? -23.566 -35.567 53.713 1.00 85.06 435 TRP A O 1
ATOM 3524 N N . THR A 1 436 ? -21.780 -34.535 52.822 1.00 85.44 436 THR A N 1
ATOM 3525 C CA . THR A 1 436 ? -20.846 -34.689 53.952 1.00 85.44 436 THR A CA 1
ATOM 3526 C C . THR A 1 436 ? -20.270 -33.338 54.353 1.00 85.44 436 THR A C 1
ATOM 3528 O O . THR A 1 436 ? -20.190 -32.416 53.541 1.00 85.44 436 THR A O 1
ATOM 3531 N N . LYS A 1 437 ? -19.891 -33.198 55.625 1.00 83.50 437 LYS A N 1
ATOM 3532 C CA . LYS A 1 437 ? -19.227 -31.996 56.136 1.00 83.50 437 LYS A CA 1
ATOM 3533 C C . LYS A 1 437 ? -17.747 -32.051 55.764 1.00 83.50 437 LYS A C 1
ATOM 3535 O O . LYS A 1 437 ? -17.076 -33.019 56.102 1.00 83.50 437 LYS A O 1
ATOM 3540 N N . PHE A 1 438 ? -17.275 -31.027 55.062 1.00 78.56 438 PHE A N 1
ATOM 3541 C CA . PHE A 1 438 ? -15.888 -30.879 54.624 1.00 78.56 438 PHE A CA 1
ATOM 3542 C C . PHE A 1 438 ? -15.062 -30.088 55.645 1.00 78.56 438 PHE A C 1
ATOM 3544 O O . PHE A 1 438 ? -13.999 -30.534 56.057 1.00 78.56 438 PHE A O 1
ATOM 3551 N N . LEU A 1 439 ? -15.564 -28.927 56.081 1.00 76.06 439 LEU A N 1
ATOM 3552 C CA . LEU A 1 439 ? -14.860 -28.036 57.007 1.00 76.06 439 LEU A CA 1
ATOM 3553 C C . LEU A 1 439 ? -15.849 -27.358 57.961 1.00 76.06 439 LEU A C 1
ATOM 3555 O O . LEU A 1 439 ? -16.998 -27.094 57.597 1.00 76.06 439 LEU A O 1
ATOM 3559 N N . ARG A 1 440 ? -15.391 -27.087 59.185 1.00 75.56 440 ARG A N 1
ATOM 3560 C CA . ARG A 1 440 ? -16.109 -26.352 60.233 1.00 75.56 440 ARG A CA 1
ATOM 3561 C C . ARG A 1 440 ? -15.121 -25.408 60.916 1.00 75.56 440 ARG A C 1
ATOM 3563 O O . ARG A 1 440 ? -14.092 -25.877 61.388 1.00 75.56 440 ARG A O 1
ATOM 3570 N N . SER A 1 441 ? -15.429 -24.116 60.974 1.00 66.25 441 SER A N 1
ATOM 3571 C CA . SER A 1 441 ? -14.630 -23.115 61.694 1.00 66.25 441 SER A CA 1
ATOM 3572 C C . SER A 1 441 ? -15.522 -22.281 62.612 1.00 66.25 441 SER A C 1
ATOM 3574 O O . SER A 1 441 ? -16.646 -21.934 62.244 1.00 66.25 441 SER A O 1
ATOM 3576 N N . ILE A 1 442 ? -15.037 -22.010 63.826 1.00 55.38 442 ILE A N 1
ATOM 3577 C CA . ILE A 1 442 ? -15.827 -21.452 64.938 1.00 55.38 442 ILE A CA 1
ATOM 3578 C C . ILE A 1 442 ? -15.467 -19.978 65.206 1.00 55.38 442 ILE A C 1
ATOM 3580 O O . ILE A 1 442 ? -16.305 -19.220 65.694 1.00 55.38 442 ILE A O 1
ATOM 3584 N N . SER A 1 443 ? -14.248 -19.558 64.854 1.00 54.84 443 SER A N 1
ATOM 3585 C CA . SER A 1 443 ? -13.643 -18.271 65.233 1.00 54.84 443 SER A CA 1
ATOM 3586 C C . SER A 1 443 ? -13.491 -17.258 64.090 1.00 54.84 443 SER A C 1
ATOM 3588 O O . SER A 1 443 ? -12.915 -16.187 64.288 1.00 54.84 443 SER A O 1
ATOM 3590 N N . CYS A 1 444 ? -14.018 -17.535 62.893 1.00 50.81 444 CYS A N 1
ATOM 3591 C CA . CYS A 1 444 ? -13.928 -16.592 61.779 1.00 50.81 444 CYS A CA 1
ATOM 3592 C C . CYS A 1 444 ? -14.750 -15.311 62.028 1.00 50.81 444 CYS A C 1
ATOM 3594 O O . CYS A 1 444 ? -15.941 -15.362 62.348 1.00 50.81 444 CYS A O 1
ATOM 3596 N N . CYS A 1 445 ? -14.136 -14.145 61.793 1.00 52.56 445 CYS A N 1
ATOM 3597 C CA . CYS A 1 445 ? -14.846 -12.865 61.729 1.00 52.56 445 CYS A CA 1
ATOM 3598 C C . CYS A 1 445 ? -16.024 -12.933 60.737 1.00 52.56 445 CYS A C 1
ATOM 3600 O O . CYS A 1 445 ? -15.985 -13.682 59.759 1.00 52.56 445 CYS A O 1
ATOM 3602 N N . ARG A 1 446 ? -17.075 -12.135 60.967 1.00 56.12 446 ARG A N 1
ATOM 3603 C CA . ARG A 1 446 ? -18.318 -12.150 60.172 1.00 56.12 446 ARG A CA 1
ATOM 3604 C C . ARG A 1 446 ? -18.094 -11.740 58.708 1.00 56.12 446 ARG A C 1
ATOM 3606 O O . ARG A 1 446 ? -18.247 -10.575 58.351 1.00 56.12 446 ARG A O 1
ATOM 3613 N N . ILE A 1 447 ? -17.787 -12.714 57.853 1.00 58.62 447 ILE A N 1
ATOM 3614 C CA . ILE A 1 447 ? -17.721 -12.544 56.397 1.00 58.62 447 ILE A CA 1
ATOM 3615 C C . ILE A 1 447 ? -19.098 -12.074 55.884 1.00 58.62 447 ILE A C 1
ATOM 3617 O O . ILE A 1 447 ? -20.147 -12.581 56.281 1.00 58.62 447 ILE A O 1
ATOM 3621 N N . SER A 1 448 ? -19.125 -11.097 54.979 1.00 56.16 448 SER A N 1
ATOM 3622 C CA . SER A 1 448 ? -20.346 -10.460 54.470 1.00 56.16 448 SER A CA 1
ATOM 3623 C C . SER A 1 448 ? -20.950 -11.236 53.283 1.00 56.16 448 SER A C 1
ATOM 3625 O O . SER A 1 448 ? -21.275 -10.645 52.245 1.00 56.16 448 SER A O 1
ATOM 3627 N N . ILE A 1 449 ? -21.144 -12.562 53.449 1.00 53.44 449 ILE A N 1
ATOM 3628 C CA . ILE A 1 449 ? -21.467 -13.598 52.425 1.00 53.44 449 ILE A CA 1
ATOM 3629 C C . ILE A 1 449 ? -22.838 -13.394 51.721 1.00 53.44 449 ILE A C 1
ATOM 3631 O O . ILE A 1 449 ? -23.481 -14.320 51.225 1.00 53.44 449 ILE A O 1
ATOM 3635 N N . GLN A 1 450 ? -23.342 -12.169 51.614 1.00 49.12 450 GLN A N 1
ATOM 3636 C CA . GLN A 1 450 ? -24.497 -11.814 50.800 1.00 49.12 450 GLN A CA 1
ATOM 3637 C C . GLN A 1 450 ? -24.336 -12.235 49.327 1.00 49.12 450 GLN A C 1
ATOM 3639 O O . GLN A 1 450 ? -25.321 -12.731 48.786 1.00 49.12 450 GLN A O 1
ATOM 3644 N N . ALA A 1 451 ? -23.145 -12.178 48.704 1.00 47.38 451 ALA A N 1
ATOM 3645 C CA . ALA A 1 451 ? -22.923 -12.815 47.386 1.00 47.38 451 ALA A CA 1
ATOM 3646 C C . ALA A 1 451 ? -21.468 -13.258 47.077 1.00 47.38 451 ALA A C 1
ATOM 3648 O O . ALA A 1 451 ? -21.074 -13.287 45.905 1.00 47.38 451 ALA A O 1
ATOM 3649 N N . GLY A 1 452 ? -20.678 -13.592 48.103 1.00 53.44 452 GLY A N 1
ATOM 3650 C CA . GLY A 1 452 ? -19.316 -14.110 47.935 1.00 53.44 452 GLY A CA 1
ATOM 3651 C C . GLY A 1 452 ? -19.263 -15.482 47.245 1.00 53.44 452 GLY A C 1
ATOM 3652 O O . GLY A 1 452 ? -20.144 -16.327 47.448 1.00 53.44 452 GLY A O 1
ATOM 3653 N N . SER A 1 453 ? -18.236 -15.694 46.419 1.00 60.81 453 SER A N 1
ATOM 3654 C CA . SER A 1 453 ? -17.925 -16.990 45.793 1.00 60.81 453 SER A CA 1
ATOM 3655 C C . SER A 1 453 ? -16.838 -17.712 46.590 1.00 60.81 453 SER A C 1
ATOM 3657 O O . SER A 1 453 ? -16.087 -17.071 47.319 1.00 60.81 453 SER A O 1
ATOM 3659 N N . PHE A 1 454 ? -16.751 -19.038 46.502 1.00 67.75 454 PHE A N 1
ATOM 3660 C CA . PHE A 1 454 ? -15.736 -19.795 47.237 1.00 67.75 454 PHE A CA 1
ATOM 3661 C C . PHE A 1 454 ? -15.333 -21.072 46.498 1.00 67.75 454 PHE A C 1
ATOM 3663 O O . PHE A 1 454 ? -16.101 -21.607 45.694 1.00 67.75 454 PHE A O 1
ATOM 3670 N N . PHE A 1 455 ? -14.143 -21.581 46.805 1.00 67.00 455 PHE A N 1
ATOM 3671 C CA . PHE A 1 455 ? -13.705 -22.922 46.421 1.00 67.00 455 PHE A CA 1
ATOM 3672 C C . PHE A 1 455 ? -13.035 -23.629 47.602 1.00 67.00 455 PHE A C 1
ATOM 3674 O O . PHE A 1 455 ? -12.739 -23.010 48.625 1.00 67.00 455 PHE A O 1
ATOM 3681 N N . ILE A 1 456 ? -12.795 -24.932 47.455 1.00 66.94 456 ILE A N 1
ATOM 3682 C CA . ILE A 1 456 ? -12.031 -25.735 48.413 1.00 66.94 456 ILE A CA 1
ATOM 3683 C C . ILE A 1 456 ? -10.897 -26.481 47.708 1.00 66.94 456 ILE A C 1
ATOM 3685 O O . ILE A 1 456 ? -11.014 -26.850 46.539 1.00 66.94 456 ILE A O 1
ATOM 3689 N N . ASN A 1 457 ? -9.811 -26.719 48.437 1.00 65.62 457 ASN A N 1
ATOM 3690 C CA . ASN A 1 457 ? -8.753 -27.650 48.085 1.00 65.62 457 ASN A CA 1
ATOM 3691 C C . ASN A 1 457 ? -8.837 -28.859 49.025 1.00 65.62 457 ASN A C 1
ATOM 3693 O O . ASN A 1 457 ? -8.506 -28.757 50.206 1.00 65.62 457 ASN A O 1
ATOM 3697 N N . GLU A 1 458 ? -9.263 -30.004 48.494 1.00 66.75 458 GLU A N 1
ATOM 3698 C CA . GLU A 1 458 ? -9.385 -31.247 49.262 1.00 66.75 458 GLU A CA 1
ATOM 3699 C C . GLU A 1 458 ? -8.038 -31.801 49.740 1.00 66.75 458 GLU A C 1
ATOM 3701 O O . GLU A 1 458 ? -7.982 -32.365 50.829 1.00 66.75 458 GLU A O 1
ATOM 3706 N N . GLU A 1 459 ? -6.958 -31.628 48.964 1.00 63.16 459 GLU A N 1
ATOM 3707 C CA . GLU A 1 459 ? -5.630 -32.167 49.312 1.00 63.16 459 GLU A CA 1
ATOM 3708 C C . GLU A 1 459 ? -5.027 -31.436 50.525 1.00 63.16 459 GLU A C 1
ATOM 3710 O O . GLU A 1 459 ? -4.365 -32.060 51.348 1.00 63.16 459 GLU A O 1
ATOM 3715 N N . ASN A 1 460 ? -5.318 -30.137 50.673 1.00 63.12 460 ASN A N 1
ATOM 3716 C CA . ASN A 1 460 ? -4.837 -29.307 51.786 1.00 63.12 460 ASN A CA 1
ATOM 3717 C C . ASN A 1 460 ? -5.878 -29.075 52.895 1.00 63.12 460 ASN A C 1
ATOM 3719 O O . ASN A 1 460 ? -5.557 -28.414 53.875 1.00 63.12 460 ASN A O 1
ATOM 3723 N N . GLN A 1 461 ? -7.121 -29.547 52.737 1.00 71.50 461 GLN A N 1
ATOM 3724 C CA . GLN A 1 461 ? -8.235 -29.271 53.663 1.00 71.50 461 GLN A CA 1
ATOM 3725 C C . GLN A 1 461 ? -8.465 -27.764 53.927 1.00 71.50 461 GLN A C 1
ATOM 3727 O O . GLN A 1 461 ? -8.774 -27.344 55.041 1.00 71.50 461 GLN A O 1
ATOM 3732 N N . VAL A 1 462 ? -8.321 -26.942 52.881 1.00 71.19 462 VAL A N 1
ATOM 3733 C CA . VAL A 1 462 ? -8.458 -25.474 52.935 1.00 71.19 462 VAL A CA 1
ATOM 3734 C C . VAL A 1 462 ? -9.618 -25.012 52.058 1.00 71.19 462 VAL A C 1
ATOM 3736 O O . VAL A 1 462 ? -9.764 -25.457 50.921 1.00 71.19 462 VAL A O 1
ATOM 3739 N N . ALA A 1 463 ? -10.408 -24.067 52.556 1.00 72.38 463 ALA A N 1
ATOM 3740 C CA . ALA A 1 463 ? -11.376 -23.292 51.791 1.00 72.38 463 ALA A CA 1
ATOM 3741 C C . ALA A 1 463 ? -10.852 -21.876 51.520 1.00 72.38 463 ALA A C 1
ATOM 3743 O O . ALA A 1 463 ? -10.190 -21.283 52.369 1.00 72.38 463 ALA A O 1
ATOM 3744 N N . VAL A 1 464 ? -11.187 -21.306 50.361 1.00 69.19 464 VAL A N 1
ATOM 3745 C CA . VAL A 1 464 ? -10.932 -19.890 50.061 1.00 69.19 464 VAL A CA 1
ATOM 3746 C C . VAL A 1 464 ? -12.246 -19.219 49.675 1.00 69.19 464 VAL A C 1
ATOM 3748 O O . VAL A 1 464 ? -12.880 -19.590 48.684 1.00 69.19 464 VAL A O 1
ATOM 3751 N N . VAL A 1 465 ? -12.664 -18.248 50.486 1.00 69.88 465 VAL A N 1
ATOM 3752 C CA . VAL A 1 465 ? -13.933 -17.516 50.391 1.00 69.88 465 VAL A CA 1
ATOM 3753 C C . VAL A 1 465 ? -13.647 -16.082 49.956 1.00 69.88 465 VAL A C 1
ATOM 3755 O O . VAL A 1 465 ? -12.886 -15.374 50.606 1.00 69.88 465 VAL A O 1
ATOM 3758 N N . PHE A 1 466 ? -14.261 -15.640 48.864 1.00 68.00 466 PHE A N 1
ATOM 3759 C CA . PHE A 1 466 ? -14.029 -14.336 48.248 1.00 68.00 466 PHE A CA 1
ATOM 3760 C C . PHE A 1 466 ? -15.237 -13.429 48.463 1.00 68.00 466 PHE A C 1
ATOM 3762 O O . PHE A 1 466 ? -16.343 -13.743 48.011 1.00 68.00 466 PHE A O 1
ATOM 3769 N N . ASP A 1 467 ? -15.033 -12.293 49.125 1.00 67.25 467 ASP A N 1
ATOM 3770 C CA . ASP A 1 467 ? -16.094 -11.340 49.469 1.00 67.25 467 ASP A CA 1
ATOM 3771 C C . ASP A 1 467 ? -15.537 -9.903 49.594 1.00 67.25 467 ASP A C 1
ATOM 3773 O O . ASP A 1 467 ? -14.462 -9.614 49.070 1.00 67.25 467 ASP A O 1
ATOM 3777 N N . LEU A 1 468 ? -16.278 -8.982 50.218 1.00 65.69 468 LEU A N 1
ATOM 3778 C CA . LEU A 1 468 ? -15.894 -7.584 50.418 1.00 65.69 468 LEU A CA 1
ATOM 3779 C C . LEU A 1 468 ? -15.554 -7.301 51.884 1.00 65.69 468 LEU A C 1
ATOM 3781 O O . LEU A 1 468 ? -16.266 -7.758 52.779 1.00 65.69 468 LEU A O 1
ATOM 3785 N N . ASP A 1 469 ? -14.536 -6.472 52.107 1.00 63.88 469 ASP A N 1
ATOM 3786 C CA . ASP A 1 469 ? -14.114 -5.981 53.426 1.00 63.88 469 ASP A CA 1
ATOM 3787 C C . ASP A 1 469 ? -15.241 -5.300 54.224 1.00 63.88 469 ASP A C 1
ATOM 3789 O O . ASP A 1 469 ? -16.250 -4.861 53.670 1.00 63.88 469 ASP A O 1
ATOM 3793 N N . GLU A 1 470 ? -15.115 -5.242 55.552 1.00 60.56 470 GLU A N 1
ATOM 3794 C CA . GLU A 1 470 ? -16.179 -4.716 56.413 1.00 60.56 470 GLU A CA 1
ATOM 3795 C C . GLU A 1 470 ? -16.462 -3.228 56.135 1.00 60.56 470 GLU A C 1
ATOM 3797 O O . GLU A 1 470 ? -15.550 -2.417 55.982 1.00 60.56 470 GLU A O 1
ATOM 3802 N N . TYR A 1 471 ? -17.747 -2.863 56.045 1.00 54.31 471 TYR A N 1
ATOM 3803 C CA . TYR A 1 471 ? -18.157 -1.526 55.613 1.00 54.31 471 TYR A CA 1
ATOM 3804 C C . TYR A 1 471 ? -17.853 -0.460 56.675 1.00 54.31 471 TYR A C 1
ATOM 3806 O O . TYR A 1 471 ? -18.614 -0.264 57.626 1.00 54.31 471 TYR A O 1
ATOM 3814 N N . LYS A 1 472 ? -16.759 0.277 56.468 1.00 58.22 472 LYS A N 1
ATOM 3815 C CA . LYS A 1 472 ? -16.420 1.480 57.231 1.00 58.22 472 LYS A CA 1
ATOM 3816 C C . LYS A 1 472 ? -17.249 2.653 56.708 1.00 58.22 472 LYS A C 1
ATOM 3818 O O . LYS A 1 472 ? -17.065 3.089 55.576 1.00 58.22 472 LYS A O 1
ATOM 3823 N N . GLY A 1 473 ? -18.134 3.204 57.541 1.00 46.03 473 GLY A N 1
ATOM 3824 C CA . GLY A 1 473 ? -19.090 4.262 57.160 1.00 46.03 473 GLY A CA 1
ATOM 3825 C C . GLY A 1 473 ? -18.499 5.619 56.733 1.00 46.03 473 GLY A C 1
ATOM 3826 O O . GLY A 1 473 ? -19.255 6.568 56.544 1.00 46.03 473 GLY A O 1
ATOM 3827 N N . SER A 1 474 ? -17.175 5.727 56.605 1.00 42.03 474 SER A N 1
ATOM 3828 C CA . SER A 1 474 ? -16.433 6.898 56.119 1.00 42.03 474 SER A CA 1
ATOM 3829 C C . SER A 1 474 ? -15.847 6.724 54.711 1.00 42.03 474 SER A C 1
ATOM 3831 O O . SER A 1 474 ? -15.351 7.696 54.147 1.00 42.03 474 SER A O 1
ATOM 3833 N N . GLU A 1 475 ? -15.854 5.511 54.151 1.00 52.78 475 GLU A N 1
ATOM 3834 C CA . GLU A 1 475 ? -15.183 5.178 52.887 1.00 52.78 475 GLU A CA 1
ATOM 3835 C C . GLU A 1 475 ? -16.202 5.012 51.742 1.00 52.78 475 GLU A C 1
ATOM 3837 O O . GLU A 1 475 ? -17.284 4.446 51.914 1.00 52.78 475 GLU A O 1
ATOM 3842 N N . THR A 1 476 ? -15.876 5.541 50.557 1.00 54.41 476 THR A N 1
ATOM 3843 C CA . THR A 1 476 ? -16.725 5.468 49.349 1.00 54.41 476 THR A CA 1
ATOM 3844 C C . THR A 1 476 ? -16.424 4.245 48.474 1.00 54.41 476 THR A C 1
ATOM 3846 O O . THR A 1 476 ? -17.273 3.829 47.676 1.00 54.41 476 THR A O 1
ATOM 3849 N N . CYS A 1 477 ? -15.248 3.641 48.643 1.00 57.72 477 CYS A N 1
ATOM 3850 C CA . CYS A 1 477 ? -14.844 2.359 48.071 1.00 57.72 477 CYS A CA 1
ATOM 3851 C C . CYS A 1 477 ? -14.963 1.221 49.107 1.00 57.72 477 CYS A C 1
ATOM 3853 O O . CYS A 1 477 ? -15.196 1.450 50.293 1.00 57.72 477 CYS A O 1
ATOM 3855 N N . ARG A 1 478 ? -14.840 -0.022 48.632 1.00 66.75 478 ARG A N 1
ATOM 3856 C CA . ARG A 1 478 ? -14.659 -1.252 49.426 1.00 66.75 478 ARG A CA 1
ATOM 3857 C C . ARG A 1 478 ? -13.607 -2.108 48.734 1.00 66.75 478 ARG A C 1
ATOM 3859 O O . ARG A 1 478 ? -13.438 -1.983 47.522 1.00 66.75 478 ARG A O 1
ATOM 3866 N N . ASN A 1 479 ? -12.935 -2.989 49.461 1.00 66.12 479 ASN A N 1
ATOM 3867 C CA . ASN A 1 479 ? -11.919 -3.892 48.924 1.00 66.12 479 ASN A CA 1
ATOM 3868 C C . ASN A 1 479 ? -12.455 -5.317 48.756 1.00 66.12 479 ASN A C 1
ATOM 3870 O O . ASN A 1 479 ? -13.169 -5.842 49.612 1.00 66.12 479 ASN A O 1
ATOM 3874 N N . GLN A 1 480 ? -12.051 -5.978 47.677 1.00 68.81 480 GLN A N 1
ATOM 3875 C CA . GLN A 1 480 ? -12.260 -7.408 47.469 1.00 68.81 480 GLN A CA 1
ATOM 3876 C C . GLN A 1 480 ? -11.221 -8.177 48.295 1.00 68.81 480 GLN A C 1
ATOM 3878 O O . GLN A 1 480 ? -10.030 -7.885 48.221 1.00 68.81 480 GLN A O 1
ATOM 3883 N N . THR A 1 481 ? -11.657 -9.148 49.096 1.00 67.31 481 THR A N 1
ATOM 3884 C CA . THR A 1 481 ? -10.799 -9.884 50.040 1.00 67.31 481 THR A CA 1
ATOM 3885 C C . THR A 1 481 ? -10.987 -11.390 49.882 1.00 67.31 481 THR A C 1
ATOM 3887 O O . THR A 1 481 ? -12.115 -11.880 49.795 1.00 67.31 481 THR A O 1
ATOM 3890 N N . ALA A 1 482 ? -9.876 -12.128 49.858 1.00 70.75 482 ALA A N 1
ATOM 3891 C CA . ALA A 1 482 ? -9.846 -13.584 49.934 1.00 70.75 482 ALA A CA 1
ATOM 3892 C C . ALA A 1 482 ? -9.594 -14.012 51.384 1.00 70.75 482 ALA A C 1
ATOM 3894 O O . ALA A 1 482 ? -8.544 -13.709 51.949 1.00 70.75 482 ALA A O 1
ATOM 3895 N N . TYR A 1 483 ? -10.546 -14.726 51.974 1.00 72.12 483 TYR A N 1
ATOM 3896 C CA . TYR A 1 483 ? -10.445 -15.338 53.294 1.00 72.12 483 TYR A CA 1
ATOM 3897 C C . TYR A 1 483 ? -10.092 -16.815 53.134 1.00 72.12 483 TYR A C 1
ATOM 3899 O O . TYR A 1 483 ? -10.875 -17.599 52.597 1.00 72.12 483 TYR A O 1
ATOM 3907 N N . ILE A 1 484 ? -8.899 -17.183 53.580 1.00 72.56 484 ILE A N 1
ATOM 3908 C CA . ILE A 1 484 ? -8.354 -18.537 53.535 1.00 72.56 484 ILE A CA 1
ATOM 3909 C C . ILE A 1 484 ? -8.630 -19.173 54.892 1.00 72.56 484 ILE A C 1
ATOM 3911 O O . ILE A 1 484 ? -8.212 -18.629 55.913 1.00 72.56 484 ILE A O 1
ATOM 3915 N N . ILE A 1 485 ? -9.349 -20.293 54.894 1.00 74.44 485 ILE A N 1
ATOM 3916 C CA . ILE A 1 485 ? -9.837 -20.982 56.091 1.00 74.44 485 ILE A CA 1
ATOM 3917 C C . ILE A 1 485 ? -9.344 -22.429 56.033 1.00 74.44 485 ILE A C 1
ATOM 3919 O O . ILE A 1 485 ? -9.715 -23.164 55.117 1.00 74.44 485 ILE A O 1
ATOM 3923 N N . GLY A 1 486 ? -8.493 -22.831 56.973 1.00 70.44 486 GLY A N 1
ATOM 3924 C CA . GLY A 1 486 ? -7.973 -24.196 57.085 1.00 70.44 486 GLY A CA 1
ATOM 3925 C C . GLY A 1 486 ? -8.599 -24.986 58.233 1.00 70.44 486 GLY A C 1
ATOM 3926 O O . GLY A 1 486 ? -9.591 -24.570 58.837 1.00 70.44 486 GLY A O 1
ATOM 3927 N N . GLN A 1 487 ? -7.989 -26.129 58.542 1.00 68.38 487 GLN A N 1
ATOM 3928 C CA . GLN A 1 487 ? -8.190 -26.822 59.817 1.00 68.38 487 GLN A CA 1
ATOM 3929 C C . GLN A 1 487 ? -7.494 -26.052 60.963 1.00 68.38 487 GLN A C 1
ATOM 3931 O O . GLN A 1 487 ? -6.803 -25.061 60.719 1.00 68.38 487 GLN A O 1
ATOM 3936 N N . ASP A 1 488 ? -7.732 -26.471 62.209 1.00 65.88 488 ASP A N 1
ATOM 3937 C CA . ASP A 1 488 ? -7.121 -25.917 63.432 1.00 65.88 488 ASP A CA 1
ATOM 3938 C C . ASP A 1 488 ? -7.201 -24.380 63.559 1.00 65.88 488 ASP A C 1
ATOM 3940 O O . ASP A 1 488 ? -6.260 -23.706 63.967 1.00 65.88 488 ASP A O 1
ATOM 3944 N N . GLU A 1 489 ? -8.359 -23.827 63.182 1.00 64.94 489 GLU A N 1
ATOM 3945 C CA . GLU A 1 489 ? -8.676 -22.388 63.183 1.00 64.94 489 GLU A CA 1
ATOM 3946 C C . GLU A 1 489 ? -7.756 -21.498 62.317 1.00 64.94 489 GLU A C 1
ATOM 3948 O O . GLU A 1 489 ? -7.789 -20.272 62.439 1.00 64.94 489 GLU A O 1
ATOM 3953 N N . TYR A 1 490 ? -6.995 -22.071 61.374 1.00 69.69 490 TYR A N 1
ATOM 3954 C CA . TYR A 1 490 ? -6.184 -21.283 60.440 1.00 69.69 490 TYR A CA 1
ATOM 3955 C C . TYR A 1 490 ? -7.051 -20.301 59.633 1.00 69.69 490 TYR A C 1
ATOM 3957 O O . TYR A 1 490 ? -7.917 -20.712 58.855 1.00 69.69 490 TYR A O 1
ATOM 3965 N N . PHE A 1 491 ? -6.775 -19.003 59.778 1.00 72.44 491 PHE A N 1
ATOM 3966 C CA . PHE A 1 491 ? -7.463 -17.917 59.083 1.00 72.44 491 PHE A CA 1
ATOM 3967 C C . PHE A 1 491 ? -6.456 -16.871 58.581 1.00 72.44 491 PHE A C 1
ATOM 3969 O O . PHE A 1 491 ? -5.776 -16.224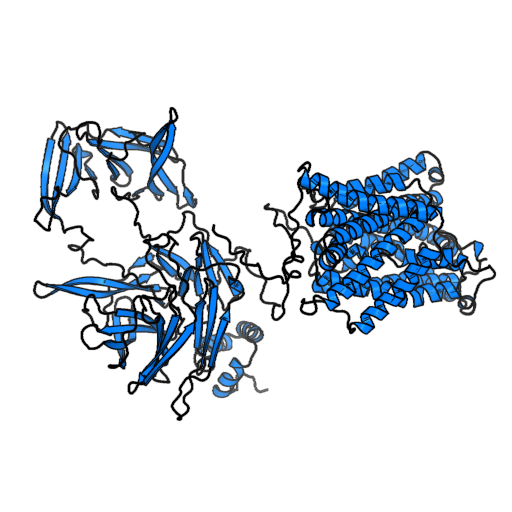 59.378 1.00 72.44 491 PHE A O 1
ATOM 3976 N N . LYS A 1 492 ? -6.386 -16.661 57.259 1.00 70.81 492 LYS A N 1
ATOM 3977 C CA . LYS A 1 492 ? -5.591 -15.586 56.632 1.00 70.81 492 LYS A CA 1
ATOM 3978 C C . LYS A 1 492 ? -6.447 -14.806 55.634 1.00 70.81 492 LYS A C 1
ATOM 3980 O O . LYS A 1 492 ? -7.049 -15.393 54.739 1.00 70.81 492 LYS A O 1
ATOM 3985 N N . SER A 1 493 ? -6.484 -13.481 55.763 1.00 69.81 493 SER A N 1
ATOM 3986 C CA . SER A 1 493 ? -7.163 -12.580 54.821 1.00 69.81 493 SER A CA 1
ATOM 3987 C C . SER A 1 493 ? -6.165 -11.894 53.886 1.00 69.81 493 SER A C 1
ATOM 3989 O O . SER A 1 493 ? -5.188 -11.312 54.357 1.00 69.81 493 SER A O 1
ATOM 3991 N N . VAL A 1 494 ? -6.433 -11.903 52.581 1.00 68.38 494 VAL A N 1
ATOM 3992 C CA . VAL A 1 494 ? -5.611 -11.251 51.548 1.00 68.38 494 VAL A CA 1
ATOM 3993 C C . VAL A 1 494 ? -6.466 -10.237 50.786 1.00 68.38 494 VAL A C 1
ATOM 3995 O O . VAL A 1 494 ? -7.462 -10.615 50.170 1.00 68.38 494 VAL A O 1
ATOM 3998 N N . ASN A 1 495 ? -6.087 -8.955 50.822 1.00 68.94 495 ASN A N 1
ATOM 3999 C CA . ASN A 1 495 ? -6.720 -7.911 50.010 1.00 68.94 495 ASN A CA 1
ATOM 4000 C C . ASN A 1 495 ? -6.306 -8.084 48.533 1.00 68.94 495 ASN A C 1
ATOM 4002 O O . ASN A 1 495 ? -5.132 -8.303 48.236 1.00 68.94 495 ASN A O 1
ATOM 4006 N N . ILE A 1 496 ? -7.279 -8.015 47.625 1.00 65.38 496 ILE A N 1
ATOM 4007 C CA . ILE A 1 496 ? -7.148 -8.247 46.180 1.00 65.38 496 ILE A CA 1
ATOM 4008 C C . ILE A 1 496 ? -7.208 -6.919 45.386 1.00 65.38 496 ILE A C 1
ATOM 4010 O O . ILE A 1 496 ? -6.848 -6.883 44.210 1.00 65.38 496 ILE A O 1
ATOM 4014 N N . GLY A 1 497 ? -7.635 -5.823 46.022 1.00 65.81 497 GLY A N 1
ATOM 4015 C CA . GLY A 1 497 ? -7.829 -4.496 45.428 1.00 65.81 497 GLY A CA 1
ATOM 4016 C C . GLY A 1 497 ? -9.278 -4.006 45.524 1.00 65.81 497 GLY A C 1
ATOM 4017 O O . GLY A 1 497 ? -10.151 -4.685 46.067 1.00 65.81 497 GLY A O 1
ATOM 4018 N N . GLU A 1 498 ? -9.548 -2.815 44.991 1.00 66.31 498 GLU A N 1
ATOM 4019 C CA . GLU A 1 498 ? -10.860 -2.171 45.118 1.00 66.31 498 GLU A CA 1
ATOM 4020 C C . GLU A 1 498 ? -11.994 -2.902 44.365 1.00 66.31 498 GLU A C 1
ATOM 4022 O O . GLU A 1 498 ? -11.806 -3.618 43.375 1.00 66.31 498 GLU A O 1
ATOM 4027 N N . ALA A 1 499 ? -13.214 -2.728 44.868 1.00 61.94 499 ALA A N 1
ATOM 4028 C CA . ALA A 1 499 ? -14.452 -3.238 44.301 1.00 61.94 499 ALA A CA 1
ATOM 4029 C C . ALA A 1 499 ? -15.203 -2.102 43.583 1.00 61.94 499 ALA A C 1
ATOM 4031 O O . ALA A 1 499 ? -15.623 -1.146 44.242 1.00 61.94 499 ALA A O 1
ATOM 4032 N N . PRO A 1 500 ? -15.438 -2.180 42.259 1.00 57.53 500 PRO A N 1
ATOM 4033 C CA . PRO A 1 500 ? -16.138 -1.117 41.549 1.00 57.53 500 PRO A CA 1
ATOM 4034 C C . PRO A 1 500 ? -17.619 -1.048 41.958 1.00 57.53 500 PRO A C 1
ATOM 4036 O O . PRO A 1 500 ? -18.312 -2.065 42.057 1.00 57.53 500 PRO A O 1
ATOM 4039 N N . ASN A 1 501 ? -18.112 0.173 42.179 1.00 59.81 501 ASN A N 1
ATOM 4040 C CA . ASN A 1 501 ? -19.513 0.456 42.497 1.00 59.81 501 ASN A CA 1
ATOM 4041 C C . ASN A 1 501 ? -20.356 0.555 41.209 1.00 59.81 501 ASN A C 1
ATOM 4043 O O . ASN A 1 501 ? -20.076 1.386 40.344 1.00 59.81 501 ASN A O 1
ATOM 4047 N N . LEU A 1 502 ? -21.400 -0.272 41.117 1.00 54.12 502 LEU A N 1
ATOM 4048 C CA . LEU A 1 502 ? -22.416 -0.331 40.056 1.00 54.12 502 LEU A CA 1
ATOM 4049 C C . LEU A 1 502 ? -23.599 0.633 40.287 1.00 54.12 502 LEU A C 1
ATOM 4051 O O . LEU A 1 502 ? -24.479 0.747 39.434 1.00 54.12 502 LEU A O 1
ATOM 4055 N N . GLY A 1 503 ? -23.674 1.283 41.453 1.00 51.56 503 GLY A N 1
ATOM 4056 C CA . GLY A 1 503 ? -24.743 2.226 41.787 1.00 51.56 503 GLY A CA 1
ATOM 4057 C C . GLY A 1 503 ? -24.700 3.494 40.927 1.00 51.56 503 GLY A C 1
ATOM 4058 O O . GLY A 1 503 ? -23.629 4.019 40.624 1.00 51.56 503 GLY A O 1
ATOM 4059 N N . ARG A 1 504 ? -25.874 4.023 40.556 1.00 44.19 504 ARG A N 1
ATOM 4060 C CA . ARG A 1 504 ? -25.971 5.332 39.885 1.00 44.19 504 ARG A CA 1
ATOM 4061 C C . ARG A 1 504 ? -25.556 6.469 40.831 1.00 44.19 504 ARG A C 1
ATOM 4063 O O . ARG A 1 504 ? -25.852 6.378 42.021 1.00 44.19 504 ARG A O 1
ATOM 4070 N N . PRO A 1 505 ? -24.986 7.577 40.318 1.00 38.03 505 PRO A N 1
ATOM 4071 C CA . PRO A 1 505 ? -24.646 8.766 41.105 1.00 38.03 505 PRO A CA 1
ATOM 4072 C C . PRO A 1 505 ? -25.886 9.626 41.444 1.00 38.03 505 PRO A C 1
ATOM 4074 O O . PRO A 1 505 ? -25.894 10.841 41.261 1.00 38.03 505 PRO A O 1
ATOM 4077 N N . GLU A 1 506 ? -26.955 8.997 41.933 1.00 40.31 506 GLU A N 1
ATOM 4078 C CA . GLU A 1 506 ? -28.156 9.663 42.446 1.00 40.31 506 GLU A CA 1
ATOM 4079 C C . GLU A 1 506 ? -28.131 9.624 43.981 1.00 40.31 506 GLU A C 1
ATOM 4081 O O . GLU A 1 506 ? -27.831 8.594 44.581 1.00 40.31 506 GLU A O 1
ATOM 4086 N N . LYS A 1 507 ? -28.457 10.750 44.632 1.00 35.00 507 LYS A N 1
ATOM 4087 C CA . LYS A 1 507 ? -28.123 11.058 46.044 1.00 35.00 507 LYS A CA 1
ATOM 4088 C C . LYS A 1 507 ? -28.748 10.146 47.124 1.00 35.00 507 LYS A C 1
ATOM 4090 O O . LYS A 1 507 ? -28.517 10.374 48.307 1.00 35.00 507 LYS A O 1
ATOM 4095 N N . TYR A 1 508 ? -29.539 9.152 46.719 1.00 39.06 508 TYR A N 1
ATOM 4096 C CA . TYR A 1 508 ? -30.243 8.187 47.575 1.00 39.06 508 TYR A CA 1
ATOM 4097 C C . TYR A 1 508 ? -30.222 6.748 47.015 1.00 39.06 508 TYR A C 1
ATOM 4099 O O . TYR A 1 508 ? -30.945 5.884 47.513 1.00 39.06 508 TYR A O 1
ATOM 4107 N N . ALA A 1 509 ? -29.425 6.467 45.977 1.00 39.66 509 ALA A N 1
ATOM 4108 C CA . ALA A 1 509 ? -29.275 5.113 45.446 1.00 39.66 509 ALA A CA 1
ATOM 4109 C C . ALA A 1 509 ? -28.361 4.265 46.358 1.00 39.66 509 ALA A C 1
ATOM 4111 O O . ALA A 1 509 ? -27.322 4.759 46.801 1.00 39.66 509 ALA A O 1
ATOM 4112 N N . PRO A 1 510 ? -28.689 2.990 46.641 1.00 43.47 510 PRO A N 1
ATOM 4113 C CA . PRO A 1 510 ? -27.796 2.117 47.397 1.00 43.47 510 PRO A CA 1
ATOM 4114 C C . PRO A 1 510 ? -26.525 1.814 46.590 1.00 43.47 510 PRO A C 1
ATOM 4116 O O . PRO A 1 510 ? -26.591 1.548 45.390 1.00 43.47 510 PRO A O 1
ATOM 4119 N N . HIS A 1 511 ? -25.370 1.800 47.257 1.00 46.31 511 HIS A N 1
ATOM 4120 C CA . HIS A 1 511 ? -24.110 1.368 46.651 1.00 46.31 511 HIS A CA 1
ATOM 4121 C C . HIS A 1 511 ? -24.156 -0.142 46.363 1.00 46.31 511 HIS A C 1
ATOM 4123 O O . HIS A 1 511 ? -24.397 -0.949 47.264 1.00 46.31 511 HIS A O 1
ATOM 4129 N N . ILE A 1 512 ? -23.919 -0.534 45.109 1.00 54.16 512 ILE A N 1
ATOM 4130 C CA . ILE A 1 512 ? -23.957 -1.932 44.657 1.00 54.16 512 ILE A CA 1
ATOM 4131 C C . ILE A 1 512 ? -22.555 -2.296 44.178 1.00 54.16 512 ILE A C 1
ATOM 4133 O O . ILE A 1 512 ? -22.212 -2.074 43.026 1.00 54.16 512 ILE A O 1
ATOM 4137 N N . TYR A 1 513 ? -21.719 -2.836 45.056 1.00 55.31 513 TYR A N 1
ATOM 4138 C CA . TYR A 1 513 ? -20.351 -3.211 44.694 1.00 55.31 513 TYR A CA 1
ATOM 4139 C C . TYR A 1 513 ? -20.308 -4.546 43.936 1.00 55.31 513 TYR A C 1
ATOM 4141 O O . TYR A 1 513 ? -20.964 -5.516 44.339 1.00 55.31 513 TYR A O 1
ATOM 4149 N N . CYS A 1 514 ? -19.496 -4.622 42.877 1.00 54.06 514 CYS A N 1
ATOM 4150 C CA . CYS A 1 514 ? -19.093 -5.898 42.286 1.00 54.06 514 CYS A CA 1
ATOM 4151 C C . CYS A 1 514 ? -18.454 -6.783 43.358 1.00 54.06 514 CYS A C 1
ATOM 4153 O O . CYS A 1 514 ? -17.548 -6.348 44.064 1.00 54.06 514 CYS A O 1
ATOM 4155 N N . ARG A 1 515 ? -18.903 -8.038 43.462 1.00 56.81 515 ARG A N 1
ATOM 4156 C CA . ARG A 1 515 ? -18.258 -9.040 44.318 1.00 56.81 515 ARG A CA 1
ATOM 4157 C C . ARG A 1 515 ? -17.384 -9.979 43.493 1.00 56.81 515 ARG A C 1
ATOM 4159 O O . ARG A 1 515 ? -17.829 -10.391 42.414 1.00 56.81 515 ARG A O 1
ATOM 4166 N N . PRO A 1 516 ? -16.219 -10.392 44.018 1.00 51.72 516 PRO A N 1
ATOM 4167 C CA . PRO A 1 516 ? -15.337 -11.324 43.332 1.00 51.72 516 PRO A CA 1
ATOM 4168 C C . PRO A 1 516 ? -16.072 -12.612 42.935 1.00 51.72 516 PRO A C 1
ATOM 4170 O O . PRO A 1 516 ? -16.873 -13.177 43.692 1.00 51.72 516 PRO A O 1
ATOM 4173 N N . LEU A 1 517 ? -15.787 -13.074 41.720 1.00 53.66 517 LEU A N 1
ATOM 4174 C CA . LEU A 1 517 ? -16.079 -14.428 41.271 1.00 53.66 517 LEU A CA 1
ATOM 4175 C C . LEU A 1 517 ? -14.756 -15.196 41.221 1.00 53.66 517 LEU A C 1
ATOM 4177 O O . LEU A 1 517 ? -13.746 -14.655 40.778 1.00 53.66 517 LEU A O 1
ATOM 4181 N N . VAL A 1 518 ? -14.770 -16.460 41.631 1.00 51.75 518 VAL A N 1
ATOM 4182 C CA . VAL A 1 518 ? -13.701 -17.413 41.336 1.00 51.75 518 VAL A CA 1
ATOM 4183 C C . VAL A 1 518 ? -14.331 -18.713 40.855 1.00 51.75 518 VAL A C 1
ATOM 4185 O O . VAL A 1 518 ? -15.189 -19.287 41.519 1.00 51.75 518 VAL A O 1
ATOM 4188 N N . CYS A 1 519 ? -13.901 -19.163 39.677 1.00 51.88 519 CYS A N 1
ATOM 4189 C CA . CYS A 1 519 ? -14.226 -20.483 39.151 1.00 51.88 519 CYS A CA 1
ATOM 4190 C C . CYS A 1 519 ? -13.318 -21.496 39.863 1.00 51.88 519 CYS A C 1
ATOM 4192 O O . CYS A 1 519 ? -12.099 -21.391 39.752 1.00 51.88 519 CYS A O 1
ATOM 4194 N N . SER A 1 520 ? -13.889 -22.446 40.602 1.00 46.28 520 SER A N 1
ATOM 4195 C CA . SER A 1 520 ? -13.138 -23.401 41.439 1.00 46.28 520 SER A CA 1
ATOM 4196 C C . SER A 1 520 ? -12.224 -24.339 40.643 1.00 46.28 520 SER A C 1
ATOM 4198 O O . SER A 1 520 ? -11.163 -24.733 41.122 1.00 46.28 520 SER A O 1
ATOM 4200 N N . SER A 1 521 ? -12.617 -24.675 39.414 1.00 46.03 521 SER A N 1
ATOM 4201 C CA . SER A 1 521 ? -11.810 -25.425 38.453 1.00 46.03 521 SER A CA 1
ATOM 4202 C C . SER A 1 521 ? -12.253 -25.088 37.031 1.00 46.03 521 SER A C 1
ATOM 4204 O O . SER A 1 521 ? -13.314 -25.532 36.602 1.00 46.03 521 SER A O 1
ATOM 4206 N N . TYR A 1 522 ? -11.460 -24.318 36.281 1.00 43.44 522 TYR A N 1
ATOM 4207 C CA . TYR A 1 522 ? -11.739 -24.095 34.860 1.00 43.44 522 TYR A CA 1
ATOM 4208 C C . TYR A 1 522 ? -11.426 -25.361 34.041 1.00 43.44 522 TYR A C 1
ATOM 4210 O O . TYR A 1 522 ? -10.255 -25.691 33.832 1.00 43.44 522 TYR A O 1
ATOM 4218 N N . VAL A 1 523 ? -12.459 -26.060 33.559 1.00 47.53 523 VAL A N 1
ATOM 4219 C CA . VAL A 1 523 ? -12.309 -27.259 32.718 1.00 47.53 523 VAL A CA 1
ATOM 4220 C C . VAL A 1 523 ? -12.425 -26.895 31.225 1.00 47.53 523 VAL A C 1
ATOM 4222 O O . VAL A 1 523 ? -13.403 -26.285 30.810 1.00 47.53 523 VAL A O 1
ATOM 4225 N N . PRO A 1 524 ? -11.459 -27.274 30.369 1.00 42.91 524 PRO A N 1
ATOM 4226 C CA . PRO A 1 524 ? -11.512 -27.115 28.911 1.00 42.91 524 PRO A CA 1
ATOM 4227 C C . PRO A 1 524 ? -12.795 -27.586 28.187 1.00 42.91 524 PRO A C 1
ATOM 4229 O O . PRO A 1 524 ? -12.963 -28.773 27.890 1.00 42.91 524 PRO A O 1
ATOM 4232 N N . SER A 1 525 ? -13.661 -26.645 27.790 1.00 44.84 525 SER A N 1
ATOM 4233 C CA . SER A 1 525 ? -14.911 -26.960 27.081 1.00 44.84 525 SER A CA 1
ATOM 4234 C C . SER A 1 525 ? -14.726 -27.233 25.585 1.00 44.84 525 SER A C 1
ATOM 4236 O O . SER A 1 525 ? -14.309 -26.365 24.816 1.00 44.84 525 SER A O 1
ATOM 4238 N N . LEU A 1 526 ? -15.143 -28.421 25.135 1.00 43.88 526 LEU A N 1
ATOM 4239 C CA . LEU A 1 526 ? -15.222 -28.791 23.711 1.00 43.88 526 LEU A CA 1
ATOM 4240 C C . LEU A 1 526 ? -16.545 -28.373 23.033 1.00 43.88 526 LEU A C 1
ATOM 4242 O O . LEU A 1 526 ? -16.790 -28.755 21.885 1.00 43.88 526 LEU A O 1
ATOM 4246 N N . VAL A 1 527 ? -17.416 -27.619 23.715 1.00 49.78 527 VAL A N 1
ATOM 4247 C CA . VAL A 1 527 ? -18.667 -27.110 23.130 1.00 49.78 527 VAL A CA 1
ATOM 4248 C C . VAL A 1 527 ? -18.342 -26.040 22.083 1.00 49.78 527 VAL A C 1
ATOM 4250 O O . VAL A 1 527 ? -17.864 -24.953 22.405 1.00 49.78 527 VAL A O 1
ATOM 4253 N N . LYS A 1 528 ? -18.606 -26.356 20.809 1.00 42.09 528 LYS A N 1
ATOM 4254 C CA . LYS A 1 528 ? -18.459 -25.416 19.691 1.00 42.09 528 LYS A CA 1
ATOM 4255 C C . LYS A 1 528 ? -19.655 -24.472 19.649 1.00 42.09 528 LYS A C 1
ATOM 4257 O O . LYS A 1 528 ? -20.788 -24.924 19.491 1.00 42.09 528 LYS A O 1
ATOM 4262 N N . THR A 1 529 ? -19.411 -23.167 19.691 1.00 47.22 529 THR A N 1
ATOM 4263 C CA . THR A 1 529 ? -20.455 -22.195 19.340 1.00 47.22 529 THR A CA 1
ATOM 4264 C C . THR A 1 529 ? -20.653 -22.167 17.817 1.00 47.22 529 THR A C 1
ATOM 4266 O O . THR A 1 529 ? -19.697 -22.333 17.056 1.00 47.22 529 THR A O 1
ATOM 4269 N N . LYS A 1 530 ? -21.896 -21.993 17.338 1.00 41.09 530 LYS A N 1
ATOM 4270 C CA . LYS A 1 530 ? -22.157 -21.784 15.901 1.00 41.09 530 LYS A CA 1
ATOM 4271 C C . LYS A 1 530 ? -21.540 -20.441 15.491 1.00 41.09 530 LYS A C 1
ATOM 4273 O O . LYS A 1 530 ? -21.929 -19.408 16.033 1.00 41.09 530 LYS A O 1
ATOM 4278 N N . GLN A 1 531 ? -20.585 -20.460 14.561 1.00 31.92 531 GLN A N 1
ATOM 4279 C CA . GLN A 1 531 ? -19.880 -19.255 14.119 1.00 31.92 531 GLN A CA 1
ATOM 4280 C C . GLN A 1 531 ? -20.816 -18.307 13.356 1.00 31.92 531 GLN A C 1
ATOM 4282 O O . GLN A 1 531 ? -21.152 -18.561 12.203 1.00 31.92 531 GLN A O 1
ATOM 4287 N N . ASN A 1 532 ? -21.141 -17.170 13.974 1.00 28.91 532 ASN A N 1
ATOM 4288 C CA . ASN A 1 532 ? -21.369 -15.925 13.245 1.00 28.91 532 ASN A CA 1
ATOM 4289 C C . ASN A 1 532 ? -20.056 -15.131 13.276 1.00 28.91 532 ASN A C 1
ATOM 4291 O O . ASN A 1 532 ? -19.529 -14.828 14.346 1.00 28.91 532 ASN A O 1
ATOM 4295 N N . THR A 1 533 ? -19.506 -14.818 12.105 1.00 38.22 533 THR A N 1
ATOM 4296 C CA . THR A 1 533 ? -18.147 -14.275 11.967 1.00 38.22 533 THR A CA 1
ATOM 4297 C C . THR A 1 533 ? -18.056 -12.788 12.333 1.00 38.22 533 THR A C 1
ATOM 4299 O O . THR A 1 533 ? -18.034 -11.934 11.451 1.00 38.22 533 THR A O 1
ATOM 4302 N N . LYS A 1 534 ? -17.963 -12.468 13.632 1.00 33.06 534 LYS A N 1
ATOM 4303 C CA . LYS A 1 534 ? -17.368 -11.210 14.142 1.00 33.06 534 LYS A CA 1
ATOM 4304 C C . LYS A 1 534 ? -16.935 -11.353 15.617 1.00 33.06 534 LYS A C 1
ATOM 4306 O O . LYS A 1 534 ? -17.572 -10.803 16.501 1.00 33.06 534 LYS A O 1
ATOM 4311 N N . MET A 1 535 ? -15.871 -12.131 15.858 1.00 31.42 535 MET A N 1
ATOM 4312 C CA . MET A 1 535 ? -14.879 -12.000 16.955 1.00 31.42 535 MET A CA 1
ATOM 4313 C C . MET A 1 535 ? -13.956 -13.241 16.975 1.00 31.42 535 MET A C 1
ATOM 4315 O O . MET A 1 535 ? -14.122 -14.157 17.774 1.00 31.42 535 MET A O 1
ATOM 4319 N N . ALA A 1 536 ? -12.991 -13.293 16.053 1.00 24.77 536 ALA A N 1
ATOM 4320 C CA . ALA A 1 536 ? -11.860 -14.225 16.104 1.00 24.77 536 ALA A CA 1
ATOM 4321 C C . ALA A 1 536 ? -10.777 -13.782 15.104 1.00 24.77 536 ALA A C 1
ATOM 4323 O O . ALA A 1 536 ? -10.890 -14.097 13.927 1.00 24.77 536 ALA A O 1
ATOM 4324 N N . ILE A 1 537 ? -9.786 -13.018 15.582 1.00 25.47 537 ILE A N 1
ATOM 4325 C CA . ILE A 1 537 ? -8.378 -12.886 15.132 1.00 25.47 537 ILE A CA 1
ATOM 4326 C C . ILE A 1 537 ? -7.756 -11.834 16.072 1.00 25.47 537 ILE A C 1
ATOM 4328 O O . ILE A 1 537 ? -7.820 -10.641 15.804 1.00 25.47 537 ILE A O 1
ATOM 4332 N N . SER A 1 538 ? -7.227 -12.262 17.226 1.00 26.44 538 SER A N 1
ATOM 4333 C CA . SER A 1 538 ? -6.303 -11.455 18.053 1.00 26.44 538 SER A CA 1
ATOM 4334 C C . SER A 1 538 ? -5.609 -12.278 19.156 1.00 26.44 538 SER A C 1
ATOM 4336 O O . SER A 1 538 ? -5.440 -11.805 20.275 1.00 26.44 538 SER A O 1
ATOM 4338 N N . GLU A 1 539 ? -5.154 -13.500 18.862 1.00 24.17 539 GLU A N 1
ATOM 4339 C CA . GLU A 1 539 ? -4.264 -14.224 19.791 1.00 24.17 539 GLU A CA 1
ATOM 4340 C C . GLU A 1 539 ? -3.060 -14.859 19.075 1.00 24.17 539 GLU A C 1
ATOM 4342 O O . GLU A 1 539 ? -2.651 -15.988 19.317 1.00 24.17 539 GLU A O 1
ATOM 4347 N N . ALA A 1 540 ? -2.480 -14.074 18.158 1.00 24.23 540 ALA A N 1
ATOM 4348 C CA . ALA A 1 540 ? -1.248 -14.402 17.438 1.00 24.23 540 ALA A CA 1
ATOM 4349 C C . ALA A 1 540 ? -0.300 -13.190 17.239 1.00 24.23 540 ALA A C 1
ATOM 4351 O O . ALA A 1 540 ? 0.447 -13.158 16.267 1.00 24.23 540 ALA A O 1
ATOM 4352 N N . SER A 1 541 ? -0.334 -12.173 18.122 1.00 25.11 541 SER A N 1
ATOM 4353 C CA . SER A 1 541 ? 0.841 -11.342 18.510 1.00 25.11 541 SER A CA 1
ATOM 4354 C C . SER A 1 541 ? 0.481 -10.088 19.334 1.00 25.11 541 SER A C 1
ATOM 4356 O O . SER A 1 541 ? 0.344 -8.995 18.777 1.00 25.11 541 SER A O 1
ATOM 4358 N N . LYS A 1 542 ? 0.446 -10.181 20.675 1.00 26.91 542 LYS A N 1
ATOM 4359 C CA . LYS A 1 542 ? 0.533 -8.972 21.525 1.00 26.91 542 LYS A CA 1
ATOM 4360 C C . LYS A 1 542 ? 1.175 -9.163 22.910 1.00 26.91 542 LYS A C 1
ATOM 4362 O O . LYS A 1 542 ? 0.645 -8.755 23.931 1.00 26.91 542 LYS A O 1
ATOM 4367 N N . SER A 1 543 ? 2.413 -9.662 22.914 1.00 24.00 543 SER A N 1
ATOM 4368 C CA . SER A 1 543 ? 3.422 -9.311 23.931 1.00 24.00 543 SER A CA 1
ATOM 4369 C C . SER A 1 543 ? 4.305 -8.153 23.427 1.00 24.00 543 SER A C 1
ATOM 4371 O O . SER A 1 543 ? 5.520 -8.283 23.302 1.00 24.00 543 SER A O 1
ATOM 4373 N N . SER A 1 544 ? 3.675 -7.051 23.000 1.00 22.70 544 SER A N 1
ATOM 4374 C CA . SER A 1 544 ? 4.339 -5.849 22.456 1.00 22.70 544 SER A CA 1
ATOM 4375 C C . SER A 1 544 ? 3.375 -4.655 22.427 1.00 22.70 544 SER A C 1
ATOM 4377 O O . SER A 1 544 ? 2.233 -4.802 21.993 1.00 22.70 544 SER A O 1
ATOM 4379 N N . HIS A 1 545 ? 3.829 -3.483 22.885 1.00 26.52 545 HIS A N 1
ATOM 4380 C CA . HIS A 1 545 ? 3.031 -2.251 22.891 1.00 26.52 545 HIS A CA 1
ATOM 4381 C C . HIS A 1 545 ? 2.804 -1.716 21.470 1.00 26.52 545 HIS A C 1
ATOM 4383 O O . HIS A 1 545 ? 3.719 -1.687 20.645 1.00 26.52 545 HIS A O 1
ATOM 4389 N N . GLU A 1 546 ? 1.585 -1.258 21.186 1.00 24.22 546 GLU A N 1
ATOM 4390 C CA . GLU A 1 546 ? 1.212 -0.711 19.880 1.00 24.22 546 GLU A CA 1
ATOM 4391 C C . GLU A 1 546 ? -0.020 0.196 20.038 1.00 24.22 546 GLU A C 1
ATOM 4393 O O . GLU A 1 546 ? -1.022 -0.229 20.615 1.00 24.22 546 GLU A O 1
ATOM 4398 N N . LEU A 1 547 ? 0.090 1.445 19.576 1.00 25.66 547 LEU A N 1
ATOM 4399 C CA . LEU A 1 547 ? -0.926 2.500 19.708 1.00 25.66 547 LEU A CA 1
ATOM 4400 C C . LEU A 1 547 ? -2.040 2.374 18.643 1.00 25.66 547 LEU A C 1
ATOM 4402 O O . LEU A 1 547 ? -1.860 1.640 17.668 1.00 25.66 547 LEU A O 1
ATOM 4406 N N . PRO A 1 548 ? -3.174 3.090 18.781 1.00 27.73 548 PRO A N 1
ATOM 4407 C CA . PRO A 1 548 ? -4.254 3.051 17.797 1.00 27.73 548 PRO A CA 1
ATOM 4408 C C . PRO A 1 548 ? -3.848 3.574 16.407 1.00 27.73 548 PRO A C 1
ATOM 4410 O O . PRO A 1 548 ? -3.199 4.619 16.253 1.00 27.73 548 PRO A O 1
ATOM 4413 N N . VAL A 1 549 ? -4.303 2.855 15.380 1.00 28.66 549 VAL A N 1
ATOM 4414 C CA . VAL A 1 549 ? -4.317 3.305 13.983 1.00 28.66 549 VAL A CA 1
ATOM 4415 C C . VAL A 1 549 ? -5.716 3.826 13.671 1.00 28.66 549 VAL A C 1
ATOM 4417 O O . VAL A 1 549 ? -6.713 3.195 14.018 1.00 28.66 549 VAL A O 1
ATOM 4420 N N . THR A 1 550 ? -5.783 4.997 13.046 1.00 28.08 550 THR A N 1
ATOM 4421 C CA . THR A 1 550 ? -7.038 5.677 12.718 1.00 28.08 550 THR A CA 1
ATOM 4422 C C . THR A 1 550 ? -7.654 5.057 11.466 1.00 28.08 550 THR A C 1
ATOM 4424 O O . THR A 1 550 ? -7.064 5.129 10.391 1.00 28.08 550 THR A O 1
ATOM 4427 N N . THR A 1 551 ? -8.845 4.466 11.572 1.00 31.33 551 THR A N 1
ATOM 4428 C CA . THR A 1 551 ? -9.661 4.075 10.409 1.00 31.33 551 THR A CA 1
ATOM 4429 C C . THR A 1 551 ? -11.135 4.111 10.801 1.00 31.33 551 THR A C 1
ATOM 4431 O O . THR A 1 551 ? -11.538 3.454 11.758 1.00 31.33 551 THR A O 1
ATOM 4434 N N . ALA A 1 552 ? -11.950 4.888 10.088 1.00 26.89 552 ALA A N 1
ATOM 4435 C CA . ALA A 1 552 ? -13.374 5.015 10.391 1.00 26.89 552 ALA A CA 1
ATOM 4436 C C . ALA A 1 552 ? -14.176 3.865 9.750 1.00 26.89 552 ALA A C 1
ATOM 4438 O O . ALA A 1 552 ? -14.291 3.798 8.524 1.00 26.89 552 ALA A O 1
ATOM 4439 N N . GLU A 1 553 ? -14.775 2.972 10.554 1.00 24.78 553 GLU A N 1
ATOM 4440 C CA . GLU A 1 553 ? -15.702 1.943 10.042 1.00 24.78 553 GLU A CA 1
ATOM 4441 C C . GLU A 1 553 ? -16.983 2.599 9.480 1.00 24.78 553 GLU A C 1
ATOM 4443 O O . GLU A 1 553 ? -17.980 2.781 10.179 1.00 24.78 553 GLU A O 1
ATOM 4448 N N . SER A 1 554 ? -16.984 2.931 8.184 1.00 23.84 554 SER A N 1
ATOM 4449 C CA . SER A 1 554 ? -18.213 3.317 7.479 1.00 23.84 554 SER A CA 1
ATOM 4450 C C . SER A 1 554 ? -19.168 2.118 7.368 1.00 23.84 554 SER A C 1
ATOM 4452 O O . SER A 1 554 ? -18.842 1.068 6.807 1.00 23.84 554 SER A O 1
ATOM 4454 N N . SER A 1 555 ? -20.368 2.255 7.932 1.00 26.70 555 SER A N 1
ATOM 4455 C CA . SER A 1 555 ? -21.302 1.145 8.126 1.00 26.70 555 SER A CA 1
ATOM 4456 C C . SER A 1 555 ? -22.065 0.781 6.845 1.00 26.70 555 SER A C 1
ATOM 4458 O O . SER A 1 555 ? -23.072 1.385 6.480 1.00 26.70 555 SER A O 1
ATOM 4460 N N . GLY A 1 556 ? -21.619 -0.277 6.163 1.00 23.61 556 GLY A N 1
ATOM 4461 C CA . GLY A 1 556 ? -22.321 -0.827 5.003 1.00 23.61 556 GLY A CA 1
ATOM 4462 C C . GLY A 1 556 ? -21.882 -2.246 4.648 1.00 23.61 556 GLY A C 1
ATOM 4463 O O . GLY A 1 556 ? -20.704 -2.586 4.729 1.00 23.61 556 GLY A O 1
ATOM 4464 N N . LYS A 1 557 ? -22.832 -3.086 4.213 1.00 31.50 557 LYS A N 1
ATOM 4465 C CA . LYS A 1 557 ? -22.550 -4.433 3.686 1.00 31.50 557 LYS A CA 1
ATOM 4466 C C . LYS A 1 557 ? -21.831 -4.332 2.331 1.00 31.50 557 LYS A C 1
ATOM 4468 O O . LYS A 1 557 ? -22.480 -4.376 1.289 1.00 31.50 557 LYS A O 1
ATOM 4473 N N . LYS A 1 558 ? -20.505 -4.191 2.337 1.00 31.12 558 LYS A N 1
ATOM 4474 C CA . LYS A 1 558 ? -19.672 -4.322 1.132 1.00 31.12 558 LYS A CA 1
ATOM 4475 C C . LYS A 1 558 ? -19.298 -5.786 0.891 1.00 31.12 558 LYS A C 1
ATOM 4477 O O . LYS A 1 558 ? -19.070 -6.538 1.837 1.00 31.12 558 LYS A O 1
ATOM 4482 N N . ALA A 1 559 ? -19.215 -6.174 -0.380 1.00 34.97 559 ALA A N 1
ATOM 4483 C CA . ALA A 1 559 ? -18.557 -7.417 -0.769 1.00 34.97 559 ALA A CA 1
ATOM 4484 C C . ALA A 1 559 ? -17.068 -7.361 -0.386 1.00 34.97 559 ALA A C 1
ATOM 4486 O O . ALA A 1 559 ? -16.471 -6.282 -0.360 1.00 34.97 559 ALA A O 1
ATOM 4487 N N . THR A 1 560 ? -16.462 -8.513 -0.102 1.00 40.00 560 THR A N 1
ATOM 4488 C CA . THR A 1 560 ? -15.032 -8.613 0.204 1.00 40.00 560 THR A CA 1
ATOM 4489 C C . THR A 1 560 ? -14.199 -8.246 -1.023 1.00 40.00 560 THR A C 1
ATOM 4491 O O . THR A 1 560 ? -14.022 -9.049 -1.941 1.00 40.00 560 THR A O 1
ATOM 4494 N N . ALA A 1 561 ? -13.681 -7.016 -1.041 1.00 55.81 561 ALA A N 1
ATOM 4495 C CA . ALA A 1 561 ? -12.707 -6.585 -2.033 1.00 55.81 561 ALA A CA 1
ATOM 4496 C C . ALA A 1 561 ? -11.484 -7.517 -1.987 1.00 55.81 561 ALA A C 1
ATOM 4498 O O . ALA A 1 561 ? -10.976 -7.839 -0.910 1.00 55.81 561 ALA A O 1
ATOM 4499 N N . LYS A 1 562 ? -11.025 -7.977 -3.155 1.00 70.50 562 LYS A N 1
ATOM 4500 C CA . LYS A 1 562 ? -9.827 -8.816 -3.253 1.00 70.50 562 LYS A CA 1
ATOM 4501 C C . LYS A 1 562 ? -8.606 -7.955 -2.925 1.00 70.50 562 LYS A C 1
ATOM 4503 O O . LYS A 1 562 ? -8.330 -7.008 -3.654 1.00 70.50 562 LYS A O 1
ATOM 4508 N N . LYS A 1 563 ? -7.899 -8.285 -1.844 1.00 84.00 563 LYS A N 1
ATOM 4509 C CA . LYS A 1 563 ? -6.641 -7.630 -1.461 1.00 84.00 563 LYS A CA 1
ATOM 4510 C C . LYS A 1 563 ? -5.501 -7.984 -2.423 1.00 84.00 563 LYS A C 1
ATOM 4512 O O . LYS A 1 563 ? -5.533 -9.025 -3.083 1.00 84.00 563 LYS A O 1
ATOM 4517 N N . LEU A 1 564 ? -4.486 -7.123 -2.490 1.00 88.69 564 LEU A N 1
ATOM 4518 C CA . LEU A 1 564 ? -3.262 -7.374 -3.253 1.00 88.69 564 LEU A CA 1
ATOM 4519 C C . LEU A 1 564 ? -2.421 -8.473 -2.590 1.00 88.69 564 LEU A C 1
ATOM 4521 O O . LEU A 1 564 ? -1.985 -8.336 -1.449 1.00 88.69 564 LEU A O 1
ATOM 4525 N N . THR A 1 565 ? -2.156 -9.541 -3.342 1.00 93.12 565 THR A N 1
ATOM 4526 C CA . THR A 1 565 ? -1.225 -10.617 -2.954 1.00 93.12 565 THR A CA 1
ATOM 4527 C C . THR A 1 565 ? 0.208 -10.336 -3.428 1.00 93.12 565 THR A C 1
ATOM 4529 O O . THR A 1 565 ? 0.426 -9.466 -4.271 1.00 93.12 565 THR A O 1
ATOM 4532 N N . LEU A 1 566 ? 1.182 -11.108 -2.928 1.00 95.25 566 LEU A N 1
ATOM 4533 C CA . LEU A 1 566 ? 2.623 -10.898 -3.137 1.00 95.25 566 LEU A CA 1
ATOM 4534 C C . LEU A 1 566 ? 3.047 -10.655 -4.599 1.00 95.25 566 LEU A C 1
ATOM 4536 O O . LEU A 1 566 ? 3.778 -9.706 -4.855 1.00 95.25 566 LEU A O 1
ATOM 4540 N N . ILE A 1 567 ? 2.614 -11.488 -5.553 1.00 96.19 567 ILE A N 1
ATOM 4541 C CA . ILE A 1 567 ? 3.088 -11.402 -6.950 1.00 96.19 567 ILE A CA 1
ATOM 4542 C C . ILE A 1 567 ? 2.565 -10.129 -7.654 1.00 96.19 567 ILE A C 1
ATOM 4544 O O . ILE A 1 567 ? 3.392 -9.376 -8.164 1.00 96.19 567 ILE A O 1
ATOM 4548 N N . PRO A 1 568 ? 1.251 -9.814 -7.626 1.00 95.94 568 PRO A N 1
ATOM 4549 C CA . PRO A 1 568 ? 0.739 -8.496 -8.009 1.00 95.94 568 PRO A CA 1
ATOM 4550 C C . PRO A 1 568 ? 1.463 -7.320 -7.346 1.00 95.94 568 PRO A C 1
ATOM 4552 O O . PRO A 1 568 ? 1.759 -6.340 -8.021 1.00 95.94 568 PRO A O 1
ATOM 4555 N N . LEU A 1 569 ? 1.786 -7.411 -6.048 1.00 96.44 569 LEU A N 1
ATOM 4556 C CA . LEU A 1 569 ? 2.477 -6.326 -5.347 1.00 96.44 569 LEU A CA 1
ATOM 4557 C C . LEU A 1 569 ? 3.919 -6.132 -5.845 1.00 96.44 569 LEU A C 1
ATOM 4559 O O . LEU A 1 569 ? 4.329 -4.995 -6.038 1.00 96.44 569 LEU A O 1
ATOM 4563 N N . VAL A 1 570 ? 4.669 -7.208 -6.112 1.00 97.25 570 VAL A N 1
ATOM 4564 C CA . VAL A 1 570 ? 6.022 -7.125 -6.702 1.00 97.25 570 VAL A CA 1
ATOM 4565 C C . VAL A 1 570 ? 5.996 -6.399 -8.048 1.00 97.25 570 VAL A C 1
ATOM 4567 O O . VAL A 1 570 ? 6.826 -5.523 -8.276 1.00 97.25 570 VAL A O 1
ATOM 4570 N N . PHE A 1 571 ? 5.040 -6.725 -8.923 1.00 97.00 571 PHE A N 1
ATOM 4571 C CA . PHE A 1 571 ? 4.934 -6.076 -10.234 1.00 97.00 571 PHE A CA 1
ATOM 4572 C C . PHE A 1 571 ? 4.374 -4.647 -10.163 1.00 97.00 571 PHE A C 1
ATOM 4574 O O . PHE A 1 571 ? 4.744 -3.829 -11.000 1.00 97.00 571 PHE A O 1
ATOM 4581 N N . LEU A 1 572 ? 3.556 -4.309 -9.159 1.00 96.19 572 LEU A N 1
ATOM 4582 C CA . LEU A 1 572 ? 3.194 -2.913 -8.891 1.00 96.19 572 LEU A CA 1
ATOM 4583 C C . LEU A 1 572 ? 4.400 -2.103 -8.407 1.00 96.19 572 LEU A C 1
ATOM 4585 O O . LEU A 1 572 ? 4.679 -1.075 -9.000 1.00 96.19 572 LEU A O 1
ATOM 4589 N N . ILE A 1 573 ? 5.164 -2.578 -7.412 1.00 96.88 573 ILE A N 1
ATOM 4590 C CA . ILE A 1 573 ? 6.388 -1.892 -6.943 1.00 96.88 573 ILE A CA 1
ATOM 4591 C C . ILE A 1 573 ? 7.374 -1.700 -8.094 1.00 96.88 573 ILE A C 1
ATOM 4593 O O . ILE A 1 573 ? 7.967 -0.635 -8.229 1.00 96.88 573 ILE A O 1
ATOM 4597 N N . TYR A 1 574 ? 7.531 -2.726 -8.932 1.00 96.56 574 TYR A N 1
ATOM 4598 C CA . TYR A 1 574 ? 8.334 -2.635 -10.141 1.00 96.56 574 TYR A CA 1
ATOM 4599 C C . TYR A 1 574 ? 7.882 -1.458 -11.019 1.00 96.56 574 TYR A C 1
ATOM 4601 O O . TYR A 1 574 ? 8.699 -0.589 -11.291 1.00 96.56 574 TYR A O 1
ATOM 4609 N N . PHE A 1 575 ? 6.593 -1.364 -11.366 1.00 96.31 575 PHE A N 1
ATOM 4610 C CA . PHE A 1 575 ? 6.059 -0.276 -12.198 1.00 96.31 575 PHE A CA 1
ATOM 4611 C C . PHE A 1 575 ? 5.838 1.074 -11.487 1.00 96.31 575 PHE A C 1
ATOM 4613 O O . PHE A 1 575 ? 5.625 2.073 -12.168 1.00 96.31 575 PHE A O 1
ATOM 4620 N N . GLU A 1 576 ? 5.930 1.166 -10.158 1.00 95.19 576 GLU A N 1
ATOM 4621 C CA . GLU A 1 576 ? 6.100 2.467 -9.489 1.00 95.19 576 GLU A CA 1
ATOM 4622 C C . GLU A 1 576 ? 7.465 3.083 -9.832 1.00 95.19 576 GLU A C 1
ATOM 4624 O O . GLU A 1 576 ? 7.573 4.300 -9.949 1.00 95.19 576 GLU A O 1
ATOM 4629 N N . VAL A 1 577 ? 8.491 2.244 -10.019 1.00 93.62 577 VAL A N 1
ATOM 4630 C CA . VAL A 1 577 ? 9.902 2.650 -10.131 1.00 93.62 577 VAL A CA 1
ATOM 4631 C C . VAL A 1 577 ? 10.415 2.633 -11.574 1.00 93.62 577 VAL A C 1
ATOM 4633 O O . VAL A 1 577 ? 11.129 3.539 -11.994 1.00 93.62 577 VAL A O 1
ATOM 4636 N N . ALA A 1 578 ? 10.110 1.570 -12.320 1.00 92.06 578 ALA A N 1
ATOM 4637 C CA . ALA A 1 578 ? 10.799 1.191 -13.547 1.00 92.06 578 ALA A CA 1
ATOM 4638 C C . ALA A 1 578 ? 9.870 0.470 -14.534 1.00 92.06 578 ALA A C 1
ATOM 4640 O O . ALA A 1 578 ? 9.133 -0.450 -14.188 1.00 92.06 578 ALA A O 1
ATOM 4641 N N . GLY A 1 579 ? 9.956 0.839 -15.812 1.00 83.81 579 GLY A N 1
ATOM 4642 C CA . GLY A 1 579 ? 9.195 0.178 -16.876 1.00 83.81 579 GLY A CA 1
ATOM 4643 C C . GLY A 1 579 ? 9.921 -1.002 -17.536 1.00 83.81 579 GLY A C 1
ATOM 4644 O O . GLY A 1 579 ? 9.324 -1.710 -18.353 1.00 83.81 579 GLY A O 1
ATOM 4645 N N . GLY A 1 580 ? 11.215 -1.156 -17.262 1.00 84.12 580 GLY A N 1
ATOM 4646 C CA . GLY A 1 580 ? 12.167 -1.950 -18.042 1.00 84.12 580 GLY A CA 1
ATOM 4647 C C . GLY A 1 580 ? 13.447 -1.149 -18.290 1.00 84.12 580 GLY A C 1
ATOM 4648 O O . GLY A 1 580 ? 13.577 -0.059 -17.744 1.00 84.12 580 GLY A O 1
ATOM 4649 N N . PRO A 1 581 ? 14.360 -1.640 -19.146 1.00 90.69 581 PRO A N 1
ATOM 4650 C CA . PRO A 1 581 ? 15.577 -0.915 -19.542 1.00 90.69 581 PRO A CA 1
ATOM 4651 C C . PRO A 1 581 ? 15.320 0.444 -20.205 1.00 90.69 581 PRO A C 1
ATOM 4653 O O . PRO A 1 581 ? 16.211 1.280 -20.276 1.00 90.69 581 PRO A O 1
ATOM 4656 N N . PHE A 1 582 ? 14.104 0.666 -20.711 1.00 89.12 582 PHE A N 1
ATOM 4657 C CA . PHE A 1 582 ? 13.686 1.912 -21.348 1.00 89.12 582 PHE A CA 1
ATOM 4658 C C . PHE A 1 582 ? 14.020 3.131 -20.481 1.00 89.12 582 PHE A C 1
ATOM 4660 O O . PHE A 1 582 ? 13.484 3.273 -19.384 1.00 89.12 582 PHE A O 1
ATOM 4667 N N . GLY A 1 583 ? 14.859 4.028 -20.998 1.00 86.56 583 GLY A N 1
ATOM 4668 C CA . GLY A 1 583 ? 15.304 5.211 -20.267 1.00 86.56 583 GLY A CA 1
ATOM 4669 C C . GLY A 1 583 ? 16.652 5.057 -19.563 1.00 86.56 583 GLY A C 1
ATOM 4670 O O . GLY A 1 583 ? 17.119 6.043 -18.998 1.00 86.56 583 GLY A O 1
ATOM 4671 N N . GLU A 1 584 ? 17.331 3.903 -19.617 1.00 91.19 584 GLU A N 1
ATOM 4672 C CA . GLU A 1 584 ? 18.744 3.811 -19.203 1.00 91.19 584 GLU A CA 1
ATOM 4673 C C . GLU A 1 584 ? 19.704 4.377 -20.266 1.00 91.19 584 GLU A C 1
ATOM 4675 O O . GLU A 1 584 ? 20.832 4.766 -19.946 1.00 91.19 584 GLU A O 1
ATOM 4680 N N . GLU A 1 585 ? 19.264 4.477 -21.529 1.00 92.50 585 GLU A N 1
ATOM 4681 C CA . GLU A 1 585 ? 20.120 4.876 -22.654 1.00 92.50 585 GLU A CA 1
ATOM 4682 C C . GLU A 1 585 ? 20.786 6.257 -22.467 1.00 92.50 585 GLU A C 1
ATOM 4684 O O . GLU A 1 585 ? 22.010 6.345 -22.650 1.00 92.50 585 GLU A O 1
ATOM 4689 N N . PRO A 1 586 ? 20.084 7.315 -22.000 1.00 90.69 586 PRO A N 1
ATOM 4690 C CA . PRO A 1 586 ? 20.693 8.626 -21.778 1.00 90.69 586 PRO A CA 1
ATOM 4691 C C . PRO A 1 586 ? 21.841 8.626 -20.757 1.00 90.69 586 PRO A C 1
ATOM 4693 O O . PRO A 1 586 ? 22.728 9.475 -20.845 1.00 90.69 586 PRO A O 1
ATOM 4696 N N . ALA A 1 587 ? 21.916 7.656 -19.834 1.00 92.94 587 ALA A N 1
ATOM 4697 C CA . ALA A 1 587 ? 23.063 7.531 -18.930 1.00 92.94 587 ALA A CA 1
ATOM 4698 C C . ALA A 1 587 ? 24.344 7.128 -19.693 1.00 92.94 587 ALA A C 1
ATOM 4700 O O . ALA A 1 587 ? 25.436 7.635 -19.408 1.00 92.94 587 ALA A O 1
ATOM 4701 N N . VAL A 1 588 ? 24.215 6.276 -20.717 1.00 94.31 588 VAL A N 1
ATOM 4702 C CA . VAL A 1 588 ? 25.313 5.900 -21.626 1.00 94.31 588 VAL A CA 1
ATOM 4703 C C . VAL A 1 588 ? 25.661 7.058 -22.571 1.00 94.31 588 VAL A C 1
ATOM 4705 O O . VAL A 1 588 ? 26.846 7.304 -22.832 1.00 94.31 588 VAL A O 1
ATOM 4708 N N . GLN A 1 589 ? 24.658 7.819 -23.025 1.00 93.88 589 GLN A N 1
ATOM 4709 C CA . GLN A 1 589 ? 24.850 9.047 -23.807 1.00 93.88 589 GLN A CA 1
ATOM 4710 C C . GLN A 1 589 ? 25.674 10.088 -23.030 1.00 93.88 589 GLN A C 1
ATOM 4712 O O . GLN A 1 589 ? 26.637 10.650 -23.560 1.00 93.88 589 GLN A O 1
ATOM 4717 N N . ALA A 1 590 ? 25.316 10.302 -21.760 1.00 91.75 590 ALA A N 1
ATOM 4718 C CA . ALA A 1 590 ? 25.861 11.333 -20.884 1.00 91.75 590 ALA A CA 1
ATOM 4719 C C . ALA A 1 590 ? 27.262 11.016 -20.340 1.00 91.75 590 ALA A C 1
ATOM 4721 O O . ALA A 1 590 ? 28.105 11.913 -20.262 1.00 91.75 590 ALA A O 1
ATOM 4722 N N . ALA A 1 591 ? 27.518 9.761 -19.950 1.00 92.81 591 ALA A N 1
ATOM 4723 C CA . ALA A 1 591 ? 28.726 9.383 -19.206 1.00 92.81 591 ALA A CA 1
ATOM 4724 C C . ALA A 1 591 ? 29.545 8.238 -19.836 1.00 92.81 591 ALA A C 1
ATOM 4726 O O . ALA A 1 591 ? 30.738 8.118 -19.555 1.00 92.81 591 ALA A O 1
ATOM 4727 N N . GLY A 1 592 ? 28.949 7.450 -20.733 1.00 93.19 592 GLY A N 1
ATOM 4728 C CA . GLY A 1 592 ? 29.588 6.317 -21.411 1.00 93.19 592 GLY A CA 1
ATOM 4729 C C . GLY A 1 592 ? 29.360 4.965 -20.715 1.00 93.19 592 GLY A C 1
ATOM 4730 O O . GLY A 1 592 ? 28.953 4.936 -19.551 1.00 93.19 592 GLY A O 1
ATOM 4731 N N . PRO A 1 593 ? 29.619 3.836 -21.411 1.00 93.69 593 PRO A N 1
ATOM 4732 C CA . PRO A 1 593 ? 29.260 2.495 -20.943 1.00 93.69 593 PRO A CA 1
ATOM 4733 C C . PRO A 1 593 ? 29.748 2.143 -19.536 1.00 93.69 593 PRO A C 1
ATOM 4735 O O . PRO A 1 593 ? 28.960 1.645 -18.736 1.00 93.69 593 PRO A O 1
ATOM 4738 N N . LEU A 1 594 ? 31.013 2.438 -19.210 1.00 94.25 594 LEU A N 1
ATOM 4739 C CA . LEU A 1 594 ? 31.584 2.102 -17.903 1.00 94.25 594 LEU A CA 1
ATOM 4740 C C . LEU A 1 594 ? 30.850 2.812 -16.763 1.00 94.25 594 LEU A C 1
ATOM 4742 O O . LEU A 1 594 ? 30.542 2.197 -15.746 1.00 94.25 594 LEU A O 1
ATOM 4746 N N . LEU A 1 595 ? 30.567 4.106 -16.932 1.00 94.94 595 LEU A N 1
ATOM 4747 C CA . LEU A 1 595 ? 29.895 4.887 -15.900 1.00 94.94 595 LEU A CA 1
ATOM 4748 C C . LEU A 1 595 ? 28.419 4.503 -15.792 1.00 94.94 595 LEU A C 1
ATOM 4750 O O . LEU A 1 595 ? 27.960 4.309 -14.678 1.00 94.94 595 LEU A O 1
ATOM 4754 N N . ALA A 1 596 ? 27.707 4.275 -16.900 1.00 94.94 596 ALA A N 1
ATOM 4755 C CA . ALA A 1 596 ? 26.330 3.778 -16.849 1.00 94.94 596 ALA A CA 1
ATOM 4756 C C . ALA A 1 596 ? 26.217 2.433 -16.100 1.00 94.94 596 ALA A C 1
ATOM 4758 O O . ALA A 1 596 ? 25.405 2.314 -15.184 1.00 94.94 596 ALA A O 1
ATOM 4759 N N . ILE A 1 597 ? 27.081 1.459 -16.416 1.00 95.69 597 ILE A N 1
ATOM 4760 C CA . ILE A 1 597 ? 27.122 0.154 -15.731 1.00 95.69 597 ILE A CA 1
ATOM 4761 C C . ILE A 1 597 ? 27.413 0.327 -14.234 1.00 95.69 597 ILE A C 1
ATOM 4763 O O . ILE A 1 597 ? 26.713 -0.248 -13.404 1.00 95.69 597 ILE A O 1
ATOM 4767 N N . LEU A 1 598 ? 28.416 1.133 -13.867 1.00 95.44 598 LEU A N 1
ATOM 4768 C CA . LEU A 1 598 ? 28.729 1.409 -12.460 1.00 95.44 598 LEU A CA 1
ATOM 4769 C C . LEU A 1 598 ? 27.604 2.183 -11.754 1.00 95.44 598 LEU A C 1
ATOM 4771 O O . LEU A 1 598 ? 27.376 1.963 -10.568 1.00 95.44 598 LEU A O 1
ATOM 4775 N N . GLY A 1 599 ? 26.878 3.038 -12.474 1.00 94.50 599 GLY A N 1
ATOM 4776 C CA . GLY A 1 599 ? 25.687 3.738 -12.008 1.00 94.50 599 GLY A CA 1
ATOM 4777 C C . GLY A 1 599 ? 24.595 2.760 -11.591 1.00 94.50 599 GLY A C 1
ATOM 4778 O O . GLY A 1 599 ? 24.290 2.669 -10.405 1.00 94.50 599 GLY A O 1
ATOM 4779 N N . PHE A 1 600 ? 24.071 1.967 -12.527 1.00 94.69 600 PHE A N 1
ATOM 4780 C CA . PHE A 1 600 ? 23.018 0.984 -12.237 1.00 94.69 600 PHE A CA 1
ATOM 4781 C C . PHE A 1 600 ? 23.467 -0.151 -11.296 1.00 94.69 600 PHE A C 1
ATOM 4783 O O . PHE A 1 600 ? 22.626 -0.773 -10.654 1.00 94.69 600 PHE A O 1
ATOM 4790 N N . LEU A 1 601 ? 24.775 -0.400 -11.148 1.00 95.00 601 LEU A N 1
ATOM 4791 C CA . LEU A 1 601 ? 25.308 -1.375 -10.189 1.00 95.00 601 LEU A CA 1
ATOM 4792 C C . LEU A 1 601 ? 25.454 -0.818 -8.761 1.00 95.00 601 LEU A C 1
ATOM 4794 O O . LEU A 1 601 ? 25.197 -1.543 -7.804 1.00 95.00 601 LEU A O 1
ATOM 4798 N N . ILE A 1 602 ? 25.897 0.433 -8.594 1.00 95.12 602 ILE A N 1
ATOM 4799 C CA . ILE A 1 602 ? 26.252 1.005 -7.280 1.00 95.12 602 ILE A CA 1
ATOM 4800 C C . ILE A 1 602 ? 25.131 1.894 -6.726 1.00 95.12 602 ILE A C 1
ATOM 4802 O O . ILE A 1 602 ? 24.868 1.871 -5.522 1.00 95.12 602 ILE A O 1
ATOM 4806 N N . PHE A 1 603 ? 24.440 2.658 -7.575 1.00 94.12 603 PHE A N 1
ATOM 4807 C CA . PHE A 1 603 ? 23.407 3.605 -7.147 1.00 94.12 603 PHE A CA 1
ATOM 4808 C C . PHE A 1 603 ? 22.239 2.954 -6.377 1.00 94.12 603 PHE A C 1
ATOM 4810 O O . PHE A 1 603 ? 21.835 3.538 -5.371 1.00 94.12 603 PHE A O 1
ATOM 4817 N N . PRO A 1 604 ? 21.761 1.730 -6.692 1.00 94.88 604 PRO A N 1
ATOM 4818 C CA . PRO A 1 604 ? 20.744 1.062 -5.872 1.00 94.88 604 PRO A CA 1
ATOM 4819 C C . PRO A 1 604 ? 21.152 0.831 -4.407 1.00 94.88 604 PRO A C 1
ATOM 4821 O O . PRO A 1 604 ? 20.293 0.837 -3.529 1.00 94.88 604 PRO A O 1
ATOM 4824 N N . PHE A 1 605 ? 22.448 0.684 -4.103 1.00 93.12 605 PHE A N 1
ATOM 4825 C CA . PHE A 1 605 ? 22.944 0.586 -2.720 1.00 93.12 605 PHE A CA 1
ATOM 4826 C C . PHE A 1 605 ? 23.028 1.950 -2.015 1.00 93.12 605 PHE A C 1
ATOM 4828 O O . PHE A 1 605 ? 22.984 2.008 -0.787 1.00 93.12 605 PHE A O 1
ATOM 4835 N N . ILE A 1 606 ? 23.148 3.034 -2.786 1.00 91.75 606 ILE A N 1
ATOM 4836 C CA . ILE A 1 606 ? 23.197 4.425 -2.309 1.00 91.75 606 ILE A CA 1
ATOM 4837 C C . ILE A 1 606 ? 21.785 4.989 -2.102 1.00 91.75 606 ILE A C 1
ATOM 4839 O O . ILE A 1 606 ? 21.591 5.787 -1.188 1.00 91.75 606 ILE A O 1
ATOM 4843 N N . TRP A 1 607 ? 20.824 4.582 -2.937 1.00 92.56 607 TRP A N 1
ATOM 4844 C CA . TRP A 1 607 ? 19.477 5.145 -3.008 1.00 92.56 607 TRP A CA 1
ATOM 4845 C C . TRP A 1 607 ? 18.374 4.119 -2.696 1.00 92.56 607 TRP A C 1
ATOM 4847 O O . TRP A 1 607 ? 17.786 4.145 -1.614 1.00 92.56 607 TRP A O 1
ATOM 4857 N N . SER A 1 608 ? 18.123 3.190 -3.624 1.00 94.50 608 SER A N 1
ATOM 4858 C CA . SER A 1 608 ? 16.929 2.332 -3.637 1.00 94.50 608 SER A CA 1
ATOM 4859 C C . SER A 1 608 ? 16.821 1.395 -2.430 1.00 94.50 608 SER A C 1
ATOM 4861 O O . SER A 1 608 ? 15.731 1.176 -1.913 1.00 94.50 608 SER A O 1
ATOM 4863 N N . ILE A 1 609 ? 17.942 0.849 -1.947 1.00 94.75 609 ILE A N 1
ATOM 4864 C CA . ILE A 1 609 ? 17.972 -0.029 -0.769 1.00 94.75 609 ILE A CA 1
ATOM 4865 C C . ILE A 1 609 ? 17.670 0.761 0.519 1.00 94.75 609 ILE A C 1
ATOM 4867 O O . ILE A 1 609 ? 16.750 0.354 1.230 1.00 94.75 609 ILE A O 1
ATOM 4871 N N . PRO A 1 610 ? 18.358 1.879 0.842 1.00 95.06 610 PRO A N 1
ATOM 4872 C CA . PRO A 1 610 ? 17.957 2.770 1.934 1.00 95.06 610 PRO A CA 1
ATOM 4873 C C . PRO A 1 610 ? 16.477 3.173 1.913 1.00 95.06 610 PRO A C 1
ATOM 4875 O O . PRO A 1 610 ? 15.824 3.106 2.954 1.00 95.06 610 PRO A O 1
ATOM 4878 N N . GLU A 1 611 ? 15.948 3.544 0.744 1.00 94.69 611 GLU A N 1
ATOM 4879 C CA . GLU A 1 611 ? 14.550 3.951 0.567 1.00 94.69 611 GLU A CA 1
ATOM 4880 C C . GLU A 1 611 ? 13.585 2.784 0.836 1.00 94.69 611 GLU A C 1
ATOM 4882 O O . GLU A 1 611 ? 12.811 2.836 1.792 1.00 94.69 611 GLU A O 1
ATOM 4887 N N . ALA A 1 612 ? 13.718 1.668 0.111 1.00 96.06 612 ALA A N 1
ATOM 4888 C CA . ALA A 1 612 ? 12.867 0.489 0.276 1.00 96.06 612 ALA A CA 1
ATOM 4889 C C . ALA A 1 612 ? 12.917 -0.111 1.699 1.00 96.06 612 ALA A C 1
ATOM 4891 O O . ALA A 1 612 ? 11.914 -0.637 2.187 1.00 96.06 612 ALA A O 1
ATOM 4892 N N . LEU A 1 613 ? 14.052 -0.011 2.405 1.00 96.06 613 LEU A N 1
ATOM 4893 C CA . LEU A 1 613 ? 14.175 -0.414 3.813 1.00 96.06 613 LEU A CA 1
ATOM 4894 C C . LEU A 1 613 ? 13.343 0.474 4.756 1.00 96.06 613 LEU A C 1
ATOM 4896 O O . LEU A 1 613 ? 12.743 -0.037 5.708 1.00 96.06 613 LEU A O 1
ATOM 4900 N N . ILE A 1 614 ? 13.291 1.784 4.498 1.00 96.00 614 ILE A N 1
ATOM 4901 C CA . ILE A 1 614 ? 12.467 2.744 5.247 1.00 96.00 614 ILE A CA 1
ATOM 4902 C C . ILE A 1 614 ? 10.987 2.510 4.938 1.00 96.00 614 ILE A C 1
ATOM 4904 O O . ILE A 1 614 ? 10.195 2.347 5.873 1.00 96.00 614 ILE A O 1
ATOM 4908 N N . THR A 1 615 ? 10.632 2.379 3.656 1.00 96.25 615 THR A N 1
ATOM 4909 C CA . THR A 1 615 ? 9.276 2.042 3.200 1.00 96.25 615 THR A CA 1
ATOM 4910 C C . THR A 1 615 ? 8.780 0.745 3.840 1.00 96.25 615 THR A C 1
ATOM 4912 O O . THR A 1 615 ? 7.659 0.708 4.348 1.00 96.25 615 THR A O 1
ATOM 4915 N N . ALA A 1 616 ? 9.603 -0.310 3.889 1.00 96.00 616 ALA A N 1
ATOM 4916 C CA . ALA A 1 616 ? 9.239 -1.593 4.493 1.00 96.00 616 ALA A CA 1
ATOM 4917 C C . ALA A 1 616 ? 8.981 -1.491 6.007 1.00 96.00 616 ALA A C 1
ATOM 4919 O O . ALA A 1 616 ? 8.040 -2.100 6.520 1.00 96.00 616 ALA A O 1
ATOM 4920 N N . GLU A 1 617 ? 9.783 -0.725 6.753 1.00 96.12 617 GLU A N 1
ATOM 4921 C CA . GLU A 1 617 ? 9.556 -0.553 8.193 1.00 96.12 617 GLU A CA 1
ATOM 4922 C C . GLU A 1 617 ? 8.333 0.327 8.482 1.00 96.12 617 GLU A C 1
ATOM 4924 O O . GLU A 1 617 ? 7.525 -0.015 9.348 1.00 96.12 617 GLU A O 1
ATOM 4929 N N . LEU A 1 618 ? 8.160 1.442 7.770 1.00 95.62 618 LEU A N 1
ATOM 4930 C CA . LEU A 1 618 ? 7.066 2.368 8.056 1.00 95.62 618 LEU A CA 1
ATOM 4931 C C . LEU A 1 618 ? 5.714 1.883 7.510 1.00 95.62 618 LEU A C 1
ATOM 4933 O O . LEU A 1 618 ? 4.718 2.021 8.216 1.00 95.62 618 LEU A O 1
ATOM 4937 N N . SER A 1 619 ? 5.664 1.212 6.352 1.00 94.31 619 SER A N 1
ATOM 4938 C CA . SER A 1 619 ? 4.421 0.601 5.833 1.00 94.31 619 SER A CA 1
ATOM 4939 C C . SER A 1 619 ? 3.925 -0.552 6.711 1.00 94.31 619 SER A C 1
ATOM 4941 O O . SER A 1 619 ? 2.724 -0.794 6.791 1.00 94.31 619 SER A O 1
ATOM 4943 N N . THR A 1 620 ? 4.827 -1.268 7.395 1.00 94.06 620 THR A N 1
ATOM 4944 C CA . THR A 1 620 ? 4.436 -2.357 8.309 1.00 94.06 620 THR A CA 1
ATOM 4945 C C . THR A 1 620 ? 4.117 -1.884 9.727 1.00 94.06 620 THR A C 1
ATOM 4947 O O . THR A 1 620 ? 3.354 -2.561 10.415 1.00 94.06 620 THR A O 1
ATOM 4950 N N . ALA A 1 621 ? 4.648 -0.733 10.158 1.00 93.12 621 ALA A N 1
ATOM 4951 C CA . ALA A 1 621 ? 4.307 -0.088 11.431 1.00 93.12 621 ALA A CA 1
ATOM 4952 C C . ALA A 1 621 ? 3.052 0.808 11.350 1.00 93.12 621 ALA A C 1
ATOM 4954 O O . ALA A 1 621 ? 2.331 0.940 12.336 1.00 93.12 621 ALA A O 1
ATOM 4955 N N . PHE A 1 622 ? 2.775 1.401 10.184 1.00 92.38 622 PHE A N 1
ATOM 4956 C CA . PHE A 1 622 ? 1.606 2.247 9.916 1.00 92.38 622 PHE A CA 1
ATOM 4957 C C . PHE A 1 622 ? 0.882 1.800 8.627 1.00 92.38 622 PHE A C 1
ATOM 4959 O O . PHE A 1 622 ? 0.900 2.527 7.631 1.00 92.38 622 PHE A O 1
ATOM 4966 N N . PRO A 1 623 ? 0.262 0.602 8.610 1.00 86.25 623 PRO A N 1
ATOM 4967 C CA . PRO A 1 623 ? -0.459 0.096 7.444 1.00 86.25 623 PRO A CA 1
ATOM 4968 C C . PRO A 1 623 ? -1.797 0.831 7.270 1.00 86.25 623 PRO A C 1
ATOM 4970 O O . PRO A 1 623 ? -2.776 0.530 7.952 1.00 86.25 623 PRO A O 1
ATOM 4973 N N . GLY A 1 624 ? -1.839 1.787 6.346 1.00 86.00 624 GLY A N 1
ATOM 4974 C CA . GLY A 1 624 ? -3.034 2.550 5.984 1.00 86.00 624 GLY A CA 1
ATOM 4975 C C . GLY A 1 624 ? -2.858 3.232 4.629 1.00 86.00 624 GLY A C 1
ATOM 4976 O O . GLY A 1 624 ? -1.732 3.392 4.154 1.00 86.00 624 GLY A O 1
ATOM 4977 N N . ASN A 1 625 ? -3.963 3.618 3.991 1.00 84.56 625 ASN A N 1
ATOM 4978 C CA . ASN A 1 625 ? -3.894 4.270 2.686 1.00 84.56 625 ASN A CA 1
ATOM 4979 C C . ASN A 1 625 ? -3.353 5.703 2.835 1.00 84.56 625 ASN A C 1
ATOM 4981 O O . ASN A 1 625 ? -3.638 6.397 3.809 1.00 84.56 625 ASN A O 1
ATOM 4985 N N . GLY A 1 626 ? -2.514 6.133 1.893 1.00 85.50 626 GLY A N 1
ATOM 4986 C CA . GLY A 1 626 ? -1.759 7.393 1.978 1.00 85.50 626 GLY A CA 1
ATOM 4987 C C . GLY A 1 626 ? -0.338 7.306 2.559 1.00 85.50 626 GLY A C 1
ATOM 4988 O O . GLY A 1 626 ? 0.386 8.295 2.468 1.00 85.50 626 GLY A O 1
ATOM 4989 N N . GLY A 1 627 ? 0.105 6.155 3.083 1.00 93.19 627 GLY A N 1
ATOM 4990 C CA . GLY A 1 627 ? 1.535 5.831 3.230 1.00 93.19 627 GLY A CA 1
ATOM 4991 C C . GLY A 1 627 ? 2.397 6.892 3.929 1.00 93.19 627 GLY A C 1
ATOM 4992 O O . GLY A 1 627 ? 2.140 7.257 5.078 1.00 93.19 627 GLY A O 1
ATOM 4993 N N . PHE A 1 628 ? 3.401 7.421 3.222 1.00 94.88 628 PHE A N 1
ATOM 4994 C CA . PHE A 1 628 ? 4.309 8.484 3.685 1.00 94.88 628 PHE A CA 1
ATOM 4995 C C . PHE A 1 628 ? 3.617 9.722 4.285 1.00 94.88 628 PHE A C 1
ATOM 4997 O O . PHE A 1 628 ? 4.165 10.359 5.191 1.00 94.88 628 PHE A O 1
ATOM 5004 N N . VAL A 1 629 ? 2.387 10.041 3.864 1.00 96.19 629 VAL A N 1
ATOM 5005 C CA . VAL A 1 629 ? 1.585 11.135 4.439 1.00 96.19 629 VAL A CA 1
ATOM 5006 C C . VAL A 1 629 ? 1.246 10.854 5.907 1.00 96.19 629 VAL A C 1
ATOM 5008 O O . VAL A 1 629 ? 1.354 11.750 6.749 1.00 96.19 629 VAL A O 1
ATOM 5011 N N . ILE A 1 630 ? 0.904 9.601 6.233 1.00 94.50 630 ILE A N 1
ATOM 5012 C CA . ILE A 1 630 ? 0.642 9.147 7.606 1.00 94.50 630 ILE A CA 1
ATOM 5013 C C . ILE A 1 630 ? 1.916 9.288 8.444 1.00 94.50 630 ILE A C 1
ATOM 5015 O O . ILE A 1 630 ? 1.853 9.737 9.588 1.00 94.50 630 ILE A O 1
ATOM 5019 N N . TRP A 1 631 ? 3.078 8.934 7.888 1.00 95.69 631 TRP A N 1
ATOM 5020 C CA . TRP A 1 631 ? 4.349 8.950 8.617 1.00 95.69 631 TRP A CA 1
ATOM 5021 C C . TRP A 1 631 ? 4.787 10.376 8.958 1.00 95.69 631 TRP A C 1
ATOM 5023 O O . TRP A 1 631 ? 5.155 10.636 10.102 1.00 95.69 631 TRP A O 1
ATOM 5033 N N . ALA A 1 632 ? 4.677 11.311 8.009 1.00 96.25 632 ALA A N 1
ATOM 5034 C CA . ALA A 1 632 ? 4.966 12.725 8.244 1.00 96.25 632 ALA A CA 1
ATOM 5035 C C . ALA A 1 632 ? 3.985 13.366 9.239 1.00 96.25 632 ALA A C 1
ATOM 5037 O O . ALA A 1 632 ? 4.409 14.096 10.135 1.00 96.25 632 ALA A O 1
ATOM 5038 N N . HIS A 1 633 ? 2.691 13.042 9.148 1.00 94.38 633 HIS A N 1
ATOM 5039 C CA . HIS A 1 633 ? 1.685 13.483 10.119 1.00 94.38 633 HIS A CA 1
ATOM 5040 C C . HIS A 1 633 ? 1.965 12.940 11.533 1.00 94.38 633 HIS A C 1
ATOM 5042 O O . HIS A 1 633 ? 2.028 13.713 12.486 1.00 94.38 633 HIS A O 1
ATOM 5048 N N . ARG A 1 634 ? 2.229 11.633 11.678 1.00 92.00 634 ARG A N 1
ATOM 5049 C CA . ARG A 1 634 ? 2.558 10.993 12.968 1.00 92.00 634 ARG A CA 1
ATOM 5050 C C . ARG A 1 634 ? 3.940 11.394 13.521 1.00 92.00 634 ARG A C 1
ATOM 5052 O O . ARG A 1 634 ? 4.214 11.099 14.683 1.00 92.00 634 ARG A O 1
ATOM 5059 N N . ALA A 1 635 ? 4.801 12.039 12.727 1.00 93.94 635 ALA A N 1
ATOM 5060 C CA . ALA A 1 635 ? 6.108 12.547 13.158 1.00 93.94 635 ALA A CA 1
ATOM 5061 C C . ALA A 1 635 ? 6.115 14.046 13.508 1.00 93.94 635 ALA A C 1
ATOM 5063 O O . ALA A 1 635 ? 6.798 14.459 14.441 1.00 93.94 635 ALA A O 1
ATOM 5064 N N . PHE A 1 636 ? 5.386 14.866 12.747 1.00 93.88 636 PHE A N 1
ATOM 5065 C CA . PHE A 1 636 ? 5.510 16.330 12.771 1.00 93.88 636 PHE A CA 1
ATOM 5066 C C . PHE A 1 636 ? 4.160 17.075 12.710 1.00 93.88 636 PHE A C 1
ATOM 5068 O O . PHE A 1 636 ? 4.131 18.292 12.517 1.00 93.88 636 PHE A O 1
ATOM 5075 N N . GLY A 1 637 ? 3.042 16.366 12.882 1.00 91.75 637 GLY A N 1
ATOM 5076 C CA . GLY A 1 637 ? 1.699 16.939 12.964 1.00 91.75 637 GLY A CA 1
ATOM 5077 C C . GLY A 1 637 ? 1.072 17.317 11.617 1.00 91.75 637 GLY A C 1
ATOM 5078 O O . GLY A 1 637 ? 1.647 17.152 10.535 1.00 91.75 637 GLY A O 1
ATOM 5079 N N . SER A 1 638 ? -0.160 17.820 11.693 1.00 90.75 638 SER A N 1
ATOM 5080 C CA . SER A 1 638 ? -1.038 18.092 10.544 1.00 90.75 638 SER A CA 1
ATOM 5081 C C . SER A 1 638 ? -0.444 18.992 9.441 1.00 90.75 638 SER A C 1
ATOM 5083 O O . SER A 1 638 ? -0.692 18.738 8.262 1.00 90.75 638 SER A O 1
ATOM 5085 N N . PHE A 1 639 ? 0.380 19.997 9.769 1.00 93.44 639 PHE A N 1
ATOM 5086 C CA . PHE A 1 639 ? 1.009 20.863 8.755 1.00 93.44 639 PHE A CA 1
ATOM 5087 C C . PHE A 1 639 ? 1.993 20.100 7.861 1.00 93.44 639 PHE A C 1
ATOM 5089 O O . PHE A 1 639 ? 1.884 20.133 6.635 1.00 93.44 639 PHE A O 1
ATOM 5096 N N . VAL A 1 640 ? 2.941 19.382 8.469 1.00 94.12 640 VAL A N 1
ATOM 5097 C CA . VAL A 1 640 ? 3.990 18.676 7.722 1.00 94.12 640 VAL A CA 1
ATOM 5098 C C . VAL A 1 640 ? 3.419 17.453 7.006 1.00 94.12 640 VAL A C 1
ATOM 5100 O O . VAL A 1 640 ? 3.828 17.186 5.882 1.00 94.12 640 VAL A O 1
ATOM 5103 N N . GLY A 1 641 ? 2.409 16.783 7.576 1.00 94.19 641 GLY A N 1
ATOM 5104 C CA . GLY A 1 641 ? 1.627 15.761 6.870 1.00 94.19 641 GLY A CA 1
ATOM 5105 C C . GLY A 1 641 ? 0.962 16.297 5.596 1.00 94.19 641 GLY A C 1
ATOM 5106 O O . GLY A 1 641 ? 1.135 15.731 4.517 1.00 94.19 641 GLY A O 1
ATOM 5107 N N . SER A 1 642 ? 0.268 17.437 5.682 1.00 94.62 642 SER A N 1
ATOM 5108 C CA . SER A 1 642 ? -0.362 18.071 4.515 1.00 94.62 642 SER A CA 1
ATOM 5109 C C . SER A 1 642 ? 0.659 18.549 3.475 1.00 94.62 642 SER A C 1
ATOM 5111 O O . SER A 1 642 ? 0.404 18.439 2.273 1.00 94.62 642 SER A O 1
ATOM 5113 N N . MET A 1 643 ? 1.813 19.068 3.908 1.00 94.62 643 MET A N 1
ATOM 5114 C CA . MET A 1 643 ? 2.897 19.507 3.020 1.00 94.62 643 MET A CA 1
ATOM 5115 C C . MET A 1 643 ? 3.555 18.318 2.305 1.00 94.62 643 MET A C 1
ATOM 5117 O O . MET A 1 643 ? 3.697 18.345 1.085 1.00 94.62 643 MET A O 1
ATOM 5121 N N . MET A 1 644 ? 3.869 17.250 3.046 1.00 95.00 644 MET A N 1
ATOM 5122 C CA . MET A 1 644 ? 4.373 15.973 2.533 1.00 95.00 644 MET A CA 1
ATOM 5123 C C . MET A 1 644 ? 3.446 15.408 1.449 1.00 95.00 644 MET A C 1
ATOM 5125 O O . MET A 1 644 ? 3.893 15.123 0.337 1.00 95.00 644 MET A O 1
ATOM 5129 N N . GLY A 1 645 ? 2.146 15.309 1.750 1.00 94.75 645 GLY A N 1
ATOM 5130 C CA . GLY A 1 645 ? 1.146 14.838 0.796 1.00 94.75 645 GLY A CA 1
ATOM 5131 C C . GLY A 1 645 ? 1.071 15.707 -0.455 1.00 94.75 645 GLY A C 1
ATOM 5132 O O . GLY A 1 645 ? 1.165 15.190 -1.563 1.00 94.75 645 GLY A O 1
ATOM 5133 N N . SER A 1 646 ? 0.993 17.028 -0.297 1.00 95.31 646 SER A N 1
ATOM 5134 C CA . SER A 1 646 ? 0.886 17.951 -1.437 1.00 95.31 646 SER A CA 1
ATOM 5135 C C . SER A 1 646 ? 2.111 17.894 -2.363 1.00 95.31 646 SER A C 1
ATOM 5137 O O . SER A 1 646 ? 1.951 17.875 -3.581 1.00 95.31 646 SER A O 1
ATOM 5139 N N . LEU A 1 647 ? 3.328 17.826 -1.806 1.00 95.38 647 LEU A N 1
ATOM 5140 C CA . LEU A 1 647 ? 4.572 17.785 -2.584 1.00 95.38 647 LEU A CA 1
ATOM 5141 C C . LEU A 1 647 ? 4.722 16.481 -3.381 1.00 95.38 647 LEU A C 1
ATOM 5143 O O . LEU A 1 647 ? 4.966 16.536 -4.588 1.00 95.38 647 LEU A O 1
ATOM 5147 N N . LYS A 1 648 ? 4.534 15.314 -2.743 1.00 95.25 648 LYS A N 1
ATOM 5148 C CA . LYS A 1 648 ? 4.622 14.026 -3.452 1.00 95.25 648 LYS A CA 1
ATOM 5149 C C . LYS A 1 648 ? 3.431 13.768 -4.379 1.00 95.25 648 LYS A C 1
ATOM 5151 O O . LYS A 1 648 ? 3.645 13.209 -5.446 1.00 95.25 648 LYS A O 1
ATOM 5156 N N . PHE A 1 649 ? 2.229 14.267 -4.068 1.00 95.62 649 PHE A N 1
ATOM 5157 C CA . PHE A 1 649 ? 1.091 14.186 -4.995 1.00 95.62 649 PHE A CA 1
ATOM 5158 C C . PHE A 1 649 ? 1.358 14.967 -6.289 1.00 95.62 649 PHE A C 1
ATOM 5160 O O . PHE A 1 649 ? 1.159 14.443 -7.382 1.00 95.62 649 PHE A O 1
ATOM 5167 N N . LEU A 1 650 ? 1.855 16.207 -6.179 1.00 93.19 650 LEU A N 1
ATOM 5168 C CA . LEU A 1 650 ? 2.223 17.001 -7.353 1.00 93.19 650 LEU A CA 1
ATOM 5169 C C . LEU A 1 650 ? 3.360 16.337 -8.136 1.00 93.19 650 LEU A C 1
ATOM 5171 O O . LEU A 1 650 ? 3.261 16.238 -9.354 1.00 93.19 650 LEU A O 1
ATOM 5175 N N . SER A 1 651 ? 4.390 15.824 -7.456 1.00 93.56 651 SER A N 1
ATOM 5176 C CA . SER A 1 651 ? 5.471 15.064 -8.097 1.00 93.56 651 SER A CA 1
ATOM 5177 C C . SER A 1 651 ? 4.953 13.849 -8.880 1.00 93.56 651 SER A C 1
ATOM 5179 O O . SER A 1 651 ? 5.236 13.732 -10.073 1.00 93.56 651 SER A O 1
ATOM 5181 N N . GLY A 1 652 ? 4.148 12.991 -8.243 1.00 92.62 652 GLY A N 1
ATOM 5182 C CA . GLY A 1 652 ? 3.575 11.794 -8.856 1.00 92.62 652 GLY A CA 1
ATOM 5183 C C . GLY A 1 652 ? 2.687 12.125 -10.053 1.00 92.62 652 GLY A C 1
ATOM 5184 O O . GLY A 1 652 ? 2.884 11.575 -11.128 1.00 92.62 652 GLY A O 1
ATOM 5185 N N . VAL A 1 653 ? 1.777 13.095 -9.931 1.00 92.56 653 VAL A N 1
ATOM 5186 C CA . VAL A 1 653 ? 0.882 13.487 -11.035 1.00 92.56 653 VAL A CA 1
ATOM 5187 C C . VAL A 1 653 ? 1.628 14.153 -12.200 1.00 92.56 653 VAL A C 1
ATOM 5189 O O . VAL A 1 653 ? 1.266 13.927 -13.357 1.00 92.56 653 VAL A O 1
ATOM 5192 N N . ILE A 1 654 ? 2.693 14.917 -11.928 1.00 90.50 654 ILE A N 1
ATOM 5193 C CA . ILE A 1 654 ? 3.605 15.420 -12.968 1.00 90.50 654 ILE A CA 1
ATOM 5194 C C . ILE A 1 654 ? 4.304 14.239 -13.656 1.00 90.50 654 ILE A C 1
ATOM 5196 O O . ILE A 1 654 ? 4.323 14.182 -14.882 1.00 90.50 654 ILE A O 1
ATOM 5200 N N . ASN A 1 655 ? 4.806 13.252 -12.909 1.00 90.69 655 ASN A N 1
ATOM 5201 C CA . ASN A 1 655 ? 5.452 12.081 -13.503 1.00 90.69 655 ASN A CA 1
ATOM 5202 C C . ASN A 1 655 ? 4.472 11.236 -14.346 1.00 90.69 655 ASN A C 1
ATOM 5204 O O . ASN A 1 655 ? 4.783 10.910 -15.491 1.00 90.69 655 ASN A O 1
ATOM 5208 N N . VAL A 1 656 ? 3.249 11.004 -13.849 1.00 92.44 656 VAL A N 1
ATOM 5209 C CA . VAL A 1 656 ? 2.142 10.324 -14.552 1.00 92.44 656 VAL A CA 1
ATOM 5210 C C . VAL A 1 656 ? 1.784 11.013 -15.874 1.00 92.44 656 VAL A C 1
ATOM 5212 O O . VAL A 1 656 ? 1.408 10.338 -16.828 1.00 92.44 656 VAL A O 1
ATOM 5215 N N . ALA A 1 657 ? 1.940 12.337 -15.988 1.00 90.75 657 ALA A N 1
ATOM 5216 C CA . ALA A 1 657 ? 1.754 13.070 -17.247 1.00 90.75 657 ALA A CA 1
ATOM 5217 C C . ALA A 1 657 ? 2.744 12.670 -18.359 1.00 90.75 657 ALA A C 1
ATOM 5219 O O . ALA A 1 657 ? 2.432 12.852 -19.539 1.00 90.75 657 ALA A O 1
ATOM 5220 N N . SER A 1 658 ? 3.902 12.100 -18.001 1.00 87.56 658 SER A N 1
ATOM 5221 C CA . SER A 1 658 ? 4.919 11.622 -18.948 1.00 87.56 658 SER A CA 1
ATOM 5222 C C . SER A 1 658 ? 4.478 10.371 -19.702 1.00 87.56 658 SER A C 1
ATOM 5224 O O . SER A 1 658 ? 4.785 10.225 -20.883 1.00 87.56 658 SER A O 1
ATOM 5226 N N . PHE A 1 659 ? 3.781 9.445 -19.039 1.00 89.06 659 PHE A N 1
ATOM 5227 C CA . PHE A 1 659 ? 3.588 8.095 -19.572 1.00 89.06 659 PHE A CA 1
ATOM 5228 C C . PHE A 1 659 ? 2.641 8.016 -20.785 1.00 89.06 659 PHE A C 1
ATOM 5230 O O . PHE A 1 659 ? 3.005 7.329 -21.738 1.00 89.06 659 PHE A O 1
ATOM 5237 N N . PRO A 1 660 ? 1.514 8.758 -20.870 1.00 88.69 660 PRO A N 1
ATOM 5238 C CA . PRO A 1 660 ? 0.709 8.826 -22.094 1.00 88.69 660 PRO A CA 1
ATOM 5239 C C . PRO A 1 660 ? 1.486 9.442 -23.265 1.00 88.69 660 PRO A C 1
ATOM 5241 O O . PRO A 1 660 ? 1.349 9.008 -24.408 1.00 88.69 660 PRO A O 1
ATOM 5244 N N . VAL A 1 661 ? 2.359 10.418 -22.985 1.00 87.12 661 VAL A N 1
ATOM 5245 C CA . VAL A 1 661 ? 3.234 11.026 -23.998 1.00 87.12 661 VAL A CA 1
ATOM 5246 C C . VAL A 1 661 ? 4.279 10.015 -24.478 1.00 87.12 661 VAL A C 1
ATOM 5248 O O . VAL A 1 661 ? 4.484 9.895 -25.686 1.00 87.12 661 VAL A O 1
ATOM 5251 N N . LEU A 1 662 ? 4.890 9.242 -23.572 1.00 85.94 662 LEU A N 1
ATOM 5252 C CA . LEU A 1 662 ? 5.812 8.154 -23.915 1.00 85.94 662 LEU A CA 1
ATOM 5253 C C . LEU A 1 662 ? 5.121 7.049 -24.723 1.00 85.94 662 LEU A C 1
ATOM 5255 O O . LEU A 1 662 ? 5.643 6.684 -25.771 1.00 85.94 662 LEU A O 1
ATOM 5259 N N . CYS A 1 663 ? 3.929 6.586 -24.321 1.00 88.06 663 CYS A N 1
ATOM 5260 C CA . CYS A 1 663 ? 3.118 5.636 -25.094 1.00 88.06 663 CYS A CA 1
ATOM 5261 C C . CYS A 1 663 ? 2.990 6.076 -26.559 1.00 88.06 663 CYS A C 1
ATOM 5263 O O . CYS A 1 663 ? 3.296 5.309 -27.470 1.00 88.06 663 CYS A O 1
ATOM 5265 N N . VAL A 1 664 ? 2.587 7.328 -26.797 1.00 88.44 664 VAL A N 1
ATOM 5266 C CA . VAL A 1 664 ? 2.396 7.848 -28.159 1.00 88.44 664 VAL A CA 1
ATOM 5267 C C . VAL A 1 664 ? 3.730 8.070 -28.892 1.00 88.44 664 VAL A C 1
ATOM 5269 O O . VAL A 1 664 ? 3.788 7.829 -30.092 1.00 88.44 664 VAL A O 1
ATOM 5272 N N . THR A 1 665 ? 4.813 8.395 -28.175 1.00 85.25 665 THR A N 1
ATOM 5273 C CA . THR A 1 665 ? 6.189 8.564 -28.715 1.00 85.25 665 THR A CA 1
ATOM 5274 C C . THR A 1 665 ? 6.942 7.228 -28.930 1.00 85.25 665 THR A C 1
ATOM 5276 O O . THR A 1 665 ? 8.097 7.191 -29.362 1.00 85.25 665 THR A O 1
ATOM 5279 N N . TYR A 1 666 ? 6.297 6.098 -28.622 1.00 84.94 666 TYR A N 1
ATOM 5280 C CA . TYR A 1 666 ? 6.691 4.766 -29.095 1.00 84.94 666 TYR A CA 1
ATOM 5281 C C . TYR A 1 666 ? 5.721 4.222 -30.157 1.00 84.94 666 TYR A C 1
ATOM 5283 O O . TYR A 1 666 ? 6.130 3.430 -31.005 1.00 84.94 666 TYR A O 1
ATOM 5291 N N . LEU A 1 667 ? 4.456 4.662 -30.158 1.00 87.19 667 LEU A N 1
ATOM 5292 C CA . LEU A 1 667 ? 3.484 4.324 -31.201 1.00 87.19 667 LEU A CA 1
ATOM 5293 C C . LEU A 1 667 ? 3.729 5.069 -32.521 1.00 87.19 667 LEU A C 1
ATOM 5295 O O . LEU A 1 667 ? 3.434 4.499 -33.567 1.00 87.19 667 LEU A O 1
ATOM 5299 N N . ASP A 1 668 ? 4.275 6.288 -32.520 1.00 86.56 668 ASP A N 1
ATOM 5300 C CA . ASP A 1 668 ? 4.604 7.028 -33.753 1.00 86.56 668 ASP A CA 1
ATOM 5301 C C . ASP A 1 668 ? 5.673 6.321 -34.611 1.00 86.56 668 ASP A C 1
ATOM 5303 O O . ASP A 1 668 ? 5.529 6.250 -35.834 1.00 86.56 668 ASP A O 1
ATOM 5307 N N . LYS A 1 669 ? 6.653 5.665 -33.975 1.00 82.38 669 LYS A N 1
ATOM 5308 C CA . LYS A 1 669 ? 7.651 4.779 -34.609 1.00 82.38 669 LYS A CA 1
ATOM 5309 C C . LYS A 1 669 ? 7.018 3.608 -35.379 1.00 82.38 669 LYS A C 1
ATOM 5311 O O . LYS A 1 669 ? 7.608 3.121 -36.343 1.00 82.38 669 LYS A O 1
ATOM 5316 N N . LEU A 1 670 ? 5.818 3.176 -34.979 1.00 81.88 670 LEU A N 1
ATOM 5317 C CA . LEU A 1 670 ? 5.023 2.136 -35.647 1.00 81.88 670 LEU A CA 1
ATOM 5318 C C . LEU A 1 670 ? 3.971 2.726 -36.609 1.00 81.88 670 LEU A C 1
ATOM 5320 O O . LEU A 1 670 ? 3.646 2.112 -37.627 1.00 81.88 670 LEU A O 1
ATOM 5324 N N . PHE A 1 671 ? 3.444 3.914 -36.300 1.00 86.25 671 PHE A N 1
ATOM 5325 C CA . PHE A 1 671 ? 2.350 4.584 -37.003 1.00 86.25 671 PHE A CA 1
ATOM 5326 C C . PHE A 1 671 ? 2.649 6.089 -37.185 1.00 86.25 671 PHE A C 1
ATOM 5328 O O . PHE A 1 671 ? 2.187 6.904 -36.381 1.00 86.25 671 PHE A O 1
ATOM 5335 N N . PRO A 1 672 ? 3.329 6.499 -38.277 1.00 85.88 672 PRO A N 1
ATOM 5336 C CA . PRO A 1 672 ? 3.777 7.887 -38.487 1.00 85.88 672 PRO A CA 1
ATOM 5337 C C . PRO A 1 672 ? 2.681 8.967 -38.446 1.00 85.88 672 PRO A C 1
ATOM 5339 O O . PRO A 1 672 ? 2.967 10.139 -38.232 1.00 85.88 672 PRO A O 1
ATOM 5342 N N . VAL A 1 673 ? 1.403 8.591 -38.580 1.00 88.75 673 VAL A N 1
ATOM 5343 C CA . VAL A 1 673 ? 0.251 9.495 -38.386 1.00 88.75 673 VAL A CA 1
ATOM 5344 C C . VAL A 1 673 ? 0.183 10.116 -36.976 1.00 88.75 673 VAL A C 1
ATOM 5346 O O . VAL A 1 673 ? -0.525 11.100 -36.779 1.00 88.75 673 VAL A O 1
ATOM 5349 N N . LEU A 1 674 ? 0.907 9.558 -35.998 1.00 88.31 674 LEU A N 1
ATOM 5350 C CA . LEU A 1 674 ? 0.967 10.034 -34.613 1.00 88.31 674 LEU A CA 1
ATOM 5351 C C . LEU A 1 674 ? 2.146 10.981 -34.320 1.00 88.31 674 LEU A C 1
ATOM 5353 O O . LEU A 1 674 ? 2.216 11.505 -33.212 1.00 88.31 674 LEU A O 1
ATOM 5357 N N . GLU A 1 675 ? 3.034 11.242 -35.287 1.00 83.81 675 GLU A N 1
ATOM 5358 C CA . GLU A 1 675 ? 4.228 12.089 -35.112 1.00 83.81 675 GLU A CA 1
ATOM 5359 C C . GLU A 1 675 ? 3.880 13.514 -34.637 1.00 83.81 675 GLU A C 1
ATOM 5361 O O . GLU A 1 675 ? 4.567 14.092 -33.794 1.00 83.81 675 GLU A O 1
ATOM 5366 N N . SER A 1 676 ? 2.789 14.103 -35.145 1.00 85.06 676 SER A N 1
ATOM 5367 C CA . SER A 1 676 ? 2.401 15.478 -34.808 1.00 85.06 676 SER A CA 1
ATOM 5368 C C . SER A 1 676 ? 0.907 15.773 -35.009 1.00 85.06 676 SER A C 1
ATOM 5370 O O . SER A 1 676 ? 0.133 14.950 -35.497 1.00 85.06 676 SER A O 1
ATOM 5372 N N . GLY A 1 677 ? 0.485 16.980 -34.618 1.00 87.94 677 GLY A N 1
ATOM 5373 C CA . GLY A 1 677 ? -0.849 17.509 -34.905 1.00 87.94 677 GLY A CA 1
ATOM 5374 C C . GLY A 1 677 ? -1.990 16.879 -34.096 1.00 87.94 677 GLY A C 1
ATOM 5375 O O . GLY A 1 677 ? -1.809 16.358 -32.995 1.00 87.94 677 GLY A O 1
ATOM 5376 N N . TRP A 1 678 ? -3.208 16.969 -34.639 1.00 88.69 678 TRP A N 1
ATOM 5377 C CA . TRP A 1 678 ? -4.421 16.531 -33.943 1.00 88.69 678 TRP A CA 1
ATOM 5378 C C . TRP A 1 678 ? -4.492 15.019 -33.637 1.00 88.69 678 TRP A C 1
ATOM 5380 O O . TRP A 1 678 ? -4.989 14.699 -32.553 1.00 88.69 678 TRP A O 1
ATOM 5390 N N . PRO A 1 679 ? -3.986 14.082 -34.477 1.00 90.62 679 PRO A N 1
ATOM 5391 C CA . PRO A 1 679 ? -4.061 12.652 -34.168 1.00 90.62 679 PRO A CA 1
ATOM 5392 C C . PRO A 1 679 ? -3.229 12.291 -32.935 1.00 90.62 679 PRO A C 1
ATOM 5394 O O . PRO A 1 679 ? -3.696 11.526 -32.094 1.00 90.62 679 PRO A O 1
ATOM 5397 N N . ARG A 1 680 ? -2.047 12.908 -32.775 1.00 89.50 680 ARG A N 1
ATOM 5398 C CA . ARG A 1 680 ? -1.195 12.765 -31.585 1.00 89.50 680 ARG A CA 1
ATOM 5399 C C . ARG A 1 680 ? -1.945 13.170 -30.316 1.00 89.50 680 ARG A C 1
ATOM 5401 O O . ARG A 1 680 ? -2.020 12.391 -29.370 1.00 89.50 680 ARG A O 1
ATOM 5408 N N . ASN A 1 681 ? -2.571 14.348 -30.324 1.00 88.94 681 ASN A N 1
ATOM 5409 C CA . ASN A 1 681 ? -3.314 14.871 -29.172 1.00 88.94 681 ASN A CA 1
ATOM 5410 C C . ASN A 1 681 ? -4.549 14.016 -28.831 1.00 88.94 681 ASN A C 1
ATOM 5412 O O . ASN A 1 681 ? -4.814 13.761 -27.657 1.00 88.94 681 ASN A O 1
ATOM 5416 N N . VAL A 1 682 ? -5.283 13.531 -29.841 1.00 91.31 682 VAL A N 1
ATOM 5417 C CA . VAL A 1 682 ? -6.423 12.621 -29.632 1.00 91.31 682 VAL A CA 1
ATOM 5418 C C . VAL A 1 682 ? -5.965 11.249 -29.132 1.00 91.31 682 VAL A C 1
ATOM 5420 O O . VAL A 1 682 ? -6.639 10.670 -28.284 1.00 91.31 682 VAL A O 1
ATOM 5423 N N . CYS A 1 683 ? -4.812 10.745 -29.580 1.00 91.06 683 CYS A N 1
ATOM 5424 C CA . CYS A 1 683 ? -4.239 9.495 -29.081 1.00 91.06 683 CYS A CA 1
ATOM 5425 C C . CYS A 1 683 ? -3.789 9.617 -27.614 1.00 91.06 683 CYS A C 1
ATOM 5427 O O . CYS A 1 683 ? -4.129 8.750 -26.809 1.00 91.06 683 CYS A O 1
ATOM 5429 N N . ILE A 1 684 ? -3.135 10.727 -27.237 1.00 91.06 684 ILE A N 1
ATOM 5430 C CA . ILE A 1 684 ? -2.813 11.041 -25.833 1.00 91.06 684 ILE A CA 1
ATOM 5431 C C . ILE A 1 684 ? -4.105 11.057 -25.003 1.00 91.06 684 ILE A C 1
ATOM 5433 O O . ILE A 1 684 ? -4.231 10.258 -24.079 1.00 91.06 684 ILE A O 1
ATOM 5437 N N . PHE A 1 685 ? -5.102 11.866 -25.383 1.00 92.06 685 PHE A N 1
ATOM 5438 C CA . PHE A 1 685 ? -6.386 11.948 -24.674 1.00 92.06 685 PHE A CA 1
ATOM 5439 C C . PHE A 1 685 ? -7.079 10.584 -24.519 1.00 92.06 685 PHE A C 1
ATOM 5441 O O . PHE A 1 685 ? -7.473 10.208 -23.415 1.00 92.06 685 PHE A O 1
ATOM 5448 N N . ALA A 1 686 ? -7.204 9.824 -25.612 1.00 91.69 686 ALA A N 1
ATOM 5449 C CA . ALA A 1 686 ? -7.850 8.516 -25.606 1.00 91.69 686 ALA A CA 1
ATOM 5450 C C . ALA A 1 686 ? -7.098 7.507 -24.727 1.00 91.69 686 ALA A C 1
ATOM 5452 O O . ALA A 1 686 ? -7.736 6.776 -23.970 1.00 91.69 686 ALA A O 1
ATOM 5453 N N . SER A 1 687 ? -5.760 7.491 -24.779 1.00 90.75 687 SER A N 1
ATOM 5454 C CA . SER A 1 687 ? -4.941 6.614 -23.935 1.00 90.75 687 SER A CA 1
ATOM 5455 C C . SER A 1 687 ? -5.113 6.949 -22.451 1.00 90.75 687 SER A C 1
ATOM 5457 O O . SER A 1 687 ? -5.501 6.067 -21.689 1.00 90.75 687 SER A O 1
ATOM 5459 N N . THR A 1 688 ? -4.981 8.219 -22.047 1.00 92.56 688 THR A N 1
ATOM 5460 C CA . THR A 1 688 ? -5.193 8.644 -20.653 1.00 92.56 688 THR A CA 1
ATOM 5461 C C . THR A 1 688 ? -6.581 8.247 -20.144 1.00 92.56 688 THR A C 1
ATOM 5463 O O . THR A 1 688 ? -6.695 7.746 -19.027 1.00 92.56 688 THR A O 1
ATOM 5466 N N . VAL A 1 689 ? -7.641 8.404 -20.949 1.00 92.38 689 VAL A N 1
ATOM 5467 C CA . VAL A 1 689 ? -9.013 8.021 -20.558 1.00 92.38 689 VAL A CA 1
ATOM 5468 C C . VAL A 1 689 ? -9.182 6.501 -20.430 1.00 92.38 689 VAL A C 1
ATOM 5470 O O . VAL A 1 689 ? -9.753 6.040 -19.442 1.00 92.38 689 VAL A O 1
ATOM 5473 N N . VAL A 1 690 ? -8.685 5.714 -21.391 1.00 91.38 690 VAL A N 1
ATOM 5474 C CA . VAL A 1 690 ? -8.809 4.242 -21.382 1.00 91.38 690 VAL A CA 1
ATOM 5475 C C . VAL A 1 690 ? -8.025 3.618 -20.225 1.00 91.38 690 VAL A C 1
ATOM 5477 O O . VAL A 1 690 ? -8.543 2.730 -19.550 1.00 91.38 690 VAL A O 1
ATOM 5480 N N . LEU A 1 691 ? -6.818 4.113 -19.954 1.00 91.31 691 LEU A N 1
ATOM 5481 C CA . LEU A 1 691 ? -5.982 3.642 -18.849 1.00 91.31 691 LEU A CA 1
ATOM 5482 C C . LEU A 1 691 ? -6.565 4.059 -17.485 1.00 91.31 691 LEU A C 1
ATOM 5484 O O . LEU A 1 691 ? -6.761 3.236 -16.593 1.00 91.31 691 LEU A O 1
ATOM 5488 N N . SER A 1 692 ? -7.030 5.307 -17.348 1.00 93.81 692 SER A N 1
ATOM 5489 C CA . SER A 1 692 ? -7.735 5.743 -16.125 1.00 93.81 692 SER A CA 1
ATOM 5490 C C . SER A 1 692 ? -8.991 4.909 -15.830 1.00 93.81 692 SER A C 1
ATOM 5492 O O . SER A 1 692 ? -9.365 4.731 -14.668 1.00 93.81 692 SER A O 1
ATOM 5494 N N . PHE A 1 693 ? -9.640 4.360 -16.864 1.00 91.88 693 PHE A N 1
ATOM 5495 C CA . PHE A 1 693 ? -10.745 3.419 -16.695 1.00 91.88 693 PHE A CA 1
ATOM 5496 C C . PHE A 1 693 ? -10.290 2.031 -16.214 1.00 91.88 693 PHE A C 1
ATOM 5498 O O . PHE A 1 693 ? -10.985 1.442 -15.387 1.00 91.88 693 PHE A O 1
ATOM 5505 N N . LEU A 1 694 ? -9.131 1.514 -16.643 1.00 90.56 694 LEU A N 1
ATOM 5506 C CA . LEU A 1 694 ? -8.578 0.264 -16.100 1.00 90.56 694 LEU A CA 1
ATOM 5507 C C . LEU A 1 694 ? -8.309 0.402 -14.594 1.00 90.56 694 LEU A C 1
ATOM 5509 O O . LEU A 1 694 ? -8.789 -0.422 -13.809 1.00 90.56 694 LEU A O 1
ATOM 5513 N N . ASN A 1 695 ? -7.693 1.513 -14.187 1.00 91.94 695 ASN A N 1
ATOM 5514 C CA . ASN A 1 695 ? -7.504 1.901 -12.786 1.00 91.94 695 ASN A CA 1
ATOM 5515 C C . ASN A 1 695 ? -8.822 1.919 -11.978 1.00 91.94 695 ASN A C 1
ATOM 5517 O O . ASN A 1 695 ? -8.880 1.453 -10.837 1.00 91.94 695 ASN A O 1
ATOM 5521 N N . TYR A 1 696 ? -9.924 2.380 -12.583 1.00 91.75 696 TYR A N 1
ATOM 5522 C CA . TYR A 1 696 ? -11.253 2.378 -11.958 1.00 91.75 696 TYR A CA 1
ATOM 5523 C C . TYR A 1 696 ? -11.798 0.962 -11.676 1.00 91.75 696 TYR A C 1
ATOM 5525 O O . TYR A 1 696 ? -12.553 0.804 -10.713 1.00 91.75 696 TYR A O 1
ATOM 5533 N N . THR A 1 697 ? -11.406 -0.066 -12.447 1.00 88.25 697 THR A N 1
ATOM 5534 C CA . THR A 1 697 ? -11.941 -1.445 -12.322 1.00 88.25 697 THR A CA 1
ATOM 5535 C C . THR A 1 697 ? -11.503 -2.215 -11.069 1.00 88.25 697 THR A C 1
ATOM 5537 O O . THR A 1 697 ? -12.121 -3.227 -10.735 1.00 88.25 697 THR A O 1
ATOM 5540 N N . GLY A 1 698 ? -10.486 -1.748 -10.338 1.00 88.44 698 GLY A N 1
ATOM 5541 C CA . GLY A 1 698 ? -10.070 -2.340 -9.061 1.00 88.44 698 GLY A CA 1
ATOM 5542 C C . GLY A 1 698 ? -8.580 -2.646 -8.980 1.00 88.44 698 GLY A C 1
ATOM 5543 O O . GLY A 1 698 ? -8.038 -3.338 -9.837 1.00 88.44 698 GLY A O 1
ATOM 5544 N N . LEU A 1 699 ? -7.935 -2.221 -7.891 1.00 89.44 699 LEU A N 1
ATOM 5545 C CA . LEU A 1 699 ? -6.484 -2.330 -7.694 1.00 89.44 699 LEU A CA 1
ATOM 5546 C C . LEU A 1 699 ? -5.932 -3.764 -7.842 1.00 89.44 699 LEU A C 1
ATOM 5548 O O . LEU A 1 699 ? -4.829 -3.958 -8.343 1.00 89.44 699 LEU A O 1
ATOM 5552 N N . ALA A 1 700 ? -6.702 -4.794 -7.476 1.00 89.62 700 ALA A N 1
ATOM 5553 C CA . ALA A 1 700 ? -6.301 -6.183 -7.713 1.00 89.62 700 ALA A CA 1
ATOM 5554 C C . ALA A 1 700 ? -6.242 -6.550 -9.210 1.00 89.62 700 ALA A C 1
ATOM 5556 O O . ALA A 1 700 ? -5.391 -7.343 -9.602 1.00 89.62 700 ALA A O 1
ATOM 5557 N N . ILE A 1 701 ? -7.115 -5.977 -10.049 1.00 90.81 701 ILE A N 1
ATOM 5558 C CA . ILE A 1 701 ? -7.070 -6.149 -11.511 1.00 90.81 701 ILE A CA 1
ATOM 5559 C C . ILE A 1 701 ? -5.847 -5.418 -12.068 1.00 90.81 701 ILE A C 1
ATOM 5561 O O . ILE A 1 701 ? -5.088 -6.030 -12.814 1.00 90.81 701 ILE A O 1
ATOM 5565 N N . VAL A 1 702 ? -5.605 -4.176 -11.631 1.00 93.25 702 VAL A N 1
ATOM 5566 C CA . VAL A 1 702 ? -4.401 -3.395 -11.975 1.00 93.25 702 VAL A CA 1
ATOM 5567 C C . VAL A 1 702 ? -3.127 -4.181 -11.632 1.00 93.25 702 VAL A C 1
ATOM 5569 O O . VAL A 1 702 ? -2.252 -4.348 -12.477 1.00 93.25 702 VAL A O 1
ATOM 5572 N N . GLY A 1 703 ? -3.057 -4.776 -10.438 1.00 94.00 703 GLY A N 1
ATOM 5573 C CA . GLY A 1 703 ? -1.918 -5.591 -10.014 1.00 94.00 703 GLY A CA 1
ATOM 5574 C C . GLY A 1 703 ? -1.709 -6.874 -10.829 1.00 94.00 703 GLY A C 1
ATOM 5575 O O . GLY A 1 703 ? -0.568 -7.239 -11.096 1.00 94.00 703 GLY A O 1
ATOM 5576 N N . TYR A 1 704 ? -2.767 -7.560 -11.278 1.00 94.50 704 TYR A N 1
ATOM 5577 C CA . TYR A 1 704 ? -2.609 -8.696 -12.204 1.00 94.50 704 TYR A CA 1
ATOM 5578 C C . TYR A 1 704 ? -2.299 -8.251 -13.643 1.00 94.50 704 TYR A C 1
ATOM 5580 O O . TYR A 1 704 ? -1.560 -8.949 -14.338 1.00 94.50 704 TYR A O 1
ATOM 5588 N N . ALA A 1 705 ? -2.792 -7.089 -14.081 1.00 94.62 705 ALA A N 1
ATOM 5589 C CA . ALA A 1 705 ? -2.407 -6.488 -15.356 1.00 94.62 705 ALA A CA 1
ATOM 5590 C C . ALA A 1 705 ? -0.911 -6.133 -15.362 1.00 94.62 705 ALA A C 1
ATOM 5592 O O . ALA A 1 705 ? -0.218 -6.491 -16.309 1.00 94.62 705 ALA A O 1
ATOM 5593 N N . ALA A 1 706 ? -0.387 -5.557 -14.275 1.00 95.75 706 ALA A N 1
ATOM 5594 C CA . ALA A 1 706 ? 1.039 -5.287 -14.086 1.00 95.75 706 ALA A CA 1
ATOM 5595 C C . ALA A 1 706 ? 1.908 -6.555 -14.236 1.00 95.75 706 ALA A C 1
ATOM 5597 O O . ALA A 1 706 ? 2.933 -6.516 -14.914 1.00 95.75 706 ALA A O 1
ATOM 5598 N N . VAL A 1 707 ? 1.478 -7.707 -13.699 1.00 96.69 707 VAL A N 1
ATOM 5599 C CA . VAL A 1 707 ? 2.182 -8.994 -13.904 1.00 96.69 707 VAL A CA 1
ATOM 5600 C C . VAL A 1 707 ? 2.264 -9.359 -15.390 1.00 96.69 707 VAL A C 1
ATOM 5602 O O . VAL A 1 707 ? 3.330 -9.735 -15.874 1.00 96.69 707 VAL A O 1
ATOM 5605 N N . VAL A 1 708 ? 1.163 -9.231 -16.138 1.00 96.38 708 VAL A N 1
ATOM 5606 C CA . VAL A 1 708 ? 1.143 -9.539 -17.580 1.00 96.38 708 VAL A CA 1
ATOM 5607 C C . VAL A 1 708 ? 1.991 -8.540 -18.370 1.00 96.38 708 VAL A C 1
ATOM 5609 O O . VAL A 1 708 ? 2.813 -8.954 -19.187 1.00 96.38 708 VAL A O 1
ATOM 5612 N N . LEU A 1 709 ? 1.834 -7.240 -18.107 1.00 95.69 709 LEU A N 1
ATOM 5613 C CA . LEU A 1 709 ? 2.561 -6.167 -18.789 1.00 95.69 709 LEU A CA 1
ATOM 5614 C C . LEU A 1 709 ? 4.075 -6.309 -18.602 1.00 95.69 709 LEU A C 1
ATOM 5616 O O . LEU A 1 709 ? 4.799 -6.279 -19.591 1.00 95.69 709 LEU A O 1
ATOM 5620 N N . GLY A 1 710 ? 4.543 -6.541 -17.370 1.00 94.94 710 GLY A N 1
ATOM 5621 C CA . GLY A 1 710 ? 5.970 -6.679 -17.061 1.00 94.94 710 GLY A CA 1
ATOM 5622 C C . GLY A 1 710 ? 6.598 -7.945 -17.644 1.00 94.94 710 GLY A C 1
ATOM 5623 O O . GLY A 1 710 ? 7.709 -7.901 -18.167 1.00 94.94 710 GLY A O 1
ATOM 5624 N N . LEU A 1 711 ? 5.884 -9.078 -17.623 1.00 94.88 711 LEU A N 1
ATOM 5625 C CA . LEU A 1 711 ? 6.364 -10.306 -18.268 1.00 94.88 711 LEU A CA 1
ATOM 5626 C C . LEU A 1 711 ? 6.476 -10.143 -19.792 1.00 94.88 711 LEU A C 1
ATOM 5628 O O . LEU A 1 711 ? 7.454 -10.599 -20.385 1.00 94.88 711 LEU A O 1
ATOM 5632 N N . VAL A 1 712 ? 5.509 -9.474 -20.431 1.00 94.81 712 VAL A N 1
ATOM 5633 C CA . VAL A 1 712 ? 5.532 -9.252 -21.884 1.00 94.81 712 VAL A CA 1
ATOM 5634 C C . VAL A 1 712 ? 6.567 -8.191 -22.277 1.00 94.81 712 VAL A C 1
ATOM 5636 O O . VAL A 1 712 ? 7.323 -8.440 -23.216 1.00 94.81 712 VAL A O 1
ATOM 5639 N N . SER A 1 713 ? 6.673 -7.063 -21.563 1.00 94.75 713 SER A N 1
ATOM 5640 C CA . SER A 1 713 ? 7.623 -5.983 -21.887 1.00 94.75 713 SER A CA 1
ATOM 5641 C C . SER A 1 713 ? 9.088 -6.390 -21.701 1.00 94.75 713 SER A C 1
ATOM 5643 O O . SER A 1 713 ? 9.936 -5.972 -22.490 1.00 94.75 713 SER A O 1
ATOM 5645 N N . LEU A 1 714 ? 9.395 -7.247 -20.719 1.00 95.12 714 LEU A N 1
ATOM 5646 C CA . LEU A 1 714 ? 10.752 -7.751 -20.472 1.00 95.12 714 LEU A CA 1
ATOM 5647 C C . LEU A 1 714 ? 11.139 -8.948 -21.351 1.00 95.12 714 LEU A C 1
ATOM 5649 O O . LEU A 1 714 ? 12.327 -9.157 -21.608 1.00 95.12 714 LEU A O 1
ATOM 5653 N N . SER A 1 715 ? 10.171 -9.721 -21.855 1.00 95.44 715 SER A N 1
ATOM 5654 C CA . SER A 1 715 ? 10.448 -10.889 -22.704 1.00 95.44 715 SER A CA 1
ATOM 5655 C C . SER A 1 715 ? 11.370 -10.624 -23.918 1.00 95.44 715 SER A C 1
ATOM 5657 O O . SER A 1 715 ? 12.317 -11.403 -24.083 1.00 95.44 715 SER A O 1
ATOM 5659 N N . PRO A 1 716 ? 11.235 -9.537 -24.717 1.00 95.88 716 PRO A N 1
ATOM 5660 C CA . PRO A 1 716 ? 12.171 -9.272 -25.812 1.00 95.88 716 PRO A CA 1
ATOM 5661 C C . PRO A 1 716 ? 13.587 -8.933 -25.329 1.00 95.88 716 PRO A C 1
ATOM 5663 O O . PRO A 1 716 ? 14.551 -9.246 -26.024 1.00 95.88 716 PRO A O 1
ATOM 5666 N N . PHE A 1 717 ? 13.756 -8.354 -24.136 1.00 95.94 717 PHE A N 1
ATOM 5667 C CA . PHE A 1 717 ? 15.082 -8.051 -23.590 1.00 95.94 717 PHE A CA 1
ATOM 5668 C C . PHE A 1 717 ? 15.833 -9.302 -23.140 1.00 95.94 717 PHE A C 1
ATOM 5670 O O . PHE A 1 717 ? 17.049 -9.375 -23.324 1.00 95.94 717 PHE A O 1
ATOM 5677 N N . LEU A 1 718 ? 15.131 -10.310 -22.612 1.00 95.62 718 LEU A N 1
ATOM 5678 C CA . LEU A 1 718 ? 15.728 -11.612 -22.302 1.00 95.62 718 LEU A CA 1
ATOM 5679 C C . LEU A 1 718 ? 16.217 -12.302 -23.586 1.00 95.62 718 LEU A C 1
ATOM 5681 O O . LEU A 1 718 ? 17.350 -12.783 -23.637 1.00 95.62 718 LEU A O 1
ATOM 5685 N N . VAL A 1 719 ? 15.405 -12.267 -24.649 1.00 96.81 719 VAL A N 1
ATOM 5686 C CA . VAL A 1 719 ? 15.765 -12.793 -25.977 1.00 96.81 719 VAL A CA 1
ATOM 5687 C C . VAL A 1 719 ? 16.941 -12.017 -26.584 1.00 96.81 719 VAL A C 1
ATOM 5689 O O . VAL A 1 719 ? 17.919 -12.631 -27.011 1.00 96.81 719 VAL A O 1
ATOM 5692 N N . MET A 1 720 ? 16.902 -10.680 -26.563 1.00 96.75 720 MET A N 1
ATOM 5693 C CA . MET A 1 720 ? 17.997 -9.821 -27.032 1.00 96.75 720 MET A CA 1
ATOM 5694 C C . MET A 1 720 ? 19.297 -10.124 -26.290 1.00 96.75 720 MET A C 1
ATOM 5696 O O . MET A 1 720 ? 20.338 -10.281 -26.923 1.00 96.75 720 MET A O 1
ATOM 5700 N N . SER A 1 721 ? 19.237 -10.241 -24.963 1.00 96.38 721 SER A N 1
ATOM 5701 C CA . SER A 1 721 ? 20.409 -10.488 -24.122 1.00 96.38 721 SER A CA 1
ATOM 5702 C C . SER A 1 721 ? 21.018 -11.859 -24.397 1.00 96.38 721 SER A C 1
ATOM 5704 O O . SER A 1 721 ? 22.229 -11.956 -24.573 1.00 96.38 721 SER A O 1
ATOM 5706 N N . ALA A 1 722 ? 20.195 -12.902 -24.546 1.00 96.62 722 ALA A N 1
ATOM 5707 C CA . ALA A 1 722 ? 20.662 -14.232 -24.935 1.00 96.62 722 ALA A CA 1
ATOM 5708 C C . ALA A 1 722 ? 21.311 -14.236 -26.335 1.00 96.62 722 ALA A C 1
ATOM 5710 O O . ALA A 1 722 ? 22.398 -14.786 -26.515 1.00 96.62 722 ALA A O 1
ATOM 5711 N N . MET A 1 723 ? 20.695 -13.567 -27.318 1.00 96.56 723 MET A N 1
ATOM 5712 C CA . MET A 1 723 ? 21.239 -13.439 -28.680 1.00 96.56 723 MET A CA 1
ATOM 5713 C C . MET A 1 723 ? 22.469 -12.519 -28.768 1.00 96.56 723 MET A C 1
ATOM 5715 O O . MET A 1 723 ? 23.243 -12.615 -29.722 1.00 96.56 723 MET A O 1
ATOM 5719 N N . ALA A 1 724 ? 22.681 -11.646 -27.780 1.00 96.00 724 ALA A N 1
ATOM 5720 C CA . ALA A 1 724 ? 23.858 -10.794 -27.688 1.00 96.00 724 ALA A CA 1
ATOM 5721 C C . ALA A 1 724 ? 25.112 -11.556 -27.232 1.00 96.00 724 ALA A C 1
ATOM 5723 O O . ALA A 1 724 ? 26.204 -11.174 -27.651 1.00 96.00 724 ALA A O 1
ATOM 5724 N N . ILE A 1 725 ? 24.985 -12.631 -26.434 1.00 95.69 725 ILE A N 1
ATOM 5725 C CA . ILE A 1 725 ? 26.119 -13.351 -25.811 1.00 95.69 725 ILE A CA 1
ATOM 5726 C C . ILE A 1 725 ? 27.276 -13.638 -26.794 1.00 95.69 725 ILE A C 1
ATOM 5728 O O . ILE A 1 725 ? 28.403 -13.249 -26.479 1.00 95.69 725 ILE A O 1
ATOM 5732 N N . PRO A 1 726 ? 27.063 -14.204 -28.004 1.00 95.69 726 PRO A N 1
ATOM 5733 C CA . PRO A 1 726 ? 28.159 -14.500 -28.939 1.00 95.69 726 PRO A CA 1
ATOM 5734 C C . PRO A 1 726 ? 28.824 -13.257 -29.558 1.00 95.69 726 PRO A C 1
ATOM 5736 O O . PRO A 1 726 ? 29.874 -13.363 -30.189 1.00 95.69 726 PRO A O 1
ATOM 5739 N N . LYS A 1 727 ? 28.199 -12.079 -29.427 1.00 94.06 727 LYS A N 1
ATOM 5740 C CA . LYS A 1 727 ? 28.663 -10.791 -29.965 1.00 94.06 727 LYS A CA 1
ATOM 5741 C C . LYS A 1 727 ? 29.348 -9.911 -28.907 1.00 94.06 727 LYS A C 1
ATOM 5743 O O . LYS A 1 727 ? 29.979 -8.919 -29.283 1.00 94.06 727 LYS A O 1
ATOM 5748 N N . ILE A 1 728 ? 29.233 -10.241 -27.615 1.00 95.62 728 ILE A N 1
ATOM 5749 C CA . ILE A 1 728 ? 29.790 -9.450 -26.507 1.00 95.62 728 ILE A CA 1
ATOM 5750 C C . ILE A 1 728 ? 31.324 -9.408 -26.574 1.00 95.62 728 ILE A C 1
ATOM 5752 O O . ILE A 1 728 ? 31.994 -10.432 -26.692 1.00 95.62 728 ILE A O 1
ATOM 5756 N N . LYS A 1 729 ? 31.894 -8.204 -26.448 1.00 94.38 729 LYS A N 1
ATOM 5757 C CA . LYS A 1 729 ? 33.341 -7.967 -26.340 1.00 94.38 729 LYS A CA 1
ATOM 5758 C C . LYS A 1 729 ? 33.642 -7.238 -25.021 1.00 94.38 729 LYS A C 1
ATOM 5760 O O . LYS A 1 729 ? 33.512 -6.014 -24.990 1.00 94.38 729 LYS A O 1
ATOM 5765 N N . PRO A 1 730 ? 34.066 -7.941 -23.949 1.00 92.44 730 PRO A N 1
ATOM 5766 C CA . PRO A 1 730 ? 34.158 -7.378 -22.594 1.00 92.44 730 PRO A CA 1
ATOM 5767 C C . PRO A 1 730 ? 34.975 -6.086 -22.447 1.00 92.44 730 PRO A C 1
ATOM 5769 O O . PRO A 1 730 ? 34.658 -5.258 -21.600 1.00 92.44 730 PRO A O 1
ATOM 5772 N N . HIS A 1 731 ? 35.980 -5.850 -23.302 1.00 92.38 731 HIS A N 1
ATOM 5773 C CA . HIS A 1 731 ? 36.761 -4.604 -23.278 1.00 92.38 731 HIS A CA 1
ATOM 5774 C C . HIS A 1 731 ? 35.912 -3.338 -23.505 1.00 92.38 731 HIS A C 1
ATOM 5776 O O . HIS A 1 731 ? 36.306 -2.258 -23.071 1.00 92.38 731 HIS A O 1
ATOM 5782 N N . ARG A 1 732 ? 34.746 -3.446 -24.163 1.00 90.69 732 ARG A N 1
ATOM 5783 C CA . ARG A 1 732 ? 33.840 -2.311 -24.411 1.00 90.69 732 ARG A CA 1
ATOM 5784 C C . ARG A 1 732 ? 33.209 -1.770 -23.128 1.00 90.69 732 ARG A C 1
ATOM 5786 O O . ARG A 1 732 ? 32.997 -0.563 -23.035 1.00 90.69 732 ARG A O 1
ATOM 5793 N N . TRP A 1 733 ? 32.978 -2.627 -22.131 1.00 93.25 733 TRP A N 1
ATOM 5794 C CA . TRP A 1 733 ? 32.448 -2.220 -20.826 1.00 93.25 733 TRP A CA 1
ATOM 5795 C C . TRP A 1 733 ? 33.394 -1.269 -20.081 1.00 93.25 733 TRP A C 1
ATOM 5797 O O . TRP A 1 733 ? 32.931 -0.455 -19.297 1.00 93.25 733 TRP A O 1
ATOM 5807 N N . GLY A 1 734 ? 34.702 -1.308 -20.367 1.00 89.56 734 GLY A N 1
ATOM 5808 C CA . GLY A 1 734 ? 35.694 -0.372 -19.821 1.00 89.56 734 GLY A CA 1
ATOM 5809 C C . GLY A 1 734 ? 35.697 1.022 -20.466 1.00 89.56 734 GLY A C 1
ATOM 5810 O O . GLY A 1 734 ? 36.537 1.850 -20.118 1.00 89.56 734 GLY A O 1
ATOM 5811 N N . SER A 1 735 ? 34.805 1.304 -21.423 1.00 89.62 735 SER A N 1
ATOM 5812 C CA . SER A 1 735 ? 34.792 2.582 -22.139 1.00 89.62 735 SER A CA 1
ATOM 5813 C C . SER A 1 735 ? 34.197 3.720 -21.304 1.00 89.62 735 SER A C 1
ATOM 5815 O O . SER A 1 735 ? 33.005 3.729 -20.994 1.00 89.62 735 SER A O 1
ATOM 5817 N N . LEU A 1 736 ? 35.018 4.739 -21.032 1.00 87.00 736 LEU A N 1
ATOM 5818 C CA . LEU A 1 736 ? 34.595 6.038 -20.489 1.00 87.00 736 LEU A CA 1
ATOM 5819 C C . LEU A 1 736 ? 33.966 6.967 -21.545 1.00 87.00 736 LEU A C 1
ATOM 5821 O O . LEU A 1 736 ? 33.609 8.098 -21.221 1.00 87.00 736 LEU A O 1
ATOM 5825 N N . GLY A 1 737 ? 33.862 6.540 -22.808 1.00 85.00 737 GLY A N 1
ATOM 5826 C CA . GLY A 1 737 ? 33.311 7.354 -23.892 1.00 85.00 737 GLY A CA 1
ATOM 5827 C C . GLY A 1 737 ? 34.182 8.548 -24.327 1.00 85.00 737 GLY A C 1
ATOM 5828 O O . GLY A 1 737 ? 35.058 9.024 -23.601 1.00 85.00 737 GLY A O 1
ATOM 5829 N N . THR A 1 738 ? 33.920 9.040 -25.537 1.00 81.81 738 THR A N 1
ATOM 5830 C CA . THR A 1 738 ? 34.637 10.137 -26.211 1.00 81.81 738 THR A CA 1
ATOM 5831 C C . THR A 1 738 ? 34.081 11.531 -25.901 1.00 81.81 738 THR A C 1
ATOM 5833 O O . THR A 1 738 ? 34.828 12.506 -25.974 1.00 81.81 738 THR A O 1
ATOM 5836 N N . LYS A 1 739 ? 32.798 11.660 -25.536 1.00 84.81 739 LYS A N 1
ATOM 5837 C CA . LYS A 1 739 ? 32.169 12.954 -25.221 1.00 84.81 739 LYS A CA 1
ATOM 5838 C C . LYS A 1 739 ? 32.610 13.507 -23.857 1.00 84.81 739 LYS A C 1
ATOM 5840 O O . LYS A 1 739 ? 33.032 12.773 -22.954 1.00 84.81 739 LYS A O 1
ATOM 5845 N N . LYS A 1 740 ? 32.449 14.829 -23.696 1.00 88.25 740 LYS A N 1
ATOM 5846 C CA . LYS A 1 740 ? 32.420 15.508 -22.389 1.00 88.25 740 LYS A CA 1
ATOM 5847 C C . LYS A 1 740 ? 31.236 14.971 -21.575 1.00 88.25 740 LYS A C 1
ATOM 5849 O O . LYS A 1 740 ? 30.174 14.734 -22.138 1.00 88.25 740 LYS A O 1
ATOM 5854 N N . LYS A 1 741 ? 31.441 14.777 -20.271 1.00 92.56 741 LYS A N 1
ATOM 5855 C CA . LYS A 1 741 ? 30.479 14.118 -19.377 1.00 92.56 741 LYS A CA 1
ATOM 5856 C C . LYS A 1 741 ? 29.380 15.104 -18.983 1.00 92.56 741 LYS A C 1
ATOM 5858 O O . LYS A 1 741 ? 29.703 16.193 -18.502 1.00 92.56 741 LYS A O 1
ATOM 5863 N N . ASP A 1 742 ? 28.120 14.726 -19.181 1.00 90.12 742 ASP A N 1
ATOM 5864 C CA . ASP A 1 742 ? 26.965 15.495 -18.709 1.00 90.12 742 ASP A CA 1
ATOM 5865 C C . ASP A 1 742 ? 26.467 14.928 -17.376 1.00 90.12 742 ASP A C 1
ATOM 5867 O O . ASP A 1 742 ? 25.717 13.955 -17.317 1.00 90.12 742 ASP A O 1
ATOM 5871 N N . TRP A 1 743 ? 26.922 15.533 -16.280 1.00 87.56 743 TRP A N 1
ATOM 5872 C CA . TRP A 1 743 ? 26.543 15.100 -14.938 1.00 87.56 743 TRP A CA 1
ATOM 5873 C C . TRP A 1 743 ? 25.075 15.393 -14.602 1.00 87.56 743 TRP A C 1
ATOM 5875 O O . TRP A 1 743 ? 24.499 14.662 -13.802 1.00 87.56 743 TRP A O 1
ATOM 5885 N N . ASN A 1 744 ? 24.451 16.407 -15.216 1.00 84.62 744 ASN A N 1
ATOM 5886 C CA . ASN A 1 744 ? 23.038 16.711 -14.980 1.00 84.62 744 ASN A CA 1
ATOM 5887 C C . ASN A 1 744 ? 22.165 15.598 -15.572 1.00 84.62 744 ASN A C 1
ATOM 5889 O O . ASN A 1 744 ? 21.371 14.995 -14.844 1.00 84.62 744 ASN A O 1
ATOM 5893 N N . LEU A 1 745 ? 22.368 15.288 -16.858 1.00 85.25 745 LEU A N 1
ATOM 5894 C CA . LEU A 1 745 ? 21.625 14.235 -17.546 1.00 85.25 745 LEU A CA 1
ATOM 5895 C C . LEU A 1 745 ? 21.880 12.873 -16.890 1.00 85.25 745 LEU A C 1
ATOM 5897 O O . LEU A 1 745 ? 20.932 12.150 -16.596 1.00 85.25 745 LEU A O 1
ATOM 5901 N N . TYR A 1 746 ? 23.140 12.549 -16.585 1.00 90.00 746 TYR A N 1
ATOM 5902 C CA . TYR A 1 746 ? 23.513 11.282 -15.952 1.00 90.00 746 TYR A CA 1
ATOM 5903 C C . TYR A 1 746 ? 22.835 11.067 -14.588 1.00 90.00 746 TYR A C 1
ATOM 5905 O O . TYR A 1 746 ? 22.207 10.028 -14.380 1.00 90.00 746 TYR A O 1
ATOM 5913 N N . PHE A 1 747 ? 22.911 12.037 -13.666 1.00 87.50 747 PHE A N 1
ATOM 5914 C CA . PHE A 1 747 ? 22.327 11.866 -12.331 1.00 87.50 747 PHE A CA 1
ATOM 5915 C C . PHE A 1 747 ? 20.795 11.934 -12.333 1.00 87.50 747 PHE A C 1
ATOM 5917 O O . PHE A 1 747 ? 20.179 11.154 -11.612 1.00 87.50 747 PHE A O 1
ATOM 5924 N N . ASN A 1 748 ? 20.165 12.773 -13.167 1.00 84.88 748 ASN A N 1
ATOM 5925 C CA . ASN A 1 748 ? 18.703 12.752 -13.307 1.00 84.88 748 ASN A CA 1
ATOM 5926 C C . ASN A 1 748 ? 18.199 11.444 -13.933 1.00 84.88 748 ASN A C 1
ATOM 5928 O O . ASN A 1 748 ? 17.166 10.940 -13.502 1.00 84.88 748 ASN A O 1
ATOM 5932 N N . THR A 1 749 ? 18.936 10.869 -14.891 1.00 87.88 749 THR A N 1
ATOM 5933 C CA . THR A 1 749 ? 18.584 9.579 -15.508 1.00 87.88 749 THR A CA 1
ATOM 5934 C C . THR A 1 749 ? 18.699 8.435 -14.501 1.00 87.88 749 THR A C 1
ATOM 5936 O O . THR A 1 749 ? 17.769 7.642 -14.378 1.00 87.88 749 THR A O 1
ATOM 5939 N N . LEU A 1 750 ? 19.795 8.356 -13.734 1.00 90.81 750 LEU A N 1
ATOM 5940 C CA . LEU A 1 750 ? 19.934 7.343 -12.677 1.00 90.81 750 LEU A CA 1
ATOM 5941 C C . LEU A 1 750 ? 18.882 7.491 -11.576 1.00 90.81 750 LEU A C 1
ATOM 5943 O O . LEU A 1 750 ? 18.397 6.484 -11.075 1.00 90.81 750 LEU A O 1
ATOM 5947 N N . PHE A 1 751 ? 18.536 8.726 -11.204 1.00 89.38 751 PHE A N 1
ATOM 5948 C CA . PHE A 1 751 ? 17.514 8.979 -10.196 1.00 89.38 751 PHE A CA 1
ATOM 5949 C C . PHE A 1 751 ? 16.136 8.543 -10.699 1.00 89.38 751 PHE A C 1
ATOM 5951 O O . PHE A 1 751 ? 15.530 7.663 -10.102 1.00 89.38 751 PHE A O 1
ATOM 5958 N N . TRP A 1 752 ? 15.677 9.075 -11.836 1.00 87.69 752 TRP A N 1
ATOM 5959 C CA . TRP A 1 752 ? 14.327 8.831 -12.357 1.00 87.69 752 TRP A CA 1
ATOM 5960 C C . TRP A 1 752 ? 14.009 7.341 -12.575 1.00 87.69 752 TRP A C 1
ATOM 5962 O O . TRP A 1 752 ? 12.928 6.900 -12.205 1.00 87.69 752 TRP A O 1
ATOM 5972 N N . ASN A 1 753 ? 14.967 6.556 -13.083 1.00 91.44 753 ASN A N 1
ATOM 5973 C CA . ASN A 1 753 ? 14.820 5.109 -13.310 1.00 91.44 753 ASN A CA 1
ATOM 5974 C C . ASN A 1 753 ? 14.795 4.243 -12.028 1.00 91.44 753 ASN A C 1
ATOM 5976 O O . ASN A 1 753 ? 14.574 3.035 -12.105 1.00 91.44 753 ASN A O 1
ATOM 5980 N N . LEU A 1 754 ? 15.133 4.802 -10.859 1.00 91.94 754 LEU A N 1
ATOM 5981 C CA . LEU A 1 754 ? 15.383 4.041 -9.624 1.00 91.94 754 LEU A CA 1
ATOM 5982 C C . LEU A 1 754 ? 14.755 4.686 -8.372 1.00 91.94 754 LEU A C 1
ATOM 5984 O O . LEU A 1 754 ? 15.157 4.347 -7.255 1.00 91.94 754 LEU A O 1
ATOM 5988 N N . ASN A 1 755 ? 13.777 5.577 -8.559 1.00 91.12 755 ASN A N 1
ATOM 5989 C CA . ASN A 1 755 ? 13.074 6.365 -7.536 1.00 91.12 755 ASN A CA 1
ATOM 5990 C C . ASN A 1 755 ? 11.620 5.878 -7.315 1.00 91.12 755 ASN A C 1
ATOM 5992 O O . ASN A 1 755 ? 11.183 4.968 -8.005 1.00 91.12 755 ASN A O 1
ATOM 5996 N N . PHE A 1 756 ? 10.853 6.491 -6.400 1.00 93.19 756 PHE A N 1
ATOM 5997 C CA . PHE A 1 756 ? 9.434 6.179 -6.116 1.00 93.19 756 PHE A CA 1
ATOM 5998 C C . PHE A 1 756 ? 9.176 4.807 -5.454 1.00 93.19 756 PHE A C 1
ATOM 6000 O O . PHE A 1 756 ? 8.059 4.287 -5.491 1.00 93.19 756 PHE A O 1
ATOM 6007 N N . TRP A 1 757 ? 10.176 4.224 -4.777 1.00 95.00 757 TRP A N 1
ATOM 6008 C CA . TRP A 1 757 ? 10.015 2.966 -4.020 1.00 95.00 757 TRP A CA 1
ATOM 6009 C C . TRP A 1 757 ? 8.998 3.063 -2.876 1.00 95.00 757 TRP A C 1
ATOM 6011 O O . TRP A 1 757 ? 8.506 2.043 -2.391 1.00 95.00 757 TRP A O 1
ATOM 6021 N N . ASP A 1 758 ? 8.689 4.280 -2.440 1.00 94.88 758 ASP A N 1
ATOM 6022 C CA . ASP A 1 758 ? 7.758 4.595 -1.368 1.00 94.88 758 ASP A CA 1
ATOM 6023 C C . ASP A 1 758 ? 6.292 4.672 -1.820 1.00 94.88 758 ASP A C 1
ATOM 6025 O O . ASP A 1 758 ? 5.415 4.459 -0.981 1.00 94.88 758 ASP A O 1
ATOM 6029 N N . ASN A 1 759 ? 6.008 4.967 -3.099 1.00 94.31 759 ASN A N 1
ATOM 6030 C CA . ASN A 1 759 ? 4.655 5.239 -3.608 1.00 94.31 759 ASN A CA 1
ATOM 6031 C C . ASN A 1 759 ? 3.677 4.122 -3.222 1.00 94.31 759 ASN A C 1
ATOM 6033 O O . ASN A 1 759 ? 2.576 4.388 -2.739 1.00 94.31 759 ASN A O 1
ATOM 6037 N N . VAL A 1 760 ? 4.125 2.868 -3.332 1.00 95.12 760 VAL A N 1
ATOM 6038 C CA . VAL A 1 760 ? 3.382 1.659 -2.946 1.00 95.12 760 VAL A CA 1
ATOM 6039 C C . VAL A 1 760 ? 2.857 1.688 -1.499 1.00 95.12 760 VAL A C 1
ATOM 6041 O O . VAL A 1 760 ? 1.852 1.050 -1.189 1.00 95.12 760 VAL A O 1
ATOM 6044 N N . SER A 1 761 ? 3.483 2.446 -0.591 1.00 95.44 761 SER A N 1
ATOM 6045 C CA . SER A 1 761 ? 2.987 2.629 0.781 1.00 95.44 761 SER A CA 1
ATOM 6046 C C . SER A 1 761 ? 1.613 3.299 0.830 1.00 95.44 761 SER A C 1
ATOM 6048 O O . SER A 1 761 ? 0.847 3.060 1.762 1.00 95.44 761 SER A O 1
ATOM 6050 N N . THR A 1 762 ? 1.253 4.087 -0.189 1.00 95.12 762 THR A N 1
ATOM 6051 C CA . THR A 1 762 ? -0.082 4.688 -0.314 1.00 95.12 762 THR A CA 1
ATOM 6052 C C . THR A 1 762 ? -1.182 3.638 -0.496 1.00 95.12 762 THR A C 1
ATOM 6054 O O . THR A 1 762 ? -2.328 3.913 -0.147 1.00 95.12 762 THR A O 1
ATOM 6057 N N . LEU A 1 763 ? -0.825 2.429 -0.950 1.00 94.06 763 LEU A N 1
ATOM 6058 C CA . LEU A 1 763 ? -1.703 1.277 -1.178 1.00 94.06 763 LEU A CA 1
ATOM 6059 C C . LEU A 1 763 ? -1.781 0.326 0.038 1.00 94.06 763 LEU A C 1
ATOM 6061 O O . LEU A 1 763 ? -2.370 -0.756 -0.056 1.00 94.06 763 LEU A O 1
ATOM 6065 N N . ALA A 1 764 ? -1.156 0.664 1.175 1.00 91.69 764 ALA A N 1
ATOM 6066 C CA . ALA A 1 764 ? -0.869 -0.306 2.236 1.00 91.69 764 ALA A CA 1
ATOM 6067 C C . ALA A 1 764 ? -2.094 -0.902 2.953 1.00 91.69 764 ALA A C 1
ATOM 6069 O O . ALA A 1 764 ? -1.997 -2.010 3.489 1.00 91.69 764 ALA A O 1
ATOM 6070 N N . GLY A 1 765 ? -3.252 -0.236 2.927 1.00 88.69 765 GLY A N 1
ATOM 6071 C CA . GLY A 1 765 ? -4.512 -0.791 3.430 1.00 88.69 765 GLY A CA 1
ATOM 6072 C C . GLY A 1 765 ? -5.100 -1.890 2.533 1.00 88.69 765 GLY A C 1
ATOM 6073 O O . GLY A 1 765 ? -5.759 -2.808 3.032 1.00 88.69 765 GLY A O 1
ATOM 6074 N N . GLU A 1 766 ? -4.818 -1.864 1.227 1.00 91.44 766 GLU A N 1
ATOM 6075 C CA . GLU A 1 766 ? -5.348 -2.816 0.237 1.00 91.44 766 GLU A CA 1
ATOM 6076 C C . GLU A 1 766 ? -4.502 -4.099 0.104 1.00 91.44 766 GLU A C 1
ATOM 6078 O O . GLU A 1 766 ? -4.948 -5.076 -0.499 1.00 91.44 766 GLU A O 1
ATOM 6083 N N . VAL A 1 767 ? -3.296 -4.137 0.679 1.00 93.31 767 VAL A N 1
ATOM 6084 C CA . VAL A 1 767 ? -2.399 -5.309 0.656 1.00 93.31 767 VAL A CA 1
ATOM 6085 C C . VAL A 1 767 ? -2.854 -6.389 1.642 1.00 93.31 767 VAL A C 1
ATOM 6087 O O . VAL A 1 767 ? -3.404 -6.090 2.706 1.00 93.31 767 VAL A O 1
ATOM 6090 N N . ASP A 1 768 ? -2.655 -7.657 1.282 1.00 90.38 768 ASP A N 1
ATOM 6091 C CA . ASP A 1 768 ? -2.898 -8.811 2.152 1.00 90.38 768 ASP A CA 1
ATOM 6092 C C . ASP A 1 768 ? -1.675 -9.135 3.022 1.00 90.38 768 ASP A C 1
ATOM 6094 O O . ASP A 1 768 ? -0.540 -9.062 2.551 1.00 90.38 768 ASP A O 1
ATOM 6098 N N . GLU A 1 769 ? -1.901 -9.454 4.300 1.00 90.25 769 GLU A N 1
ATOM 6099 C CA . GLU A 1 769 ? -0.863 -9.576 5.346 1.00 90.25 769 GLU A CA 1
ATOM 6100 C C . GLU A 1 769 ? 0.304 -8.556 5.210 1.00 90.25 769 GLU A C 1
ATOM 6102 O O . GLU A 1 769 ? 1.470 -8.959 5.096 1.00 90.25 769 GLU A O 1
ATOM 6107 N N . PRO A 1 770 ? 0.048 -7.227 5.206 1.00 89.62 770 PRO A N 1
ATOM 6108 C CA . PRO A 1 770 ? 1.050 -6.224 4.829 1.00 89.62 770 PRO A CA 1
ATOM 6109 C C . PRO A 1 770 ? 2.342 -6.311 5.653 1.00 89.62 770 PRO A C 1
ATOM 6111 O O . PRO A 1 770 ? 3.424 -6.104 5.109 1.00 89.62 770 PRO A O 1
ATOM 6114 N N . GLN A 1 771 ? 2.252 -6.726 6.923 1.00 90.31 771 GLN A N 1
ATOM 6115 C CA . GLN A 1 771 ? 3.380 -6.955 7.835 1.00 90.31 771 GLN A CA 1
ATOM 6116 C C . GLN A 1 771 ? 4.423 -7.966 7.321 1.00 90.31 771 GLN A C 1
ATOM 6118 O O . GLN A 1 771 ? 5.583 -7.889 7.725 1.00 90.31 771 GLN A O 1
ATOM 6123 N N . LYS A 1 772 ? 4.025 -8.905 6.452 1.00 91.06 772 LYS A N 1
ATOM 6124 C CA . LYS A 1 772 ? 4.907 -9.888 5.796 1.00 91.06 772 LYS A CA 1
ATOM 6125 C C . LYS A 1 772 ? 5.109 -9.568 4.316 1.00 91.06 772 LYS A C 1
ATOM 6127 O O . LYS A 1 772 ? 6.213 -9.723 3.796 1.00 91.06 772 LYS A O 1
ATOM 6132 N N . THR A 1 773 ? 4.043 -9.138 3.642 1.00 93.75 773 THR A N 1
ATOM 6133 C CA . THR A 1 773 ? 4.013 -9.005 2.183 1.00 93.75 773 THR A CA 1
ATOM 6134 C C . THR A 1 773 ? 4.810 -7.796 1.696 1.00 93.75 773 THR A C 1
ATOM 6136 O O . THR A 1 773 ? 5.537 -7.941 0.720 1.00 93.75 773 THR A O 1
ATOM 6139 N N . PHE A 1 774 ? 4.777 -6.645 2.387 1.00 92.94 774 PHE A N 1
ATOM 6140 C CA . PHE A 1 774 ? 5.556 -5.461 1.976 1.00 92.94 774 PHE A CA 1
ATOM 6141 C C . PHE A 1 774 ? 7.075 -5.695 1.971 1.00 92.94 774 PHE A C 1
ATOM 6143 O O . PHE A 1 774 ? 7.683 -5.484 0.923 1.00 92.94 774 PHE A O 1
ATOM 6150 N N . PRO A 1 775 ? 7.717 -6.145 3.072 1.00 94.75 775 PRO A N 1
ATOM 6151 C CA . PRO A 1 775 ? 9.173 -6.301 3.101 1.00 94.75 775 PRO A CA 1
ATOM 6152 C C . PRO A 1 775 ? 9.681 -7.322 2.080 1.00 94.75 775 PRO A C 1
ATOM 6154 O O . PRO A 1 775 ? 10.741 -7.131 1.490 1.00 94.75 775 PRO A O 1
ATOM 6157 N N . LEU A 1 776 ? 8.913 -8.394 1.849 1.00 96.00 776 LEU A N 1
ATOM 6158 C CA . LEU A 1 776 ? 9.251 -9.412 0.859 1.00 96.00 776 LEU A CA 1
ATOM 6159 C C . LEU A 1 776 ? 9.042 -8.902 -0.575 1.00 96.00 776 LEU A C 1
ATOM 6161 O O . LEU A 1 776 ? 9.898 -9.135 -1.424 1.00 96.00 776 LEU A O 1
ATOM 6165 N N . ALA A 1 777 ? 7.948 -8.181 -0.844 1.00 97.00 777 ALA A N 1
ATOM 6166 C CA . ALA A 1 777 ? 7.681 -7.619 -2.164 1.00 97.00 777 ALA A CA 1
ATOM 6167 C C . ALA A 1 777 ? 8.712 -6.548 -2.549 1.00 97.00 777 ALA A C 1
ATOM 6169 O O . ALA A 1 777 ? 9.246 -6.602 -3.652 1.00 97.00 777 ALA A O 1
ATOM 6170 N N . LEU A 1 778 ? 9.050 -5.639 -1.625 1.00 96.44 778 LEU A N 1
ATOM 6171 C CA . LEU A 1 778 ? 10.089 -4.620 -1.813 1.00 96.44 778 LEU A CA 1
ATOM 6172 C C . LEU A 1 778 ? 11.462 -5.257 -2.069 1.00 96.44 778 LEU A C 1
ATOM 6174 O O . LEU A 1 778 ? 12.137 -4.878 -3.020 1.00 96.44 778 LEU A O 1
ATOM 6178 N N . LEU A 1 779 ? 11.855 -6.275 -1.291 1.00 95.94 779 LEU A N 1
ATOM 6179 C CA . LEU A 1 779 ? 13.122 -6.986 -1.502 1.00 95.94 779 LEU A CA 1
ATOM 6180 C C . LEU A 1 779 ? 13.192 -7.663 -2.881 1.00 95.94 779 LEU A C 1
ATOM 6182 O O . LEU A 1 779 ? 14.205 -7.547 -3.570 1.00 95.94 779 LEU A O 1
ATOM 6186 N N . ILE A 1 780 ? 12.127 -8.362 -3.287 1.00 97.44 780 ILE A N 1
ATOM 6187 C CA . ILE A 1 780 ? 12.067 -9.020 -4.599 1.00 97.44 780 ILE A CA 1
ATOM 6188 C C . ILE A 1 780 ? 12.086 -7.973 -5.718 1.00 97.44 780 ILE A C 1
ATOM 6190 O O . ILE A 1 780 ? 12.831 -8.145 -6.678 1.00 97.44 780 ILE A O 1
ATOM 6194 N N . ALA A 1 781 ? 11.327 -6.883 -5.586 1.00 96.81 781 ALA A N 1
ATOM 6195 C CA . ALA A 1 781 ? 11.267 -5.821 -6.584 1.00 96.81 781 ALA A CA 1
ATOM 6196 C C . ALA A 1 781 ? 12.611 -5.088 -6.744 1.00 96.81 781 ALA A C 1
ATOM 6198 O O . ALA A 1 781 ? 13.039 -4.899 -7.876 1.00 96.81 781 ALA A O 1
ATOM 6199 N N . VAL A 1 782 ? 13.339 -4.772 -5.662 1.00 95.44 782 VAL A N 1
ATOM 6200 C CA . VAL A 1 782 ? 14.699 -4.191 -5.750 1.00 95.44 782 VAL A CA 1
ATOM 6201 C C . VAL A 1 782 ? 15.642 -5.104 -6.532 1.00 95.44 782 VAL A C 1
ATOM 6203 O O . VAL A 1 782 ? 16.320 -4.651 -7.452 1.00 95.44 782 VAL A O 1
ATOM 6206 N N . ILE A 1 783 ? 15.662 -6.404 -6.220 1.00 95.50 783 ILE A N 1
ATOM 6207 C CA . ILE A 1 783 ? 16.500 -7.373 -6.944 1.00 95.50 783 ILE A CA 1
ATOM 6208 C C . ILE A 1 783 ? 16.067 -7.465 -8.417 1.00 95.50 783 ILE A C 1
ATOM 6210 O O . ILE A 1 783 ? 16.915 -7.465 -9.308 1.00 95.50 783 ILE A O 1
ATOM 6214 N N . PHE A 1 784 ? 14.759 -7.508 -8.678 1.00 95.38 784 PHE A N 1
ATOM 6215 C CA . PHE A 1 784 ? 14.186 -7.616 -10.018 1.00 95.38 784 PHE A CA 1
ATOM 6216 C C . PHE A 1 784 ? 14.493 -6.388 -10.885 1.00 95.38 784 PHE A C 1
ATOM 6218 O O . PHE A 1 784 ? 14.975 -6.562 -12.000 1.00 95.38 784 PHE A O 1
ATOM 6225 N N . THR A 1 785 ? 14.322 -5.167 -10.369 1.00 94.81 785 THR A N 1
ATOM 6226 C CA . THR A 1 785 ? 14.651 -3.914 -11.070 1.00 94.81 785 THR A CA 1
ATOM 6227 C C . THR A 1 785 ? 16.143 -3.822 -11.393 1.00 94.81 785 THR A C 1
ATOM 6229 O O . THR A 1 785 ? 16.503 -3.564 -12.541 1.00 94.81 785 THR A O 1
ATOM 6232 N N . CYS A 1 786 ? 17.028 -4.117 -10.432 1.00 93.88 786 CYS A N 1
ATOM 6233 C CA . CYS A 1 786 ? 18.476 -4.126 -10.673 1.00 93.88 786 CYS A CA 1
ATOM 6234 C C . CYS A 1 786 ? 18.879 -5.128 -11.769 1.00 93.88 786 CYS A C 1
ATOM 6236 O O . CYS A 1 786 ? 19.699 -4.812 -12.629 1.00 93.88 786 CYS A O 1
ATOM 6238 N N . VAL A 1 787 ? 18.289 -6.329 -11.768 1.00 94.50 787 VAL A N 1
ATOM 6239 C CA . VAL A 1 787 ? 18.526 -7.352 -12.802 1.00 94.50 787 VAL A CA 1
ATOM 6240 C C . VAL A 1 787 ? 17.931 -6.938 -14.155 1.00 94.50 787 VAL A C 1
ATOM 6242 O O . VAL A 1 787 ? 18.558 -7.186 -15.187 1.00 94.50 787 VAL A O 1
ATOM 6245 N N . ALA A 1 788 ? 16.760 -6.292 -14.154 1.00 95.00 788 ALA A N 1
ATOM 6246 C CA . ALA A 1 788 ? 16.057 -5.850 -15.353 1.00 95.00 788 ALA A CA 1
ATOM 6247 C C . ALA A 1 788 ? 16.836 -4.786 -16.138 1.00 95.00 788 ALA A C 1
ATOM 6249 O O . ALA A 1 788 ? 16.882 -4.903 -17.356 1.00 95.00 788 ALA A O 1
ATOM 6250 N N . TYR A 1 789 ? 17.473 -3.816 -15.469 1.00 95.75 789 TYR A N 1
ATOM 6251 C CA . TYR A 1 789 ? 18.381 -2.850 -16.109 1.00 95.75 789 TYR A CA 1
ATOM 6252 C C . TYR A 1 789 ? 19.731 -3.492 -16.484 1.00 95.75 789 TYR A C 1
ATOM 6254 O O . TYR A 1 789 ? 20.144 -3.488 -17.643 1.00 95.75 789 TYR A O 1
ATOM 6262 N N . LEU A 1 790 ? 20.423 -4.127 -15.527 1.00 95.56 790 LEU A N 1
ATOM 6263 C CA . LEU A 1 790 ? 21.815 -4.545 -15.741 1.00 95.56 790 LEU A CA 1
ATOM 6264 C C . LEU A 1 790 ? 21.995 -5.592 -16.852 1.00 95.56 790 LEU A C 1
ATOM 6266 O O . LEU A 1 790 ? 22.976 -5.504 -17.593 1.00 95.56 790 LEU A O 1
ATOM 6270 N N . ILE A 1 791 ? 21.100 -6.581 -16.992 1.00 96.00 791 ILE A N 1
ATOM 6271 C CA . ILE A 1 791 ? 21.272 -7.642 -18.005 1.00 96.00 791 ILE A CA 1
ATOM 6272 C C . ILE A 1 791 ? 21.270 -7.062 -19.440 1.00 96.00 791 ILE A C 1
ATOM 6274 O O . ILE A 1 791 ? 22.240 -7.305 -20.170 1.00 96.00 791 ILE A O 1
ATOM 6278 N N . PRO A 1 792 ? 20.266 -6.266 -19.858 1.00 95.69 792 PRO A N 1
ATOM 6279 C CA . PRO A 1 792 ? 20.254 -5.618 -21.169 1.00 95.69 792 PRO A CA 1
ATOM 6280 C C . PRO A 1 792 ? 21.353 -4.568 -21.347 1.00 95.69 792 PRO A C 1
ATOM 6282 O O . PRO A 1 792 ? 21.952 -4.523 -22.427 1.00 95.69 792 PRO A O 1
ATOM 6285 N N . LEU A 1 793 ? 21.696 -3.803 -20.304 1.00 95.50 793 LEU A N 1
ATOM 6286 C CA . LEU A 1 793 ? 22.793 -2.833 -20.351 1.00 95.50 793 LEU A CA 1
ATOM 6287 C C . LEU A 1 793 ? 24.127 -3.509 -20.694 1.00 95.50 793 LEU A C 1
ATOM 6289 O O . LEU A 1 793 ? 24.812 -3.101 -21.639 1.00 95.50 793 LEU A O 1
ATOM 6293 N N . PHE A 1 794 ? 24.482 -4.588 -19.983 1.00 95.44 794 PHE A N 1
ATOM 6294 C CA . PHE A 1 794 ? 25.682 -5.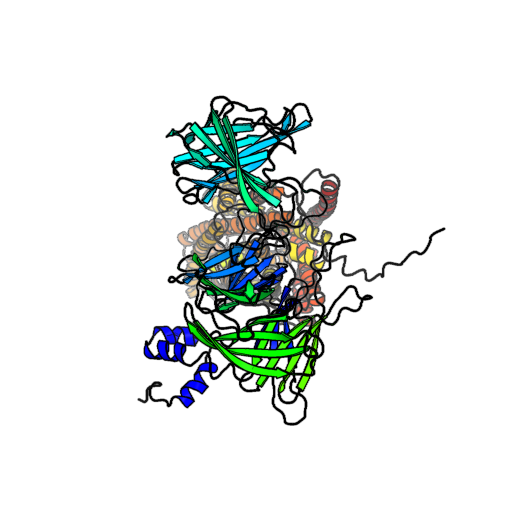386 -20.267 1.00 95.44 794 PHE A CA 1
ATOM 6295 C C . PHE A 1 794 ? 25.643 -6.005 -21.671 1.00 95.44 794 PHE A C 1
ATOM 6297 O O . PHE A 1 794 ? 26.665 -6.005 -22.370 1.00 95.44 794 PHE A O 1
ATOM 6304 N N . ALA A 1 795 ? 24.480 -6.507 -22.098 1.00 96.06 795 ALA A N 1
ATOM 6305 C CA . ALA A 1 795 ? 24.298 -7.123 -23.407 1.00 96.06 795 ALA A CA 1
ATOM 6306 C C . ALA A 1 795 ? 24.513 -6.127 -24.558 1.00 96.06 795 ALA A C 1
ATOM 6308 O O . ALA A 1 795 ? 25.322 -6.391 -25.452 1.00 96.06 795 ALA A O 1
ATOM 6309 N N . VAL A 1 796 ? 23.844 -4.969 -24.534 1.00 95.94 796 VAL A N 1
ATOM 6310 C CA . VAL A 1 796 ? 23.933 -3.972 -25.613 1.00 95.94 796 VAL A CA 1
ATOM 6311 C C . VAL A 1 796 ? 25.304 -3.304 -25.635 1.00 95.94 796 VAL A C 1
ATOM 6313 O O . VAL A 1 796 ? 25.941 -3.290 -26.689 1.00 95.94 796 VAL A O 1
ATOM 6316 N N . THR A 1 797 ? 25.807 -2.814 -24.496 1.00 94.62 797 THR A N 1
ATOM 6317 C CA . THR A 1 797 ? 27.140 -2.174 -24.432 1.00 94.62 797 THR A CA 1
ATOM 6318 C C . THR A 1 797 ? 28.280 -3.144 -24.767 1.00 94.62 797 THR A C 1
ATOM 6320 O O . THR A 1 797 ? 29.319 -2.733 -25.287 1.00 94.62 797 THR A O 1
ATOM 6323 N N . GLY A 1 798 ? 28.091 -4.441 -24.504 1.00 93.94 798 GLY A N 1
ATOM 6324 C CA . GLY A 1 798 ? 29.035 -5.491 -24.868 1.00 93.94 798 GLY A CA 1
ATOM 6325 C C . GLY A 1 798 ? 28.987 -5.855 -26.354 1.00 93.94 798 GLY A C 1
ATOM 6326 O O . GLY A 1 798 ? 30.042 -6.034 -26.970 1.00 93.94 798 GLY A O 1
ATOM 6327 N N . ALA A 1 799 ? 27.796 -5.989 -26.946 1.00 94.50 799 ALA A N 1
ATOM 6328 C CA . ALA A 1 799 ? 27.613 -6.481 -28.316 1.00 94.50 799 ALA A CA 1
ATOM 6329 C C . ALA A 1 799 ? 27.695 -5.389 -29.396 1.00 94.50 799 ALA A C 1
ATOM 6331 O O . ALA A 1 799 ? 28.278 -5.619 -30.463 1.00 94.50 799 ALA A O 1
ATOM 6332 N N . VAL A 1 800 ? 27.170 -4.196 -29.121 1.00 92.12 800 VAL A N 1
ATOM 6333 C CA . VAL A 1 800 ? 27.070 -3.076 -30.068 1.00 92.12 800 VAL A CA 1
ATOM 6334 C C . VAL A 1 800 ? 28.190 -2.060 -29.813 1.00 92.12 800 VAL A C 1
ATOM 6336 O O . VAL A 1 800 ? 28.652 -1.878 -28.691 1.00 92.12 800 VAL A O 1
ATOM 6339 N N . SER A 1 801 ? 28.663 -1.392 -30.866 1.00 86.81 801 SER A N 1
ATOM 6340 C CA . SER A 1 801 ? 29.560 -0.235 -30.745 1.00 86.81 801 SER A CA 1
ATOM 6341 C C . SER A 1 801 ? 29.142 0.853 -31.727 1.00 86.81 801 SER A C 1
ATOM 6343 O O . SER A 1 801 ? 29.453 0.768 -32.914 1.00 86.81 801 SER A O 1
ATOM 6345 N N . VAL A 1 802 ? 28.436 1.852 -31.204 1.00 86.19 802 VAL A N 1
ATOM 6346 C CA . VAL A 1 802 ? 28.038 3.096 -31.875 1.00 86.19 802 VAL A CA 1
ATOM 6347 C C . VAL A 1 802 ? 28.697 4.288 -31.174 1.00 86.19 802 VAL A C 1
ATOM 6349 O O . VAL A 1 802 ? 29.216 4.137 -30.067 1.00 86.19 802 VAL A O 1
ATOM 6352 N N . ASP A 1 803 ? 28.663 5.470 -31.793 1.00 87.25 803 ASP A N 1
ATOM 6353 C CA . ASP A 1 803 ? 29.002 6.706 -31.081 1.00 87.25 803 ASP A CA 1
ATOM 6354 C C . ASP A 1 803 ? 28.017 6.975 -29.929 1.00 87.25 803 ASP A C 1
ATOM 6356 O O . ASP A 1 803 ? 26.839 6.618 -30.006 1.00 87.25 803 ASP A O 1
ATOM 6360 N N . GLN A 1 804 ? 28.492 7.645 -28.875 1.00 87.56 804 GLN A N 1
ATOM 6361 C CA . GLN A 1 804 ? 27.674 7.977 -27.708 1.00 87.56 804 GLN A CA 1
ATOM 6362 C C . GLN A 1 804 ? 26.435 8.806 -28.045 1.00 87.56 804 GLN A C 1
ATOM 6364 O O . GLN A 1 804 ? 25.443 8.669 -27.345 1.00 87.56 804 GLN A O 1
ATOM 6369 N N . SER A 1 805 ? 26.465 9.649 -29.085 1.00 87.50 805 SER A N 1
ATOM 6370 C CA . SER A 1 805 ? 25.299 10.440 -29.508 1.00 87.50 805 SER A CA 1
ATOM 6371 C C . SER A 1 805 ? 24.038 9.603 -29.705 1.00 87.50 805 SER A C 1
ATOM 6373 O O . SER A 1 805 ? 22.983 10.050 -29.279 1.00 87.50 805 SER A O 1
ATOM 6375 N N . ARG A 1 806 ? 24.153 8.388 -30.256 1.00 89.75 806 ARG A N 1
ATOM 6376 C CA . ARG A 1 806 ? 23.005 7.538 -30.616 1.00 89.75 806 ARG A CA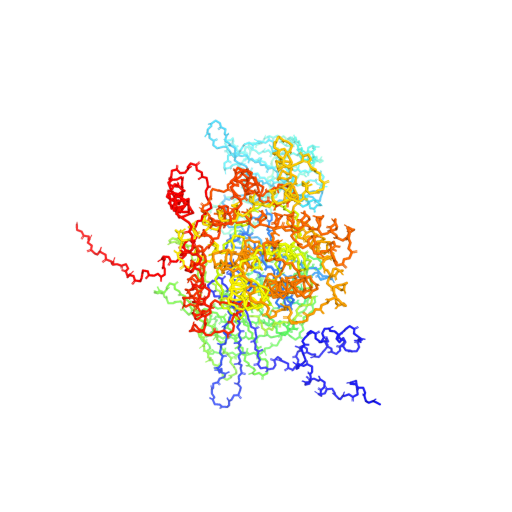 1
ATOM 6377 C C . ARG A 1 806 ? 22.266 6.896 -29.442 1.00 89.75 806 ARG A C 1
ATOM 6379 O O . ARG A 1 806 ? 21.241 6.274 -29.679 1.00 89.75 806 ARG A O 1
ATOM 6386 N N . TRP A 1 807 ? 22.753 7.024 -28.209 1.00 90.81 807 TRP A N 1
ATOM 6387 C CA . TRP A 1 807 ? 22.109 6.455 -27.017 1.00 90.81 807 TRP A CA 1
ATOM 6388 C C . TRP A 1 807 ? 20.925 7.314 -26.524 1.00 90.81 807 TRP A C 1
ATOM 6390 O O . TRP A 1 807 ? 20.867 7.733 -25.374 1.00 90.81 807 TRP A O 1
ATOM 6400 N N . GLU A 1 808 ? 19.995 7.608 -27.428 1.00 86.19 808 GLU A N 1
ATOM 6401 C CA . GLU A 1 808 ? 18.765 8.365 -27.166 1.00 86.19 808 GLU A CA 1
ATOM 6402 C C . GLU A 1 808 ? 17.589 7.422 -26.846 1.00 86.19 808 GLU A C 1
ATOM 6404 O O . GLU A 1 808 ? 17.710 6.200 -26.945 1.00 86.19 808 GLU A O 1
ATOM 6409 N N . ASN A 1 809 ? 16.443 7.977 -26.436 1.00 82.19 809 ASN A N 1
ATOM 6410 C CA . ASN A 1 809 ? 15.302 7.202 -25.933 1.00 82.19 809 ASN A CA 1
ATOM 6411 C C . ASN A 1 809 ? 14.758 6.193 -26.969 1.00 82.19 809 ASN A C 1
ATOM 6413 O O . ASN A 1 809 ? 14.188 6.558 -28.008 1.00 82.19 809 ASN A O 1
ATOM 6417 N N . GLY A 1 810 ? 14.874 4.901 -26.652 1.00 85.62 810 GLY A N 1
ATOM 6418 C CA . GLY A 1 810 ? 14.503 3.795 -27.533 1.00 85.62 810 GLY A CA 1
ATOM 6419 C C . GLY A 1 810 ? 15.648 3.271 -28.407 1.00 85.62 810 GLY A C 1
ATOM 6420 O O . GLY A 1 810 ? 15.395 2.428 -29.272 1.00 85.62 810 GLY A O 1
ATOM 6421 N N . PHE A 1 811 ? 16.897 3.699 -28.189 1.00 91.44 811 PHE A N 1
ATOM 6422 C CA . PHE A 1 811 ? 18.074 3.098 -28.822 1.00 91.44 811 PHE A CA 1
ATOM 6423 C C . PHE A 1 811 ? 18.181 1.585 -28.555 1.00 91.44 811 PHE A C 1
ATOM 6425 O O . PHE A 1 811 ? 18.700 0.860 -29.406 1.00 91.44 811 PHE A O 1
ATOM 6432 N N . HIS A 1 812 ? 17.615 1.055 -27.461 1.00 93.19 812 HIS A N 1
ATOM 6433 C CA . HIS A 1 812 ? 17.497 -0.400 -27.275 1.00 93.19 812 HIS A CA 1
ATOM 6434 C C . HIS A 1 812 ? 16.813 -1.120 -28.449 1.00 93.19 812 HIS A C 1
ATOM 6436 O O . HIS A 1 812 ? 17.205 -2.238 -28.791 1.00 93.19 812 HIS A O 1
ATOM 6442 N N . ALA A 1 813 ? 15.832 -0.493 -29.104 1.00 92.88 813 ALA A N 1
ATOM 6443 C CA . ALA A 1 813 ? 15.156 -1.089 -30.252 1.00 92.88 813 ALA A CA 1
ATOM 6444 C C . ALA A 1 813 ? 16.065 -1.118 -31.496 1.00 92.88 813 ALA A C 1
ATOM 6446 O O . ALA A 1 813 ? 16.103 -2.111 -32.224 1.00 92.88 813 ALA A O 1
ATOM 6447 N N . GLU A 1 814 ? 16.881 -0.079 -31.709 1.00 93.38 814 GLU A N 1
ATOM 6448 C CA . GLU A 1 814 ? 17.924 -0.087 -32.745 1.00 93.38 814 GLU A CA 1
ATOM 6449 C C . GLU A 1 814 ? 19.024 -1.113 -32.447 1.00 93.38 814 GLU A C 1
ATOM 6451 O O . GLU A 1 814 ? 19.479 -1.820 -33.348 1.00 93.38 814 GLU A O 1
ATOM 6456 N N . ALA A 1 815 ? 19.431 -1.244 -31.183 1.00 94.62 815 ALA A N 1
ATOM 6457 C CA . ALA A 1 815 ? 20.381 -2.261 -30.754 1.00 94.62 815 ALA A CA 1
ATOM 6458 C C . ALA A 1 815 ? 19.855 -3.680 -31.028 1.00 94.62 815 ALA A C 1
ATOM 6460 O O . ALA A 1 815 ? 20.604 -4.513 -31.540 1.00 94.62 815 ALA A O 1
ATOM 6461 N N . ALA A 1 816 ? 18.570 -3.948 -30.780 1.00 95.69 816 ALA A N 1
ATOM 6462 C CA . ALA A 1 816 ? 17.931 -5.207 -31.159 1.00 95.69 816 ALA A CA 1
ATOM 6463 C C . ALA A 1 816 ? 17.924 -5.444 -32.679 1.00 95.69 816 ALA A C 1
ATOM 6465 O O . ALA A 1 816 ? 18.172 -6.573 -33.112 1.00 95.69 816 ALA A O 1
ATOM 6466 N N . GLU A 1 817 ? 17.740 -4.405 -33.503 1.00 95.75 817 GLU A N 1
ATOM 6467 C CA . GLU A 1 817 ? 17.884 -4.516 -34.963 1.00 95.75 817 GLU A CA 1
ATOM 6468 C C . GLU A 1 817 ? 19.311 -4.951 -35.361 1.00 95.75 817 GLU A C 1
ATOM 6470 O O . GLU A 1 817 ? 19.470 -5.823 -36.214 1.00 95.75 817 GLU A O 1
ATOM 6475 N N . MET A 1 818 ? 20.348 -4.437 -34.687 1.00 95.19 818 MET A N 1
ATOM 6476 C CA . MET A 1 818 ? 21.756 -4.820 -34.911 1.00 95.19 818 MET A CA 1
ATOM 6477 C C . MET A 1 818 ? 22.131 -6.199 -34.317 1.00 95.19 818 MET A C 1
ATOM 6479 O O . MET A 1 818 ? 23.031 -6.892 -34.813 1.00 95.19 818 MET A O 1
ATOM 6483 N N . ILE A 1 819 ? 21.466 -6.620 -33.236 1.00 95.25 819 ILE A N 1
ATOM 6484 C CA . ILE A 1 819 ? 21.730 -7.893 -32.546 1.00 95.25 819 ILE A CA 1
ATOM 6485 C C . ILE A 1 819 ? 20.998 -9.058 -33.227 1.00 95.25 819 ILE A C 1
ATOM 6487 O O . ILE A 1 819 ? 21.634 -10.084 -33.476 1.00 95.25 819 ILE A O 1
ATOM 6491 N N . ALA A 1 820 ? 19.717 -8.906 -33.567 1.00 94.88 820 ALA A N 1
ATOM 6492 C CA . ALA A 1 820 ? 18.845 -9.997 -34.014 1.00 94.88 820 ALA A CA 1
ATOM 6493 C C . ALA A 1 820 ? 17.990 -9.683 -35.260 1.00 94.88 820 ALA A C 1
ATOM 6495 O O . ALA A 1 820 ? 17.486 -10.611 -35.897 1.00 94.88 820 ALA A O 1
ATOM 6496 N N . GLY A 1 821 ? 17.836 -8.408 -35.628 1.00 94.75 821 GLY A N 1
ATOM 6497 C CA . GLY A 1 821 ? 17.056 -7.961 -36.786 1.00 94.75 821 GLY A CA 1
ATOM 6498 C C . GLY A 1 821 ? 15.696 -7.345 -36.435 1.00 94.75 821 GLY A C 1
ATOM 6499 O O . GLY A 1 821 ? 15.273 -7.303 -35.280 1.00 94.75 821 GLY A O 1
ATOM 6500 N N . LYS A 1 822 ? 15.000 -6.850 -37.467 1.00 95.12 822 LYS A N 1
ATOM 6501 C CA . LYS A 1 822 ? 13.806 -5.983 -37.351 1.00 95.12 822 LYS A CA 1
ATOM 6502 C C . LYS A 1 822 ? 12.649 -6.546 -36.521 1.00 95.12 822 LYS A C 1
ATOM 6504 O O . LYS A 1 822 ? 11.928 -5.776 -35.899 1.00 95.12 822 LYS A O 1
ATOM 6509 N N . TRP A 1 823 ? 12.477 -7.866 -36.483 1.00 96.25 823 TRP A N 1
ATOM 6510 C CA . TRP A 1 823 ? 11.422 -8.510 -35.694 1.00 96.25 823 TRP A CA 1
ATOM 6511 C C . TRP A 1 823 ? 11.571 -8.233 -34.189 1.00 96.25 823 TRP A C 1
ATOM 6513 O O . TRP A 1 823 ? 10.578 -7.974 -33.514 1.00 96.25 823 TRP A O 1
ATOM 6523 N N . LEU A 1 824 ? 12.806 -8.221 -33.670 1.00 95.94 824 LEU A N 1
ATOM 6524 C CA . LEU A 1 824 ? 13.066 -7.980 -32.251 1.00 95.94 824 LEU A CA 1
ATOM 6525 C C . LEU A 1 824 ? 12.990 -6.489 -31.903 1.00 95.94 824 LEU A C 1
ATOM 6527 O O . LEU A 1 824 ? 12.550 -6.145 -30.813 1.00 95.94 824 LEU A O 1
ATOM 6531 N N . LYS A 1 825 ? 13.338 -5.607 -32.850 1.00 94.31 825 LYS A N 1
ATOM 6532 C CA . LYS A 1 825 ? 13.112 -4.159 -32.737 1.00 94.31 825 LYS A CA 1
ATOM 6533 C C . LYS A 1 825 ? 11.634 -3.831 -32.531 1.00 94.31 825 LYS A C 1
ATOM 6535 O O . LYS A 1 825 ? 11.299 -3.219 -31.524 1.00 94.31 825 LYS A O 1
ATOM 6540 N N . ILE A 1 826 ? 10.764 -4.326 -33.415 1.00 93.44 826 ILE A N 1
ATOM 6541 C CA . ILE A 1 826 ? 9.309 -4.117 -33.323 1.00 93.44 826 ILE A CA 1
ATOM 6542 C C . ILE A 1 826 ? 8.762 -4.688 -32.004 1.00 93.44 826 ILE A C 1
ATOM 6544 O O . ILE A 1 826 ? 7.892 -4.088 -31.376 1.00 93.44 826 ILE A O 1
ATOM 6548 N N . TRP A 1 827 ? 9.298 -5.818 -31.531 1.00 95.25 827 TRP A N 1
ATOM 6549 C CA . TRP A 1 827 ? 8.910 -6.390 -30.239 1.00 95.25 827 TRP A CA 1
ATOM 6550 C C . TRP A 1 827 ? 9.364 -5.524 -29.046 1.00 95.25 827 TRP A C 1
ATOM 6552 O O . TRP A 1 827 ? 8.588 -5.353 -28.108 1.00 95.25 827 TRP A O 1
ATOM 6562 N N . ILE A 1 828 ? 10.554 -4.910 -29.084 1.00 94.62 828 ILE A N 1
ATOM 6563 C CA . ILE A 1 828 ? 10.979 -3.922 -28.072 1.00 94.62 828 ILE A CA 1
ATOM 6564 C C . ILE A 1 828 ? 10.142 -2.636 -28.153 1.00 94.62 828 ILE A C 1
ATOM 6566 O O . ILE A 1 828 ? 9.763 -2.113 -27.111 1.00 94.62 828 ILE A O 1
ATOM 6570 N N . GLU A 1 829 ? 9.788 -2.151 -29.346 1.00 92.56 829 GLU A N 1
ATOM 6571 C CA . GLU A 1 829 ? 8.922 -0.971 -29.534 1.00 92.56 829 GLU A CA 1
ATOM 6572 C C . GLU A 1 829 ? 7.515 -1.206 -28.954 1.00 92.56 829 GLU A C 1
ATOM 6574 O O . GLU A 1 829 ? 7.018 -0.388 -28.182 1.00 92.56 829 GLU A O 1
ATOM 6579 N N . ILE A 1 830 ? 6.910 -2.372 -29.209 1.00 93.00 830 ILE A N 1
ATOM 6580 C CA . ILE A 1 830 ? 5.655 -2.796 -28.559 1.00 93.00 830 ILE A CA 1
ATOM 6581 C C . ILE A 1 830 ? 5.852 -2.953 -27.040 1.00 93.00 830 ILE A C 1
ATOM 6583 O O . ILE A 1 830 ? 5.005 -2.524 -26.254 1.00 93.00 830 ILE A O 1
ATOM 6587 N N . GLY A 1 831 ? 6.982 -3.523 -26.612 1.00 94.38 831 GLY A N 1
ATOM 6588 C CA . GLY A 1 831 ? 7.356 -3.642 -25.203 1.00 94.38 831 GLY A CA 1
ATOM 6589 C C . GLY A 1 831 ? 7.446 -2.289 -24.491 1.00 94.38 831 GLY A C 1
ATOM 6590 O O . GLY A 1 831 ? 7.045 -2.201 -23.334 1.00 94.38 831 GLY A O 1
ATOM 6591 N N . ALA A 1 832 ? 7.885 -1.234 -25.184 1.00 92.50 832 ALA A N 1
ATOM 6592 C CA . ALA A 1 832 ? 7.994 0.130 -24.664 1.00 92.50 832 ALA A CA 1
ATOM 6593 C C . ALA A 1 832 ? 6.621 0.774 -24.419 1.00 92.50 832 ALA A C 1
ATOM 6595 O O . ALA A 1 832 ? 6.417 1.460 -23.414 1.00 92.50 832 ALA A O 1
ATOM 6596 N N . VAL A 1 833 ? 5.652 0.502 -25.299 1.00 92.69 833 VAL A N 1
ATOM 6597 C CA . VAL A 1 833 ? 4.255 0.925 -25.115 1.00 92.69 833 VAL A CA 1
ATOM 6598 C C . VAL A 1 833 ? 3.629 0.191 -23.925 1.00 92.69 833 VAL A C 1
ATOM 6600 O O . VAL A 1 833 ? 3.071 0.832 -23.040 1.00 92.69 833 VAL A O 1
ATOM 6603 N N . LEU A 1 834 ? 3.769 -1.138 -23.845 1.00 94.50 834 LEU A N 1
ATOM 6604 C CA . LEU A 1 834 ? 3.236 -1.937 -22.726 1.00 94.50 834 LEU A CA 1
ATOM 6605 C C . LEU A 1 834 ? 3.898 -1.585 -21.381 1.00 94.50 834 LEU A C 1
ATOM 6607 O O . LEU A 1 834 ? 3.237 -1.565 -20.345 1.00 94.50 834 LEU A O 1
ATOM 6611 N N . SER A 1 835 ? 5.188 -1.256 -21.412 1.00 94.62 835 SER A N 1
ATOM 6612 C CA . SER A 1 835 ? 5.959 -0.715 -20.291 1.00 94.62 835 SER A CA 1
ATOM 6613 C C . SER A 1 835 ? 5.402 0.628 -19.803 1.00 94.62 835 SER A C 1
ATOM 6615 O O . SER A 1 835 ? 5.090 0.778 -18.622 1.00 94.62 835 SER A O 1
ATOM 6617 N N . SER A 1 836 ? 5.198 1.573 -20.726 1.00 93.19 836 SER A N 1
ATOM 6618 C CA . SER A 1 836 ? 4.646 2.904 -20.437 1.00 93.19 836 SER A CA 1
ATOM 6619 C C . SER A 1 836 ? 3.208 2.830 -19.902 1.00 93.19 836 SER A C 1
ATOM 6621 O O . SER A 1 836 ? 2.839 3.603 -19.020 1.00 93.19 836 SER A O 1
ATOM 6623 N N . ILE A 1 837 ? 2.416 1.854 -20.361 1.00 94.69 837 ILE A N 1
ATOM 6624 C CA . ILE A 1 837 ? 1.102 1.534 -19.784 1.00 94.69 837 ILE A CA 1
ATOM 6625 C C . ILE A 1 837 ? 1.245 1.060 -18.330 1.00 94.69 837 ILE A C 1
ATOM 6627 O O . ILE A 1 837 ? 0.556 1.586 -17.461 1.00 94.69 837 ILE A O 1
ATOM 6631 N N . GLY A 1 838 ? 2.147 0.116 -18.038 1.00 95.38 838 GLY A N 1
ATOM 6632 C CA . GLY A 1 838 ? 2.360 -0.382 -16.671 1.00 95.38 838 GLY A CA 1
ATOM 6633 C C . GLY A 1 838 ? 2.762 0.720 -15.685 1.00 95.38 838 GLY A C 1
ATOM 6634 O O . GLY A 1 838 ? 2.177 0.813 -14.606 1.00 95.38 838 GLY A O 1
ATOM 6635 N N . LEU A 1 839 ? 3.688 1.595 -16.097 1.00 94.69 839 LEU A N 1
ATOM 6636 C CA . LEU A 1 839 ? 4.116 2.780 -15.342 1.00 94.69 839 LEU A CA 1
ATOM 6637 C C . LEU A 1 839 ? 2.939 3.720 -15.015 1.00 94.69 839 LEU A C 1
ATOM 6639 O O . LEU A 1 839 ? 2.786 4.159 -13.874 1.00 94.69 839 LEU A O 1
ATOM 6643 N N . PHE A 1 840 ? 2.079 4.002 -16.002 1.00 95.12 840 PHE A N 1
ATOM 6644 C CA . PHE A 1 840 ? 0.882 4.823 -15.801 1.00 95.12 840 PHE A CA 1
ATOM 6645 C C . PHE A 1 840 ? -0.106 4.174 -14.827 1.00 95.12 840 PHE A C 1
ATOM 6647 O O . PHE A 1 840 ? -0.591 4.837 -13.911 1.00 95.12 840 PHE A O 1
ATOM 6654 N N . GLU A 1 841 ? -0.394 2.884 -15.007 1.00 95.31 841 GLU A N 1
ATOM 6655 C CA . GLU A 1 841 ? -1.357 2.150 -14.186 1.00 95.31 841 GLU A CA 1
ATOM 6656 C C . GLU A 1 841 ? -0.955 2.106 -12.701 1.00 95.31 841 GLU A C 1
ATOM 6658 O O . GLU A 1 841 ? -1.807 2.316 -11.833 1.00 95.31 841 GLU A O 1
ATOM 6663 N N . ALA A 1 842 ? 0.328 1.879 -12.398 1.00 95.62 842 ALA A N 1
ATOM 6664 C CA . ALA A 1 842 ? 0.833 1.877 -11.026 1.00 95.62 842 ALA A CA 1
ATOM 6665 C C . ALA A 1 842 ? 0.770 3.283 -10.402 1.00 95.62 842 ALA A C 1
ATOM 6667 O O . ALA A 1 842 ? 0.011 3.508 -9.454 1.00 95.62 842 ALA A O 1
ATOM 6668 N N . GLN A 1 843 ? 1.469 4.261 -10.992 1.00 94.56 843 GLN A N 1
ATOM 6669 C CA . GLN A 1 843 ? 1.582 5.594 -10.392 1.00 94.56 843 GLN A CA 1
ATOM 6670 C C . GLN A 1 843 ? 0.237 6.347 -10.315 1.00 94.56 843 GLN A C 1
ATOM 6672 O O . GLN A 1 843 ? 0.031 7.138 -9.386 1.00 94.56 843 GLN A O 1
ATOM 6677 N N . LEU A 1 844 ? -0.719 6.091 -11.224 1.00 95.81 844 LEU A N 1
ATOM 6678 C CA . LEU A 1 844 ? -2.086 6.621 -11.106 1.00 95.81 844 LEU A CA 1
ATOM 6679 C C . LEU A 1 844 ? -2.839 6.002 -9.918 1.00 95.81 844 LEU A C 1
ATOM 6681 O O . LEU A 1 844 ? -3.529 6.727 -9.197 1.00 95.81 844 LEU A O 1
ATOM 6685 N N . SER A 1 845 ? -2.673 4.697 -9.672 1.00 95.31 845 SER A N 1
ATOM 6686 C CA . SER A 1 845 ? -3.248 4.030 -8.498 1.00 95.31 845 SER A CA 1
ATOM 6687 C C . SER A 1 845 ? -2.684 4.618 -7.207 1.00 95.31 845 SER A C 1
ATOM 6689 O O . SER A 1 845 ? -3.466 5.052 -6.358 1.00 95.31 845 SER A O 1
ATOM 6691 N N . SER A 1 846 ? -1.359 4.729 -7.076 1.00 95.50 846 SER A N 1
ATOM 6692 C CA . SER A 1 846 ? -0.745 5.348 -5.892 1.00 95.50 846 SER A CA 1
ATOM 6693 C C . SER A 1 846 ? -1.195 6.802 -5.700 1.00 95.50 846 SER A C 1
ATOM 6695 O O . SER A 1 846 ? -1.621 7.170 -4.606 1.00 95.50 846 SER A O 1
ATOM 6697 N N . SER A 1 847 ? -1.254 7.608 -6.768 1.00 95.75 847 SER A N 1
ATOM 6698 C CA . SER A 1 847 ? -1.772 8.988 -6.706 1.00 95.75 847 SER A CA 1
ATOM 6699 C C . SER A 1 847 ? -3.229 9.062 -6.214 1.00 95.75 847 SER A C 1
ATOM 6701 O O . SER A 1 847 ? -3.583 9.935 -5.417 1.00 95.75 847 SER A O 1
ATOM 6703 N N . ALA A 1 848 ? -4.090 8.138 -6.652 1.00 95.75 848 ALA A N 1
ATOM 6704 C CA . ALA A 1 848 ? -5.502 8.121 -6.279 1.00 95.75 848 ALA A CA 1
ATOM 6705 C C . ALA A 1 848 ? -5.737 7.660 -4.828 1.00 95.75 848 ALA A C 1
ATOM 6707 O O . ALA A 1 848 ? -6.526 8.274 -4.106 1.00 95.75 848 ALA A O 1
ATOM 6708 N N . TYR A 1 849 ? -5.035 6.615 -4.381 1.00 95.12 849 TYR A N 1
ATOM 6709 C CA . TYR A 1 849 ? -5.092 6.135 -2.995 1.00 95.12 849 TYR A CA 1
ATOM 6710 C C . TYR A 1 849 ? -4.377 7.080 -2.014 1.00 95.12 849 TYR A C 1
ATOM 6712 O O . TYR A 1 849 ? -4.770 7.167 -0.848 1.00 95.12 849 TYR A O 1
ATOM 6720 N N . GLN A 1 850 ? -3.402 7.868 -2.477 1.00 96.00 850 GLN A N 1
ATOM 6721 C CA . GLN A 1 850 ? -2.827 8.968 -1.704 1.00 96.00 850 GLN A CA 1
ATOM 6722 C C . GLN A 1 850 ? -3.872 10.050 -1.388 1.00 96.00 850 GLN A C 1
ATOM 6724 O O . GLN A 1 850 ? -3.968 10.486 -0.238 1.00 96.00 850 GLN A O 1
ATOM 6729 N N . LEU A 1 851 ? -4.682 10.461 -2.373 1.00 95.94 851 LEU A N 1
ATOM 6730 C CA . LEU A 1 851 ? -5.778 11.414 -2.154 1.00 95.94 851 LEU A CA 1
ATOM 6731 C C . LEU A 1 851 ? -6.867 10.851 -1.228 1.00 95.94 851 LEU A C 1
ATOM 6733 O O . LEU A 1 851 ? -7.413 11.601 -0.417 1.00 95.94 851 LEU A O 1
ATOM 6737 N N . GLU A 1 852 ? -7.151 9.544 -1.299 1.00 95.00 852 GLU A N 1
ATOM 6738 C CA . GLU A 1 852 ? -8.036 8.871 -0.339 1.00 95.00 852 GLU A CA 1
ATOM 6739 C C . GLU A 1 852 ? -7.483 8.996 1.090 1.00 95.00 852 GLU A C 1
ATOM 6741 O O . GLU A 1 852 ? -8.164 9.531 1.963 1.00 95.00 852 GLU A O 1
ATOM 6746 N N . GLY A 1 853 ? -6.222 8.609 1.315 1.00 93.31 853 GLY A N 1
ATOM 6747 C CA . GLY A 1 853 ? -5.568 8.709 2.625 1.00 93.31 853 GLY A CA 1
ATOM 6748 C C . GLY A 1 853 ? -5.474 10.143 3.159 1.00 93.31 853 GLY A C 1
ATOM 6749 O O . GLY A 1 853 ? -5.697 10.392 4.343 1.00 93.31 853 GLY A O 1
ATOM 6750 N N . MET A 1 854 ? -5.231 11.129 2.290 1.00 94.75 854 MET A N 1
ATOM 6751 C CA . MET A 1 854 ? -5.280 12.551 2.661 1.00 94.75 854 MET A CA 1
ATOM 6752 C C . MET A 1 854 ? -6.691 13.010 3.072 1.00 94.75 854 MET A C 1
ATOM 6754 O O . MET A 1 854 ? -6.813 13.927 3.886 1.00 94.75 854 MET A O 1
ATOM 6758 N N . ALA A 1 855 ? -7.755 12.383 2.564 1.00 94.00 855 ALA A N 1
ATOM 6759 C CA . ALA A 1 855 ? -9.129 12.629 3.005 1.00 94.00 855 ALA A CA 1
ATOM 6760 C C . ALA A 1 855 ? -9.465 11.894 4.315 1.00 94.00 855 ALA A C 1
ATOM 6762 O O . ALA A 1 855 ? -10.148 12.458 5.174 1.00 94.00 855 ALA A O 1
ATOM 6763 N N . GLU A 1 856 ? -8.959 10.673 4.518 1.00 91.06 856 GLU A N 1
ATOM 6764 C CA . GLU A 1 856 ? -9.062 9.948 5.796 1.00 91.06 856 GLU A CA 1
ATOM 6765 C C . GLU A 1 856 ? -8.378 10.723 6.936 1.00 91.06 856 GLU A C 1
ATOM 6767 O O . GLU A 1 856 ? -8.982 10.909 7.990 1.00 91.06 856 GLU A O 1
ATOM 6772 N N . LEU A 1 857 ? -7.195 11.296 6.683 1.00 89.44 857 LEU A N 1
ATOM 6773 C CA . LEU A 1 857 ? -6.477 12.208 7.590 1.00 89.44 857 LEU A CA 1
ATOM 6774 C C . LEU A 1 857 ? -7.084 13.627 7.681 1.00 89.44 857 LEU A C 1
ATOM 6776 O O . LEU A 1 857 ? -6.550 14.490 8.376 1.00 89.44 857 LEU A O 1
ATOM 6780 N N . GLY A 1 858 ? -8.172 13.918 6.960 1.00 88.81 858 GLY A N 1
ATOM 6781 C CA . GLY A 1 858 ? -8.849 15.220 6.988 1.00 88.81 858 GLY A CA 1
ATOM 6782 C C . GLY A 1 858 ? -8.061 16.392 6.380 1.00 88.81 858 GLY A C 1
ATOM 6783 O O . GLY A 1 858 ? -8.478 17.544 6.534 1.00 88.81 858 GLY A O 1
ATOM 6784 N N . PHE A 1 859 ? -6.947 16.141 5.682 1.00 90.38 859 PHE A N 1
ATOM 6785 C CA . PHE A 1 859 ? -6.218 17.143 4.883 1.00 90.38 859 PHE A CA 1
ATOM 6786 C C . PHE A 1 859 ? -6.950 17.494 3.579 1.00 90.38 859 PHE A C 1
ATOM 6788 O O . PHE A 1 859 ? -6.672 18.523 2.968 1.00 90.38 859 PHE A O 1
ATOM 6795 N N . LEU A 1 860 ? -7.914 16.666 3.171 1.00 93.31 860 LEU A N 1
ATOM 6796 C CA . LEU A 1 860 ? -8.862 16.931 2.093 1.00 93.31 860 LEU A CA 1
ATOM 6797 C C . LEU A 1 860 ? -10.308 16.723 2.581 1.00 93.31 860 LEU A C 1
ATOM 6799 O O . LEU A 1 860 ? -10.532 15.974 3.537 1.00 93.31 860 LEU A O 1
ATOM 6803 N N . PRO A 1 861 ? -11.306 17.365 1.944 1.00 92.44 861 PRO A N 1
ATOM 6804 C CA . PRO A 1 861 ? -12.718 17.105 2.214 1.00 92.44 861 PRO A CA 1
ATOM 6805 C C . PRO A 1 861 ? -13.093 15.628 2.047 1.00 92.44 861 PRO A C 1
ATOM 6807 O O . PRO A 1 861 ? -12.574 14.953 1.156 1.00 92.44 861 PRO A O 1
ATOM 6810 N N . LYS A 1 862 ? -14.083 15.147 2.815 1.00 90.25 862 LYS A N 1
ATOM 6811 C CA . LYS A 1 862 ? -14.535 13.738 2.796 1.00 90.25 862 LYS A CA 1
ATOM 6812 C C . LYS A 1 862 ? -14.851 13.198 1.397 1.00 90.25 862 LYS A C 1
ATOM 6814 O O . LYS A 1 862 ? -14.715 11.999 1.173 1.00 90.25 862 LYS A O 1
ATOM 6819 N N . PHE A 1 863 ? -15.267 14.052 0.455 1.00 91.25 863 PHE A N 1
ATOM 6820 C CA . PHE A 1 863 ? -15.627 13.610 -0.895 1.00 91.25 863 PHE A CA 1
ATOM 6821 C C . PHE A 1 863 ? -14.446 13.007 -1.678 1.00 91.25 863 PHE A C 1
ATOM 6823 O O . PHE A 1 863 ? -14.674 12.136 -2.513 1.00 91.25 863 PHE A O 1
ATOM 6830 N N . PHE A 1 864 ? -13.198 13.384 -1.375 1.00 92.31 864 PHE A N 1
ATOM 6831 C CA . PHE A 1 864 ? -12.004 12.757 -1.962 1.00 92.31 864 PHE A CA 1
ATOM 6832 C C . PHE A 1 864 ? -11.852 11.281 -1.548 1.00 92.31 864 PHE A C 1
ATOM 6834 O O . PHE A 1 864 ? -11.360 10.477 -2.335 1.00 92.31 864 PHE A O 1
ATOM 6841 N N . GLY A 1 865 ? -12.351 10.902 -0.365 1.00 89.94 865 GLY A N 1
ATOM 6842 C CA . GLY A 1 865 ? -12.370 9.519 0.125 1.00 89.94 865 GLY A CA 1
ATOM 6843 C C . GLY A 1 865 ? -13.541 8.665 -0.387 1.00 89.94 865 GLY A C 1
ATOM 6844 O O . GLY A 1 865 ? -13.750 7.544 0.080 1.00 89.94 865 GLY A O 1
ATOM 6845 N N . VAL A 1 866 ? -14.364 9.169 -1.316 1.00 91.31 866 VAL A N 1
ATOM 6846 C CA . VAL A 1 866 ? -15.544 8.433 -1.799 1.00 91.31 866 VAL A CA 1
ATOM 6847 C C . VAL A 1 866 ? -15.132 7.357 -2.800 1.00 91.31 866 VAL A C 1
ATOM 6849 O O . VAL A 1 866 ? -14.858 7.627 -3.969 1.00 91.31 866 VAL A O 1
ATOM 6852 N N . ARG A 1 867 ? -15.172 6.100 -2.353 1.00 92.81 867 ARG A N 1
ATOM 6853 C CA . ARG A 1 867 ? -14.961 4.923 -3.206 1.00 92.81 867 ARG A CA 1
ATOM 6854 C C . ARG A 1 867 ? -16.156 4.613 -4.118 1.00 92.81 867 ARG A C 1
ATOM 6856 O O . ARG A 1 867 ? -17.315 4.803 -3.747 1.00 92.81 867 ARG A O 1
ATOM 6863 N N . SER A 1 868 ? -15.872 4.058 -5.297 1.00 90.88 868 SER A N 1
ATOM 6864 C CA . SER A 1 868 ? -16.866 3.571 -6.260 1.00 90.88 868 SER A CA 1
ATOM 6865 C C . SER A 1 868 ? -17.749 2.470 -5.664 1.00 90.88 868 SER A C 1
ATOM 6867 O O . SER A 1 868 ? -17.259 1.538 -5.024 1.00 90.88 868 SER A O 1
ATOM 6869 N N . LYS A 1 869 ? -19.058 2.529 -5.951 1.00 86.81 869 LYS A N 1
ATOM 6870 C CA . LYS A 1 869 ? -20.033 1.488 -5.574 1.00 86.81 869 LYS A CA 1
ATOM 6871 C C . LYS A 1 869 ? -19.799 0.144 -6.281 1.00 86.81 869 LYS A C 1
ATOM 6873 O O . LYS A 1 869 ? -20.289 -0.866 -5.791 1.00 86.81 869 LYS A O 1
ATOM 6878 N N . TRP A 1 870 ? -19.105 0.144 -7.423 1.00 82.25 870 TRP A N 1
ATOM 6879 C CA . TRP A 1 870 ? -18.930 -1.037 -8.279 1.00 82.25 870 TRP A CA 1
ATOM 6880 C C . TRP A 1 870 ? -17.641 -1.794 -7.937 1.00 82.25 870 TRP A C 1
ATOM 6882 O O . TRP A 1 870 ? -17.672 -3.006 -7.746 1.00 82.25 870 TRP A O 1
ATOM 6892 N N . PHE A 1 871 ? -16.524 -1.068 -7.810 1.00 83.44 871 PHE A N 1
ATOM 6893 C CA . PHE A 1 871 ? -15.178 -1.649 -7.693 1.00 83.44 871 PHE A CA 1
ATOM 6894 C C . PHE A 1 871 ? -14.424 -1.265 -6.406 1.00 83.44 871 PHE A C 1
ATOM 6896 O O . PHE A 1 871 ? -13.304 -1.718 -6.194 1.00 83.44 871 PHE A O 1
ATOM 6903 N N . ASN A 1 872 ? -15.030 -0.460 -5.521 1.00 87.75 872 ASN A N 1
ATOM 6904 C CA . ASN A 1 872 ? -14.440 -0.014 -4.248 1.00 87.75 872 ASN A CA 1
ATOM 6905 C C . ASN A 1 872 ? -13.100 0.759 -4.387 1.00 87.75 872 ASN A C 1
ATOM 6907 O O . ASN A 1 872 ? -12.268 0.738 -3.480 1.00 87.75 872 ASN A O 1
ATOM 6911 N N . THR A 1 873 ? -12.926 1.469 -5.504 1.00 91.44 873 THR A N 1
ATOM 6912 C CA . THR A 1 873 ? -11.765 2.307 -5.874 1.00 91.44 873 THR A CA 1
ATOM 6913 C C . THR A 1 873 ? -12.011 3.806 -5.629 1.00 91.44 873 THR A C 1
ATOM 6915 O O . THR A 1 873 ? -13.151 4.252 -5.811 1.00 91.44 873 THR A O 1
ATOM 6918 N N . PRO A 1 874 ? -10.997 4.616 -5.260 1.00 94.25 874 PRO A N 1
ATOM 6919 C CA . PRO A 1 874 ? -11.130 6.066 -5.048 1.00 94.25 874 PRO A CA 1
ATOM 6920 C C . PRO A 1 874 ? -11.284 6.847 -6.366 1.00 94.25 874 PRO A C 1
ATOM 6922 O O . PRO A 1 874 ? -10.362 7.490 -6.865 1.00 94.25 874 PRO A O 1
ATOM 6925 N N . TRP A 1 875 ? -12.484 6.801 -6.950 1.00 94.19 875 TRP A N 1
ATOM 6926 C CA . TRP A 1 875 ? -12.762 7.358 -8.282 1.00 94.19 875 TRP A CA 1
ATOM 6927 C C . TRP A 1 875 ? -12.529 8.872 -8.395 1.00 94.19 875 TRP A C 1
ATOM 6929 O O . TRP A 1 875 ? -12.169 9.343 -9.470 1.00 94.19 875 TRP A O 1
ATOM 6939 N N . VAL A 1 876 ? -12.702 9.627 -7.303 1.00 94.56 876 VAL A N 1
ATOM 6940 C CA . VAL A 1 876 ? -12.403 11.070 -7.265 1.00 94.56 876 VAL A CA 1
ATOM 6941 C C . VAL A 1 876 ? -10.901 11.312 -7.402 1.00 94.56 876 VAL A C 1
ATOM 6943 O O . VAL A 1 876 ? -10.497 12.198 -8.152 1.00 94.56 876 VAL A O 1
ATOM 6946 N N . GLY A 1 877 ? -10.078 10.492 -6.739 1.00 94.56 877 GLY A N 1
ATOM 6947 C CA . GLY A 1 877 ? -8.624 10.547 -6.867 1.00 94.56 877 GLY A CA 1
ATOM 6948 C C . GLY A 1 877 ? -8.171 10.230 -8.291 1.00 94.56 877 GLY A C 1
ATOM 6949 O O . GLY A 1 877 ? -7.471 11.036 -8.898 1.00 94.56 877 GLY A O 1
ATOM 6950 N N . ILE A 1 878 ? -8.670 9.123 -8.858 1.00 95.56 878 ILE A N 1
ATOM 6951 C CA . ILE A 1 878 ? -8.395 8.714 -10.248 1.00 95.56 878 ILE A CA 1
ATOM 6952 C C . ILE A 1 878 ? -8.752 9.846 -11.224 1.00 95.56 878 ILE A C 1
ATOM 6954 O O . ILE A 1 878 ? -7.929 10.223 -12.053 1.00 95.56 878 ILE A O 1
ATOM 6958 N N . LEU A 1 879 ? -9.952 10.428 -11.106 1.00 95.50 879 LEU A N 1
ATOM 6959 C CA . LEU A 1 879 ? -10.418 11.492 -11.999 1.00 95.50 879 LEU A CA 1
ATOM 6960 C C . LEU A 1 879 ? -9.553 12.759 -11.907 1.00 95.50 879 LEU A C 1
ATOM 6962 O O . LEU A 1 879 ? -9.215 13.339 -12.937 1.00 95.50 879 LEU A O 1
ATOM 6966 N N . ILE A 1 880 ? -9.189 13.194 -10.698 1.00 94.88 880 ILE A N 1
ATOM 6967 C CA . ILE A 1 880 ? -8.397 14.417 -10.502 1.00 94.88 880 ILE A CA 1
ATOM 6968 C C . ILE A 1 880 ? -6.958 14.216 -10.989 1.00 94.88 880 ILE A C 1
ATOM 6970 O O . ILE A 1 880 ? -6.461 15.049 -11.747 1.00 94.88 880 ILE A O 1
ATOM 6974 N N . SER A 1 881 ? -6.317 13.096 -10.641 1.00 95.38 881 SER A N 1
ATOM 6975 C CA . SER A 1 881 ? -4.981 12.756 -11.140 1.00 95.38 881 SER A CA 1
ATOM 6976 C C . SER A 1 881 ? -4.953 12.615 -12.664 1.00 95.38 881 SER A C 1
ATOM 6978 O O . SER A 1 881 ? -4.039 13.144 -13.291 1.00 95.38 881 SER A O 1
ATO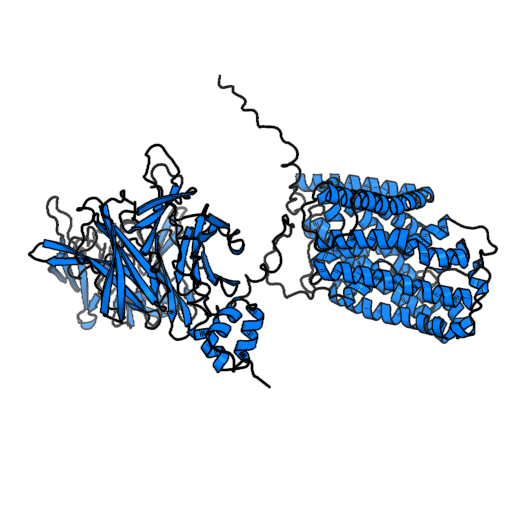M 6980 N N . ALA A 1 882 ? -5.967 11.997 -13.280 1.00 94.75 882 ALA A N 1
ATOM 6981 C CA . ALA A 1 882 ? -6.071 11.872 -14.735 1.00 94.75 882 ALA A CA 1
ATOM 6982 C C . ALA A 1 882 ? -6.268 13.224 -15.445 1.00 94.75 882 ALA A C 1
ATOM 6984 O O . ALA A 1 882 ? -5.622 13.486 -16.459 1.00 94.75 882 ALA A O 1
ATOM 6985 N N . LEU A 1 883 ? -7.122 14.108 -14.913 1.00 94.00 883 LEU A N 1
ATOM 6986 C CA . LEU A 1 883 ? -7.347 15.447 -15.477 1.00 94.00 883 LEU A CA 1
ATOM 6987 C C . LEU A 1 883 ? -6.109 16.345 -15.345 1.00 94.00 883 LEU A C 1
ATOM 6989 O O . LEU A 1 883 ? -5.766 17.059 -16.287 1.00 94.00 883 LEU A O 1
ATOM 6993 N N . MET A 1 884 ? -5.420 16.297 -14.202 1.00 91.94 884 MET A N 1
ATOM 6994 C CA . MET A 1 884 ? -4.168 17.030 -13.999 1.00 91.94 884 MET A CA 1
ATOM 6995 C C . MET A 1 884 ? -3.038 16.474 -14.875 1.00 91.94 884 MET A C 1
ATOM 6997 O O . MET A 1 884 ? -2.348 17.256 -15.523 1.00 91.94 884 MET A O 1
ATOM 7001 N N . SER A 1 885 ? -2.898 15.146 -14.956 1.00 90.56 885 SER A N 1
ATOM 7002 C CA . SER A 1 885 ? -1.965 14.457 -15.859 1.00 90.56 885 SER A CA 1
ATOM 7003 C C . SER A 1 885 ? -2.173 14.909 -17.308 1.00 90.56 885 SER A C 1
ATOM 7005 O O . SER A 1 885 ? -1.244 15.425 -17.922 1.00 90.56 885 SER A O 1
ATOM 7007 N N . LEU A 1 886 ? -3.411 14.845 -17.813 1.00 90.38 886 LEU A N 1
ATOM 7008 C CA . LEU A 1 886 ? -3.770 15.290 -19.162 1.00 90.38 886 LEU A CA 1
ATOM 7009 C C . LEU A 1 886 ? -3.435 16.770 -19.413 1.00 90.38 886 LEU A C 1
ATOM 7011 O O . LEU A 1 886 ? -2.978 17.115 -20.501 1.00 90.38 886 LEU A O 1
ATOM 7015 N N . GLY A 1 887 ? -3.657 17.649 -18.430 1.00 86.69 887 GLY A N 1
ATOM 7016 C CA . GLY A 1 887 ? -3.296 19.067 -18.532 1.00 86.69 887 GLY A CA 1
ATOM 7017 C C . GLY A 1 887 ? -1.782 19.309 -18.568 1.00 86.69 887 GLY A C 1
ATOM 7018 O O . GLY A 1 887 ? -1.320 20.218 -19.256 1.00 86.69 887 GLY A O 1
ATOM 7019 N N . LEU A 1 888 ? -1.008 18.478 -17.866 1.00 85.50 888 LEU A N 1
ATOM 7020 C CA . LEU A 1 888 ? 0.454 18.554 -17.785 1.00 85.50 888 LEU A CA 1
ATOM 7021 C C . LEU A 1 888 ? 1.165 17.848 -18.954 1.00 85.50 888 LEU A C 1
ATOM 7023 O O . LEU A 1 888 ? 2.289 18.223 -19.280 1.00 85.50 888 LEU A O 1
ATOM 7027 N N . SER A 1 889 ? 0.513 16.906 -19.649 1.00 81.19 889 SER A N 1
ATOM 7028 C CA . SER A 1 889 ? 1.057 16.181 -20.817 1.00 81.19 889 SER A CA 1
ATOM 7029 C C . SER A 1 889 ? 1.428 17.070 -22.019 1.00 81.19 889 SER A C 1
ATOM 7031 O O . SER A 1 889 ? 2.012 16.579 -22.984 1.00 81.19 889 SER A O 1
ATOM 7033 N N . TYR A 1 890 ? 1.109 18.368 -21.979 1.00 75.06 890 TYR A N 1
ATOM 7034 C CA . TYR A 1 890 ? 1.511 19.362 -22.983 1.00 75.06 890 TYR A CA 1
ATOM 7035 C C . TYR A 1 890 ? 2.813 20.112 -22.634 1.00 75.06 890 TYR A C 1
ATOM 7037 O O . TYR A 1 890 ? 3.267 20.936 -23.428 1.00 75.06 890 TYR A O 1
ATOM 7045 N N . MET A 1 891 ? 3.420 19.859 -21.468 1.00 73.19 891 MET A N 1
ATOM 7046 C CA . MET A 1 891 ? 4.735 20.400 -21.097 1.00 73.19 891 MET A CA 1
ATOM 7047 C C . MET A 1 891 ? 5.885 19.576 -21.705 1.00 73.19 891 MET A C 1
ATOM 7049 O O . MET A 1 891 ? 5.709 18.424 -22.100 1.00 73.19 891 MET A O 1
ATOM 7053 N N . ASN A 1 892 ? 7.095 20.146 -21.759 1.00 73.44 892 ASN A N 1
ATOM 7054 C CA . ASN A 1 892 ? 8.272 19.410 -22.229 1.00 73.44 892 ASN A CA 1
ATOM 7055 C C . ASN A 1 892 ? 8.640 18.292 -21.243 1.00 73.44 892 ASN A C 1
ATOM 7057 O O . ASN A 1 892 ? 8.793 18.543 -20.048 1.00 73.44 892 ASN A O 1
ATOM 7061 N N . PHE A 1 893 ? 8.896 17.089 -21.755 1.00 69.06 893 PHE A N 1
ATOM 7062 C CA . PHE A 1 893 ? 9.304 15.909 -20.979 1.00 69.06 893 PHE A CA 1
ATOM 7063 C C . PHE A 1 893 ? 10.474 16.174 -20.005 1.00 69.06 893 PHE A C 1
ATOM 7065 O O . PHE A 1 893 ? 10.455 15.722 -18.863 1.00 69.06 893 PHE A O 1
ATOM 7072 N N . THR A 1 894 ? 11.462 16.976 -20.417 1.00 69.00 894 THR A N 1
ATOM 7073 C CA . THR A 1 894 ? 12.604 17.376 -19.575 1.00 69.00 894 THR A CA 1
ATOM 7074 C C . THR A 1 894 ? 12.205 18.257 -18.390 1.00 69.00 894 THR A C 1
ATOM 7076 O O . THR A 1 894 ? 12.745 18.094 -17.295 1.00 69.00 894 THR A O 1
ATOM 7079 N N . ASP A 1 895 ? 11.258 19.177 -18.587 1.00 75.62 895 ASP A N 1
ATOM 7080 C CA . ASP A 1 895 ? 10.770 20.088 -17.544 1.00 75.62 895 ASP A CA 1
ATOM 7081 C C . ASP A 1 895 ? 9.831 19.354 -16.572 1.00 75.62 895 ASP A C 1
ATOM 7083 O O . ASP A 1 895 ? 9.884 19.599 -15.362 1.00 75.62 895 ASP A O 1
ATOM 7087 N N . ILE A 1 896 ? 9.034 18.413 -17.099 1.00 77.25 896 ILE A N 1
ATOM 7088 C CA . ILE A 1 896 ? 8.188 17.478 -16.344 1.00 77.25 896 ILE A CA 1
ATOM 7089 C C . ILE A 1 896 ? 9.053 16.648 -15.383 1.00 77.25 896 ILE A C 1
ATOM 7091 O O . ILE A 1 896 ? 8.883 16.770 -14.170 1.00 77.25 896 ILE A O 1
ATOM 7095 N N . ILE A 1 897 ? 10.026 15.877 -15.890 1.00 76.56 897 ILE A N 1
ATOM 7096 C CA . ILE A 1 897 ? 10.893 15.029 -15.047 1.00 76.56 897 ILE A CA 1
ATOM 7097 C C . ILE A 1 897 ? 11.682 15.868 -14.039 1.00 76.56 897 ILE A C 1
ATOM 7099 O O . ILE A 1 897 ? 11.722 15.530 -12.856 1.00 76.56 897 ILE A O 1
ATOM 7103 N N . SER A 1 898 ? 12.265 16.992 -14.465 1.00 79.81 898 SER A N 1
ATOM 7104 C CA . SER A 1 898 ? 13.051 17.837 -13.558 1.00 79.81 898 SER A CA 1
ATOM 7105 C C . SER A 1 898 ? 12.202 18.408 -12.414 1.00 79.81 898 SER A C 1
ATOM 7107 O O . SER A 1 898 ? 12.668 18.463 -11.277 1.00 79.81 898 SER A O 1
ATOM 7109 N N . SER A 1 899 ? 10.948 18.795 -12.684 1.00 84.44 899 SER A N 1
ATOM 7110 C CA . SER A 1 899 ? 10.027 19.295 -11.651 1.00 84.44 899 SER A CA 1
ATOM 7111 C C . SER A 1 899 ? 9.478 18.177 -10.760 1.00 84.44 899 SER A C 1
ATOM 7113 O O . SER A 1 899 ? 9.377 18.365 -9.547 1.00 84.44 899 SER A O 1
ATOM 7115 N N . ALA A 1 900 ? 9.195 16.994 -11.319 1.00 87.19 900 ALA A N 1
ATOM 7116 C CA . ALA A 1 900 ? 8.812 15.815 -10.541 1.00 87.19 900 ALA A CA 1
ATOM 7117 C C . ALA A 1 900 ? 9.924 15.419 -9.556 1.00 87.19 900 ALA A C 1
ATOM 7119 O O . ALA A 1 900 ? 9.665 15.331 -8.353 1.00 87.19 900 ALA A O 1
ATOM 7120 N N . ASN A 1 901 ? 11.165 15.281 -10.042 1.00 88.75 901 ASN A N 1
ATOM 7121 C CA . ASN A 1 901 ? 12.349 14.957 -9.240 1.00 88.75 901 ASN A CA 1
ATOM 7122 C C . ASN A 1 901 ? 12.593 15.997 -8.131 1.00 88.75 901 ASN A C 1
ATOM 7124 O O . ASN A 1 901 ? 12.890 15.630 -6.991 1.00 88.75 901 ASN A O 1
ATOM 7128 N N . PHE A 1 902 ? 12.441 17.292 -8.430 1.00 90.31 902 PHE A N 1
ATOM 7129 C CA . PHE A 1 902 ? 12.632 18.377 -7.460 1.00 90.31 902 PHE A CA 1
ATOM 7130 C C . PHE A 1 902 ? 11.583 18.343 -6.336 1.00 90.31 902 PHE A C 1
ATOM 7132 O O . PHE A 1 902 ? 11.931 18.420 -5.158 1.00 90.31 902 PHE A O 1
ATOM 7139 N N . LEU A 1 903 ? 10.297 18.190 -6.670 1.00 91.81 903 LEU A N 1
ATOM 7140 C CA . LEU A 1 903 ? 9.222 18.108 -5.671 1.00 91.81 903 LEU A CA 1
ATOM 7141 C C . LEU A 1 903 ? 9.305 16.820 -4.842 1.00 91.81 903 LEU A C 1
ATOM 7143 O O . LEU A 1 903 ? 9.114 16.863 -3.625 1.00 91.81 903 LEU A O 1
ATOM 7147 N N . TYR A 1 904 ? 9.661 15.697 -5.475 1.00 93.06 904 TYR A N 1
ATOM 7148 C CA . TYR A 1 904 ? 9.923 14.435 -4.781 1.00 93.06 904 TYR A CA 1
ATOM 7149 C C . TYR A 1 904 ? 11.055 14.593 -3.762 1.00 93.06 904 TYR A C 1
ATOM 7151 O O . TYR A 1 904 ? 10.915 14.198 -2.607 1.00 93.06 904 TYR A O 1
ATOM 7159 N N . THR A 1 905 ? 12.146 15.248 -4.171 1.00 92.88 905 THR A N 1
ATOM 7160 C CA . THR A 1 905 ? 13.311 15.532 -3.326 1.00 92.88 905 THR A CA 1
ATOM 7161 C C . THR A 1 905 ? 12.929 16.285 -2.049 1.00 92.88 905 THR A C 1
ATOM 7163 O O . THR A 1 905 ? 13.338 15.888 -0.956 1.00 92.88 905 THR A O 1
ATOM 7166 N N . LEU A 1 906 ? 12.100 17.332 -2.157 1.00 93.88 906 LEU A N 1
ATOM 7167 C CA . LEU A 1 906 ? 11.584 18.049 -0.984 1.00 93.88 906 LEU A CA 1
ATOM 7168 C C . LEU A 1 906 ? 10.775 17.126 -0.058 1.00 93.88 906 LEU A C 1
ATOM 7170 O O . LEU A 1 906 ? 10.911 17.210 1.162 1.00 93.88 906 LEU A O 1
ATOM 7174 N N . GLY A 1 907 ? 9.978 16.219 -0.629 1.00 94.81 907 GLY A N 1
ATOM 7175 C CA . GLY A 1 907 ? 9.251 15.195 0.119 1.00 94.81 907 GLY A CA 1
ATOM 7176 C C . GLY A 1 907 ? 10.163 14.197 0.843 1.00 94.81 907 GLY A C 1
ATOM 7177 O O . GLY A 1 907 ? 9.937 13.904 2.015 1.00 94.81 907 GLY A O 1
ATOM 7178 N N . MET A 1 908 ? 11.227 13.716 0.198 1.00 95.25 908 MET A N 1
ATOM 7179 C CA . MET A 1 908 ? 12.145 12.733 0.791 1.00 95.25 908 MET A CA 1
ATOM 7180 C C . MET A 1 908 ? 12.899 13.254 2.011 1.00 95.25 908 MET A C 1
ATOM 7182 O O . MET A 1 908 ? 13.108 12.503 2.964 1.00 95.25 908 MET A O 1
ATOM 7186 N N . PHE A 1 909 ? 13.255 14.541 2.044 1.00 95.88 909 PHE A N 1
ATOM 7187 C CA . PHE A 1 909 ? 13.831 15.135 3.254 1.00 95.88 909 PHE A CA 1
ATOM 7188 C C . PHE A 1 909 ? 12.857 15.079 4.443 1.00 95.88 909 PHE A C 1
ATOM 7190 O O . PHE A 1 909 ? 13.287 14.801 5.565 1.00 95.88 909 PHE A O 1
ATOM 7197 N N . LEU A 1 910 ? 11.552 15.283 4.211 1.00 95.94 910 LEU A N 1
ATOM 7198 C CA . LEU A 1 910 ? 10.525 15.135 5.250 1.00 95.94 910 LEU A CA 1
ATOM 7199 C C . LEU A 1 910 ? 10.375 13.672 5.679 1.00 95.94 910 LEU A C 1
ATOM 7201 O O . LEU A 1 910 ? 10.257 13.398 6.873 1.00 95.94 910 LEU A O 1
ATOM 7205 N N . GLU A 1 911 ? 10.411 12.729 4.738 1.00 96.31 911 GLU A N 1
ATOM 7206 C CA . GLU A 1 911 ? 10.266 11.298 5.019 1.00 96.31 911 GLU A CA 1
ATOM 7207 C C . GLU A 1 911 ? 11.447 10.735 5.824 1.00 96.31 911 GLU A C 1
ATOM 7209 O O . GLU A 1 911 ? 11.239 10.133 6.880 1.00 96.31 911 GLU A O 1
ATOM 7214 N N . PHE A 1 912 ? 12.688 11.001 5.405 1.00 96.81 912 PHE A N 1
ATOM 7215 C CA . PHE A 1 912 ? 13.887 10.596 6.145 1.00 96.81 912 PHE A CA 1
ATOM 7216 C C . PHE A 1 912 ? 13.932 11.226 7.547 1.00 96.81 912 PHE A C 1
ATOM 7218 O O . PHE A 1 912 ? 14.256 10.546 8.528 1.00 96.81 912 PHE A O 1
ATOM 7225 N N . ALA A 1 913 ? 13.544 12.501 7.675 1.00 96.44 913 ALA A N 1
ATOM 7226 C CA . ALA A 1 913 ? 13.400 13.150 8.976 1.00 96.44 913 ALA A CA 1
ATOM 7227 C C . ALA A 1 913 ? 12.313 12.476 9.833 1.00 96.44 913 ALA A C 1
ATOM 7229 O O . ALA A 1 913 ? 12.538 12.234 11.020 1.00 96.44 913 ALA A O 1
ATOM 7230 N N . SER A 1 914 ? 11.174 12.110 9.235 1.00 96.44 914 SER A N 1
ATOM 7231 C CA . SER A 1 914 ? 10.056 11.436 9.913 1.00 96.44 914 SER A CA 1
ATOM 7232 C C . SER A 1 914 ? 10.458 10.048 10.402 1.00 96.44 914 SER A C 1
ATOM 7234 O O . SER A 1 914 ? 10.209 9.706 11.557 1.00 96.44 914 SER A O 1
ATOM 7236 N N . PHE A 1 915 ? 11.161 9.269 9.576 1.00 97.00 915 PHE A N 1
ATOM 7237 C CA . PHE A 1 915 ? 11.711 7.967 9.949 1.00 97.00 915 PHE A CA 1
ATOM 7238 C C . PHE A 1 915 ? 12.634 8.073 11.171 1.00 97.00 915 PHE A C 1
ATOM 7240 O O . PHE A 1 915 ? 12.415 7.386 12.173 1.00 97.00 915 PHE A O 1
ATOM 7247 N N . ILE A 1 916 ? 13.625 8.972 11.135 1.00 96.56 916 ILE A N 1
ATOM 7248 C CA . ILE A 1 916 ? 14.574 9.175 12.243 1.00 96.56 916 ILE A CA 1
ATOM 7249 C C . ILE A 1 916 ? 13.858 9.696 13.502 1.00 96.56 916 ILE A C 1
ATOM 7251 O O . ILE A 1 916 ? 14.160 9.246 14.613 1.00 96.56 916 ILE A O 1
ATOM 7255 N N . TRP A 1 917 ? 12.882 10.598 13.354 1.00 95.75 917 TRP A N 1
ATOM 7256 C CA . TRP A 1 917 ? 12.089 11.122 14.469 1.00 95.75 917 TRP A CA 1
ATOM 7257 C C . TRP A 1 917 ? 11.256 10.018 15.128 1.00 95.75 917 TRP A C 1
ATOM 7259 O O . TRP A 1 917 ? 11.383 9.797 16.332 1.00 95.75 917 TRP A O 1
ATOM 7269 N N . LEU A 1 918 ? 10.492 9.247 14.346 1.00 94.62 918 LEU A N 1
ATOM 7270 C CA . LEU A 1 918 ? 9.666 8.132 14.828 1.00 94.62 918 LEU A CA 1
ATOM 7271 C C . LEU A 1 918 ? 10.523 7.044 15.487 1.00 94.62 918 LEU A C 1
ATOM 7273 O O . LEU A 1 918 ? 10.118 6.465 16.495 1.00 94.62 918 LEU A O 1
ATOM 7277 N N . ARG A 1 919 ? 11.731 6.791 14.966 1.00 94.00 919 ARG A N 1
ATOM 7278 C CA . ARG A 1 919 ? 12.728 5.893 15.573 1.00 94.00 919 ARG A CA 1
ATOM 7279 C C . ARG A 1 919 ? 13.236 6.370 16.935 1.00 94.00 919 ARG A C 1
ATOM 7281 O O . ARG A 1 919 ? 13.569 5.527 17.767 1.00 94.00 919 ARG A O 1
ATOM 7288 N N . ARG A 1 920 ? 13.312 7.686 17.164 1.00 93.38 920 ARG A N 1
ATOM 7289 C CA . ARG A 1 920 ? 13.816 8.295 18.407 1.00 93.38 920 ARG A CA 1
ATOM 7290 C C . ARG A 1 920 ? 12.719 8.549 19.446 1.00 93.38 920 ARG A C 1
ATOM 7292 O O . ARG A 1 920 ? 12.972 8.354 20.631 1.00 93.38 920 ARG A O 1
ATOM 7299 N N . LYS A 1 921 ? 11.534 8.995 19.022 1.00 92.12 921 LYS A N 1
ATOM 7300 C CA . LYS A 1 921 ? 10.403 9.366 19.893 1.00 92.12 921 LYS A CA 1
ATOM 7301 C C . LYS A 1 921 ? 9.467 8.201 20.214 1.00 92.12 921 LYS A C 1
ATOM 7303 O O . LYS A 1 921 ? 8.943 8.164 21.320 1.00 92.12 921 LYS A O 1
ATOM 7308 N N . LEU A 1 922 ? 9.311 7.227 19.310 1.00 90.75 922 LEU A N 1
ATOM 7309 C CA . LEU A 1 922 ? 8.476 6.033 19.513 1.00 90.75 922 LEU A CA 1
ATOM 7310 C C . LEU A 1 922 ? 9.314 4.732 19.440 1.00 90.75 922 LEU A C 1
ATOM 7312 O O . LEU A 1 922 ? 9.118 3.914 18.531 1.00 90.75 922 LEU A O 1
ATOM 7316 N N . PRO A 1 923 ? 10.259 4.512 20.383 1.00 86.94 923 PRO A N 1
ATOM 7317 C CA . PRO A 1 923 ? 11.137 3.339 20.383 1.00 86.94 923 PRO A CA 1
ATOM 7318 C C . PRO A 1 923 ? 10.432 2.041 20.810 1.00 86.94 923 PRO A C 1
ATOM 7320 O O . PRO A 1 923 ? 10.871 0.966 20.404 1.00 86.94 923 PRO A O 1
ATOM 7323 N N . GLN A 1 924 ? 9.351 2.142 21.599 1.00 86.12 924 GLN A N 1
ATOM 7324 C CA . GLN A 1 924 ? 8.544 1.008 22.082 1.00 86.12 924 GLN A CA 1
ATOM 7325 C C . GLN A 1 924 ? 7.411 0.603 21.123 1.00 86.12 924 GLN A C 1
ATOM 7327 O O . GLN A 1 924 ? 6.693 -0.355 21.396 1.00 86.12 924 GLN A O 1
ATOM 7332 N N . LEU A 1 925 ? 7.240 1.319 20.006 1.00 88.75 925 LEU A N 1
ATOM 7333 C CA . LEU A 1 925 ? 6.285 0.949 18.965 1.00 88.75 925 LEU A CA 1
ATOM 7334 C C . LEU A 1 925 ? 6.699 -0.399 18.354 1.00 88.75 925 LEU A C 1
ATOM 7336 O O . LEU A 1 925 ? 7.807 -0.514 17.813 1.00 88.75 925 LEU A O 1
ATOM 7340 N N . LYS A 1 926 ? 5.813 -1.403 18.423 1.00 89.62 926 LYS A N 1
ATOM 7341 C CA . LYS A 1 926 ? 5.944 -2.663 17.677 1.00 89.62 926 LYS A CA 1
ATOM 7342 C C . LYS A 1 926 ? 6.171 -2.347 16.191 1.00 89.62 926 LYS A C 1
ATOM 7344 O O . LYS A 1 926 ? 5.495 -1.513 15.602 1.00 89.62 926 LYS A O 1
ATOM 7349 N N . ARG A 1 927 ? 7.176 -2.989 15.598 1.00 91.69 927 ARG A N 1
ATOM 7350 C CA . ARG A 1 927 ? 7.614 -2.786 14.208 1.00 91.69 927 ARG A CA 1
ATOM 7351 C C . ARG A 1 927 ? 7.779 -4.174 13.586 1.00 91.69 927 ARG A C 1
ATOM 7353 O O . ARG A 1 927 ? 8.784 -4.821 13.885 1.00 91.69 927 ARG A O 1
ATOM 7360 N N . PRO A 1 928 ? 6.768 -4.687 12.852 1.00 92.06 928 PRO A N 1
ATOM 7361 C CA . PRO A 1 928 ? 6.748 -6.073 12.374 1.00 92.06 928 PRO A CA 1
ATOM 7362 C C . PRO A 1 928 ? 7.926 -6.401 11.453 1.00 92.06 928 PRO A C 1
ATOM 7364 O O . PRO A 1 928 ? 8.545 -7.452 11.604 1.00 92.06 928 PRO A O 1
ATOM 7367 N N . TYR A 1 929 ? 8.290 -5.460 10.580 1.00 94.19 929 TYR A N 1
ATOM 7368 C CA . TYR A 1 929 ? 9.620 -5.382 9.990 1.00 94.19 929 TYR A CA 1
ATOM 7369 C C . TYR A 1 929 ? 10.420 -4.263 10.661 1.00 94.19 929 TYR A C 1
ATOM 7371 O O . TYR A 1 929 ? 9.862 -3.244 11.067 1.00 94.19 929 TYR A O 1
ATOM 7379 N N . ARG A 1 930 ? 11.738 -4.446 10.790 1.00 92.88 930 ARG A N 1
ATOM 7380 C CA . ARG A 1 930 ? 12.633 -3.481 11.436 1.00 92.88 930 ARG A CA 1
ATOM 7381 C C . ARG A 1 930 ? 14.004 -3.493 10.771 1.00 92.88 930 ARG A C 1
ATOM 7383 O O . ARG A 1 930 ? 14.693 -4.509 10.817 1.00 92.88 930 ARG A O 1
ATOM 7390 N N . VAL A 1 931 ? 14.440 -2.346 10.252 1.00 94.56 931 VAL A N 1
ATOM 7391 C CA . VAL A 1 931 ? 15.791 -2.170 9.694 1.00 94.56 931 VAL A CA 1
ATOM 7392 C C . VAL A 1 931 ? 16.834 -2.488 10.785 1.00 94.56 931 VAL A C 1
ATOM 7394 O O . VAL A 1 931 ? 16.734 -1.927 11.889 1.00 94.56 931 VAL A O 1
ATOM 7397 N N . PRO A 1 932 ? 17.826 -3.367 10.527 1.00 91.81 932 PRO A N 1
ATOM 7398 C CA . PRO A 1 932 ? 18.726 -3.924 11.545 1.00 91.81 932 PRO A CA 1
ATOM 7399 C C . PRO A 1 932 ? 19.892 -2.990 11.936 1.00 91.81 932 PRO A C 1
ATOM 7401 O O . PRO A 1 932 ? 21.006 -3.438 12.196 1.00 91.81 932 PRO A O 1
ATOM 7404 N N . LEU A 1 933 ? 19.648 -1.678 12.005 1.00 92.56 933 LEU A N 1
ATOM 7405 C CA . LEU A 1 933 ? 20.647 -0.664 12.356 1.00 92.56 933 LEU A CA 1
ATOM 7406 C C . LEU A 1 933 ? 20.250 0.106 13.627 1.00 92.56 933 LEU A C 1
ATOM 7408 O O . LEU A 1 933 ? 19.075 0.371 13.891 1.00 92.56 933 LEU A O 1
ATOM 7412 N N . LYS A 1 934 ? 21.254 0.499 14.422 1.00 92.00 934 LYS A N 1
ATOM 7413 C CA . LYS A 1 934 ? 21.094 1.449 15.540 1.00 92.00 934 LYS A CA 1
ATOM 7414 C C . LYS A 1 934 ? 20.952 2.877 14.997 1.00 92.00 934 LYS A C 1
ATOM 7416 O O . LYS A 1 934 ? 21.393 3.147 13.884 1.00 92.00 934 LYS A O 1
ATOM 7421 N N . ILE A 1 935 ? 20.413 3.805 15.798 1.00 92.81 935 ILE A N 1
ATOM 7422 C CA . ILE A 1 935 ? 20.130 5.195 15.375 1.00 92.81 935 ILE A CA 1
ATOM 7423 C C . ILE A 1 935 ? 21.306 5.877 14.635 1.00 92.81 935 ILE A C 1
ATOM 7425 O O . ILE A 1 935 ? 21.043 6.423 13.570 1.00 92.81 935 ILE A O 1
ATOM 7429 N N . PRO A 1 936 ? 22.583 5.801 15.073 1.00 93.88 936 PRO A N 1
ATOM 7430 C CA . PRO A 1 936 ? 23.691 6.391 14.310 1.00 93.88 936 PRO A CA 1
ATOM 7431 C C . PRO A 1 936 ? 23.855 5.801 12.899 1.00 93.88 936 PRO A C 1
ATOM 7433 O O . PRO A 1 936 ? 24.087 6.538 11.947 1.00 93.88 936 PRO A O 1
ATOM 7436 N N . GLY A 1 937 ? 23.669 4.486 12.746 1.00 93.94 937 GLY A N 1
ATOM 7437 C CA . GLY A 1 937 ? 23.699 3.816 11.443 1.00 93.94 937 GLY A CA 1
ATOM 7438 C C . GLY A 1 937 ? 22.508 4.193 10.561 1.00 93.94 937 GLY A C 1
ATOM 7439 O O . GLY A 1 937 ? 22.688 4.406 9.370 1.00 93.94 937 GLY A O 1
ATOM 7440 N N . LEU A 1 938 ? 21.315 4.357 11.144 1.00 94.31 938 LEU A N 1
ATOM 7441 C CA . LEU A 1 938 ? 20.131 4.853 10.427 1.00 94.31 938 LEU A CA 1
ATOM 7442 C C . LEU A 1 938 ? 20.311 6.305 9.960 1.00 94.31 938 LEU A C 1
ATOM 7444 O O . LEU A 1 938 ? 19.914 6.638 8.849 1.00 94.31 938 LEU A O 1
ATOM 7448 N N . VAL A 1 939 ? 20.948 7.156 10.772 1.00 94.62 939 VAL A N 1
ATOM 7449 C CA . VAL A 1 939 ? 21.288 8.535 10.389 1.00 94.62 939 VAL A CA 1
ATOM 7450 C C . VAL A 1 939 ? 22.261 8.538 9.207 1.00 94.62 939 VAL A C 1
ATOM 7452 O O . VAL A 1 939 ? 21.987 9.210 8.220 1.00 94.62 939 VAL A O 1
ATOM 7455 N N . VAL A 1 940 ? 23.335 7.738 9.237 1.00 94.38 940 VAL A N 1
ATOM 7456 C CA . VAL A 1 940 ? 24.253 7.591 8.086 1.00 94.38 940 VAL A CA 1
ATOM 7457 C C . VAL A 1 940 ? 23.526 7.048 6.846 1.00 94.38 940 VAL A C 1
ATOM 7459 O O . VAL A 1 940 ? 23.698 7.590 5.756 1.00 94.38 940 VAL A O 1
ATOM 7462 N N . MET A 1 941 ? 22.661 6.042 7.018 1.00 94.88 941 MET A N 1
ATOM 7463 C CA . MET A 1 941 ? 21.854 5.441 5.947 1.00 94.88 941 MET A CA 1
ATOM 7464 C C . MET A 1 941 ? 20.909 6.447 5.272 1.00 94.88 941 MET A C 1
ATOM 7466 O O . MET A 1 941 ? 20.649 6.303 4.087 1.00 94.88 941 MET A O 1
ATOM 7470 N N . CYS A 1 942 ? 20.422 7.466 5.989 1.00 95.38 942 CYS A N 1
ATOM 7471 C CA . CYS A 1 942 ? 19.596 8.539 5.416 1.00 95.38 942 CYS A CA 1
ATOM 7472 C C . CYS A 1 942 ? 20.435 9.709 4.870 1.00 95.38 942 CYS A C 1
ATOM 7474 O O . CYS A 1 942 ? 20.051 10.339 3.884 1.00 95.38 942 CYS A O 1
ATOM 7476 N N . LEU A 1 943 ? 21.581 10.018 5.492 1.00 94.06 943 LEU A N 1
ATOM 7477 C CA . LEU A 1 943 ? 22.463 11.121 5.085 1.00 94.06 943 LEU A CA 1
ATOM 7478 C C . LEU A 1 943 ? 23.092 10.900 3.704 1.00 94.06 943 LEU A C 1
ATOM 7480 O O . LEU A 1 943 ? 23.267 11.867 2.968 1.00 94.06 943 LEU A O 1
ATOM 7484 N N . ILE A 1 944 ? 23.410 9.654 3.343 1.00 93.12 944 ILE A N 1
ATOM 7485 C CA . ILE A 1 944 ? 23.990 9.316 2.034 1.00 93.12 944 ILE A CA 1
ATOM 7486 C C . ILE A 1 944 ? 22.997 9.617 0.882 1.00 93.12 944 ILE A C 1
ATOM 7488 O O . ILE A 1 944 ? 23.344 10.440 0.030 1.00 93.12 944 ILE A O 1
ATOM 7492 N N . PRO A 1 945 ? 21.749 9.096 0.889 1.00 94.00 945 PRO A N 1
ATOM 7493 C CA . PRO A 1 945 ? 20.675 9.558 0.006 1.00 94.00 945 PRO A CA 1
ATOM 7494 C C . PRO A 1 945 ? 20.459 11.078 0.059 1.00 94.00 945 PRO A C 1
ATOM 7496 O O . PRO A 1 945 ? 20.362 11.731 -0.975 1.00 94.00 945 PRO A O 1
ATOM 7499 N N . SER A 1 946 ? 20.437 11.671 1.259 1.00 94.56 946 SER A N 1
ATOM 7500 C CA . SER A 1 946 ? 20.196 13.112 1.442 1.00 94.56 946 SER A CA 1
ATOM 7501 C C . SER A 1 946 ? 21.255 13.994 0.769 1.00 94.56 946 SER A C 1
ATOM 7503 O O . SER A 1 946 ? 20.923 15.051 0.238 1.00 94.56 946 SER A O 1
ATOM 7505 N N . ALA A 1 947 ? 22.522 13.574 0.750 1.00 93.38 947 ALA A N 1
ATOM 7506 C CA . ALA A 1 947 ? 23.584 14.289 0.047 1.00 93.38 947 ALA A CA 1
ATOM 7507 C C . ALA A 1 947 ? 23.406 14.227 -1.482 1.00 93.38 947 ALA A C 1
ATOM 7509 O O . ALA A 1 947 ? 23.647 15.219 -2.172 1.00 93.38 947 ALA A O 1
ATOM 7510 N N . PHE A 1 948 ? 22.926 13.095 -2.010 1.00 91.31 948 PHE A N 1
ATOM 7511 C CA . PHE A 1 948 ? 22.567 12.968 -3.424 1.00 91.31 948 PHE A CA 1
ATOM 7512 C C . PHE A 1 948 ? 21.343 13.826 -3.794 1.00 91.31 948 PHE A C 1
ATOM 7514 O O . PHE A 1 948 ? 21.343 14.486 -4.830 1.00 91.31 948 PHE A O 1
ATOM 7521 N N . LEU A 1 949 ? 20.339 13.912 -2.920 1.00 92.25 949 LEU A N 1
ATOM 7522 C CA . LEU A 1 949 ? 19.194 14.808 -3.110 1.00 92.25 949 LEU A CA 1
ATOM 7523 C C . LEU A 1 949 ? 19.608 16.284 -3.218 1.00 92.25 949 LEU A C 1
ATOM 7525 O O . LEU A 1 949 ? 19.116 17.003 -4.087 1.00 92.25 949 LEU A O 1
ATOM 7529 N N . VAL A 1 950 ? 20.559 16.742 -2.394 1.00 92.38 950 VAL A N 1
ATOM 7530 C CA . VAL A 1 950 ? 21.121 18.101 -2.526 1.00 92.38 950 VAL A CA 1
ATOM 7531 C C . VAL A 1 950 ? 21.809 18.289 -3.885 1.00 92.38 950 VAL A C 1
ATOM 7533 O O . VAL A 1 950 ? 21.676 19.354 -4.484 1.00 92.38 950 VAL A O 1
ATOM 7536 N N . LEU A 1 951 ? 22.491 17.264 -4.412 1.00 88.44 951 LEU A N 1
ATOM 7537 C CA . LEU A 1 951 ? 23.114 17.307 -5.740 1.00 88.44 951 LEU A CA 1
ATOM 7538 C C . LEU A 1 951 ? 22.071 17.474 -6.863 1.00 88.44 951 LEU A C 1
ATOM 7540 O O . LEU A 1 951 ? 22.273 18.296 -7.757 1.00 88.44 951 LEU A O 1
ATOM 7544 N N . ILE A 1 952 ? 20.943 16.755 -6.793 1.00 86.00 952 ILE A N 1
ATOM 7545 C CA . ILE A 1 952 ? 19.819 16.898 -7.737 1.00 86.00 952 ILE A CA 1
ATOM 7546 C C . ILE A 1 952 ? 19.228 18.315 -7.684 1.00 86.00 952 ILE A C 1
ATOM 7548 O O . ILE A 1 952 ? 19.037 18.928 -8.736 1.00 86.00 952 ILE A O 1
ATOM 7552 N N . LEU A 1 953 ? 19.017 18.882 -6.487 1.00 87.06 953 LEU A N 1
ATOM 7553 C CA . LEU A 1 953 ? 18.552 20.270 -6.348 1.00 87.06 953 LEU A CA 1
ATOM 7554 C C . LEU A 1 953 ? 19.537 21.272 -6.969 1.00 87.06 953 LEU A C 1
ATOM 7556 O O . LEU A 1 953 ? 19.116 22.138 -7.729 1.00 87.06 953 LEU A O 1
ATOM 7560 N N . VAL A 1 954 ? 20.840 21.144 -6.690 1.00 87.56 954 VAL A N 1
ATOM 7561 C CA . VAL A 1 954 ? 21.887 22.052 -7.205 1.00 87.56 954 VAL A CA 1
ATOM 7562 C C . VAL A 1 954 ? 21.972 22.046 -8.737 1.00 87.56 954 VAL A C 1
ATOM 7564 O O . VAL A 1 954 ? 22.321 23.066 -9.331 1.00 87.56 954 VAL A O 1
ATOM 7567 N N . PHE A 1 955 ? 21.632 20.931 -9.389 1.00 82.19 955 PHE A N 1
ATOM 7568 C CA . PHE A 1 955 ? 21.589 20.838 -10.850 1.00 82.19 955 PHE A CA 1
ATOM 7569 C C . PHE A 1 955 ? 20.265 21.309 -11.485 1.00 82.19 955 PHE A C 1
ATOM 7571 O O . PHE A 1 955 ? 20.189 21.384 -12.714 1.00 82.19 955 PHE A O 1
ATOM 7578 N N . ALA A 1 956 ? 19.235 21.658 -10.707 1.00 81.75 956 ALA A N 1
ATOM 7579 C CA . ALA A 1 956 ? 17.945 22.090 -11.245 1.00 81.75 956 ALA A CA 1
ATOM 7580 C C . ALA A 1 956 ? 18.021 23.439 -11.991 1.00 81.75 956 ALA A C 1
ATOM 7582 O O . ALA A 1 956 ? 18.757 24.358 -11.623 1.00 81.75 956 ALA A O 1
ATOM 7583 N N . THR A 1 957 ? 17.229 23.588 -13.058 1.00 84.69 957 THR A N 1
ATOM 7584 C CA . THR A 1 957 ? 17.220 24.822 -13.862 1.00 84.69 957 THR A CA 1
ATOM 7585 C C . THR A 1 957 ? 16.464 25.952 -13.155 1.00 84.69 957 THR A C 1
ATOM 7587 O O . THR A 1 957 ? 15.583 25.718 -12.327 1.00 84.69 957 THR A O 1
ATOM 7590 N N . LYS A 1 958 ? 16.740 27.211 -13.528 1.00 86.94 958 LYS A N 1
ATOM 7591 C CA . LYS A 1 958 ? 16.015 28.384 -12.992 1.00 86.94 958 LYS A CA 1
ATOM 7592 C C . LYS A 1 958 ? 14.495 28.308 -13.211 1.00 86.94 958 LYS A C 1
ATOM 7594 O O . LYS A 1 958 ? 13.744 28.841 -12.401 1.00 86.94 958 LYS A O 1
ATOM 7599 N N . ILE A 1 959 ? 14.055 27.648 -14.286 1.00 85.19 959 ILE A N 1
ATOM 7600 C CA . ILE A 1 959 ? 12.636 27.440 -14.602 1.00 85.19 959 ILE A CA 1
ATOM 7601 C C . ILE A 1 959 ? 12.031 26.413 -13.636 1.00 85.19 959 ILE A C 1
ATOM 7603 O O . ILE A 1 959 ? 10.991 26.680 -13.043 1.00 85.19 959 ILE A O 1
ATOM 7607 N N . VAL A 1 960 ? 12.722 25.294 -13.397 1.00 85.75 960 VAL A N 1
ATOM 7608 C CA . VAL A 1 960 ? 12.304 24.258 -12.434 1.00 85.75 960 VAL A CA 1
ATOM 7609 C C . VAL A 1 960 ? 12.220 24.828 -11.016 1.00 85.75 960 VAL A C 1
ATOM 7611 O O . VAL A 1 960 ? 11.204 24.642 -10.350 1.00 85.75 960 VAL A O 1
ATOM 7614 N N . TYR A 1 961 ? 13.220 25.606 -10.584 1.00 88.44 961 TYR A N 1
ATOM 7615 C CA . TYR A 1 961 ? 13.188 26.328 -9.305 1.00 88.44 961 TYR A CA 1
ATOM 7616 C C . TYR A 1 961 ? 11.970 27.262 -9.180 1.00 88.44 961 TYR A C 1
ATOM 7618 O O . TYR A 1 961 ? 11.352 27.314 -8.116 1.00 88.44 961 TYR A O 1
ATOM 7626 N N . LEU A 1 962 ? 11.600 27.980 -10.248 1.00 88.75 962 LEU A N 1
ATOM 7627 C CA . LEU A 1 962 ? 10.430 28.864 -10.253 1.00 88.75 962 LEU A CA 1
ATOM 7628 C C . LEU A 1 962 ? 9.118 28.070 -10.162 1.00 88.75 962 LEU A C 1
ATOM 7630 O O . LEU A 1 962 ? 8.289 28.367 -9.303 1.00 88.75 962 LEU A O 1
ATOM 7634 N N . ILE A 1 963 ? 8.945 27.046 -11.006 1.00 86.88 963 ILE A N 1
ATOM 7635 C CA . ILE A 1 963 ? 7.746 26.191 -11.038 1.00 86.88 963 ILE A CA 1
ATOM 7636 C C . ILE A 1 963 ? 7.552 25.500 -9.684 1.00 86.88 963 ILE A C 1
ATOM 7638 O O . ILE A 1 963 ? 6.494 25.624 -9.067 1.00 86.88 963 ILE A O 1
ATOM 7642 N N . CYS A 1 964 ? 8.590 24.834 -9.179 1.00 89.44 964 CYS A N 1
ATOM 7643 C CA . CYS A 1 964 ? 8.519 24.089 -7.925 1.00 89.44 964 CYS A CA 1
ATOM 7644 C C . CYS A 1 964 ? 8.399 25.015 -6.706 1.00 89.44 964 CYS A C 1
ATOM 7646 O O . CYS A 1 964 ? 7.727 24.663 -5.737 1.00 89.44 964 CYS A O 1
ATOM 7648 N N . GLY A 1 965 ? 8.980 26.220 -6.759 1.00 91.62 965 GLY A N 1
ATOM 7649 C CA . GLY A 1 965 ? 8.781 27.260 -5.749 1.00 91.62 965 GLY A CA 1
ATOM 7650 C C . GLY A 1 965 ? 7.325 27.726 -5.676 1.00 91.62 965 GLY A C 1
ATOM 7651 O O . GLY A 1 965 ? 6.734 27.724 -4.596 1.00 91.62 965 GLY A O 1
ATOM 7652 N N . VAL A 1 966 ? 6.710 28.039 -6.823 1.00 91.75 966 VAL A N 1
ATOM 7653 C CA . VAL A 1 966 ? 5.282 28.401 -6.911 1.00 91.75 966 VAL A CA 1
ATOM 7654 C C . VAL A 1 966 ? 4.388 27.248 -6.442 1.00 91.75 966 VAL A C 1
ATOM 7656 O O . VAL A 1 966 ? 3.469 27.478 -5.660 1.00 91.75 966 VAL A O 1
ATOM 7659 N N . MET A 1 967 ? 4.682 26.006 -6.837 1.00 91.50 967 MET A N 1
ATOM 7660 C CA . MET A 1 967 ? 3.949 24.818 -6.379 1.00 91.50 967 MET A CA 1
ATOM 7661 C C . MET A 1 967 ? 4.086 24.580 -4.866 1.00 91.50 967 MET A C 1
ATOM 7663 O O . MET A 1 967 ? 3.102 24.241 -4.212 1.00 91.50 967 MET A O 1
ATOM 7667 N N . THR A 1 968 ? 5.263 24.827 -4.281 1.00 93.62 968 THR A N 1
ATOM 7668 C CA . THR A 1 968 ? 5.489 24.714 -2.827 1.00 93.62 968 THR A CA 1
ATOM 7669 C C . THR A 1 968 ? 4.730 25.797 -2.054 1.00 93.62 968 THR A C 1
ATOM 7671 O O . THR A 1 968 ? 4.079 25.501 -1.053 1.00 93.62 968 THR A O 1
ATOM 7674 N N . ILE A 1 969 ? 4.731 27.043 -2.543 1.00 94.62 969 ILE A N 1
ATOM 7675 C CA . ILE A 1 969 ? 3.909 28.131 -1.982 1.00 94.62 969 ILE A CA 1
ATOM 7676 C C . ILE A 1 969 ? 2.414 27.792 -2.115 1.00 94.62 969 ILE A C 1
ATOM 7678 O O . ILE A 1 969 ? 1.653 28.001 -1.172 1.00 94.62 969 ILE A O 1
ATOM 7682 N N . GLY A 1 970 ? 2.005 27.201 -3.242 1.00 93.25 970 GLY A N 1
ATOM 7683 C CA . GLY A 1 970 ? 0.653 26.688 -3.466 1.00 93.25 970 GLY A CA 1
ATOM 7684 C C . GLY A 1 970 ? 0.247 25.610 -2.457 1.00 93.25 970 GLY A C 1
ATOM 7685 O O . GLY A 1 970 ? -0.834 25.702 -1.884 1.00 93.25 970 GLY A O 1
ATOM 7686 N N . ALA A 1 971 ? 1.124 24.645 -2.165 1.00 92.44 971 ALA A N 1
ATOM 7687 C CA . ALA A 1 971 ? 0.900 23.609 -1.152 1.00 92.44 971 ALA A CA 1
ATOM 7688 C C . ALA A 1 971 ? 0.746 24.186 0.271 1.00 92.44 971 ALA A C 1
ATOM 7690 O O . ALA A 1 971 ? -0.133 23.765 1.026 1.00 92.44 971 ALA A O 1
ATOM 7691 N N . ILE A 1 972 ? 1.555 25.189 0.629 1.00 94.19 972 ILE A N 1
ATOM 7692 C CA . ILE A 1 972 ? 1.438 25.903 1.912 1.00 94.19 972 ILE A CA 1
ATOM 7693 C C . ILE A 1 972 ? 0.110 26.677 1.971 1.00 94.19 972 ILE A C 1
ATOM 7695 O O . ILE A 1 972 ? -0.626 26.574 2.953 1.00 94.19 972 ILE A O 1
ATOM 7699 N N . GLY A 1 973 ? -0.240 27.405 0.905 1.00 92.44 973 GLY A N 1
ATOM 7700 C CA . GLY A 1 973 ? -1.517 28.114 0.790 1.00 92.44 973 GLY A CA 1
ATOM 7701 C C . GLY A 1 973 ? -2.729 27.179 0.853 1.00 92.44 973 GLY A C 1
ATOM 7702 O O . GLY A 1 973 ? -3.718 27.501 1.511 1.00 92.44 973 GLY A O 1
ATOM 7703 N N . TRP A 1 974 ? -2.631 25.992 0.248 1.00 89.94 974 TRP A N 1
ATOM 7704 C CA . TRP A 1 974 ? -3.665 24.957 0.275 1.00 89.94 974 TRP A CA 1
ATOM 7705 C C . TRP A 1 974 ? -3.960 24.474 1.699 1.00 89.94 974 TRP A C 1
ATOM 7707 O O . TRP A 1 974 ? -5.126 24.404 2.082 1.00 89.94 974 TRP A O 1
ATOM 7717 N N . TYR A 1 975 ? -2.937 24.244 2.530 1.00 92.50 975 TYR A N 1
ATOM 7718 C CA . TYR A 1 975 ? -3.135 23.895 3.943 1.00 92.50 975 TYR A CA 1
ATOM 7719 C C . TYR A 1 975 ? -3.923 24.969 4.713 1.00 92.50 975 TYR A C 1
ATOM 7721 O O . TYR A 1 975 ? -4.836 24.652 5.483 1.00 92.50 975 TYR A O 1
ATOM 7729 N N . PHE A 1 976 ? -3.614 26.252 4.501 1.00 93.06 976 PHE A N 1
ATOM 7730 C CA . PHE A 1 976 ? -4.359 27.344 5.136 1.00 93.06 976 PHE A CA 1
ATOM 7731 C C . PHE A 1 976 ? -5.786 27.478 4.581 1.00 93.06 976 PHE A C 1
ATOM 7733 O O . PHE A 1 976 ? -6.714 27.710 5.358 1.00 93.06 976 PHE A O 1
ATOM 7740 N N . LEU A 1 977 ? -5.989 27.257 3.278 1.00 91.06 977 LEU A N 1
ATOM 7741 C CA . LEU A 1 977 ? -7.306 27.259 2.634 1.00 91.06 977 LEU A CA 1
ATOM 7742 C C . LEU A 1 977 ? -8.200 26.115 3.143 1.00 91.06 977 LEU A C 1
ATOM 7744 O O . LEU A 1 977 ? -9.359 26.344 3.486 1.00 91.06 977 LEU A O 1
ATOM 7748 N N . ILE A 1 978 ? -7.655 24.904 3.277 1.00 89.94 978 ILE A N 1
ATOM 7749 C CA . ILE A 1 978 ? -8.346 23.751 3.870 1.00 89.94 978 ILE A CA 1
ATOM 7750 C C . ILE A 1 978 ? -8.730 24.034 5.326 1.00 89.94 978 ILE A C 1
ATOM 7752 O O . ILE A 1 978 ? -9.876 23.807 5.714 1.00 89.94 978 ILE A O 1
ATOM 7756 N N . ASN A 1 979 ? -7.823 24.600 6.127 1.00 87.06 979 ASN A N 1
ATOM 7757 C CA . ASN A 1 979 ? -8.138 24.993 7.503 1.00 87.06 979 ASN A CA 1
ATOM 7758 C C . ASN A 1 979 ? -9.196 26.109 7.578 1.00 87.06 979 ASN A C 1
ATOM 7760 O O . ASN A 1 979 ? -10.018 26.109 8.498 1.00 87.06 979 ASN A O 1
ATOM 7764 N N . TYR A 1 980 ? -9.235 27.027 6.609 1.00 88.38 980 TYR A N 1
ATOM 7765 C CA . TYR A 1 980 ? -10.305 28.018 6.484 1.00 88.38 980 TYR A CA 1
ATOM 7766 C C . TYR A 1 980 ? -11.655 27.364 6.138 1.00 88.38 980 TYR A C 1
ATOM 7768 O O . TYR A 1 980 ? -12.650 27.635 6.813 1.00 88.38 980 TYR A O 1
ATOM 7776 N N . PHE A 1 981 ? -11.702 26.448 5.163 1.00 88.88 981 PHE A N 1
ATOM 7777 C CA . PHE A 1 981 ? -12.915 25.693 4.815 1.00 88.88 981 PHE A CA 1
ATOM 7778 C C . PHE A 1 981 ? -13.416 24.802 5.961 1.00 88.88 981 PHE A C 1
ATOM 7780 O O . PHE A 1 981 ? -14.625 24.696 6.172 1.00 88.88 981 PHE A O 1
ATOM 7787 N N . ARG A 1 982 ? -12.503 24.217 6.749 1.00 83.25 982 ARG A N 1
ATOM 7788 C CA . ARG A 1 982 ? -12.825 23.446 7.960 1.00 83.25 982 ARG A CA 1
ATOM 7789 C C . ARG A 1 982 ? -13.448 24.338 9.042 1.00 83.25 982 ARG A C 1
ATOM 7791 O O . ARG A 1 982 ? -14.458 23.960 9.630 1.00 83.25 982 ARG A O 1
ATOM 7798 N N . LYS A 1 983 ? -12.905 25.544 9.268 1.00 85.62 983 LYS A N 1
ATOM 7799 C CA . LYS A 1 983 ? -13.454 26.529 10.226 1.00 85.62 983 LYS A CA 1
ATOM 7800 C C . LYS A 1 983 ? -14.809 27.100 9.796 1.00 85.62 983 LYS A C 1
ATOM 7802 O O . LYS A 1 983 ? -15.682 27.277 10.638 1.00 85.62 983 LYS A O 1
ATOM 7807 N N . THR A 1 984 ? -14.997 27.366 8.504 1.00 86.12 984 THR A N 1
ATOM 7808 C CA . THR A 1 984 ? -16.258 27.895 7.945 1.00 86.12 984 THR A CA 1
ATOM 7809 C C . THR A 1 984 ? -17.320 26.823 7.683 1.00 86.12 984 THR A C 1
ATOM 7811 O O . THR A 1 984 ? -18.453 27.168 7.362 1.00 86.12 984 THR A O 1
ATOM 7814 N N . LYS A 1 985 ? -16.984 25.533 7.848 1.00 84.12 985 LYS A N 1
ATOM 7815 C CA . LYS A 1 985 ? -17.863 24.370 7.611 1.00 84.12 985 LYS A CA 1
ATOM 7816 C C . LYS A 1 985 ? -18.459 24.310 6.193 1.00 84.12 985 LYS A C 1
ATOM 7818 O O . LYS A 1 985 ? -19.525 23.735 5.998 1.00 84.12 985 LYS A O 1
ATOM 7823 N N . ILE A 1 986 ? -17.758 24.869 5.202 1.00 82.31 986 ILE A N 1
ATOM 7824 C CA . ILE A 1 986 ? -18.167 24.838 3.782 1.00 82.31 986 ILE A CA 1
ATOM 7825 C C . ILE A 1 986 ? -18.118 23.407 3.220 1.00 82.31 986 ILE A C 1
ATOM 7827 O O . ILE A 1 986 ? -18.924 23.046 2.367 1.00 82.31 986 ILE A O 1
ATOM 7831 N N . PHE A 1 987 ? -17.202 22.580 3.729 1.00 87.69 987 PHE A N 1
ATOM 7832 C CA . PHE A 1 987 ? -17.098 21.161 3.398 1.00 87.69 987 PHE A CA 1
ATOM 7833 C C . PHE A 1 987 ? -17.002 20.310 4.666 1.00 87.69 987 PHE A C 1
ATOM 7835 O O . PHE A 1 987 ? -16.475 20.753 5.688 1.00 87.69 987 PHE A O 1
ATOM 7842 N N . GLU A 1 988 ? -17.456 19.059 4.582 1.00 86.88 988 GLU A N 1
ATOM 7843 C CA . GLU A 1 988 ? -17.184 18.063 5.615 1.00 86.88 988 GLU A CA 1
ATOM 7844 C C . GLU A 1 988 ? -15.746 17.536 5.530 1.00 86.88 988 GLU A C 1
ATOM 7846 O O . GLU A 1 988 ? -15.245 17.209 4.451 1.00 86.88 988 GLU A O 1
ATOM 7851 N N . PHE A 1 989 ? -15.129 17.359 6.696 1.00 89.00 989 PHE A N 1
ATOM 7852 C CA . PHE A 1 989 ? -13.826 16.723 6.897 1.00 89.00 989 PHE A CA 1
ATOM 7853 C C . PHE A 1 989 ? -13.972 15.590 7.918 1.00 89.00 989 PHE A C 1
ATOM 7855 O O . PHE A 1 989 ? -14.900 15.607 8.730 1.00 89.00 989 PHE A O 1
ATOM 7862 N N . ASN A 1 990 ? -13.081 14.600 7.875 1.00 84.62 990 ASN A N 1
ATOM 7863 C CA . ASN A 1 990 ? -12.973 13.613 8.949 1.00 84.62 990 ASN A CA 1
ATOM 7864 C C . ASN A 1 990 ? -12.338 14.245 10.199 1.00 84.62 990 ASN A C 1
ATOM 7866 O O . ASN A 1 990 ? -11.643 15.260 10.102 1.00 84.62 990 ASN A O 1
ATOM 7870 N N . GLU A 1 991 ? -12.608 13.672 11.372 1.00 71.69 991 GLU A N 1
ATOM 7871 C CA . GLU A 1 991 ? -12.040 14.158 12.631 1.00 71.69 991 GLU A CA 1
ATOM 7872 C C . GLU A 1 991 ? -10.541 13.845 12.686 1.00 71.69 991 GLU A C 1
ATOM 7874 O O . GLU A 1 991 ? -10.122 12.694 12.561 1.00 71.69 991 GLU A O 1
ATOM 7879 N N . VAL A 1 992 ? -9.729 14.891 12.845 1.00 59.22 992 VAL A N 1
ATOM 7880 C CA . VAL A 1 992 ? -8.272 14.769 12.915 1.00 59.22 992 VAL A CA 1
ATOM 7881 C C . VAL A 1 992 ? -7.882 14.421 14.345 1.00 59.22 992 VAL A C 1
ATOM 7883 O O . VAL A 1 992 ? -8.010 15.248 15.247 1.00 59.22 992 VAL A O 1
ATOM 7886 N N . ILE A 1 993 ? -7.405 13.194 14.547 1.00 49.47 993 ILE A N 1
ATOM 7887 C CA . ILE A 1 993 ? -6.928 12.713 15.847 1.00 49.47 993 ILE A CA 1
ATOM 7888 C C . ILE A 1 993 ? -5.464 13.150 16.040 1.00 49.47 993 ILE A C 1
ATOM 7890 O O . ILE A 1 993 ? -4.534 12.355 15.902 1.00 49.47 993 ILE A O 1
ATOM 7894 N N . ASP A 1 994 ? -5.257 14.438 16.331 1.00 43.44 994 ASP A N 1
ATOM 7895 C CA . ASP A 1 994 ? -3.952 15.008 16.708 1.00 43.44 994 ASP A CA 1
ATOM 7896 C C . ASP A 1 994 ? -3.596 14.625 18.176 1.00 43.44 994 ASP A C 1
ATOM 7898 O O . ASP A 1 994 ? -3.488 15.467 19.065 1.00 43.44 994 ASP A O 1
ATOM 7902 N N . ASP A 1 995 ? -3.383 13.324 18.436 1.00 36.22 995 ASP A N 1
ATOM 7903 C CA . ASP A 1 995 ? -3.046 12.722 19.754 1.00 36.22 995 ASP A CA 1
ATOM 7904 C C . ASP A 1 995 ? -1.743 13.256 20.410 1.00 36.22 995 ASP A C 1
ATOM 7906 O O . ASP A 1 995 ? -1.390 12.875 21.533 1.00 36.22 995 ASP A O 1
ATOM 7910 N N . LEU A 1 996 ? -0.974 14.093 19.704 1.00 37.19 996 LEU A N 1
ATOM 7911 C CA . LEU A 1 996 ? 0.403 14.450 20.058 1.00 37.19 996 LEU A CA 1
ATOM 7912 C C . LEU A 1 996 ? 0.544 15.693 20.951 1.00 37.19 996 LEU A C 1
ATOM 7914 O O . LEU A 1 996 ? 1.489 15.730 21.740 1.00 37.19 996 LEU A O 1
ATOM 7918 N N . ASP A 1 997 ? -0.371 16.666 20.899 1.00 33.19 997 ASP A N 1
ATOM 7919 C CA . ASP A 1 997 ? -0.240 17.905 21.695 1.00 33.19 997 ASP A CA 1
ATOM 7920 C C . ASP A 1 997 ? -0.475 17.664 23.200 1.00 33.19 997 ASP A C 1
ATOM 7922 O O . ASP A 1 997 ? 0.241 18.204 24.049 1.00 33.19 997 ASP A O 1
ATOM 7926 N N . ASN A 1 998 ? -1.407 16.768 23.550 1.00 30.22 998 ASN A N 1
ATOM 7927 C CA . ASN A 1 998 ? -1.800 16.487 24.940 1.00 30.22 998 ASN A CA 1
ATOM 7928 C C . ASN A 1 998 ? -0.723 15.778 25.791 1.00 30.22 998 ASN A C 1
ATOM 7930 O O . ASN A 1 998 ? -0.912 15.621 26.994 1.00 30.22 998 ASN A O 1
ATOM 7934 N N . ASN A 1 999 ? 0.394 15.337 25.198 1.00 30.67 999 ASN A N 1
ATOM 7935 C CA . ASN A 1 999 ? 1.476 14.617 25.893 1.00 30.67 999 ASN A CA 1
ATOM 7936 C C . ASN A 1 999 ? 2.824 15.368 25.909 1.00 30.67 999 ASN A C 1
ATOM 7938 O O . ASN A 1 999 ? 3.837 14.799 26.320 1.00 30.67 999 ASN A O 1
ATOM 7942 N N . VAL A 1 1000 ? 2.868 16.627 25.452 1.00 32.66 1000 VAL A N 1
ATOM 7943 C CA . VAL A 1 1000 ? 4.099 17.446 25.451 1.00 32.66 1000 VAL A CA 1
ATOM 7944 C C . VAL A 1 1000 ? 4.035 18.586 26.472 1.00 32.66 1000 VAL A C 1
ATOM 7946 O O . VAL A 1 1000 ? 5.043 18.879 27.115 1.00 32.66 1000 VAL A O 1
ATOM 7949 N N . ASN A 1 1001 ? 2.858 19.179 26.684 1.00 26.58 1001 ASN A N 1
ATOM 7950 C CA . ASN A 1 1001 ? 2.670 20.284 27.626 1.00 26.58 1001 ASN A CA 1
ATOM 7951 C C . ASN A 1 1001 ? 2.417 19.771 29.050 1.00 26.58 1001 ASN A C 1
ATOM 7953 O O . ASN A 1 1001 ? 1.295 19.784 29.551 1.00 26.58 1001 ASN A O 1
ATOM 7957 N N . GLY A 1 1002 ? 3.488 19.327 29.709 1.00 28.53 1002 GLY A N 1
ATOM 7958 C CA . GLY A 1 1002 ? 3.500 18.975 31.132 1.00 28.53 1002 GLY A CA 1
ATOM 7959 C C . GLY A 1 1002 ? 3.443 20.190 32.066 1.00 28.53 1002 GLY A C 1
ATOM 7960 O O . GLY A 1 1002 ? 4.291 20.311 32.946 1.00 28.53 1002 GLY A O 1
ATOM 7961 N N . GLU A 1 1003 ? 2.473 21.088 31.879 1.00 25.66 1003 GLU A N 1
ATOM 7962 C CA . GLU A 1 1003 ? 2.160 22.139 32.852 1.00 25.66 1003 GLU A CA 1
ATOM 7963 C C . GLU A 1 1003 ? 1.011 21.685 33.758 1.00 25.66 1003 GLU A C 1
ATOM 7965 O O . GLU A 1 1003 ? -0.059 21.292 33.292 1.00 25.66 1003 GLU A O 1
ATOM 7970 N N . HIS A 1 1004 ? 1.227 21.739 35.075 1.00 27.44 1004 HIS A N 1
ATOM 7971 C CA . HIS A 1 1004 ? 0.151 21.520 36.039 1.00 27.44 1004 HIS A CA 1
ATOM 7972 C C . HIS A 1 1004 ? -0.925 22.605 35.870 1.00 27.44 1004 HIS A C 1
ATOM 7974 O O . HIS A 1 1004 ? -0.568 23.787 35.825 1.00 27.44 1004 HIS A O 1
ATOM 7980 N N . PRO A 1 1005 ? -2.227 22.260 35.865 1.00 26.70 1005 PRO A N 1
ATOM 7981 C CA . PRO A 1 1005 ? -3.270 23.267 35.980 1.00 26.70 1005 PRO A CA 1
ATOM 7982 C C . PRO A 1 1005 ? -3.112 23.971 37.330 1.00 26.70 1005 PRO A C 1
ATOM 7984 O O . PRO A 1 1005 ? -3.243 23.349 38.387 1.00 26.70 1005 PRO A O 1
ATOM 7987 N N . LYS A 1 1006 ? -2.805 25.271 37.300 1.00 26.66 1006 LYS A N 1
ATOM 7988 C CA . LYS A 1 1006 ? -2.856 26.101 38.502 1.00 26.66 1006 LYS A CA 1
ATOM 7989 C C . LYS A 1 1006 ? -4.295 26.154 38.999 1.00 26.66 1006 LYS A C 1
ATOM 7991 O O . LYS A 1 1006 ? -5.217 26.407 38.228 1.00 26.66 1006 LYS A O 1
ATOM 7996 N N . VAL A 1 1007 ? -4.463 25.934 40.297 1.00 30.19 1007 VAL A N 1
ATOM 7997 C CA . VAL A 1 1007 ? -5.687 26.310 40.999 1.00 30.19 1007 VAL A CA 1
ATOM 7998 C C . VAL A 1 1007 ? -5.581 27.808 41.255 1.00 30.19 1007 VAL A C 1
ATOM 8000 O O . VAL A 1 1007 ? -4.853 28.230 42.151 1.00 30.19 1007 VAL A O 1
ATOM 8003 N N . ASP A 1 1008 ? -6.258 28.605 40.432 1.00 27.69 1008 ASP A N 1
ATOM 8004 C CA . ASP A 1 1008 ? -6.414 30.035 40.688 1.00 27.69 1008 ASP A CA 1
ATOM 8005 C C . ASP A 1 1008 ? -7.481 30.226 41.778 1.00 27.69 1008 ASP A C 1
ATOM 8007 O O . ASP A 1 1008 ? -8.676 30.358 41.506 1.00 27.69 1008 ASP A O 1
ATOM 8011 N N . ASP A 1 1009 ? -7.035 30.217 43.036 1.00 34.88 1009 ASP A N 1
ATOM 8012 C CA . ASP A 1 1009 ? -7.822 30.708 44.165 1.00 34.88 1009 ASP A CA 1
ATOM 8013 C C . ASP A 1 1009 ? -8.081 32.210 43.990 1.00 34.88 1009 ASP A C 1
ATOM 8015 O O . ASP A 1 1009 ? -7.204 33.028 44.257 1.00 34.88 1009 ASP A O 1
ATOM 8019 N N . HIS A 1 1010 ? -9.301 32.590 43.607 1.00 27.56 1010 HIS A N 1
ATOM 8020 C CA . HIS A 1 1010 ? -9.874 33.869 44.026 1.00 27.56 1010 HIS A CA 1
ATOM 8021 C C . HIS A 1 1010 ? -11.403 33.819 44.060 1.00 27.56 1010 HIS A C 1
ATOM 8023 O O . HIS A 1 1010 ? -12.082 33.894 43.038 1.00 27.56 1010 HIS A O 1
ATOM 8029 N N . ASN A 1 1011 ? -11.935 33.746 45.280 1.00 30.56 1011 ASN A N 1
ATOM 8030 C CA . ASN A 1 1011 ? -13.335 34.006 45.580 1.00 30.56 1011 ASN A CA 1
ATOM 8031 C C . ASN A 1 1011 ? -13.383 35.261 46.468 1.00 30.56 1011 ASN A C 1
ATOM 8033 O O . ASN A 1 1011 ? -12.944 35.213 47.620 1.00 30.56 1011 ASN A O 1
ATOM 8037 N N . SER A 1 1012 ? -13.855 36.380 45.914 1.00 32.34 1012 SER A N 1
ATOM 8038 C CA . SER A 1 1012 ? -14.116 37.650 46.616 1.00 32.34 1012 SER A CA 1
ATOM 8039 C C . SER A 1 1012 ? -15.150 38.468 45.849 1.00 32.34 1012 SER A C 1
ATOM 8041 O O . SER A 1 1012 ? -14.822 38.819 44.692 1.00 32.34 1012 SER A O 1
#

Organism: NCBI:txid1240361

Secondary structure (DSSP, 8-state):
---GGGS-HHHHHHHGGGS-HHHHHHHHHH-HHHHHHHHHTTTTSSSSTT-EEEEEEETTEEEEEEE-----SSS-----EEEEE-TTSTTS-EEEEEEETTEEEEEETTSS-EEEEETTTTEEEEE--SS---TT-EEEEEE-TT--EEEEEE------SS-----EEETTEEEEEEEEEEEETTEEEEEEEEEEEETTTTEEPPPEEEEEEE--TT-EEEEEEETTTEEEEEEE-TTTTS-EEEEEEEEEETTEEEEEEEEEEE------TTS--EEEETTTTEEEEEEE----TT-S-EEEEEEEE-STT-EEEEEEEEEP--SS--SSS---EE-SS--EEETTEEEEEEEEEEEETTEEEEEEEEEEEETTTTEE-PPEEEEEEE--TT-EEEEEEETTTEEEEEEE-TTTTT-EEEEEEEEEETTEEEEEEEEEESS-----TTS-EEEEETTTTEEEEEEE----TT-S--EEEEEEE-STT-EEEEEEEEPPB-S-S-TTPPP-BPPP---S-------PPP--SSS---SSS-SS--PPPP----------PPPBPHHHHHHHHHHHH-SSSTT-HHHHHHH-HHHHHHHHHHHHHHTHHHHHHHHHHHHHHS-SBTTHHHHHHHHHHHHHHHHHHHHHHHHHHHHHTHHHHHHHHHHTTT-GGGSSHHHHHHHHHHHHHHHHHHHHT-HHHHHHHHHHHHHHHHHHHHHHHHHHGGG--GGGGG---SSPP-HHHHHHHHHHTT--TTGGGGBTTTBSSHHHHHHHHHHHHHHHHHHHHHHHHHHHHHH----GGG--TTHHHHHHHHHT-HHHHHHHHHHHHHHHHHHHHHHHHHHHHHHHHHHHTTSS-GGGG---TTT---HHHHHHHHHHHHHHTTS-HHHHHHHHHHHHHHHHHHHHHHHHHHHHH-TTS--SS--S--HHHHHHHHHHHHHHHHHHHHT--HHHHHHHHHHHHHHHHHHHHHHHHHHHTSS-------TTGGGT------------

InterPro domains:
  IPR001810 F-box domain [PF00646] (4-43)
  IPR001810 F-box domain [PS50181] (1-51)
  IPR001810 F-box domain [SM00256] (7-47)
  IPR002293 Amino acid/polyamine transporter I [PF13520] (569-951)
  IPR006527 F-box associated beta-propeller, type 1 [PF07734] (54-157)
  IPR006527 F-box associated beta-propeller, type 1 [PF07734] (163-326)
  IPR006527 F-box associated beta-propeller, type 1 [PF07734] (337-528)
  IPR017451 F-box associated beta-propeller domain [TIGR01640] (98-159)
  IPR017451 F-box associated beta-propeller domain [TIGR01640] (158-291)
  IPR017451 F-box associated beta-propeller domain [TIGR01640] (334-467)
  IPR044566 Polyamine transporter RMV1-like [PTHR45826] (544-1001)